Protein 3N4P (pdb70)

Nearest PDB structures (foldseek):
  3n4p-assembly2_D  TM=1.005E+00  e=2.218E-46  Human herpesvirus 5 strain Towne
  3n4q-assembly2_D  TM=9.971E-01  e=5.370E-40  Human herpesvirus 5 strain Towne
  3n4q-assembly1_B  TM=9.919E-01  e=2.693E-39  Human herpesvirus 5 strain Towne
  6ey7-assembly1_A  TM=9.849E-01  e=4.671E-38  Human herpesvirus 5 strain AD169
  3n4q-assembly2_C  TM=9.793E-01  e=1.415E-36  Human herpesvirus 5 strain Towne

Secondary structure (DSSP, 8-state):
---HHHHHHHHHEEE-GGG----TTB--EEEEEEE---EEEEEEEEETTEEEEEEEEEE-----HHHHHHHHHHHHHHHHHHH-TT--EEEEEEB-SS-HHHHHHHHHHHHHHHHHH---EEEEE-EEETTTEEES-B--STHHHHHHHHHHHHHHTT-EEEEEEEE-SSSBTTB-HHHHHHHHHHT-----HHHHHHHHHHHTTSGGGGGGEE--/---HHHHHHHHHEEE-GGG----TTB-SEEEEEE-----SSS----EEEEEEEEETTEEEEEEEEEE----HHHHHHHHHHHHHHHHHHH-TT--EEEEEEB-SS-HHHHHHHHHHHHHHHHHH---EEEEE-EE-SSS-EES-B--STHHHHHHHHHHHHHHTT-EEEEEEEE-TTTTTTS-HHHHHHHHHTT------S--HHHHHHHHHHHHTSGGGGGGEE--/---SHHHHHHHHEEE-GGG----TTB-SEEEEEE------EEEEEEEEETTEEEEEEEEEE----SSS-HHHHHHHHHHHHHHHHHHH-TT--EEEEEEB-SS-HHHHHHHHHHHHHHHHHH---EEEEE-EE-SSS-EES-B--GGGHHHHHHHHHHHHHTT-EEEEEEEE-TTTTTTS-HHHHHHHHHTT---HHHHHHHHHHHTTSGGGGGGEE-/---HHHHHHHHHEEE-SSS----TTB--EEEEEEE---EEEEEEEETTEEEEEEEEE---HHHHHHHHHHHHHHHHHHHH-TT--EEEEEEB-SS-HHHHHHHHHHHHHHHHHH---EEEEE-EEETTTEEES-B--STHHHHHHHHHHHHHHHT-EEEEEEEE-SSS-TTS-HHHHHHHHHHT----HHHHHHHHHHHTTSGGGGGGEEE-

Organism: Human cytomegalovirus (strain AD169) (NCBI:txid10360)

InterPro domains:
  IPR003498 Probable DNA packing protein, C-terminal [PF02499] (326-664)
  IPR003499 Probable DNA packing protein, N-terminal [PF02500] (42-300)
  IPR027417 P-loop containing nucleoside triphosphate hydrolase [G3DSA:3.40.50.300] (102-355)
  IPR027417 P-loop containing nucleoside triphosphate hydrolase [SSF52540] (213-369)
  IPR033663 Tripartite terminase subunit 3 [MF_04013] (1-674)
  IPR038435 Probable DNA packing protein, C-terminal domain superfamily [G3DSA:3.30.420.320] (429-674)

Sequence (873 aa):
LITDQSREEFDILRYSTLNTNAYDYFGKTLYVYLDPAGTGVAAVGAYRHQFLIYGLEHFFLSESSEVAIAECAAHMIISVLSLHPYLDELRIAVEGNTNQAAAVRIACLIRQSVQSSTLIRVLFYHTPDQNHIEQPFYLMGRDKALAVEQFISRFNSGYIKASQELVSYTIKLSHDPIEYLLEQIQNLHRSDDLIIAVIMATYLCDDIHAIRFRVSLITDQSREEFDILRYSTLNTNAYDYFGKTLYVYLDPAFTTNRKASGTGVAAVGAYRHQFLIYGLEHFFLESSEVAIAECAAHMIISVLSLHPYLDELRIAVEGNTNQAAAVRIACLIRQSVQSSTLIRVLFYHTPDQNHIEQPFYLMGRDKALAVEQFISRFNSGYIKASQELVSYTIKLSHDPIEYLLEQIQNLHHRVNRISDDLIIAVIMATYLCDDIHAIRFRVSLITDQSREEFDILRYSTLNTNAYDYFGKTLYVYLDPAASGTGVAAVGAYRHQFLIYGLEHFFLRDLSESSEVAIAECAAHMIISVLSLHPYLDELRIAVEGNTNQAAAVRIACLIRQSVQSSTLIRVLFYHTPDQNHIEQPFYLMGRDKALAVEQFISRFNSGYIKASQELVSYTIKLSHDPIEYLLEQIQNLSDDLIIAVIMATYLCDDIHAIRFRVLITDQSREEFDILRYSTLNTNAYDYFGKTLYVYLDPATGVAAVGAYRHQFLIYGLEHFFESSEVAIAECAAHMIISVLSLHPYLDELRIAVEGNNTNQAAAVRIACLIRQSVQSSTLIRVLFYHTPDQNHIEQPFYLMGRDKALAVEQFISRFNSGYIKASQELVSYTIKLSHDPIEYLLEQIQNLHRDDLIIAVIMATYLCDDIHAIRFRVS

Radius of gyration: 36.21 Å; Cα contacts (8 Å, |Δi|>4): 1708; chains: 4; bounding box: 88×92×79 Å

B-factor: mean 65.79, std 23.17, range [4.56, 153.7]

Foldseek 3Di:
DADPVLLVCQVPPADAPVVDDPPPQWDLEWFWEWEPDLIKIWIKTARRPFIETAEIERDDDVDDRLLVVLVQNLVSVLVSCVVPVSRAEYEYAYAAVPHLPSSQVSLVSNVVSNVVRDDHHYWAQWDQDDVGDTTRHDYDDVCLVVLVVVVRVCSNVNRYHYHPNHDYPHAPDVHDPSVVQSVLVVDDDCVNNHVSRVSVRVVCNDPVRVVRIGRD/DADPVLLVCQVPPAAAPVVDPDCPFKAQEKFKEKEQDDPDDDDDFFMWMWIWTDGNQAIETQEIEGDDDVPSLLVVLVQNQVQVLVSCVVPVSRAEYEYAYAQAPNQVSSLVSVVNNVVSNVVRDDHAYWAQWDADDVRDTTRHDYDDPVLLVLLVVVSVCSRVNRYHYHPNRDYPRPPVPDDVSVVLSQLVVVDDRPPPDDNRNVSRVSVSVVCPDPVRVVSIGGD/DADDVLLVCLVVPFAAPLVDPDCVQWFQEWFKEWEADVLWIWIWIWTDGNLAIETAEIETDDDPDPPDDRLLVVLVQNLVQVLVSCVSPVSHAEYEYAYAAVPHPVSSQVSLVNNVVSNVVRDDHHYWAQWDQDVDGDTTRHDHCPPCQVVLVVVVSVCSNVVRYHYHPNYDYPHPVVPDDVSVVVSVLVVPVSNNHVSRVSVSVVCPDPVRPVSIDD/DADPVLLVCQVPDAAEQQPDPDDVQWFLEWFWEAEQVGKIWIKTAGNPFIETQEIEDDDVVSLLVVLVQRLVLVLVSCVRHVSRAAYEYAYAPAPPVPSSQVSLVSNVVSNVVRDDGHYWAQWFADDVGDTTRHDYDDPCLVVLVVVVRVRSNVPRYHYHPNRDHDNCDDPGDPSVVLSVQVVVDDCHRHVSRVSVRVVCPDPVNVVRIDGD

Solvent-accessible surface area: 40368 Å² total; per-residue (Å²): 170,26,51,109,77,7,66,28,28,5,19,0,11,29,1,10,5,95,53,10,121,70,46,106,122,11,20,71,21,0,31,3,1,0,53,27,90,34,1,1,2,0,0,0,0,28,4,45,170,50,17,0,1,0,0,0,1,9,52,137,105,158,152,66,46,44,75,36,3,0,87,22,0,1,94,0,0,42,18,0,15,83,73,1,108,26,9,92,23,0,34,0,0,0,5,3,79,139,90,57,54,22,3,33,122,3,2,58,49,0,59,96,22,0,84,101,68,50,190,21,129,5,9,2,15,10,17,59,27,155,125,156,98,65,43,15,1,5,68,37,48,226,58,74,66,115,1,27,79,64,6,25,71,34,4,55,64,22,99,4,20,0,1,75,64,16,5,1,118,52,15,81,169,109,102,54,9,1,85,60,0,15,104,13,6,101,100,101,157,205,113,33,48,0,10,28,0,0,8,0,0,1,24,3,21,39,132,144,22,37,146,79,10,107,98,62,129,28,57,89,76,10,65,24,39,3,17,0,10,26,1,7,4,113,60,18,139,46,59,120,119,9,23,106,20,0,37,3,0,0,54,13,35,68,103,133,124,214,185,66,62,4,2,2,0,0,0,0,0,28,0,59,113,23,26,0,1,0,0,0,0,7,29,116,155,223,54,34,40,62,29,1,1,84,20,0,0,88,0,0,46,17,0,16,91,60,0,96,16,9,87,21,0,33,0,1,1,13,3,70,135,70,70,51,3,0,39,125,0,0,51,47,0,65,88,22,0,84,99,69,47,188,23,149,6,15,0,10,17,7,81,61,142,137,159,101,66,48,17,6,3,77,38,46,143,38,47,22,18,1,2,15,30,2,12,42,30,4,57,71,30,72,5,13,0,0,85,24,8,9,4,112,52,6,111,180,86,84,54,8,0,94,41,0,24,96,7,1,103,56,15,124,92,134,193,223,107,51,56,39,0,0,26,0,0,0,0,1,2,22,4,18,47,98,36,16,42,113,80,12,127,109,52,187,23,48,110,87,16,61,30,50,4,16,0,10,18,7,4,4,108,51,13,132,62,61,122,111,9,23,108,26,0,35,3,1,0,50,24,76,162,61,8,1,1,1,0,0,0,0,38,3,88,72,23,35,0,2,0,0,0,1,8,37,119,68,234,70,200,108,118,57,49,43,54,24,6,0,85,21,0,1,91,0,0,40,22,0,19,88,68,1,102,15,11,81,22,0,36,0,1,1,7,3,94,138,67,98,45,16,2,38,107,3,2,58,47,0,85,101,26,0,86,93,70,47,190,22,133,6,7,11,17,26,19,61,44,170,105,153,101,85,51,27,10,2,91,19,48,204,33,75,76,78,1,35,26,33,3,22,2,21,4,26,41,37,20,5,18,0,1,81,18,9,10,3,105,46,7,114,176,89,83,43,7,1,68,40,0,7,86,9,2,107,117,86,95,65,34,0,0,23,1,0,0,0,1,1,21,4,16,48,108,58,13,32,108,79,7,135,125,162,14,35,93,110,6,81,46,35,6,13,3,15,16,0,8,2,97,40,4,112,63,62,131,131,8,19,91,23,0,34,3,0,1,40,23,112,17,0,4,0,0,0,0,29,1,68,173,51,21,0,1,1,0,0,1,24,55,194,155,96,60,24,76,36,18,0,92,16,0,2,85,0,0,52,22,0,18,84,70,0,100,18,9,86,24,0,33,1,0,0,2,1,89,128,81,60,51,6,0,39,117,2,1,46,49,0,68,92,21,0,82,100,66,52,185,26,131,5,7,2,13,19,15,51,47,134,130,141,108,78,55,25,0,8,71,43,44,218,63,77,69,117,1,8,86,60,3,16,70,36,4,58,65,19,91,3,14,0,1,53,46,25,14,26,99,49,15,132,160,93,110,71,26,3,92,64,1,20,74,20,3,106,96,35,147,206,122,49,0,2,21,0,0,1,0,1,1,18,4,18,43,126,146,22,36,157,93,12,117,94,52

CATH classification: 3.30.420.320

Structure (mmCIF, N/CA/C/O backbone):
data_3N4P
#
_entry.id   3N4P
#
_cell.length_a   82.860
_cell.length_b   87.960
_cell.length_c   188.380
_cell.angle_alpha   90.00
_cell.angle_beta   90.00
_cell.angle_gamma   90.00
#
_symmetry.space_group_name_H-M   'P 21 21 21'
#
loop_
_entity.id
_entity.type
_entity.pdbx_description
1 polymer 'Terminase subunit UL89 protein'
2 non-polymer 'MAGNESIUM ION'
3 water water
#
loop_
_atom_site.group_PDB
_atom_site.id
_atom_site.type_symbol
_atom_site.label_atom_id
_atom_site.label_alt_id
_atom_site.label_comp_id
_atom_site.label_asym_id
_atom_site.label_entity_id
_atom_site.label_seq_id
_atom_site.pdbx_PDB_ins_code
_atom_site.Cartn_x
_atom_site.Cartn_y
_atom_site.Cartn_z
_atom_site.occupancy
_atom_site.B_iso_or_equiv
_atom_site.auth_seq_id
_atom_site.auth_comp_id
_atom_site.auth_asym_id
_atom_site.auth_atom_id
_atom_site.pdbx_PDB_model_num
ATOM 1 N N . LEU A 1 34 ? 68.772 29.524 52.455 1.00 67.39 429 LEU A N 1
ATOM 2 C CA . LEU A 1 34 ? 69.880 29.170 51.485 1.00 64.96 429 LEU A CA 1
ATOM 3 C C . LEU A 1 34 ? 69.376 28.910 50.070 1.00 62.58 429 LEU A C 1
ATOM 4 O O . LEU A 1 34 ? 68.308 28.349 49.810 1.00 60.72 429 LEU A O 1
ATOM 9 N N . ILE A 1 35 ? 70.191 29.351 49.139 1.00 60.54 430 ILE A N 1
ATOM 10 C CA . ILE A 1 35 ? 69.829 29.314 47.775 1.00 56.27 430 ILE A CA 1
ATOM 11 C C . ILE A 1 35 ? 70.409 28.021 47.135 1.00 57.93 430 ILE A C 1
ATOM 12 O O . ILE A 1 35 ? 71.492 27.559 47.433 1.00 59.28 430 ILE A O 1
ATOM 17 N N . THR A 1 36 ? 69.612 27.441 46.286 1.00 57.06 431 THR A N 1
ATOM 18 C CA . THR A 1 36 ? 69.836 26.148 45.684 1.00 58.96 431 THR A CA 1
ATOM 19 C C . THR A 1 36 ? 70.811 26.257 44.543 1.00 58.28 431 THR A C 1
ATOM 20 O O . THR A 1 36 ? 70.885 27.278 43.848 1.00 57.78 431 THR A O 1
ATOM 24 N N . ASP A 1 37 ? 71.582 25.214 44.330 1.00 60.26 432 ASP A N 1
ATOM 25 C CA . ASP A 1 37 ? 72.596 25.234 43.287 1.00 60.14 432 ASP A CA 1
ATOM 26 C C . ASP A 1 37 ? 71.933 25.407 41.900 1.00 57.81 432 ASP A C 1
ATOM 27 O O . ASP A 1 37 ? 72.321 26.250 41.060 1.00 56.70 432 ASP A O 1
ATOM 32 N N . GLN A 1 38 ? 70.874 24.649 41.661 1.00 57.38 433 GLN A N 1
ATOM 33 C CA . GLN A 1 38 ? 70.227 24.713 40.371 1.00 55.84 433 GLN A CA 1
ATOM 34 C C . GLN A 1 38 ? 69.651 26.108 40.091 1.00 54.05 433 GLN A C 1
ATOM 35 O O . GLN A 1 38 ? 69.675 26.543 38.938 1.00 53.66 433 GLN A O 1
ATOM 41 N N . SER A 1 39 ? 69.152 26.808 41.129 1.00 49.92 434 SER A N 1
ATOM 42 C CA . SER A 1 39 ? 68.543 28.101 40.906 1.00 47.82 434 SER A CA 1
ATOM 43 C C . SER A 1 39 ? 69.561 29.107 40.482 1.00 46.57 434 SER A C 1
ATOM 44 O O . SER A 1 39 ? 69.293 29.897 39.624 1.00 46.62 434 SER A O 1
ATOM 47 N N . ARG A 1 40 ? 70.698 29.136 41.137 1.00 47.07 435 ARG A N 1
ATOM 48 C CA . ARG A 1 40 ? 71.780 29.955 40.674 1.00 49.35 435 ARG A CA 1
ATOM 49 C C . ARG A 1 40 ? 72.127 29.637 39.201 1.00 51.12 435 ARG A C 1
ATOM 50 O O . ARG A 1 40 ? 72.429 30.570 38.466 1.00 51.25 435 ARG A O 1
ATOM 58 N N . GLU A 1 41 ? 72.126 28.362 38.776 1.00 52.54 436 GLU A N 1
ATOM 59 C CA . GLU A 1 41 ? 72.602 28.050 37.389 1.00 55.50 436 GLU A CA 1
ATOM 60 C C . GLU A 1 41 ? 71.605 28.591 36.386 1.00 54.65 436 GLU A C 1
ATOM 61 O O . GLU A 1 41 ? 72.028 29.302 35.446 1.00 55.33 436 GLU A O 1
ATOM 67 N N . GLU A 1 42 ? 70.300 28.339 36.620 1.00 53.08 437 GLU A N 1
ATOM 68 C CA . GLU A 1 42 ? 69.228 28.894 35.806 1.00 53.92 437 GLU A CA 1
ATOM 69 C C . GLU A 1 42 ? 69.341 30.411 35.715 1.00 51.01 437 GLU A C 1
ATOM 70 O O . GLU A 1 42 ? 69.245 30.957 34.644 1.00 50.96 437 GLU A O 1
ATOM 76 N N . PHE A 1 43 ? 69.622 31.072 36.819 1.00 48.30 438 PHE A N 1
ATOM 77 C CA . PHE A 1 43 ? 69.635 32.509 36.837 1.00 46.30 438 PHE A CA 1
ATOM 78 C C . PHE A 1 43 ? 70.734 32.956 35.896 1.00 48.94 438 PHE A C 1
ATOM 79 O O . PHE A 1 43 ? 70.590 33.976 35.176 1.00 47.37 438 PHE A O 1
ATOM 87 N N . ASP A 1 44 ? 71.853 32.218 35.896 1.00 49.85 439 ASP A N 1
ATOM 88 C CA . ASP A 1 44 ? 72.909 32.542 34.993 1.00 50.54 439 ASP A CA 1
ATOM 89 C C . ASP A 1 44 ? 72.468 32.299 33.486 1.00 51.98 439 ASP A C 1
ATOM 90 O O . ASP A 1 44 ? 72.741 33.107 32.588 1.00 52.12 439 ASP A O 1
ATOM 95 N N . ILE A 1 45 ? 71.824 31.172 33.186 1.00 50.64 440 ILE A N 1
ATOM 96 C CA . ILE A 1 45 ? 71.822 30.769 31.777 1.00 51.22 440 ILE A CA 1
ATOM 97 C C . ILE A 1 45 ? 70.448 30.999 31.103 1.00 50.20 440 ILE A C 1
ATOM 98 O O . ILE A 1 45 ? 70.273 30.677 29.920 1.00 49.34 440 ILE A O 1
ATOM 103 N N . LEU A 1 46 ? 69.484 31.508 31.876 1.00 46.35 441 LEU A N 1
ATOM 104 C CA . LEU A 1 46 ? 68.149 31.723 31.406 1.00 46.71 441 LEU A CA 1
ATOM 105 C C . LEU A 1 46 ? 67.640 33.128 31.688 1.00 45.10 441 LEU A C 1
ATOM 106 O O . LEU A 1 46 ? 67.062 33.331 32.763 1.00 40.96 441 LEU A O 1
ATOM 111 N N . ARG A 1 47 ? 67.808 34.047 30.713 1.00 44.54 442 ARG A N 1
ATOM 112 C CA . ARG A 1 47 ? 67.485 35.450 30.864 1.00 44.17 442 ARG A CA 1
ATOM 113 C C . ARG A 1 47 ? 66.388 35.843 29.866 1.00 44.77 442 ARG A C 1
ATOM 114 O O . ARG A 1 47 ? 66.356 35.308 28.736 1.00 46.21 442 ARG A O 1
ATOM 122 N N . TYR A 1 48 ? 65.519 36.757 30.294 1.00 41.37 443 TYR A N 1
ATOM 123 C CA . TYR A 1 48 ? 64.476 37.272 29.441 1.00 44.19 443 TYR A CA 1
ATOM 124 C C . TYR A 1 48 ? 65.010 38.104 28.319 1.00 46.08 443 TYR A C 1
ATOM 125 O O . TYR A 1 48 ? 65.821 39.047 28.515 1.00 45.61 443 TYR A O 1
ATOM 134 N N . SER A 1 49 ? 64.527 37.805 27.145 1.00 48.60 444 SER A N 1
ATOM 135 C CA . SER A 1 49 ? 64.793 38.739 26.057 1.00 53.87 444 SER A CA 1
ATOM 136 C C . SER A 1 49 ? 63.478 39.273 25.565 1.00 56.35 444 SER A C 1
ATOM 137 O O . SER A 1 49 ? 62.846 38.674 24.684 1.00 60.94 444 SER A O 1
ATOM 140 N N . THR A 1 50 ? 63.127 40.426 26.038 1.00 55.58 445 THR A N 1
ATOM 141 C CA . THR A 1 50 ? 61.822 40.991 25.737 1.00 60.50 445 THR A CA 1
ATOM 142 C C . THR A 1 50 ? 61.609 41.577 24.307 1.00 65.42 445 THR A C 1
ATOM 143 O O . THR A 1 50 ? 60.466 41.928 23.901 1.00 66.80 445 THR A O 1
ATOM 147 N N . LEU A 1 51 ? 62.683 41.667 23.535 1.00 68.43 446 LEU A N 1
ATOM 148 C CA . LEU A 1 51 ? 62.653 42.464 22.316 1.00 72.58 446 LEU A CA 1
ATOM 149 C C . LEU A 1 51 ? 62.240 41.566 21.199 1.00 76.63 446 LEU A C 1
ATOM 150 O O . LEU A 1 51 ? 61.964 42.003 20.095 1.00 79.41 446 LEU A O 1
ATOM 155 N N . ASN A 1 52 ? 62.186 40.283 21.549 1.00 77.28 447 ASN A N 1
ATOM 156 C CA . ASN A 1 52 ? 61.714 39.217 20.683 1.00 80.40 447 ASN A CA 1
ATOM 157 C C . ASN A 1 52 ? 60.190 39.251 20.549 1.00 81.38 447 ASN A C 1
ATOM 158 O O . ASN A 1 52 ? 59.648 38.801 19.522 1.00 85.11 447 ASN A O 1
ATOM 163 N N . THR A 1 53 ? 59.525 39.788 21.592 1.00 78.80 448 THR A N 1
ATOM 164 C CA . THR A 1 53 ? 58.070 39.970 21.622 1.00 80.24 448 THR A CA 1
ATOM 165 C C . THR A 1 53 ? 57.693 41.372 21.191 1.00 80.03 448 THR A C 1
ATOM 166 O O . THR A 1 53 ? 58.462 42.305 21.428 1.00 77.62 448 THR A O 1
ATOM 170 N N . ASN A 1 54 ? 56.520 41.517 20.580 1.00 81.99 449 ASN A N 1
ATOM 171 C CA . ASN A 1 54 ? 55.981 42.853 20.413 1.00 83.80 449 ASN A CA 1
ATOM 172 C C . ASN A 1 54 ? 54.539 43.072 20.942 1.00 83.17 449 ASN A C 1
ATOM 173 O O . ASN A 1 54 ? 53.982 44.165 20.864 1.00 83.08 449 ASN A O 1
ATOM 178 N N . ALA A 1 55 ? 53.990 42.016 21.540 1.00 82.99 450 ALA A N 1
ATOM 179 C CA . ALA A 1 55 ? 52.607 41.964 22.034 1.00 82.52 450 ALA A CA 1
ATOM 180 C C . ALA A 1 55 ? 52.365 42.764 23.348 1.00 77.54 450 ALA A C 1
ATOM 181 O O . ALA A 1 55 ? 51.625 43.807 23.360 1.00 77.76 450 ALA A O 1
ATOM 183 N N . TYR A 1 56 ? 52.975 42.247 24.423 1.00 72.48 451 TYR A N 1
ATOM 184 C CA . TYR A 1 56 ? 53.072 42.879 25.735 1.00 66.13 451 TYR A CA 1
ATOM 185 C C . TYR A 1 56 ? 51.965 42.714 26.806 1.00 64.84 451 TYR A C 1
ATOM 186 O O . TYR A 1 56 ? 52.139 43.208 27.958 1.00 61.76 451 TYR A O 1
ATOM 195 N N . ASP A 1 57 ? 50.849 42.044 26.500 1.00 67.40 452 ASP A N 1
ATOM 196 C CA . ASP A 1 57 ? 49.656 42.085 27.423 1.00 67.95 452 ASP A CA 1
ATOM 197 C C . ASP A 1 57 ? 49.858 41.548 28.857 1.00 65.24 452 ASP A C 1
ATOM 198 O O . ASP A 1 57 ? 49.092 41.958 29.765 1.00 64.21 452 ASP A O 1
ATOM 203 N N . TYR A 1 58 ? 50.872 40.674 29.065 1.00 62.37 453 TYR A N 1
ATOM 204 C CA . TYR A 1 58 ? 51.157 40.061 30.400 1.00 59.80 453 TYR A CA 1
ATOM 205 C C . TYR A 1 58 ? 52.482 40.566 31.130 1.00 56.06 453 TYR A C 1
ATOM 206 O O . TYR A 1 58 ? 52.942 40.067 32.150 1.00 49.15 453 TYR A O 1
ATOM 215 N N . PHE A 1 59 ? 53.035 41.644 30.595 1.00 56.47 454 PHE A N 1
ATOM 216 C CA . PHE A 1 59 ? 54.061 42.437 31.339 1.00 53.11 454 PHE A CA 1
ATOM 217 C C . PHE A 1 59 ? 53.336 43.339 32.225 1.00 53.16 454 PHE A C 1
ATOM 218 O O . PHE A 1 59 ? 52.145 43.667 31.983 1.00 54.94 454 PHE A O 1
ATOM 226 N N . GLY A 1 60 ? 54.054 43.699 33.274 1.00 50.06 455 GLY A N 1
ATOM 227 C CA . GLY A 1 60 ? 53.709 44.831 34.028 1.00 47.73 455 GLY A CA 1
ATOM 228 C C . GLY A 1 60 ? 54.310 45.961 33.224 1.00 46.28 455 GLY A C 1
ATOM 229 O O . GLY A 1 60 ? 55.351 45.833 32.509 1.00 45.49 455 GLY A O 1
ATOM 230 N N . LYS A 1 61 ? 53.673 47.096 33.405 1.00 45.37 456 LYS A N 1
ATOM 231 C CA . LYS A 1 61 ? 54.111 48.291 32.694 1.00 45.49 456 LYS A CA 1
ATOM 232 C C . LYS A 1 61 ? 54.615 49.205 33.759 1.00 40.60 456 LYS A C 1
ATOM 233 O O . LYS A 1 61 ? 54.720 50.377 33.512 1.00 40.29 456 LYS A O 1
ATOM 239 N N . THR A 1 62 ? 54.848 48.672 34.957 1.00 37.16 457 THR A N 1
ATOM 240 C CA . THR A 1 62 ? 55.425 49.458 36.053 1.00 34.91 457 THR A CA 1
ATOM 241 C C . THR A 1 62 ? 56.848 49.054 36.353 1.00 34.23 457 THR A C 1
ATOM 242 O O . THR A 1 62 ? 57.121 47.874 36.483 1.00 33.32 457 THR A O 1
ATOM 246 N N . LEU A 1 63 ? 57.765 50.022 36.386 1.00 30.22 458 LEU A N 1
ATOM 247 C CA . LEU A 1 63 ? 59.133 49.747 36.843 1.00 31.14 458 LEU A CA 1
ATOM 248 C C . LEU A 1 63 ? 59.179 50.099 38.357 1.00 29.10 458 LEU A C 1
ATOM 249 O O . LEU A 1 63 ? 58.775 51.204 38.690 1.00 30.63 458 LEU A O 1
ATOM 254 N N . TYR A 1 64 ? 59.560 49.149 39.218 1.00 25.67 459 TYR A N 1
ATOM 255 C CA . TYR A 1 64 ? 59.715 49.301 40.682 1.00 26.11 459 TYR A CA 1
ATOM 256 C C . TYR A 1 64 ? 61.155 49.493 40.939 1.00 27.55 459 TYR A C 1
ATOM 257 O O . TYR A 1 64 ? 61.935 48.715 40.394 1.00 28.21 459 TYR A O 1
ATOM 266 N N . VAL A 1 65 ? 61.530 50.559 41.658 1.00 29.07 460 VAL A N 1
ATOM 267 C CA . VAL A 1 65 ? 62.979 50.843 41.891 1.00 29.68 460 VAL A CA 1
ATOM 268 C C . VAL A 1 65 ? 63.108 51.045 43.357 1.00 31.70 460 VAL A C 1
ATOM 269 O O . VAL A 1 65 ? 62.245 51.725 43.999 1.00 29.93 460 VAL A O 1
ATOM 273 N N . TYR A 1 66 ? 64.096 50.374 43.941 1.00 31.98 461 TYR A N 1
ATOM 274 C CA . TYR A 1 66 ? 64.452 50.599 45.359 1.00 33.02 461 TYR A CA 1
ATOM 275 C C . TYR A 1 66 ? 65.893 51.093 45.372 1.00 35.61 461 TYR A C 1
ATOM 276 O O . TYR A 1 66 ? 66.680 50.477 44.697 1.00 35.53 461 TYR A O 1
ATOM 285 N N . LEU A 1 67 ? 66.234 52.128 46.168 1.00 38.56 462 LEU A N 1
ATOM 286 C CA . LEU A 1 67 ? 67.628 52.404 46.466 1.00 44.59 462 LEU A CA 1
ATOM 287 C C . LEU A 1 67 ? 67.764 52.739 47.924 1.00 46.97 462 LEU A C 1
ATOM 288 O O . LEU A 1 67 ? 66.849 53.275 48.532 1.00 46.56 462 LEU A O 1
ATOM 293 N N . ASP A 1 68 ? 68.902 52.378 48.477 1.00 50.15 463 ASP A N 1
ATOM 294 C CA . ASP A 1 68 ? 69.207 52.740 49.807 1.00 54.50 463 ASP A CA 1
ATOM 295 C C . ASP A 1 68 ? 70.477 53.577 49.850 1.00 58.27 463 ASP A C 1
ATOM 296 O O . ASP A 1 68 ? 71.547 53.034 49.935 1.00 60.83 463 ASP A O 1
ATOM 301 N N . PRO A 1 69 ? 70.360 54.899 49.843 1.00 60.15 464 PRO A N 1
ATOM 302 C CA . PRO A 1 69 ? 71.535 55.786 49.953 1.00 65.35 464 PRO A CA 1
ATOM 303 C C . PRO A 1 69 ? 72.527 55.518 51.129 1.00 69.27 464 PRO A C 1
ATOM 304 O O . PRO A 1 69 ? 72.139 54.988 52.164 1.00 70.19 464 PRO A O 1
ATOM 308 N N . ALA A 1 70 ? 73.803 55.844 50.935 1.00 73.71 465 ALA A N 1
ATOM 309 C CA . ALA A 1 70 ? 74.866 55.747 51.992 1.00 78.68 465 ALA A CA 1
ATOM 310 C C . ALA A 1 70 ? 75.057 57.062 52.746 1.00 82.97 465 ALA A C 1
ATOM 311 O O . ALA A 1 70 ? 74.681 58.131 52.249 1.00 83.73 465 ALA A O 1
ATOM 313 N N . GLY A 1 79 ? 78.365 50.856 50.082 1.00 81.22 474 GLY A N 1
ATOM 314 C CA . GLY A 1 79 ? 77.907 51.491 48.837 1.00 78.52 474 GLY A CA 1
ATOM 315 C C . GLY A 1 79 ? 76.400 51.661 48.802 1.00 75.18 474 GLY A C 1
ATOM 316 O O . GLY A 1 79 ? 75.694 51.129 49.659 1.00 74.35 474 GLY A O 1
ATOM 317 N N . THR A 1 80 ? 75.890 52.382 47.808 1.00 72.50 475 THR A N 1
ATOM 318 C CA . THR A 1 80 ? 74.445 52.572 47.657 1.00 67.95 475 THR A CA 1
ATOM 319 C C . THR A 1 80 ? 73.983 51.646 46.540 1.00 63.29 475 THR A C 1
ATOM 320 O O . THR A 1 80 ? 74.530 51.698 45.439 1.00 64.85 475 THR A O 1
ATOM 324 N N . GLY A 1 81 ? 73.058 50.754 46.852 1.00 56.74 476 GLY A N 1
ATOM 325 C CA . GLY A 1 81 ? 72.598 49.792 45.887 1.00 51.87 476 GLY A CA 1
ATOM 326 C C . GLY A 1 81 ? 71.303 50.319 45.296 1.00 47.45 476 GLY A C 1
ATOM 327 O O . GLY A 1 81 ? 70.555 51.013 45.971 1.00 46.48 476 GLY A O 1
ATOM 328 N N . VAL A 1 82 ? 71.094 50.033 44.012 1.00 45.22 477 VAL A N 1
ATOM 329 C CA . VAL A 1 82 ? 69.911 50.429 43.293 1.00 41.63 477 VAL A CA 1
ATOM 330 C C . VAL A 1 82 ? 69.503 49.264 42.465 1.00 39.28 477 VAL A C 1
ATOM 331 O O . VAL A 1 82 ? 70.318 48.690 41.771 1.00 38.07 477 VAL A O 1
ATOM 335 N N . ALA A 1 83 ? 68.215 48.988 42.418 1.00 35.73 478 ALA A N 1
ATOM 336 C CA . ALA A 1 83 ? 67.765 47.943 41.532 1.00 35.56 478 ALA A CA 1
ATOM 337 C C . ALA A 1 83 ? 66.498 48.331 40.860 1.00 34.32 478 ALA A C 1
ATOM 338 O O . ALA A 1 83 ? 65.681 49.051 41.485 1.00 32.52 478 ALA A O 1
ATOM 340 N N . ALA A 1 84 ? 66.296 47.876 39.624 1.00 33.28 479 ALA A N 1
ATOM 341 C CA . ALA A 1 84 ? 64.927 48.153 38.966 1.00 32.98 479 ALA A CA 1
ATOM 342 C C . ALA A 1 84 ? 64.294 46.851 38.490 1.00 32.32 479 ALA A C 1
ATOM 343 O O . ALA A 1 84 ? 64.959 46.101 37.796 1.00 32.40 479 ALA A O 1
ATOM 345 N N . VAL A 1 85 ? 63.024 46.595 38.788 1.00 31.68 480 VAL A N 1
ATOM 346 C CA . VAL A 1 85 ? 62.419 45.291 38.442 1.00 31.28 480 VAL A CA 1
ATOM 347 C C . VAL A 1 85 ? 61.038 45.468 37.879 1.00 30.81 480 VAL A C 1
ATOM 348 O O . VAL A 1 85 ? 60.408 46.461 38.217 1.00 32.44 480 VAL A O 1
ATOM 352 N N . GLY A 1 86 ? 60.474 44.498 37.155 1.00 28.20 481 GLY A N 1
ATOM 353 C CA . GLY A 1 86 ? 58.998 44.611 36.902 1.00 24.74 481 GLY A CA 1
ATOM 354 C C . GLY A 1 86 ? 58.513 43.197 36.789 1.00 28.51 481 GLY A C 1
ATOM 355 O O . GLY A 1 86 ? 59.263 42.251 37.052 1.00 28.84 481 GLY A O 1
ATOM 356 N N . ALA A 1 87 ? 57.235 43.030 36.458 1.00 28.78 482 ALA A N 1
ATOM 357 C CA . ALA A 1 87 ? 56.600 41.767 36.457 1.00 29.89 482 ALA A CA 1
ATOM 358 C C . ALA A 1 87 ? 56.521 41.146 35.046 1.00 33.37 482 ALA A C 1
ATOM 359 O O . ALA A 1 87 ? 56.422 41.878 34.047 1.00 35.25 482 ALA A O 1
ATOM 361 N N . TYR A 1 88 ? 56.598 39.825 34.926 1.00 33.54 483 TYR A N 1
ATOM 362 C CA . TYR A 1 88 ? 56.075 39.197 33.736 1.00 34.49 483 TYR A CA 1
ATOM 363 C C . TYR A 1 88 ? 55.139 38.127 34.269 1.00 34.06 483 TYR A C 1
ATOM 364 O O . TYR A 1 88 ? 55.579 37.223 34.910 1.00 32.84 483 TYR A O 1
ATOM 373 N N . ARG A 1 89 ? 53.861 38.206 33.992 1.00 35.96 484 ARG A N 1
ATOM 374 C CA . ARG A 1 89 ? 52.874 37.318 34.623 1.00 37.30 484 ARG A CA 1
ATOM 375 C C . ARG A 1 89 ? 53.094 37.297 36.165 1.00 38.82 484 ARG A C 1
ATOM 376 O O . ARG A 1 89 ? 53.155 38.357 36.849 1.00 35.87 484 ARG A O 1
ATOM 384 N N . HIS A 1 90 ? 53.251 36.113 36.742 1.00 42.08 485 HIS A N 1
ATOM 385 C CA . HIS A 1 90 ? 53.452 36.093 38.180 1.00 43.41 485 HIS A CA 1
ATOM 386 C C . HIS A 1 90 ? 54.888 35.996 38.557 1.00 43.56 485 HIS A C 1
ATOM 387 O O . HIS A 1 90 ? 55.140 35.661 39.705 1.00 43.64 485 HIS A O 1
ATOM 394 N N . GLN A 1 91 ? 55.829 36.265 37.616 1.00 40.53 486 GLN A N 1
ATOM 395 C CA . GLN A 1 91 ? 57.210 36.213 37.974 1.00 39.06 486 GLN A CA 1
ATOM 396 C C . GLN A 1 91 ? 57.863 37.600 37.850 1.00 37.28 486 GLN A C 1
ATOM 397 O O . GLN A 1 91 ? 57.167 38.595 37.536 1.00 34.57 486 GLN A O 1
ATOM 403 N N . PHE A 1 92 ? 59.199 37.666 37.992 1.00 33.69 487 PHE A N 1
ATOM 404 C CA . PHE A 1 92 ? 59.810 39.001 38.121 1.00 32.04 487 PHE A CA 1
ATOM 405 C C . PHE A 1 92 ? 61.036 39.052 37.285 1.00 32.43 487 PHE A C 1
ATOM 406 O O . PHE A 1 92 ? 61.741 38.034 37.197 1.00 31.99 487 PHE A O 1
ATOM 414 N N . LEU A 1 93 ? 61.320 40.217 36.671 1.00 31.33 488 LEU A N 1
ATOM 415 C CA . LEU A 1 93 ? 62.672 40.339 36.091 1.00 34.64 488 LEU A CA 1
ATOM 416 C C . LEU A 1 93 ? 63.390 41.573 36.452 1.00 33.44 488 LEU A C 1
ATOM 417 O O . LEU A 1 93 ? 62.782 42.588 36.739 1.00 32.96 488 LEU A O 1
ATOM 422 N N . ILE A 1 94 ? 64.703 41.501 36.394 1.00 34.40 489 ILE A N 1
ATOM 423 C CA . ILE A 1 94 ? 65.484 42.600 36.852 1.00 34.08 489 ILE A CA 1
ATOM 424 C C . ILE A 1 94 ? 65.906 43.358 35.632 1.00 36.61 489 ILE A C 1
ATOM 425 O O . ILE A 1 94 ? 66.636 42.793 34.790 1.00 35.85 489 ILE A O 1
ATOM 430 N N . TYR A 1 95 ? 65.520 44.643 35.522 1.00 35.88 490 TYR A N 1
ATOM 431 C CA . TYR A 1 95 ? 66.022 45.429 34.340 1.00 36.83 490 TYR A CA 1
ATOM 432 C C . TYR A 1 95 ? 67.215 46.257 34.585 1.00 36.95 490 TYR A C 1
ATOM 433 O O . TYR A 1 95 ? 67.895 46.671 33.630 1.00 41.57 490 TYR A O 1
ATOM 442 N N . GLY A 1 96 ? 67.531 46.588 35.823 1.00 35.32 491 GLY A N 1
ATOM 443 C CA . GLY A 1 96 ? 68.755 47.422 36.010 1.00 36.28 491 GLY A CA 1
ATOM 444 C C . GLY A 1 96 ? 69.342 47.286 37.388 1.00 35.96 491 GLY A C 1
ATOM 445 O O . GLY A 1 96 ? 68.622 46.947 38.319 1.00 36.28 491 GLY A O 1
ATOM 446 N N . LEU A 1 97 ? 70.637 47.521 37.545 1.00 38.04 492 LEU A N 1
ATOM 447 C CA . LEU A 1 97 ? 71.297 47.391 38.813 1.00 39.98 492 LEU A CA 1
ATOM 448 C C . LEU A 1 97 ? 72.432 48.410 38.889 1.00 46.38 492 LEU A C 1
ATOM 449 O O . LEU A 1 97 ? 73.300 48.471 37.984 1.00 47.73 492 LEU A O 1
ATOM 454 N N . GLU A 1 98 ? 72.532 49.131 40.000 1.00 47.31 493 GLU A N 1
ATOM 455 C CA . GLU A 1 98 ? 73.716 49.941 40.190 1.00 51.16 493 GLU A CA 1
ATOM 456 C C . GLU A 1 98 ? 74.2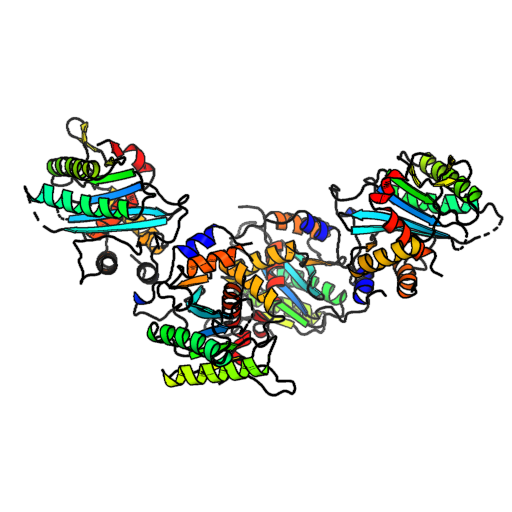23 49.677 41.591 1.00 53.72 493 GLU A C 1
ATOM 457 O O . GLU A 1 98 ? 73.423 49.348 42.510 1.00 54.44 493 GLU A O 1
ATOM 463 N N . HIS A 1 99 ? 75.509 49.823 41.764 1.00 57.11 494 HIS A N 1
ATOM 464 C CA . HIS A 1 99 ? 76.174 49.846 43.051 1.00 61.76 494 HIS A CA 1
ATOM 465 C C . HIS A 1 99 ? 77.207 50.989 43.042 1.00 66.52 494 HIS A C 1
ATOM 466 O O . HIS A 1 99 ? 78.206 50.896 42.405 1.00 69.80 494 HIS A O 1
ATOM 473 N N . PHE A 1 100 ? 76.925 52.067 43.748 1.00 69.88 495 PHE A N 1
ATOM 474 C CA . PHE A 1 100 ? 77.519 53.356 43.439 1.00 75.17 495 PHE A CA 1
ATOM 475 C C . PHE A 1 100 ? 78.260 53.861 44.644 1.00 79.98 495 PHE A C 1
ATOM 476 O O . PHE A 1 100 ? 77.680 53.951 45.758 1.00 79.36 495 PHE A O 1
ATOM 484 N N . PHE A 1 101 ? 79.497 54.263 44.375 1.00 83.99 496 PHE A N 1
ATOM 485 C CA . PHE A 1 101 ? 80.468 54.544 45.415 1.00 90.29 496 PHE A CA 1
ATOM 486 C C . PHE A 1 101 ? 80.823 55.971 45.776 1.00 95.21 496 PHE A C 1
ATOM 487 O O . PHE A 1 101 ? 81.409 56.742 44.992 1.00 97.85 496 PHE A O 1
ATOM 495 N N . LEU A 1 102 ? 80.431 56.259 47.017 1.00 96.72 497 LEU A N 1
ATOM 496 C CA . LEU A 1 102 ? 80.709 57.473 47.767 1.00 101.29 497 LEU A CA 1
ATOM 497 C C . LEU A 1 102 ? 82.013 57.348 48.539 1.00 106.35 497 LEU A C 1
ATOM 498 O O . LEU A 1 102 ? 83.108 57.458 47.963 1.00 111.27 497 LEU A O 1
ATOM 503 N N . SER A 1 106 ? 84.760 65.800 44.091 1.00 130.37 501 SER A N 1
ATOM 504 C CA . SER A 1 106 ? 84.701 66.381 45.427 1.00 132.53 501 SER A CA 1
ATOM 505 C C . SER A 1 106 ? 83.449 65.877 46.165 1.00 126.62 501 SER A C 1
ATOM 506 O O . SER A 1 106 ? 83.449 64.751 46.687 1.00 124.40 501 SER A O 1
ATOM 509 N N . GLU A 1 107 ? 82.374 66.674 46.150 1.00 124.21 502 GLU A N 1
ATOM 510 C CA . GLU A 1 107 ? 81.204 66.471 47.030 1.00 119.17 502 GLU A CA 1
ATOM 511 C C . GLU A 1 107 ? 79.808 66.294 46.375 1.00 112.42 502 GLU A C 1
ATOM 512 O O . GLU A 1 107 ? 79.657 65.610 45.353 1.00 109.63 502 GLU A O 1
ATOM 518 N N . SER A 1 108 ? 78.803 66.924 46.994 1.00 109.45 503 SER A N 1
ATOM 519 C CA . SER A 1 108 ? 77.391 66.775 46.654 1.00 102.91 503 SER A CA 1
ATOM 520 C C . SER A 1 108 ? 76.991 65.340 46.300 1.00 96.54 503 SER A C 1
ATOM 521 O O . SER A 1 108 ? 76.665 64.996 45.153 1.00 93.13 503 SER A O 1
ATOM 524 N N . SER A 1 109 ? 77.065 64.519 47.330 1.00 94.43 504 SER A N 1
ATOM 525 C CA . SER A 1 109 ? 76.714 63.130 47.266 1.00 89.53 504 SER A CA 1
ATOM 526 C C . SER A 1 109 ? 75.240 62.945 46.816 1.00 83.29 504 SER A C 1
ATOM 527 O O . SER A 1 109 ? 74.931 62.091 45.975 1.00 78.69 504 SER A O 1
ATOM 530 N N . GLU A 1 110 ? 74.342 63.746 47.368 1.00 82.00 505 GLU A N 1
ATOM 531 C CA . GLU A 1 110 ? 72.922 63.558 47.070 1.00 77.69 505 GLU A CA 1
ATOM 532 C C . GLU A 1 110 ? 72.674 63.709 45.573 1.00 75.25 505 GLU A C 1
ATOM 533 O O . GLU A 1 110 ? 72.100 62.816 44.955 1.00 71.77 505 GLU A O 1
ATOM 539 N N . VAL A 1 111 ? 73.155 64.804 44.985 1.00 78.03 506 VAL A N 1
ATOM 540 C CA . VAL A 1 111 ? 73.016 65.011 43.557 1.00 76.82 506 VAL A CA 1
ATOM 541 C C . VAL A 1 111 ? 73.598 63.822 42.834 1.00 75.28 506 VAL A C 1
ATOM 542 O O . VAL A 1 111 ? 72.924 63.239 41.992 1.00 71.95 506 VAL A O 1
ATOM 546 N N . ALA A 1 112 ? 74.832 63.452 43.181 1.00 76.96 507 ALA A N 1
ATOM 547 C CA . ALA A 1 112 ? 75.514 62.336 42.529 1.00 76.24 507 ALA A CA 1
ATOM 548 C C . ALA A 1 112 ? 74.689 61.064 42.533 1.00 71.02 507 ALA A C 1
ATOM 549 O O . ALA A 1 112 ? 74.461 60.483 41.487 1.00 68.75 507 ALA A O 1
ATOM 551 N N . ILE A 1 113 ? 74.286 60.628 43.718 1.00 69.75 508 ILE A N 1
ATOM 552 C CA . ILE A 1 113 ? 73.449 59.452 43.879 1.00 66.97 508 ILE A CA 1
ATOM 553 C C . ILE A 1 113 ? 72.151 59.516 43.052 1.00 63.71 508 ILE A C 1
ATOM 554 O O . ILE A 1 113 ? 71.751 58.527 42.456 1.00 60.67 508 ILE A O 1
ATOM 559 N N . ALA A 1 114 ? 71.474 60.664 43.062 1.00 64.80 509 ALA A N 1
ATOM 560 C CA . ALA A 1 114 ? 70.195 60.804 42.356 1.00 60.81 509 ALA A CA 1
ATOM 561 C C . ALA A 1 114 ? 70.430 60.618 40.896 1.00 61.61 509 ALA A C 1
ATOM 562 O O . ALA A 1 114 ? 69.647 59.976 40.238 1.00 59.17 509 ALA A O 1
ATOM 564 N N . GLU A 1 115 ? 71.543 61.147 40.405 1.00 65.07 510 GLU A N 1
ATOM 565 C CA . GLU A 1 115 ? 71.827 61.151 38.987 1.00 67.85 510 GLU A CA 1
ATOM 566 C C . GLU A 1 115 ? 72.195 59.738 38.480 1.00 66.22 510 GLU A C 1
ATOM 567 O O . GLU A 1 115 ? 71.789 59.328 37.386 1.00 65.21 510 GLU A O 1
ATOM 573 N N . CYS A 1 116 ? 72.932 58.994 39.299 1.00 65.87 511 CYS A N 1
ATOM 574 C CA . CYS A 1 116 ? 73.133 57.576 39.074 1.00 65.37 511 CYS A CA 1
ATOM 575 C C . CYS A 1 116 ? 71.829 56.752 38.992 1.00 60.69 511 CYS A C 1
ATOM 576 O O . CYS A 1 116 ? 71.602 56.036 37.994 1.00 60.73 511 CYS A O 1
ATOM 579 N N . ALA A 1 117 ? 70.947 56.860 39.999 1.00 56.58 512 ALA A N 1
ATOM 580 C CA . ALA A 1 117 ? 69.686 56.104 39.941 1.00 51.39 512 ALA A CA 1
ATOM 581 C C . ALA A 1 117 ? 68.945 56.544 38.710 1.00 50.16 512 ALA A C 1
ATOM 582 O O . ALA A 1 117 ? 68.504 55.729 37.954 1.00 48.14 512 ALA A O 1
ATOM 584 N N . ALA A 1 118 ? 68.820 57.858 38.506 1.00 52.54 513 ALA A N 1
ATOM 585 C CA . ALA A 1 118 ? 68.034 58.423 37.380 1.00 52.31 513 ALA A CA 1
ATOM 586 C C . ALA A 1 118 ? 68.530 58.007 35.966 1.00 53.86 513 ALA A C 1
ATOM 587 O O . ALA A 1 118 ? 67.718 57.721 35.072 1.00 54.16 513 ALA A O 1
ATOM 589 N N . HIS A 1 119 ? 69.839 58.010 35.759 1.00 54.97 514 HIS A N 1
ATOM 590 C CA . HIS A 1 119 ? 70.454 57.549 34.488 1.00 56.71 514 HIS A CA 1
ATOM 591 C C . HIS A 1 119 ? 70.084 56.078 34.122 1.00 53.18 514 HIS A C 1
ATOM 592 O O . HIS A 1 119 ? 69.713 55.756 32.972 1.00 52.28 514 HIS A O 1
ATOM 599 N N . MET A 1 120 ? 70.179 55.183 35.091 1.00 49.76 515 MET A N 1
ATOM 600 C CA . MET A 1 120 ? 69.736 53.845 34.816 1.00 48.67 515 MET A CA 1
ATOM 601 C C . MET A 1 120 ? 68.229 53.816 34.489 1.00 46.09 515 MET A C 1
ATOM 602 O O . MET A 1 120 ? 67.799 53.108 33.539 1.00 47.05 515 MET A O 1
ATOM 607 N N . ILE A 1 121 ? 67.410 54.588 35.214 1.00 43.67 516 ILE A N 1
ATOM 608 C CA . ILE A 1 121 ? 65.956 54.499 34.981 1.00 41.10 516 ILE A CA 1
ATOM 609 C C . ILE A 1 121 ? 65.681 54.950 33.544 1.00 43.90 516 ILE A C 1
ATOM 610 O O . ILE A 1 121 ? 64.939 54.324 32.794 1.00 43.57 516 ILE A O 1
ATOM 615 N N . ILE A 1 122 ? 66.285 56.061 33.167 1.00 47.85 517 ILE A N 1
ATOM 616 C CA . ILE A 1 122 ? 66.121 56.620 31.808 1.00 49.88 517 ILE A CA 1
ATOM 617 C C . ILE A 1 122 ? 66.433 55.602 30.725 1.00 50.27 517 ILE A C 1
ATOM 618 O O . ILE A 1 122 ? 65.558 55.272 29.915 1.00 47.98 517 ILE A O 1
ATOM 623 N N . SER A 1 123 ? 67.651 55.047 30.779 1.00 51.44 518 SER A N 1
ATOM 624 C CA . SER A 1 123 ? 68.066 53.940 29.908 1.00 52.27 518 SER A CA 1
ATOM 625 C C . SER A 1 123 ? 67.097 52.752 29.906 1.00 49.68 518 SER A C 1
ATOM 626 O O . SER A 1 123 ? 66.699 52.287 28.830 1.00 52.35 518 SER A O 1
ATOM 629 N N . VAL A 1 124 ? 66.749 52.226 31.080 1.00 44.31 519 VAL A N 1
ATOM 630 C CA . VAL A 1 124 ? 65.826 51.128 31.080 1.00 41.83 519 VAL A CA 1
ATOM 631 C C . VAL A 1 124 ? 64.520 51.575 30.388 1.00 43.68 519 VAL A C 1
ATOM 632 O O . VAL A 1 124 ? 63.952 50.796 29.651 1.00 45.32 519 VAL A O 1
ATOM 636 N N . LEU A 1 125 ? 63.966 52.757 30.705 1.00 44.57 520 LEU A N 1
ATOM 637 C CA . LEU A 1 125 ? 62.668 53.157 30.107 1.00 46.53 520 LEU A CA 1
ATOM 638 C C . LEU A 1 125 ? 62.912 53.327 28.598 1.00 50.71 520 LEU A C 1
ATOM 639 O O . LEU A 1 125 ? 62.149 52.860 27.759 1.00 51.00 520 LEU A O 1
ATOM 644 N N . SER A 1 126 ? 64.030 53.930 28.259 1.00 53.39 521 SER A N 1
ATOM 645 C CA . SER A 1 126 ? 64.294 54.156 26.849 1.00 59.03 521 SER A CA 1
ATOM 646 C C . SER A 1 126 ? 64.341 52.839 26.026 1.00 61.13 521 SER A C 1
ATOM 647 O O . SER A 1 126 ? 64.013 52.843 24.879 1.00 63.43 521 SER A O 1
ATOM 650 N N . LEU A 1 127 ? 64.652 51.696 26.652 1.00 61.50 522 LEU A N 1
ATOM 651 C CA . LEU A 1 127 ? 64.829 50.429 25.923 1.00 62.91 522 LEU A CA 1
ATOM 652 C C . LEU A 1 127 ? 63.551 49.604 25.968 1.00 61.21 522 LEU A C 1
ATOM 653 O O . LEU A 1 127 ? 63.409 48.638 25.213 1.00 63.07 522 LEU A O 1
ATOM 658 N N . HIS A 1 128 ? 62.668 49.933 26.913 1.00 57.13 523 HIS A N 1
ATOM 659 C CA . HIS A 1 128 ? 61.381 49.252 27.078 1.00 54.87 523 HIS A CA 1
ATOM 660 C C . HIS A 1 128 ? 60.259 50.309 27.087 1.00 55.08 523 HIS A C 1
ATOM 661 O O . HIS A 1 128 ? 59.666 50.645 28.156 1.00 54.67 523 HIS A O 1
ATOM 668 N N . PRO A 1 129 ? 59.895 50.798 25.899 1.00 57.50 524 PRO A N 1
ATOM 669 C CA . PRO A 1 129 ? 58.797 51.794 25.787 1.00 56.61 524 PRO A CA 1
ATOM 670 C C . PRO A 1 129 ? 57.400 51.336 26.312 1.00 54.32 524 PRO A C 1
ATOM 671 O O . PRO A 1 129 ? 56.596 52.195 26.650 1.00 52.54 524 PRO A O 1
ATOM 675 N N . TYR A 1 130 ? 57.137 50.028 26.461 1.00 53.38 525 TYR A N 1
ATOM 676 C CA . TYR A 1 130 ? 55.868 49.583 27.105 1.00 51.47 525 TYR A CA 1
ATOM 677 C C . TYR A 1 130 ? 55.814 49.955 28.604 1.00 47.85 525 TYR A C 1
ATOM 678 O O . TYR A 1 130 ? 54.753 49.900 29.250 1.00 46.97 525 TYR A O 1
ATOM 687 N N . LEU A 1 131 ? 56.951 50.309 29.194 1.00 44.99 526 LEU A N 1
ATOM 688 C CA . LEU A 1 131 ? 56.923 50.676 30.627 1.00 42.29 526 LEU A CA 1
ATOM 689 C C . LEU A 1 131 ? 56.337 52.078 30.788 1.00 42.23 526 LEU A C 1
ATOM 690 O O . LEU A 1 131 ? 56.749 53.001 30.111 1.00 43.56 526 LEU A O 1
ATOM 695 N N . ASP A 1 132 ? 55.316 52.244 31.591 1.00 42.14 527 ASP A N 1
ATOM 696 C CA . ASP A 1 132 ? 54.644 53.560 31.597 1.00 43.37 527 ASP A CA 1
ATOM 697 C C . ASP A 1 132 ? 54.286 54.115 32.957 1.00 40.78 527 ASP A C 1
ATOM 698 O O . ASP A 1 132 ? 53.567 55.091 33.061 1.00 40.65 527 ASP A O 1
ATOM 703 N N . GLU A 1 133 ? 54.843 53.535 33.998 1.00 37.55 528 GLU A N 1
ATOM 704 C CA . GLU A 1 133 ? 54.730 54.128 35.318 1.00 37.74 528 GLU A CA 1
ATOM 705 C C . GLU A 1 133 ? 56.005 53.736 36.075 1.00 33.91 528 GLU A C 1
ATOM 706 O O . GLU A 1 133 ? 56.548 52.667 35.831 1.00 33.90 528 GLU A O 1
ATOM 712 N N . LEU A 1 134 ? 56.414 54.560 37.015 1.00 32.33 529 LEU A N 1
ATOM 713 C CA . LEU A 1 134 ? 57.615 54.330 37.872 1.00 32.71 529 LEU A CA 1
ATOM 714 C C . LEU A 1 134 ? 57.130 54.410 39.293 1.00 30.76 529 LEU A C 1
ATOM 715 O O . LEU A 1 134 ? 56.522 55.439 39.680 1.00 32.25 529 LEU A O 1
ATOM 720 N N . ARG A 1 135 ? 57.501 53.416 40.071 1.00 27.51 530 ARG A N 1
ATOM 721 C CA . ARG A 1 135 ? 57.250 53.338 41.446 1.00 28.97 530 ARG A CA 1
ATOM 722 C C . ARG A 1 135 ? 58.554 53.241 42.166 1.00 29.42 530 ARG A C 1
ATOM 723 O O . ARG A 1 135 ? 59.257 52.289 42.012 1.00 31.41 530 ARG A O 1
ATOM 731 N N . ILE A 1 136 ? 58.879 54.227 42.978 1.00 31.56 531 ILE A N 1
ATOM 732 C CA . ILE A 1 136 ? 60.253 54.298 43.506 1.00 31.92 531 ILE A CA 1
ATOM 733 C C . ILE A 1 136 ? 60.190 54.327 45.028 1.00 32.01 531 ILE A C 1
ATOM 734 O O . ILE A 1 136 ? 59.355 55.023 45.582 1.00 31.94 531 ILE A O 1
ATOM 739 N N . ALA A 1 137 ? 61.110 53.637 45.674 1.00 32.44 532 ALA A N 1
ATOM 740 C CA . ALA A 1 137 ? 61.197 53.646 47.107 1.00 33.44 532 ALA A CA 1
ATOM 741 C C . ALA A 1 137 ? 62.580 54.039 47.489 1.00 35.42 532 ALA A C 1
ATOM 742 O O . ALA A 1 137 ? 63.557 53.479 46.941 1.00 35.17 532 ALA A O 1
ATOM 744 N N . VAL A 1 138 ? 62.690 55.079 48.313 1.00 37.16 533 VAL A N 1
ATOM 745 C CA . VAL A 1 138 ? 64.035 55.545 48.687 1.00 41.02 533 VAL A CA 1
ATOM 746 C C . VAL A 1 138 ? 64.147 55.297 50.175 1.00 44.02 533 VAL A C 1
ATOM 747 O O . VAL A 1 138 ? 63.412 55.925 50.954 1.00 45.86 533 VAL A O 1
ATOM 751 N N . GLU A 1 139 ? 65.055 54.415 50.577 1.00 45.43 534 GLU A N 1
ATOM 752 C CA . GLU A 1 139 ? 65.146 54.060 51.995 1.00 50.50 534 GLU A CA 1
ATOM 753 C C . GLU A 1 139 ? 65.742 55.186 52.873 1.00 54.14 534 GLU A C 1
ATOM 754 O O . GLU A 1 139 ? 66.677 55.850 52.467 1.00 54.66 534 GLU A O 1
ATOM 760 N N . GLY A 1 140 ? 65.155 55.415 54.052 1.00 57.19 535 GLY A N 1
ATOM 761 C CA . GLY A 1 140 ? 65.499 56.546 54.843 1.00 62.23 535 GLY A CA 1
ATOM 762 C C . GLY A 1 140 ? 65.988 56.301 56.264 1.00 67.74 535 GLY A C 1
ATOM 763 O O . GLY A 1 140 ? 65.881 57.197 57.073 1.00 69.79 535 GLY A O 1
ATOM 764 N N . ASN A 1 141 ? 66.553 55.126 56.555 1.00 70.28 536 ASN A N 1
ATOM 765 C CA . ASN A 1 141 ? 67.025 54.797 57.900 1.00 75.73 536 ASN A CA 1
ATOM 766 C C . ASN A 1 141 ? 68.054 55.798 58.363 1.00 80.84 536 ASN A C 1
ATOM 767 O O . ASN A 1 141 ? 69.179 55.826 57.850 1.00 83.03 536 ASN A O 1
ATOM 772 N N . THR A 1 142 ? 67.659 56.600 59.350 1.00 83.85 537 THR A N 1
ATOM 773 C CA . THR A 1 142 ? 68.488 57.616 60.021 1.00 88.65 537 THR A CA 1
ATOM 774 C C . THR A 1 142 ? 68.452 58.991 59.387 1.00 89.01 537 THR A C 1
ATOM 775 O O . THR A 1 142 ? 68.455 60.001 60.133 1.00 93.11 537 THR A O 1
ATOM 779 N N . ASN A 1 143 ? 68.454 59.073 58.055 1.00 84.64 538 ASN A N 1
ATOM 780 C CA . ASN A 1 143 ? 68.329 60.401 57.466 1.00 84.39 538 ASN A CA 1
ATOM 781 C C . ASN A 1 143 ? 67.166 60.618 56.502 1.00 79.47 538 ASN A C 1
ATOM 782 O O . ASN A 1 143 ? 67.303 60.712 55.279 1.00 77.12 538 ASN A O 1
ATOM 787 N N . GLN A 1 144 ? 66.007 60.714 57.135 1.00 77.54 539 GLN A N 1
ATOM 788 C CA . GLN A 1 144 ? 64.756 61.041 56.489 1.00 73.81 539 GLN A CA 1
ATOM 789 C C . GLN A 1 144 ? 64.850 62.256 55.536 1.00 73.05 539 GLN A C 1
ATOM 790 O O . GLN A 1 144 ? 64.431 62.166 54.357 1.00 69.58 539 GLN A O 1
ATOM 796 N N . ALA A 1 145 ? 65.474 63.339 56.014 1.00 75.03 540 ALA A N 1
ATOM 797 C CA . ALA A 1 145 ? 65.680 64.560 55.234 1.00 74.83 540 ALA A CA 1
ATOM 798 C C . ALA A 1 145 ? 66.443 64.351 53.922 1.00 72.80 540 ALA A C 1
ATOM 799 O O . ALA A 1 145 ? 66.055 64.894 52.888 1.00 71.13 540 ALA A O 1
ATOM 801 N N . ALA A 1 146 ? 67.528 63.589 53.954 1.00 72.66 541 ALA A N 1
ATOM 802 C CA . ALA A 1 146 ? 68.305 63.389 52.734 1.00 71.68 541 ALA A CA 1
ATOM 803 C C . ALA A 1 146 ? 67.608 62.470 51.722 1.00 66.92 541 ALA A C 1
ATOM 804 O O . ALA A 1 146 ? 67.644 62.743 50.509 1.00 66.41 541 ALA A O 1
ATOM 806 N N . ALA A 1 147 ? 66.951 61.410 52.218 1.00 63.76 542 ALA A N 1
ATOM 807 C CA . ALA A 1 147 ? 66.120 60.545 51.376 1.00 58.13 542 ALA A CA 1
ATOM 808 C C . ALA A 1 147 ? 65.062 61.350 50.637 1.00 56.88 542 ALA A C 1
ATOM 809 O O . ALA A 1 147 ? 64.711 61.045 49.479 1.00 54.90 542 ALA A O 1
ATOM 811 N N . VAL A 1 148 ? 64.544 62.366 51.310 1.00 57.70 543 VAL A N 1
ATOM 812 C CA . VAL A 1 148 ? 63.470 63.167 50.765 1.00 56.32 543 VAL A CA 1
ATOM 813 C C . VAL A 1 148 ? 64.020 64.076 49.662 1.00 56.82 543 VAL A C 1
ATOM 814 O O . VAL A 1 148 ? 63.418 64.164 48.584 1.00 53.99 543 VAL A O 1
ATOM 818 N N . ARG A 1 149 ? 65.198 64.661 49.885 1.00 58.69 544 ARG A N 1
ATOM 819 C CA . ARG A 1 149 ? 65.827 65.507 48.844 1.00 59.82 544 ARG A CA 1
ATOM 820 C C . ARG A 1 149 ? 66.255 64.736 47.583 1.00 57.69 544 ARG A C 1
ATOM 821 O O . ARG A 1 149 ? 66.123 65.252 46.470 1.00 57.18 544 ARG A O 1
ATOM 829 N N . ILE A 1 150 ? 66.742 63.504 47.778 1.00 55.93 545 ILE A N 1
ATOM 830 C CA . ILE A 1 150 ? 67.100 62.579 46.697 1.00 54.09 545 ILE A CA 1
ATOM 831 C C . ILE A 1 150 ? 65.874 62.118 45.872 1.00 50.17 545 ILE A C 1
ATOM 832 O O . ILE A 1 150 ? 65.910 62.070 44.661 1.00 49.17 545 ILE A O 1
ATOM 837 N N . ALA A 1 151 ? 64.797 61.767 46.543 1.00 48.16 546 ALA A N 1
ATOM 838 C CA . ALA A 1 151 ? 63.508 61.532 45.865 1.00 45.58 546 ALA A CA 1
ATOM 839 C C . ALA A 1 151 ? 63.187 62.657 44.903 1.00 46.19 546 ALA A C 1
ATOM 840 O O . ALA A 1 151 ? 62.907 62.424 43.747 1.00 46.52 546 ALA A O 1
ATOM 842 N N . CYS A 1 152 ? 63.239 63.880 45.388 1.00 49.46 547 CYS A N 1
ATOM 843 C CA . CYS A 1 152 ? 62.941 65.096 44.587 1.00 52.03 547 CYS A CA 1
ATOM 844 C C . CYS A 1 152 ? 63.924 65.334 43.419 1.00 51.82 547 CYS A C 1
ATOM 845 O O . CYS A 1 152 ? 63.517 65.517 42.269 1.00 50.75 547 CYS A O 1
ATOM 848 N N . LEU A 1 153 ? 65.220 65.231 43.683 1.00 53.25 548 LEU A N 1
ATOM 849 C CA . LEU A 1 153 ? 66.181 65.202 42.583 1.00 53.90 548 LEU A CA 1
ATOM 850 C C . LEU A 1 153 ? 65.954 64.080 41.549 1.00 51.22 548 LEU A C 1
ATOM 851 O O . LEU A 1 153 ? 66.004 64.312 40.324 1.00 52.64 548 LEU A O 1
ATOM 856 N N . ILE A 1 154 ? 65.702 62.858 42.004 1.00 47.71 549 ILE A N 1
ATOM 857 C CA . ILE A 1 154 ? 65.475 61.766 41.040 1.00 45.91 549 ILE A CA 1
ATOM 858 C C . ILE A 1 154 ? 64.247 62.071 40.131 1.00 43.42 549 ILE A C 1
ATOM 859 O O . ILE A 1 154 ? 64.275 61.902 38.882 1.00 42.68 549 ILE A O 1
ATOM 864 N N . ARG A 1 155 ? 63.237 62.623 40.758 1.00 42.03 550 ARG A N 1
ATOM 865 C CA . ARG A 1 155 ? 62.000 62.935 40.063 1.00 42.08 550 ARG A CA 1
ATOM 866 C C . ARG A 1 155 ? 62.310 63.986 39.057 1.00 44.65 550 ARG A C 1
ATOM 867 O O . ARG A 1 155 ? 61.875 63.888 37.890 1.00 45.33 550 ARG A O 1
ATOM 875 N N . GLN A 1 156 ? 63.019 65.032 39.486 1.00 46.76 551 GLN A N 1
ATOM 876 C CA . GLN A 1 156 ? 63.381 66.062 38.526 1.00 50.04 551 GLN A CA 1
ATOM 877 C C . GLN A 1 156 ? 64.156 65.522 37.321 1.00 50.93 551 GLN A C 1
ATOM 878 O O . GLN A 1 156 ? 63.796 65.875 36.174 1.00 50.55 551 GLN A O 1
ATOM 884 N N . SER A 1 157 ? 65.233 64.729 37.535 1.00 50.52 552 SER A N 1
ATOM 885 C CA . SER A 1 157 ? 66.036 64.292 36.353 1.00 52.91 552 SER A CA 1
ATOM 886 C C . SER A 1 157 ? 65.193 63.399 35.463 1.00 49.51 552 SER A C 1
ATOM 887 O O . SER A 1 157 ? 65.239 63.511 34.264 1.00 49.98 552 SER A O 1
ATOM 890 N N . VAL A 1 158 ? 64.407 62.506 36.039 1.00 47.46 553 VAL A N 1
ATOM 891 C CA . VAL A 1 158 ? 63.572 61.660 35.167 1.00 44.47 553 VAL A CA 1
ATOM 892 C C . VAL A 1 158 ? 62.573 62.491 34.342 1.00 45.54 553 VAL A C 1
ATOM 893 O O . VAL A 1 158 ? 62.487 62.314 33.115 1.00 43.96 553 VAL A O 1
ATOM 897 N N . GLN A 1 159 ? 61.845 63.412 35.001 1.00 45.12 554 GLN A N 1
ATOM 898 C CA . GLN A 1 159 ? 60.903 64.277 34.261 1.00 48.19 554 GLN A CA 1
ATOM 899 C C . GLN A 1 159 ? 61.519 65.312 33.305 1.00 51.73 554 GLN A C 1
ATOM 900 O O . GLN A 1 159 ? 60.841 65.714 32.397 1.00 52.90 554 GLN A O 1
ATOM 906 N N . SER A 1 160 ? 62.769 65.749 33.481 1.00 54.81 555 SER A N 1
ATOM 907 C CA . SER A 1 160 ? 63.408 66.547 32.402 1.00 60.17 555 SER A CA 1
ATOM 908 C C . SER A 1 160 ? 63.750 65.733 31.158 1.00 61.65 555 SER A C 1
ATOM 909 O O . SER A 1 160 ? 63.932 66.317 30.093 1.00 64.46 555 SER A O 1
ATOM 912 N N . SER A 1 161 ? 63.903 64.415 31.290 1.00 60.14 556 SER A N 1
ATOM 913 C CA . SER A 1 161 ? 64.252 63.558 30.138 1.00 61.96 556 SER A CA 1
ATOM 914 C C . SER A 1 161 ? 63.058 62.947 29.402 1.00 60.47 556 SER A C 1
ATOM 915 O O . SER A 1 161 ? 63.143 62.685 28.208 1.00 61.96 556 SER A O 1
ATOM 918 N N . THR A 1 162 ? 61.967 62.670 30.103 1.00 56.48 557 THR A N 1
ATOM 919 C CA . THR A 1 162 ? 60.927 61.857 29.497 1.00 56.35 557 THR A CA 1
ATOM 920 C C . THR A 1 162 ? 59.553 62.079 30.161 1.00 53.37 557 THR A C 1
ATOM 921 O O . THR A 1 162 ? 59.484 62.454 31.311 1.00 53.77 557 THR A O 1
ATOM 925 N N . LEU A 1 163 ? 58.476 61.848 29.427 1.00 51.04 558 LEU A N 1
ATOM 926 C CA . LEU A 1 163 ? 57.154 62.030 29.922 1.00 47.34 558 LEU A CA 1
ATOM 927 C C . LEU A 1 163 ? 56.690 60.706 30.552 1.00 44.67 558 LEU A C 1
ATOM 928 O O . LEU A 1 163 ? 56.437 59.723 29.850 1.00 42.61 558 LEU A O 1
ATOM 933 N N . ILE A 1 164 ? 56.563 60.667 31.879 1.00 42.40 559 ILE A N 1
ATOM 934 C CA . ILE A 1 164 ? 56.161 59.435 32.528 1.00 40.03 559 ILE A CA 1
ATOM 935 C C . ILE A 1 164 ? 55.553 59.656 33.878 1.00 38.79 559 ILE A C 1
ATOM 936 O O . ILE A 1 164 ? 56.005 60.518 34.599 1.00 39.61 559 ILE A O 1
ATOM 941 N N . ARG A 1 165 ? 54.563 58.857 34.252 1.00 37.28 560 ARG A N 1
ATOM 942 C CA . ARG A 1 165 ? 53.983 58.973 35.539 1.00 38.18 560 ARG A CA 1
ATOM 943 C C . ARG A 1 165 ? 54.910 58.454 36.634 1.00 38.34 560 ARG A C 1
ATOM 944 O O . ARG A 1 165 ? 55.512 57.368 36.487 1.00 37.62 560 ARG A O 1
ATOM 952 N N . VAL A 1 166 ? 55.169 59.259 37.676 1.00 37.77 561 VAL A N 1
ATOM 953 C CA . VAL A 1 166 ? 56.279 58.864 38.670 1.00 35.21 561 VAL A CA 1
ATOM 954 C C . VAL A 1 166 ? 55.693 58.900 40.080 1.00 34.54 561 VAL A C 1
ATOM 955 O O . VAL A 1 166 ? 55.171 59.880 40.443 1.00 34.48 561 VAL A O 1
ATOM 959 N N . LEU A 1 167 ? 55.674 57.792 40.809 1.00 33.91 562 LEU A N 1
ATOM 960 C CA . LEU A 1 167 ? 55.159 57.742 42.187 1.00 32.92 562 LEU A CA 1
ATOM 961 C C . LEU A 1 167 ? 56.269 57.328 43.147 1.00 31.57 562 LEU A C 1
ATOM 962 O O . LEU A 1 167 ? 57.172 56.613 42.753 1.00 31.05 562 LEU A O 1
ATOM 967 N N . PHE A 1 168 ? 56.194 57.745 44.407 1.00 31.08 563 PHE A N 1
ATOM 968 C CA . PHE A 1 168 ? 57.239 57.382 45.398 1.00 31.11 563 PHE A CA 1
ATOM 969 C C . PHE A 1 168 ? 56.543 56.682 46.547 1.00 30.43 563 PHE A C 1
ATOM 970 O O . PHE A 1 168 ? 55.385 56.996 46.839 1.00 31.54 563 PHE A O 1
ATOM 978 N N . TYR A 1 169 ? 57.193 55.700 47.153 1.00 30.38 564 TYR A N 1
ATOM 979 C CA . TYR A 1 169 ? 56.674 55.170 48.437 1.00 30.96 564 TYR A CA 1
ATOM 980 C C . TYR A 1 169 ? 56.654 56.258 49.474 1.00 33.39 564 TYR A C 1
ATOM 981 O O . TYR A 1 169 ? 57.675 56.957 49.654 1.00 34.32 564 TYR A O 1
ATOM 990 N N . HIS A 1 170 ? 55.511 56.438 50.153 1.00 35.28 565 HIS A N 1
ATOM 991 C CA . HIS A 1 170 ? 55.386 57.440 51.220 1.00 39.49 565 HIS A CA 1
ATOM 992 C C . HIS A 1 170 ? 55.162 56.847 52.621 1.00 42.26 565 HIS A C 1
ATOM 993 O O . HIS A 1 170 ? 54.429 55.868 52.762 1.00 40.77 565 HIS A O 1
ATOM 1000 N N . THR A 1 171 ? 55.779 57.489 53.629 1.00 46.39 566 THR A N 1
ATOM 1001 C CA . THR A 1 171 ? 55.669 57.187 55.049 1.00 51.21 566 THR A CA 1
ATOM 1002 C C . THR A 1 171 ? 55.366 58.470 55.859 1.00 55.57 566 THR A C 1
ATOM 1003 O O . THR A 1 171 ? 56.019 59.508 55.667 1.00 55.61 566 THR A O 1
ATOM 1007 N N . PRO A 1 172 ? 54.374 58.392 56.761 1.00 60.27 567 PRO A N 1
ATOM 1008 C CA . PRO A 1 172 ? 54.035 59.542 57.616 1.00 66.12 567 PRO A CA 1
ATOM 1009 C C . PRO A 1 172 ? 55.095 59.687 58.674 1.00 71.44 567 PRO A C 1
ATOM 1010 O O . PRO A 1 172 ? 55.430 58.693 59.333 1.00 72.57 567 PRO A O 1
ATOM 1014 N N . ASP A 1 173 ? 55.664 60.880 58.824 1.00 76.51 568 ASP A N 1
ATOM 1015 C CA . ASP A 1 173 ? 56.621 61.046 59.928 1.00 83.09 568 ASP A CA 1
ATOM 1016 C C . ASP A 1 173 ? 56.378 62.250 60.829 1.00 87.86 568 ASP A C 1
ATOM 1017 O O . ASP A 1 173 ? 55.897 63.306 60.352 1.00 88.65 568 ASP A O 1
ATOM 1022 N N . GLN A 1 174 ? 56.725 62.062 62.112 1.00 92.56 569 GLN A N 1
ATOM 1023 C CA . GLN A 1 174 ? 56.360 62.927 63.287 1.00 97.89 569 GLN A CA 1
ATOM 1024 C C . GLN A 1 174 ? 54.952 63.512 63.276 1.00 98.47 569 GLN A C 1
ATOM 1025 O O . GLN A 1 174 ? 54.070 63.055 64.019 1.00 99.97 569 GLN A O 1
ATOM 1031 N N . ASN A 1 175 ? 54.761 64.531 62.437 1.00 97.57 570 ASN A N 1
ATOM 1032 C CA . ASN A 1 175 ? 53.516 65.291 62.383 1.00 98.18 570 ASN A CA 1
ATOM 1033 C C . ASN A 1 175 ? 52.429 64.593 61.551 1.00 94.61 570 ASN A C 1
ATOM 1034 O O . ASN A 1 175 ? 51.446 65.223 61.141 1.00 94.39 570 ASN A O 1
ATOM 1039 N N . HIS A 1 176 ? 52.614 63.284 61.331 1.00 92.30 571 HIS A N 1
ATOM 1040 C CA . HIS A 1 176 ? 51.836 62.459 60.376 1.00 88.10 571 HIS A CA 1
ATOM 1041 C C . HIS A 1 176 ? 51.750 63.069 58.965 1.00 83.68 571 HIS A C 1
ATOM 1042 O O . HIS A 1 176 ? 50.757 62.857 58.269 1.00 81.96 571 HIS A O 1
ATOM 1049 N N . ILE A 1 177 ? 52.762 63.839 58.560 1.00 81.55 572 ILE A N 1
ATOM 1050 C CA . ILE A 1 177 ? 52.861 64.283 57.157 1.00 77.52 572 ILE A CA 1
ATOM 1051 C C . ILE A 1 177 ? 53.504 63.178 56.293 1.00 71.90 572 ILE A C 1
ATOM 1052 O O . ILE A 1 177 ? 54.657 62.766 56.526 1.00 70.30 572 ILE A O 1
ATOM 1057 N N . GLU A 1 178 ? 52.744 62.706 55.306 1.00 67.03 573 GLU A N 1
ATOM 1058 C CA . GLU A 1 178 ? 53.234 61.726 54.342 1.00 62.12 573 GLU A CA 1
ATOM 1059 C C . GLU A 1 178 ? 54.507 62.265 53.663 1.00 59.35 573 GLU A C 1
ATOM 1060 O O . GLU A 1 178 ? 54.468 63.307 53.072 1.00 59.32 573 GLU A O 1
ATOM 1066 N N . GLN A 1 179 ? 55.616 61.544 53.765 1.00 56.82 574 GLN A N 1
ATOM 1067 C CA . GLN A 1 179 ? 56.890 61.923 53.131 1.00 55.37 574 GLN A CA 1
ATOM 1068 C C . GLN A 1 179 ? 57.356 60.807 52.170 1.00 51.01 574 GLN A C 1
ATOM 1069 O O . GLN A 1 179 ? 57.103 59.622 52.451 1.00 49.31 574 GLN A O 1
ATOM 1075 N N . PRO A 1 180 ? 58.105 61.164 51.102 1.00 48.01 575 PRO A N 1
ATOM 1076 C CA . PRO A 1 180 ? 58.538 60.148 50.166 1.00 44.62 575 PRO A CA 1
ATOM 1077 C C . PRO A 1 180 ? 59.793 59.401 50.583 1.00 45.88 575 PRO A C 1
ATOM 1078 O O . PRO A 1 180 ? 60.799 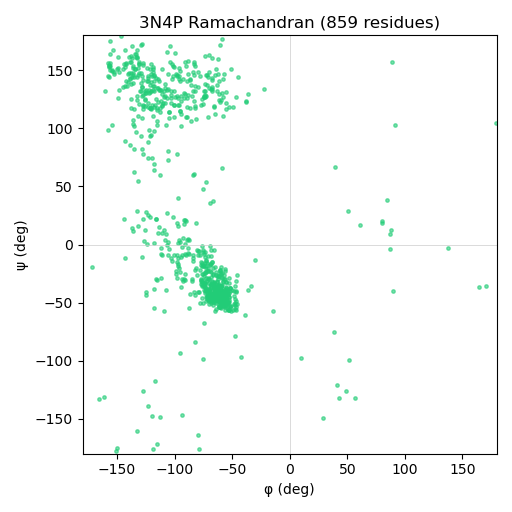59.484 49.868 1.00 45.25 575 PRO A O 1
ATOM 1082 N N . PHE A 1 181 ? 59.755 58.724 51.723 1.00 45.84 576 PHE A N 1
ATOM 1083 C CA . PHE A 1 181 ? 60.758 57.722 52.033 1.00 46.75 576 PHE A CA 1
ATOM 1084 C C . PHE A 1 181 ? 60.108 56.420 52.548 1.00 46.64 576 PHE A C 1
ATOM 1085 O O . PHE A 1 181 ? 58.893 56.371 52.855 1.00 44.26 576 PHE A O 1
ATOM 1093 N N . TYR A 1 182 ? 60.958 55.393 52.589 1.00 46.39 577 TYR A N 1
ATOM 1094 C CA . TYR A 1 182 ? 60.630 54.066 53.032 1.00 46.96 577 TYR A CA 1
ATOM 1095 C C . TYR A 1 182 ? 61.537 53.740 54.185 1.00 49.47 577 TYR A C 1
ATOM 1096 O O . TYR A 1 182 ? 62.750 53.966 54.114 1.00 51.15 577 TYR A O 1
ATOM 1105 N N . LEU A 1 183 ? 60.928 53.251 55.259 1.00 53.42 578 LEU A N 1
ATOM 1106 C CA . LEU A 1 183 ? 61.653 52.822 56.465 1.00 59.03 578 LEU A CA 1
ATOM 1107 C C . LEU A 1 183 ? 61.707 51.310 56.555 1.00 59.50 578 LEU A C 1
ATOM 1108 O O . LEU A 1 183 ? 60.687 50.646 56.695 1.00 59.27 578 LEU A O 1
ATOM 1113 N N . MET A 1 184 ? 62.888 50.738 56.446 1.00 61.45 579 MET A N 1
ATOM 1114 C CA . MET A 1 184 ? 62.942 49.338 56.775 1.00 62.74 579 MET A CA 1
ATOM 1115 C C . MET A 1 184 ? 62.841 49.147 58.251 1.00 64.93 579 MET A C 1
ATOM 1116 O O . MET A 1 184 ? 63.525 49.827 59.036 1.00 68.50 579 MET A O 1
ATOM 1121 N N . GLY A 1 185 ? 61.976 48.234 58.644 1.00 62.82 580 GLY A N 1
ATOM 1122 C CA . GLY A 1 185 ? 62.033 47.799 60.011 1.00 62.40 580 GLY A CA 1
ATOM 1123 C C . GLY A 1 185 ? 62.108 46.307 59.964 1.00 60.37 580 GLY A C 1
ATOM 1124 O O . GLY A 1 185 ? 62.942 45.694 59.232 1.00 58.03 580 GLY A O 1
ATOM 1125 N N . ARG A 1 186 ? 61.168 45.722 60.687 1.00 59.58 581 ARG A N 1
ATOM 1126 C CA . ARG A 1 186 ? 61.094 44.285 60.768 1.00 59.69 581 ARG A CA 1
ATOM 1127 C C . ARG A 1 186 ? 60.567 43.675 59.476 1.00 54.27 581 ARG A C 1
ATOM 1128 O O . ARG A 1 186 ? 60.595 42.488 59.328 1.00 54.32 581 ARG A O 1
ATOM 1136 N N . ASP A 1 187 ? 60.119 44.453 58.514 1.00 51.83 582 ASP A N 1
ATOM 1137 C CA . ASP A 1 187 ? 59.748 43.798 57.227 1.00 50.86 582 ASP A CA 1
ATOM 1138 C C . ASP A 1 187 ? 60.887 43.123 56.440 1.00 48.55 582 ASP A C 1
ATOM 1139 O O . ASP A 1 187 ? 60.628 42.286 55.554 1.00 47.57 582 ASP A O 1
ATOM 1144 N N . LYS A 1 188 ? 62.106 43.570 56.681 1.00 46.77 583 LYS A N 1
ATOM 1145 C CA . LYS A 1 188 ? 63.267 43.038 56.044 1.00 45.18 583 LYS A CA 1
ATOM 1146 C C . LYS A 1 188 ? 63.343 41.523 56.099 1.00 44.14 583 LYS A C 1
ATOM 1147 O O . LYS A 1 188 ? 63.496 40.904 55.044 1.00 42.95 583 LYS A O 1
ATOM 1153 N N . ALA A 1 189 ? 63.307 40.919 57.289 1.00 44.03 584 ALA A N 1
ATOM 1154 C CA . ALA A 1 189 ? 63.226 39.451 57.377 1.00 43.29 584 ALA A CA 1
ATOM 1155 C C . ALA A 1 189 ? 62.107 38.870 56.455 1.00 40.27 584 ALA A C 1
ATOM 1156 O O . ALA A 1 189 ? 62.233 37.849 55.826 1.00 37.03 584 ALA A O 1
ATOM 1158 N N . LEU A 1 190 ? 60.956 39.498 56.465 1.00 41.04 585 LEU A N 1
ATOM 1159 C CA . LEU A 1 190 ? 59.887 39.001 55.640 1.00 40.24 585 LEU A CA 1
ATOM 1160 C C . LEU A 1 190 ? 60.262 39.112 54.149 1.00 37.07 585 LEU A C 1
ATOM 1161 O O . LEU A 1 190 ? 60.067 38.172 53.413 1.00 39.20 585 LEU A O 1
ATOM 1166 N N . ALA A 1 191 ? 60.864 40.202 53.722 1.00 35.26 586 ALA A N 1
ATOM 1167 C CA . ALA A 1 191 ? 61.266 40.334 52.296 1.00 33.75 586 ALA A CA 1
ATOM 1168 C C . ALA A 1 191 ? 62.363 39.321 51.947 1.00 33.88 586 ALA A C 1
ATOM 1169 O O . ALA A 1 191 ? 62.314 38.741 50.883 1.00 31.87 586 ALA A O 1
ATOM 1171 N N . VAL A 1 192 ? 63.277 39.025 52.877 1.00 34.65 587 VAL A N 1
ATOM 1172 C CA . VAL A 1 192 ? 64.323 38.089 52.568 1.00 37.79 587 VAL A CA 1
ATOM 1173 C C . VAL A 1 192 ? 63.719 36.672 52.380 1.00 38.27 587 VAL A C 1
ATOM 1174 O O . VAL A 1 192 ? 63.993 36.020 51.406 1.00 35.63 587 VAL A O 1
ATOM 1178 N N . GLU A 1 193 ? 62.867 36.231 53.311 1.00 39.27 588 GLU A N 1
ATOM 1179 C CA . GLU A 1 193 ? 62.159 34.947 53.166 1.00 41.37 588 GLU A CA 1
ATOM 1180 C C . GLU A 1 193 ? 61.386 34.790 51.839 1.00 37.44 588 GLU A C 1
ATOM 1181 O O . GLU A 1 193 ? 61.543 33.789 51.169 1.00 40.10 588 GLU A O 1
ATOM 1187 N N . GLN A 1 194 ? 60.575 35.755 51.431 1.00 35.40 589 GLN A N 1
ATOM 1188 C CA . GLN A 1 194 ? 59.879 35.614 50.155 1.00 35.38 589 GLN A CA 1
ATOM 1189 C C . GLN A 1 194 ? 60.870 35.516 49.012 1.00 35.11 589 GLN A C 1
ATOM 1190 O O . GLN A 1 194 ? 60.612 34.863 47.990 1.00 33.06 589 GLN A O 1
ATOM 1196 N N . PHE A 1 195 ? 61.930 36.321 49.085 1.00 34.54 590 PHE A N 1
ATOM 1197 C CA . PHE A 1 195 ? 62.886 36.308 47.987 1.00 34.27 590 PHE A CA 1
ATOM 1198 C C . PHE A 1 195 ? 63.546 34.906 47.859 1.00 35.94 590 PHE A C 1
ATOM 1199 O O . PHE A 1 195 ? 63.700 34.384 46.792 1.00 38.32 590 PHE A O 1
ATOM 1207 N N . ILE A 1 196 ? 63.934 34.280 48.944 1.00 39.14 591 ILE A N 1
ATOM 1208 C CA . ILE A 1 196 ? 64.526 32.950 48.902 1.00 40.30 591 ILE A CA 1
ATOM 1209 C C . ILE A 1 196 ? 63.603 31.894 48.250 1.00 39.93 591 ILE A C 1
ATOM 1210 O O . ILE A 1 196 ? 64.009 31.096 47.442 1.00 41.01 591 ILE A O 1
ATOM 1215 N N . SER A 1 197 ? 62.392 31.827 48.723 1.00 40.50 592 SER A N 1
ATOM 1216 C CA . SER A 1 197 ? 61.336 31.037 48.154 1.00 43.33 592 SER A CA 1
ATOM 1217 C C . SER A 1 197 ? 61.061 31.324 46.640 1.00 42.09 592 SER A C 1
ATOM 1218 O O . SER A 1 197 ? 61.070 30.382 45.853 1.00 45.03 592 SER A O 1
ATOM 1221 N N . ARG A 1 198 ? 60.886 32.585 46.214 1.00 39.58 593 ARG A N 1
ATOM 1222 C CA . ARG A 1 198 ? 60.807 32.911 44.755 1.00 37.83 593 ARG A CA 1
ATOM 1223 C C . ARG A 1 198 ? 62.103 32.657 43.957 1.00 37.55 593 ARG A C 1
ATOM 1224 O O . ARG A 1 198 ? 62.074 32.239 42.826 1.00 35.94 593 ARG A O 1
ATOM 1232 N N . PHE A 1 199 ? 63.258 32.920 44.542 1.00 37.40 594 PHE A N 1
ATOM 1233 C CA . PHE A 1 199 ? 64.441 32.702 43.753 1.00 38.45 594 PHE A CA 1
ATOM 1234 C C . PHE A 1 199 ? 64.626 31.195 43.528 1.00 40.50 594 PHE A C 1
ATOM 1235 O O . PHE A 1 199 ? 64.905 30.747 42.394 1.00 41.29 594 PHE A O 1
ATOM 1243 N N . ASN A 1 200 ? 64.427 30.403 44.577 1.00 40.56 595 ASN A N 1
ATOM 1244 C CA . ASN A 1 200 ? 64.576 28.923 44.468 1.00 44.50 595 ASN A CA 1
ATOM 1245 C C . ASN A 1 200 ? 63.588 28.298 43.519 1.00 45.49 595 ASN A C 1
ATOM 1246 O O . ASN A 1 200 ? 63.893 27.283 42.935 1.00 47.71 595 ASN A O 1
ATOM 1251 N N . SER A 1 201 ? 62.396 28.875 43.399 1.00 44.69 596 SER A N 1
ATOM 1252 C CA . SER A 1 201 ? 61.423 28.392 42.464 1.00 44.76 596 SER A CA 1
ATOM 1253 C C . SER A 1 201 ? 61.657 28.877 41.033 1.00 43.83 596 SER A C 1
ATOM 1254 O O . SER A 1 201 ? 60.893 28.503 40.158 1.00 45.58 596 SER A O 1
ATOM 1257 N N . GLY A 1 202 ? 62.637 29.745 40.781 1.00 41.70 597 GLY A N 1
ATOM 1258 C CA . GLY A 1 202 ? 62.876 30.190 39.416 1.00 39.61 597 GLY A CA 1
ATOM 1259 C C . GLY A 1 202 ? 62.045 31.409 39.001 1.00 40.07 597 GLY A C 1
ATOM 1260 O O . GLY A 1 202 ? 62.041 31.737 37.814 1.00 39.11 597 GLY A O 1
ATOM 1261 N N . TYR A 1 203 ? 61.386 32.095 39.973 1.00 37.41 598 TYR A N 1
ATOM 1262 C CA . TYR A 1 203 ? 60.448 33.186 39.685 1.00 37.43 598 TYR A CA 1
ATOM 1263 C C . TYR A 1 203 ? 61.109 34.535 39.489 1.00 34.18 598 TYR A C 1
ATOM 1264 O O . TYR A 1 203 ? 60.425 35.522 39.226 1.00 31.39 598 TYR A O 1
ATOM 1273 N N . ILE A 1 204 ? 62.394 34.585 39.790 1.00 32.18 599 ILE A N 1
ATOM 1274 C CA . ILE A 1 204 ? 63.161 35.814 39.668 1.00 33.45 599 ILE A CA 1
ATOM 1275 C C . ILE A 1 204 ? 64.248 35.661 38.687 1.00 34.69 599 ILE A C 1
ATOM 1276 O O . ILE A 1 204 ? 65.084 34.866 38.885 1.00 37.51 599 ILE A O 1
ATOM 1281 N N . LYS A 1 205 ? 64.239 36.428 37.616 1.00 36.45 600 LYS A N 1
ATOM 1282 C CA . LYS A 1 205 ? 65.225 36.269 36.526 1.00 38.24 600 LYS A CA 1
ATOM 1283 C C . LYS A 1 205 ? 65.825 37.594 36.107 1.00 37.97 600 LYS A C 1
ATOM 1284 O O . LYS A 1 205 ? 65.247 38.614 36.392 1.00 37.87 600 LYS A O 1
ATOM 1290 N N . ALA A 1 206 ? 66.982 37.605 35.431 1.00 38.10 601 ALA A N 1
ATOM 1291 C CA . ALA A 1 206 ? 67.476 38.850 34.821 1.00 38.05 601 ALA A CA 1
ATOM 1292 C C . ALA A 1 206 ? 66.919 39.009 33.401 1.00 39.89 601 ALA A C 1
ATOM 1293 O O . ALA A 1 206 ? 66.580 38.031 32.727 1.00 38.49 601 ALA A O 1
ATOM 1295 N N . SER A 1 207 ? 66.913 40.249 32.934 1.00 39.71 602 SER A N 1
ATOM 1296 C CA . SER A 1 207 ? 66.756 40.495 31.532 1.00 43.99 602 SER A CA 1
ATOM 1297 C C . SER A 1 207 ? 68.146 40.437 30.835 1.00 45.58 602 SER A C 1
ATOM 1298 O O . SER A 1 207 ? 69.123 40.876 31.372 1.00 44.82 602 SER A O 1
ATOM 1301 N N . GLN A 1 208 ? 68.181 39.888 29.653 1.00 48.27 603 GLN A N 1
ATOM 1302 C CA . GLN A 1 208 ? 69.336 39.961 28.757 1.00 53.48 603 GLN A CA 1
ATOM 1303 C C . GLN A 1 208 ? 69.948 41.344 28.595 1.00 54.49 603 GLN A C 1
ATOM 1304 O O . GLN A 1 208 ? 71.157 41.526 28.523 1.00 57.18 603 GLN A O 1
ATOM 1310 N N . GLU A 1 209 ? 69.076 42.318 28.515 1.00 55.06 604 GLU A N 1
ATOM 1311 C CA . GLU A 1 209 ? 69.435 43.695 28.236 1.00 57.94 604 GLU A CA 1
ATOM 1312 C C . GLU A 1 209 ? 69.459 44.569 29.523 1.00 56.04 604 GLU A C 1
ATOM 1313 O O . GLU A 1 209 ? 69.317 45.796 29.464 1.00 55.04 604 GLU A O 1
ATOM 1319 N N . LEU A 1 210 ? 69.643 43.908 30.658 1.00 53.91 605 LEU A N 1
ATOM 1320 C CA . LEU A 1 210 ? 69.949 44.541 31.953 1.00 53.29 605 LEU A CA 1
ATOM 1321 C C . LEU A 1 210 ? 70.926 45.769 31.853 1.00 53.13 605 LEU A C 1
ATOM 1322 O O . LEU A 1 210 ? 71.986 45.653 31.354 1.00 53.74 605 LEU A O 1
ATOM 1327 N N . VAL A 1 211 ? 70.496 46.938 32.352 1.00 52.08 606 VAL A N 1
ATOM 1328 C CA . VAL A 1 211 ? 71.335 48.145 32.406 1.00 52.87 606 VAL A CA 1
ATOM 1329 C C . VAL A 1 211 ? 72.116 48.251 33.720 1.00 52.45 606 VAL A C 1
ATOM 1330 O O . VAL A 1 211 ? 71.560 48.079 34.810 1.00 49.20 606 VAL A O 1
ATOM 1334 N N . SER A 1 212 ? 73.419 48.467 33.615 1.00 53.36 607 SER A N 1
ATOM 1335 C CA . SER A 1 212 ? 74.218 48.905 34.750 1.00 54.86 607 SER A CA 1
ATOM 1336 C C . SER A 1 212 ? 75.393 49.777 34.237 1.00 60.89 607 SER A C 1
ATOM 1337 O O . SER A 1 212 ? 76.138 49.316 33.407 1.00 61.34 607 SER A O 1
ATOM 1340 N N . TYR A 1 213 ? 75.554 50.990 34.753 1.00 63.27 608 TYR A N 1
ATOM 1341 C CA . TYR A 1 213 ? 76.599 51.875 34.314 1.00 70.43 608 TYR A CA 1
ATOM 1342 C C . TYR A 1 213 ? 77.704 51.861 35.310 1.00 73.21 608 TYR A C 1
ATOM 1343 O O . TYR A 1 213 ? 78.788 52.345 35.051 1.00 77.07 608 TYR A O 1
ATOM 1352 N N . THR A 1 214 ? 77.405 51.316 36.469 1.00 72.09 609 THR A N 1
ATOM 1353 C CA . THR A 1 214 ? 78.337 51.337 37.556 1.00 75.22 609 THR A CA 1
ATOM 1354 C C . THR A 1 214 ? 79.096 50.005 37.671 1.00 77.04 609 THR A C 1
ATOM 1355 O O . THR A 1 214 ? 80.164 49.956 38.262 1.00 78.27 609 THR A O 1
ATOM 1359 N N . ILE A 1 215 ? 78.517 48.921 37.144 1.00 76.35 610 ILE A N 1
ATOM 1360 C CA . ILE A 1 215 ? 79.091 47.571 37.360 1.00 79.53 610 ILE A CA 1
ATOM 1361 C C . ILE A 1 215 ? 79.588 46.946 36.036 1.00 83.11 610 ILE A C 1
ATOM 1362 O O . ILE A 1 215 ? 80.558 46.214 36.023 1.00 86.57 610 ILE A O 1
ATOM 1367 N N . LYS A 1 216 ? 78.930 47.315 34.938 1.00 84.58 611 LYS A N 1
ATOM 1368 C CA . LYS A 1 216 ? 78.948 46.618 33.643 1.00 86.51 611 LYS A CA 1
ATOM 1369 C C . LYS A 1 216 ? 80.180 46.967 32.834 1.00 92.52 611 LYS A C 1
ATOM 1370 O O . LYS A 1 216 ? 80.292 48.103 32.331 1.00 95.11 611 LYS A O 1
ATOM 1376 N N . LEU A 1 217 ? 81.111 46.005 32.721 1.00 95.97 612 LEU A N 1
ATOM 1377 C CA . LEU A 1 217 ? 82.121 45.988 31.631 1.00 100.23 612 LEU A CA 1
ATOM 1378 C C . LEU A 1 217 ? 83.572 45.617 32.025 1.00 105.14 612 LEU A C 1
ATOM 1379 O O . LEU A 1 217 ? 84.465 45.523 31.177 1.00 107.34 612 LEU A O 1
ATOM 1384 N N . SER A 1 218 ? 83.782 45.416 33.321 1.00 104.75 613 SER A N 1
ATOM 1385 C CA . SER A 1 218 ? 85.008 44.794 33.826 1.00 108.04 613 SER A CA 1
ATOM 1386 C C . SER A 1 218 ? 84.437 43.704 34.715 1.00 103.63 613 SER A C 1
ATOM 1387 O O . SER A 1 218 ? 85.144 42.825 35.196 1.00 106.18 613 SER A O 1
ATOM 1390 N N . HIS A 1 219 ? 83.128 43.815 34.924 1.00 97.94 614 HIS A N 1
ATOM 1391 C CA . HIS A 1 219 ? 82.310 42.856 35.640 1.00 92.18 614 HIS A CA 1
ATOM 1392 C C . HIS A 1 219 ? 81.039 42.614 34.822 1.00 87.02 614 HIS A C 1
ATOM 1393 O O . HIS A 1 219 ? 80.608 43.490 34.038 1.00 86.37 614 HIS A O 1
ATOM 1400 N N . ASP A 1 220 ? 80.482 41.410 34.964 1.00 82.80 615 ASP A N 1
ATOM 1401 C CA . ASP A 1 220 ? 79.121 41.088 34.498 1.00 77.65 615 ASP A CA 1
ATOM 1402 C C . ASP A 1 220 ? 78.160 41.210 35.704 1.00 71.87 615 ASP A C 1
ATOM 1403 O O . ASP A 1 220 ? 78.309 40.517 36.703 1.00 71.15 615 ASP A O 1
ATOM 1408 N N . PRO A 1 221 ? 77.163 42.111 35.603 1.00 67.71 616 PRO A N 1
ATOM 1409 C CA . PRO A 1 221 ? 76.311 42.419 36.746 1.00 62.81 616 PRO A CA 1
ATOM 1410 C C . PRO A 1 221 ? 75.685 41.187 37.361 1.00 59.22 616 PRO A C 1
ATOM 1411 O O . PRO A 1 221 ? 75.667 41.080 38.584 1.00 59.34 616 PRO A O 1
ATOM 1415 N N . ILE A 1 222 ? 75.257 40.240 36.535 1.00 56.93 617 ILE A N 1
ATOM 1416 C CA . ILE A 1 222 ? 74.715 38.965 36.985 1.00 54.72 617 ILE A CA 1
ATOM 1417 C C . ILE A 1 222 ? 75.700 38.172 37.837 1.00 55.62 617 ILE A C 1
ATOM 1418 O O . ILE A 1 222 ? 75.332 37.646 38.908 1.00 51.87 617 ILE A O 1
ATOM 1423 N N . GLU A 1 223 ? 76.963 38.136 37.402 1.00 57.69 618 GLU A N 1
ATOM 1424 C CA . GLU A 1 223 ? 77.978 37.436 38.160 1.00 60.66 618 GLU A CA 1
ATOM 1425 C C . GLU A 1 223 ? 78.078 38.051 39.538 1.00 59.03 618 GLU A C 1
ATOM 1426 O O . GLU A 1 223 ? 78.099 37.358 40.538 1.00 58.46 618 GLU A O 1
ATOM 1432 N N . TYR A 1 224 ? 78.160 39.372 39.565 1.00 59.62 619 TYR A N 1
ATOM 1433 C CA . TYR A 1 224 ? 78.464 40.140 40.798 1.00 61.09 619 TYR A CA 1
ATOM 1434 C C . TYR A 1 224 ? 77.274 40.043 41.787 1.00 57.08 619 TYR A C 1
ATOM 1435 O O . TYR A 1 224 ? 77.443 39.866 42.999 1.00 57.34 619 TYR A O 1
ATOM 1444 N N . LEU A 1 225 ? 76.086 40.068 41.245 1.00 52.46 620 LEU A N 1
ATOM 1445 C CA . LEU A 1 225 ? 74.895 39.771 42.047 1.00 50.34 620 LEU A CA 1
ATOM 1446 C C . LEU A 1 225 ? 74.872 38.309 42.544 1.00 50.60 620 LEU A C 1
ATOM 1447 O O . LEU A 1 225 ? 74.467 38.014 43.710 1.00 50.90 620 LEU A O 1
ATOM 1452 N N . LEU A 1 226 ? 75.269 37.391 41.678 1.00 51.40 621 LEU A N 1
ATOM 1453 C CA . LEU A 1 226 ? 75.286 36.008 42.055 1.00 54.04 621 LEU A CA 1
ATOM 1454 C C . LEU A 1 226 ? 76.217 35.804 43.274 1.00 55.88 621 LEU A C 1
ATOM 1455 O O . LEU A 1 226 ? 75.945 35.015 44.188 1.00 53.48 621 LEU A O 1
ATOM 1460 N N . GLU A 1 227 ? 77.288 36.558 43.307 1.00 59.33 622 GLU A N 1
ATOM 1461 C CA . GLU A 1 227 ? 78.246 36.398 44.420 1.00 63.87 622 GLU A CA 1
ATOM 1462 C C . GLU A 1 227 ? 77.596 36.884 45.725 1.00 62.21 622 GLU A C 1
ATOM 1463 O O . GLU A 1 227 ? 77.685 36.220 46.767 1.00 63.55 622 GLU A O 1
ATOM 1469 N N . GLN A 1 228 ? 76.886 38.009 45.678 1.00 61.26 623 GLN A N 1
ATOM 1470 C CA . GLN A 1 228 ? 76.115 38.424 46.858 1.00 59.17 623 GLN A CA 1
ATOM 1471 C C . GLN A 1 228 ? 75.023 37.424 47.254 1.00 58.58 623 GLN A C 1
ATOM 1472 O O . GLN A 1 228 ? 74.809 37.185 48.459 1.00 60.04 623 GLN A O 1
ATOM 1478 N N . ILE A 1 229 ? 74.346 36.812 46.273 1.00 57.49 624 ILE A N 1
ATOM 1479 C CA . ILE A 1 229 ? 73.267 35.830 46.545 1.00 56.48 624 ILE A CA 1
ATOM 1480 C C . ILE A 1 229 ? 73.793 34.631 47.309 1.00 61.07 624 ILE A C 1
ATOM 1481 O O . ILE A 1 229 ? 73.228 34.203 48.305 1.00 60.09 624 ILE A O 1
ATOM 1486 N N . GLN A 1 230 ? 74.933 34.137 46.848 1.00 65.91 625 GLN A N 1
ATOM 1487 C CA . GLN A 1 230 ? 75.633 33.015 47.441 1.00 71.89 625 GLN A CA 1
ATOM 1488 C C . GLN A 1 230 ? 75.988 33.327 48.883 1.00 75.79 625 GLN A C 1
ATOM 1489 O O . GLN A 1 230 ? 76.117 32.423 49.685 1.00 78.04 625 GLN A O 1
ATOM 1495 N N . ASN A 1 231 ? 76.100 34.611 49.218 1.00 78.94 626 ASN A N 1
ATOM 1496 C CA . ASN A 1 231 ? 76.735 35.035 50.465 1.00 84.34 626 ASN A CA 1
ATOM 1497 C C . ASN A 1 231 ? 75.916 35.367 51.716 1.00 86.45 626 ASN A C 1
ATOM 1498 O O . ASN A 1 231 ? 76.500 35.745 52.733 1.00 89.97 626 ASN A O 1
ATOM 1503 N N . LEU A 1 232 ? 74.599 35.255 51.702 1.00 86.52 627 LEU A N 1
ATOM 1504 C CA . LEU A 1 232 ? 73.932 35.673 52.944 1.00 89.69 627 LEU A CA 1
ATOM 1505 C C . LEU A 1 232 ? 72.871 34.787 53.575 1.00 90.07 627 LEU A C 1
ATOM 1506 O O . LEU A 1 232 ? 72.332 33.864 52.964 1.00 88.25 627 LEU A O 1
ATOM 1511 N N . HIS A 1 233 ? 72.649 35.088 54.850 1.00 94.06 628 HIS A N 1
ATOM 1512 C CA . HIS A 1 233 ? 71.924 34.271 55.816 1.00 96.95 628 HIS A CA 1
ATOM 1513 C C . HIS A 1 233 ? 71.206 35.248 56.763 1.00 98.29 628 HIS A C 1
ATOM 1514 O O . HIS A 1 233 ? 71.315 36.477 56.595 1.00 98.14 628 HIS A O 1
ATOM 1521 N N . ARG A 1 234 ? 70.466 34.729 57.742 1.00 100.53 629 ARG A N 1
ATOM 1522 C CA . ARG A 1 234 ? 69.435 35.555 58.376 1.00 100.89 629 ARG A CA 1
ATOM 1523 C C . ARG A 1 234 ? 69.559 35.867 59.866 1.00 104.03 629 ARG A C 1
ATOM 1524 O O . ARG A 1 234 ? 69.013 36.874 60.330 1.00 103.89 629 ARG A O 1
ATOM 1532 N N . SER A 1 254 ? 79.797 42.516 51.217 1.00 82.89 649 SER A N 1
ATOM 1533 C CA . SER A 1 254 ? 78.802 43.580 51.144 1.00 80.86 649 SER A CA 1
ATOM 1534 C C . SER A 1 254 ? 77.583 43.115 50.367 1.00 76.71 649 SER A C 1
ATOM 1535 O O . SER A 1 254 ? 77.720 42.376 49.378 1.00 75.50 649 SER A O 1
ATOM 1538 N N . ASP A 1 255 ? 76.400 43.559 50.803 1.00 73.52 650 ASP A N 1
ATOM 1539 C CA . ASP A 1 255 ? 75.144 43.038 50.286 1.00 70.31 650 ASP A CA 1
ATOM 1540 C C . ASP A 1 255 ? 74.131 44.111 49.898 1.00 66.38 650 ASP A C 1
ATOM 1541 O O . ASP A 1 255 ? 72.936 43.879 49.956 1.00 64.04 650 ASP A O 1
ATOM 1546 N N . ASP A 1 256 ? 74.618 45.273 49.499 1.00 65.76 651 ASP A N 1
ATOM 1547 C CA . ASP A 1 256 ? 73.776 46.420 49.346 1.00 62.85 651 ASP A CA 1
ATOM 1548 C C . ASP A 1 256 ? 73.005 46.245 48.053 1.00 57.47 651 ASP A C 1
ATOM 1549 O O . ASP A 1 256 ? 71.852 46.636 47.957 1.00 54.09 651 ASP A O 1
ATOM 1554 N N . LEU A 1 257 ? 73.622 45.578 47.091 1.00 54.53 652 LEU A N 1
ATOM 1555 C CA . LEU A 1 257 ? 72.927 45.263 45.866 1.00 48.34 652 LEU A CA 1
ATOM 1556 C C . LEU A 1 257 ? 71.869 44.194 45.979 1.00 44.03 652 LEU A C 1
ATOM 1557 O O . LEU A 1 257 ? 70.786 44.369 45.465 1.00 42.71 652 LEU A O 1
ATOM 1562 N N . ILE A 1 258 ? 72.143 43.067 46.612 1.00 42.91 653 ILE A N 1
ATOM 1563 C CA . ILE A 1 258 ? 71.099 42.077 46.707 1.00 39.06 653 ILE A CA 1
ATOM 1564 C C . ILE A 1 258 ? 69.916 42.539 47.619 1.00 38.50 653 ILE A C 1
ATOM 1565 O O . ILE A 1 258 ? 68.746 42.279 47.315 1.00 36.55 653 ILE A O 1
ATOM 1570 N N . ILE A 1 259 ? 70.211 43.335 48.615 1.00 39.88 654 ILE A N 1
ATOM 1571 C CA . ILE A 1 259 ? 69.109 43.921 49.364 1.00 41.02 654 ILE A CA 1
ATOM 1572 C C . ILE A 1 259 ? 68.197 44.788 48.493 1.00 38.79 654 ILE A C 1
ATOM 1573 O O . ILE A 1 259 ? 66.973 44.719 48.628 1.00 36.98 654 ILE A O 1
ATOM 1578 N N . ALA A 1 260 ? 68.756 45.505 47.523 1.00 38.21 655 ALA A N 1
ATOM 1579 C CA . ALA A 1 260 ? 67.942 46.388 46.723 1.00 34.95 655 ALA A CA 1
ATOM 1580 C C . ALA A 1 260 ? 67.054 45.539 45.838 1.00 33.66 655 ALA A C 1
ATOM 1581 O O . ALA A 1 260 ? 65.818 45.844 45.678 1.00 31.77 655 ALA A O 1
ATOM 1583 N N . VAL A 1 261 ? 67.607 44.441 45.300 1.00 31.42 656 VAL A N 1
ATOM 1584 C CA . VAL A 1 261 ? 66.795 43.501 44.489 1.00 30.82 656 VAL A CA 1
ATOM 1585 C C . VAL A 1 261 ? 65.687 42.834 45.314 1.00 31.63 656 VAL A C 1
ATOM 1586 O O . VAL A 1 261 ? 64.498 42.741 44.909 1.00 32.90 656 VAL A O 1
ATOM 1590 N N . ILE A 1 262 ? 66.029 42.438 46.539 1.00 31.10 657 ILE A N 1
ATOM 1591 C CA . ILE A 1 262 ? 65.042 41.832 47.434 1.00 27.95 657 ILE A CA 1
ATOM 1592 C C . ILE A 1 262 ? 63.946 42.808 47.692 1.00 29.12 657 ILE A C 1
ATOM 1593 O O . ILE A 1 262 ? 62.764 42.401 47.650 1.00 29.01 657 ILE A O 1
ATOM 1598 N N . MET A 1 263 ? 64.294 44.069 47.998 1.00 31.58 658 MET A N 1
ATOM 1599 C CA . MET A 1 263 ? 63.232 45.012 48.449 1.00 31.75 658 MET A CA 1
ATOM 1600 C C . MET A 1 263 ? 62.429 45.479 47.287 1.00 29.38 658 MET A C 1
ATOM 1601 O O . MET A 1 263 ? 61.230 45.622 47.383 1.00 27.69 658 MET A O 1
ATOM 1606 N N . ALA A 1 264 ? 63.065 45.624 46.148 1.00 29.31 659 ALA A N 1
ATOM 1607 C CA . ALA A 1 264 ? 62.378 46.005 44.927 1.00 30.69 659 ALA A CA 1
ATOM 1608 C C . ALA A 1 264 ? 61.350 44.954 44.534 1.00 29.76 659 ALA A C 1
ATOM 1609 O O . ALA A 1 264 ? 60.212 45.320 44.182 1.00 33.84 659 ALA A O 1
ATOM 1611 N N . THR A 1 265 ? 61.693 43.665 44.593 1.00 30.11 660 THR A N 1
ATOM 1612 C CA . THR A 1 265 ? 60.701 42.608 44.222 1.00 29.39 660 THR A CA 1
ATOM 1613 C C . THR A 1 265 ? 59.701 42.441 45.336 1.00 29.39 660 THR A C 1
ATOM 1614 O O . THR A 1 265 ? 58.550 42.254 45.060 1.00 33.51 660 THR A O 1
ATOM 1618 N N . TYR A 1 266 ? 60.072 42.560 46.588 1.00 28.97 661 TYR A N 1
ATOM 1619 C CA . TYR A 1 266 ? 59.088 42.618 47.639 1.00 29.57 661 TYR A CA 1
ATOM 1620 C C . TYR A 1 266 ? 57.992 43.746 47.521 1.00 30.69 661 TYR A C 1
ATOM 1621 O O . TYR A 1 266 ? 56.797 43.501 47.674 1.00 28.40 661 TYR A O 1
ATOM 1630 N N . LEU A 1 267 ? 58.393 44.946 47.116 1.00 30.14 662 LEU A N 1
ATOM 1631 C CA . LEU A 1 267 ? 57.459 46.046 46.945 1.00 30.54 662 LEU A CA 1
ATOM 1632 C C . LEU A 1 267 ? 56.603 46.022 45.722 1.00 32.25 662 LEU A C 1
ATOM 1633 O O . LEU A 1 267 ? 55.717 46.886 45.591 1.00 32.67 662 LEU A O 1
ATOM 1638 N N . CYS A 1 268 ? 56.762 45.016 44.863 1.00 31.69 663 CYS A N 1
ATOM 1639 C CA . CYS A 1 268 ? 55.879 44.818 43.744 1.00 32.73 663 CYS A CA 1
ATOM 1640 C C . CYS A 1 268 ? 54.512 44.256 44.152 1.00 34.49 663 CYS A C 1
ATOM 1641 O O . CYS A 1 268 ? 53.594 44.303 43.366 1.00 36.66 663 CYS A O 1
ATOM 1644 N N . ASP A 1 269 ? 54.346 43.676 45.318 1.00 33.68 664 ASP A N 1
ATOM 1645 C CA . ASP A 1 269 ? 52.977 43.139 45.666 1.00 35.11 664 ASP A CA 1
ATOM 1646 C C . ASP A 1 269 ? 51.867 44.165 45.778 1.00 33.49 664 ASP A C 1
ATOM 1647 O O . ASP A 1 269 ? 52.071 45.315 46.179 1.00 32.60 664 ASP A O 1
ATOM 1652 N N . ASP A 1 270 ? 50.628 43.742 45.481 1.00 35.38 665 ASP A N 1
ATOM 1653 C CA . ASP A 1 270 ? 49.537 44.631 45.533 1.00 36.94 665 ASP A CA 1
ATOM 1654 C C . ASP A 1 270 ? 49.338 45.290 46.933 1.00 34.93 665 ASP A C 1
ATOM 1655 O O . ASP A 1 270 ? 48.828 46.413 47.034 1.00 34.23 665 ASP A O 1
ATOM 1660 N N . ILE A 1 271 ? 49.674 44.537 48.000 1.00 32.97 666 ILE A N 1
ATOM 1661 C CA . ILE A 1 271 ? 49.523 44.981 49.364 1.00 32.01 666 ILE A CA 1
ATOM 1662 C C . ILE A 1 271 ? 50.189 46.329 49.592 1.00 30.58 666 ILE A C 1
ATOM 1663 O O . ILE A 1 271 ? 49.743 47.048 50.452 1.00 30.70 666 ILE A O 1
ATOM 1668 N N . HIS A 1 272 ? 51.254 46.650 48.836 1.00 28.38 667 HIS A N 1
ATOM 1669 C CA . HIS A 1 272 ? 51.967 47.913 49.009 1.00 30.57 667 HIS A CA 1
ATOM 1670 C C . HIS A 1 272 ? 51.520 49.019 48.093 1.00 31.03 667 HIS A C 1
ATOM 1671 O O . HIS A 1 272 ? 52.007 50.139 48.258 1.00 29.28 667 HIS A O 1
ATOM 1678 N N . ALA A 1 273 ? 50.699 48.688 47.081 1.00 32.88 668 ALA A N 1
ATOM 1679 C CA . ALA A 1 273 ? 50.412 49.637 45.990 1.00 33.87 668 ALA A CA 1
ATOM 1680 C C . ALA A 1 273 ? 49.934 50.981 46.545 1.00 34.87 668 ALA A C 1
ATOM 1681 O O . ALA A 1 273 ? 50.329 52.088 46.105 1.00 31.54 668 ALA A O 1
ATOM 1683 N N . ILE A 1 274 ? 49.098 50.911 47.553 1.00 37.28 669 ILE A N 1
ATOM 1684 C CA . ILE A 1 274 ? 48.516 52.194 48.093 1.00 37.70 669 ILE A CA 1
ATOM 1685 C C . ILE A 1 274 ? 49.530 53.113 48.816 1.00 36.90 669 ILE A C 1
ATOM 1686 O O . ILE A 1 274 ? 49.194 54.204 49.124 1.00 36.79 669 ILE A O 1
ATOM 1691 N N . ARG A 1 275 ? 50.753 52.672 49.099 1.00 34.25 670 ARG A N 1
ATOM 1692 C CA . ARG A 1 275 ? 51.781 53.579 49.745 1.00 34.61 670 ARG A CA 1
ATOM 1693 C C . ARG A 1 275 ? 52.508 54.447 48.697 1.00 32.88 670 ARG A C 1
ATOM 1694 O O . ARG A 1 275 ? 53.227 55.408 48.994 1.00 31.87 670 ARG A O 1
ATOM 1702 N N . PHE A 1 276 ? 52.350 54.078 47.447 1.00 31.90 671 PHE A N 1
ATOM 1703 C CA . PHE A 1 276 ? 53.044 54.836 46.372 1.00 32.01 671 PHE A CA 1
ATOM 1704 C C . PHE A 1 276 ? 52.128 55.993 45.941 1.00 35.45 671 PHE A C 1
ATOM 1705 O O . PHE A 1 276 ? 50.940 55.775 45.797 1.00 34.21 671 PHE A O 1
ATOM 1713 N N . ARG A 1 277 ? 52.642 57.229 45.898 1.00 36.11 672 ARG A N 1
ATOM 1714 C CA . ARG A 1 277 ? 51.822 58.397 45.525 1.00 41.19 672 ARG A CA 1
ATOM 1715 C C . ARG A 1 277 ? 52.663 59.329 44.700 1.00 39.94 672 ARG A C 1
ATOM 1716 O O . ARG A 1 277 ? 53.870 59.347 44.923 1.00 37.78 672 ARG A O 1
ATOM 1724 N N . VAL A 1 278 ? 52.007 60.144 43.857 1.00 42.20 673 VAL A N 1
ATOM 1725 C CA . VAL A 1 278 ? 52.632 61.259 43.189 1.00 46.65 673 VAL A CA 1
ATOM 1726 C C . VAL A 1 278 ? 53.135 62.250 44.226 1.00 49.79 673 VAL A C 1
ATOM 1727 O O . VAL A 1 278 ? 52.427 62.655 45.104 1.00 51.00 673 VAL A O 1
ATOM 1731 N N . SER A 1 279 ? 54.411 62.560 44.158 1.00 53.10 674 SER A N 1
ATOM 1732 C CA . SER A 1 279 ? 55.052 63.433 45.144 1.00 58.03 674 SER A CA 1
ATOM 1733 C C . SER A 1 279 ? 54.950 64.856 44.661 1.00 60.08 674 SER A C 1
ATOM 1734 O O . SER A 1 279 ? 55.643 65.202 43.697 1.00 62.39 674 SER A O 1
ATOM 1737 N N . LEU B 1 34 ? 44.417 24.595 21.546 1.00 78.67 429 LEU B N 1
ATOM 1738 C CA . LEU B 1 34 ? 45.504 23.702 21.046 1.00 77.10 429 LEU B CA 1
ATOM 1739 C C . LEU B 1 34 ? 46.862 24.057 21.664 1.00 72.99 429 LEU B C 1
ATOM 1740 O O . LEU B 1 34 ? 47.377 23.345 22.495 1.00 72.60 429 LEU B O 1
ATOM 1745 N N . ILE B 1 35 ? 47.457 25.158 21.226 1.00 69.58 430 ILE B N 1
ATOM 1746 C CA . ILE B 1 35 ? 48.751 25.590 21.750 1.00 65.37 430 ILE B CA 1
ATOM 1747 C C . ILE B 1 35 ? 48.564 26.800 22.650 1.00 63.54 430 ILE B C 1
ATOM 1748 O O . ILE B 1 35 ? 47.859 27.701 22.290 1.00 63.44 430 ILE B O 1
ATOM 1753 N N . THR B 1 36 ? 49.167 26.821 23.826 1.00 62.25 431 THR B N 1
ATOM 1754 C CA . THR B 1 36 ? 48.955 27.931 24.741 1.00 62.65 431 THR B CA 1
ATOM 1755 C C . THR B 1 36 ? 49.663 29.243 24.306 1.00 59.81 431 THR B C 1
ATOM 1756 O O . THR B 1 36 ? 50.758 29.212 23.735 1.00 57.34 431 THR B O 1
ATOM 1760 N N . ASP B 1 37 ? 49.034 30.377 24.603 1.00 60.21 432 ASP B N 1
ATOM 1761 C CA . ASP B 1 37 ? 49.652 31.700 24.447 1.00 58.84 432 ASP B CA 1
ATOM 1762 C C . ASP B 1 37 ? 50.824 31.964 25.362 1.00 55.94 432 ASP B C 1
ATOM 1763 O O . ASP B 1 37 ? 51.845 32.449 24.908 1.00 54.17 432 ASP B O 1
ATOM 1768 N N . GLN B 1 38 ? 50.678 31.674 26.647 1.00 54.89 433 GLN B N 1
ATOM 1769 C CA . GLN B 1 38 ? 51.815 31.724 27.544 1.00 53.44 433 GLN B CA 1
ATOM 1770 C C . GLN B 1 38 ? 52.999 30.837 27.107 1.00 51.28 433 GLN B C 1
ATOM 1771 O O . GLN B 1 38 ? 54.173 31.208 27.290 1.00 50.03 433 GLN B O 1
ATOM 1777 N N . SER B 1 39 ? 52.727 29.647 26.585 1.00 50.46 434 SER B N 1
ATOM 1778 C CA . SER B 1 39 ? 53.849 28.775 26.261 1.00 48.29 434 SER B CA 1
ATOM 1779 C C . SER B 1 39 ? 54.586 29.258 24.987 1.00 45.05 434 SER B C 1
ATOM 1780 O O . SER B 1 39 ? 55.811 29.206 24.916 1.00 42.10 434 SER B O 1
ATOM 1783 N N . ARG B 1 40 ? 53.851 29.801 24.012 1.00 45.11 435 ARG B N 1
ATOM 1784 C CA . ARG B 1 40 ? 54.433 30.381 22.798 1.00 44.53 435 ARG B CA 1
ATOM 1785 C C . ARG B 1 40 ? 55.284 31.613 23.107 1.00 43.30 435 ARG B C 1
ATOM 1786 O O . ARG B 1 40 ? 56.378 31.814 22.550 1.00 40.86 435 ARG B O 1
ATOM 1794 N N . GLU B 1 41 ? 54.808 32.384 24.060 1.00 44.37 436 GLU B N 1
ATOM 1795 C CA . GLU B 1 41 ? 55.436 33.615 24.468 1.00 46.15 436 GLU B CA 1
ATOM 1796 C C . GLU B 1 41 ? 56.734 33.302 25.252 1.00 46.59 436 GLU B C 1
ATOM 1797 O O . GLU B 1 41 ? 57.796 33.900 25.026 1.00 45.87 436 GLU B O 1
ATOM 1803 N N . GLU B 1 42 ? 56.663 32.353 26.170 1.00 46.45 437 GLU B N 1
ATOM 1804 C CA . GLU B 1 42 ? 57.872 31.925 26.882 1.00 47.46 437 GLU B CA 1
ATOM 1805 C C . GLU B 1 42 ? 58.939 31.238 26.018 1.00 44.73 437 GLU B C 1
ATOM 1806 O O . GLU B 1 42 ? 60.130 31.382 26.250 1.00 44.98 437 GLU B O 1
ATOM 1812 N N . PHE B 1 43 ? 58.522 30.502 25.012 1.00 42.23 438 PHE B N 1
ATOM 1813 C CA . PHE B 1 43 ? 59.478 29.962 24.094 1.00 40.58 438 PHE B CA 1
ATOM 1814 C C . PHE B 1 43 ? 60.252 31.049 23.309 1.00 40.22 438 PHE B C 1
ATOM 1815 O O . PHE B 1 43 ? 61.446 30.907 22.999 1.00 39.15 438 PHE B O 1
ATOM 1823 N N . ASP B 1 44 ? 59.563 32.132 22.964 1.00 40.52 439 ASP B N 1
ATOM 1824 C CA . ASP B 1 44 ? 60.170 33.297 22.336 1.00 39.76 439 ASP B CA 1
ATOM 1825 C C . ASP B 1 44 ? 61.120 34.123 23.255 1.00 39.81 439 ASP B C 1
ATOM 1826 O O . ASP B 1 44 ? 62.204 34.499 22.853 1.00 37.33 439 ASP B O 1
ATOM 1831 N N . ILE B 1 45 ? 60.675 34.426 24.470 1.00 38.83 440 ILE B N 1
ATOM 1832 C CA . ILE B 1 45 ? 61.415 35.374 25.297 1.00 39.25 440 ILE B CA 1
ATOM 1833 C C . ILE B 1 45 ? 62.330 34.724 26.323 1.00 41.11 440 ILE B C 1
ATOM 1834 O O . ILE B 1 45 ? 63.181 35.417 26.924 1.00 43.96 440 ILE B O 1
ATOM 1839 N N . LEU B 1 46 ? 62.229 33.406 26.489 1.00 39.86 441 LEU B N 1
ATOM 1840 C CA . LEU B 1 46 ? 63.101 32.714 27.450 1.00 42.28 441 LEU B CA 1
ATOM 1841 C C . LEU B 1 46 ? 63.945 31.626 26.733 1.00 41.62 441 LEU B C 1
ATOM 1842 O O . LEU B 1 46 ? 63.491 30.474 26.530 1.00 42.37 441 LEU B O 1
ATOM 1847 N N . ARG B 1 47 ? 65.162 31.996 26.306 1.00 40.72 442 ARG B N 1
ATOM 1848 C CA . ARG B 1 47 ? 66.032 31.056 25.604 1.00 39.49 442 ARG B CA 1
ATOM 1849 C C . ARG B 1 47 ? 67.284 30.815 26.433 1.00 41.18 442 ARG B C 1
ATOM 1850 O O . ARG B 1 47 ? 67.774 31.751 27.040 1.00 42.69 442 ARG B O 1
ATOM 1858 N N . TYR B 1 48 ? 67.804 29.586 26.441 1.00 42.05 443 TYR B N 1
ATOM 1859 C CA . TYR B 1 48 ? 69.006 29.197 27.178 1.00 43.44 443 TYR B CA 1
ATOM 1860 C C . TYR B 1 48 ? 70.340 29.704 26.563 1.00 44.99 443 TYR B C 1
ATOM 1861 O O . TYR B 1 48 ? 70.632 29.494 25.381 1.00 45.76 443 TYR B O 1
ATOM 1870 N N . SER B 1 49 ? 71.169 30.342 27.361 1.00 47.84 444 SER B N 1
ATOM 1871 C CA . SER B 1 49 ? 72.436 30.906 26.958 1.00 49.59 444 SER B CA 1
ATOM 1872 C C . SER B 1 49 ? 73.476 29.984 27.516 1.00 52.29 444 SER B C 1
ATOM 1873 O O . SER B 1 49 ? 74.143 30.285 28.512 1.00 53.98 444 SER B O 1
ATOM 1876 N N . THR B 1 50 ? 73.561 28.831 26.888 1.00 51.64 445 THR B N 1
ATOM 1877 C CA . THR B 1 50 ? 74.549 27.832 27.153 1.00 56.06 445 THR B CA 1
ATOM 1878 C C . THR B 1 50 ? 76.010 28.382 27.260 1.00 57.51 445 THR B C 1
ATOM 1879 O O . THR B 1 50 ? 76.819 27.886 28.049 1.00 58.93 445 THR B O 1
ATOM 1883 N N . LEU B 1 51 ? 76.307 29.443 26.512 1.00 57.22 446 LEU B N 1
ATOM 1884 C CA . LEU B 1 51 ? 77.628 30.053 26.505 1.00 59.91 446 LEU B CA 1
ATOM 1885 C C . LEU B 1 51 ? 77.924 30.821 27.777 1.00 61.85 446 LEU B C 1
ATOM 1886 O O . LEU B 1 51 ? 79.064 31.157 28.028 1.00 64.38 446 LEU B O 1
ATOM 1891 N N . ASN B 1 52 ? 76.900 31.091 28.585 1.00 61.74 447 ASN B N 1
ATOM 1892 C CA . ASN B 1 52 ? 77.063 31.757 29.871 1.00 63.82 447 ASN B CA 1
ATOM 1893 C C . ASN B 1 52 ? 77.636 30.865 30.959 1.00 66.37 447 ASN B C 1
ATOM 1894 O O . ASN B 1 52 ? 77.889 31.338 32.069 1.00 68.80 447 ASN B O 1
ATOM 1899 N N . THR B 1 53 ? 77.839 29.571 30.667 1.00 65.92 448 THR B N 1
ATOM 1900 C CA . THR B 1 53 ? 78.340 28.668 31.714 1.00 68.44 448 THR B CA 1
ATOM 1901 C C . THR B 1 53 ? 79.344 27.625 31.202 1.00 68.86 448 THR B C 1
ATOM 1902 O O . THR B 1 53 ? 79.322 27.298 30.037 1.00 66.95 448 THR B O 1
ATOM 1906 N N . ASN B 1 54 ? 80.188 27.121 32.097 1.00 73.28 449 ASN B N 1
ATOM 1907 C CA . ASN B 1 54 ? 81.089 25.987 31.858 1.00 76.76 449 ASN B CA 1
ATOM 1908 C C . ASN B 1 54 ? 80.741 24.805 32.739 1.00 78.46 449 ASN B C 1
ATOM 1909 O O . ASN B 1 54 ? 81.594 23.955 33.016 1.00 81.24 449 ASN B O 1
ATOM 1914 N N . ALA B 1 55 ? 79.508 24.766 33.213 1.00 76.59 450 ALA B N 1
ATOM 1915 C CA . ALA B 1 55 ? 79.099 23.696 34.102 1.00 78.23 450 ALA B CA 1
ATOM 1916 C C . ALA B 1 55 ? 78.034 22.901 33.359 1.00 75.09 450 ALA B C 1
ATOM 1917 O O . ALA B 1 55 ? 76.864 23.359 33.243 1.00 72.23 450 ALA B O 1
ATOM 1919 N N . TYR B 1 56 ? 78.444 21.715 32.903 1.00 73.96 451 TYR B N 1
ATOM 1920 C CA . TYR B 1 56 ? 77.696 20.906 31.950 1.00 71.92 451 TYR B CA 1
ATOM 1921 C C . TYR B 1 56 ? 77.072 19.655 32.537 1.00 73.74 451 TYR B C 1
ATOM 1922 O O . TYR B 1 56 ? 76.481 18.854 31.810 1.00 72.41 451 TYR B O 1
ATOM 1931 N N . ASP B 1 57 ? 77.200 19.479 33.845 1.00 77.66 452 ASP B N 1
ATOM 1932 C CA . ASP B 1 57 ? 76.793 18.230 34.483 1.00 81.01 452 ASP B CA 1
ATOM 1933 C C . ASP B 1 57 ? 75.401 17.817 34.037 1.00 78.01 452 ASP B C 1
ATOM 1934 O O . ASP B 1 57 ? 75.187 16.653 33.749 1.00 78.74 452 ASP B O 1
ATOM 1939 N N . TYR B 1 58 ? 74.493 18.785 33.914 1.00 73.83 453 TYR B N 1
ATOM 1940 C CA . TYR B 1 58 ? 73.083 18.541 33.595 1.00 71.19 453 TYR B CA 1
ATOM 1941 C C . TYR B 1 58 ? 72.673 18.538 32.122 1.00 66.66 453 TYR B C 1
ATOM 1942 O O . TYR B 1 58 ? 71.502 18.331 31.826 1.00 64.94 453 TYR B O 1
ATOM 1951 N N . PHE B 1 59 ? 73.608 18.740 31.194 1.00 64.18 454 PHE B N 1
ATOM 1952 C CA . PHE B 1 59 ? 73.249 18.640 29.768 1.00 61.38 454 PHE B CA 1
ATOM 1953 C C . PHE B 1 59 ? 73.342 17.240 29.227 1.00 62.54 454 PHE B C 1
ATOM 1954 O O . PHE B 1 59 ? 74.272 16.484 29.543 1.00 64.69 454 PHE B O 1
ATOM 1962 N N . GLY B 1 60 ? 72.416 16.877 28.360 1.00 61.04 455 GLY B N 1
ATOM 1963 C CA . GLY B 1 60 ? 72.640 15.625 27.646 1.00 61.31 455 GLY B CA 1
ATOM 1964 C C . GLY B 1 60 ? 73.882 15.763 26.746 1.00 61.21 455 GLY B C 1
ATOM 1965 O O . GLY B 1 60 ? 74.157 16.844 26.249 1.00 58.37 455 GLY B O 1
ATOM 1966 N N . LYS B 1 61 ? 74.652 14.674 26.562 1.00 61.32 456 LYS B N 1
ATOM 1967 C CA . LYS B 1 61 ? 75.844 14.750 25.729 1.00 62.11 456 LYS B CA 1
ATOM 1968 C C . LYS B 1 61 ? 75.604 14.299 24.292 1.00 59.12 456 LYS B C 1
ATOM 1969 O O . LYS B 1 61 ? 76.520 14.299 23.452 1.00 59.93 456 LYS B O 1
ATOM 1975 N N . THR B 1 62 ? 74.363 13.959 24.006 1.00 57.75 457 THR B N 1
ATOM 1976 C CA . THR B 1 62 ? 74.039 13.496 22.709 1.00 57.47 457 THR B CA 1
ATOM 1977 C C . THR B 1 62 ? 73.215 14.482 21.917 1.00 53.91 457 THR B C 1
ATOM 1978 O O . THR B 1 62 ? 72.167 14.883 22.355 1.00 50.70 457 THR B O 1
ATOM 1982 N N . LEU B 1 63 ? 73.671 14.820 20.713 1.00 50.82 458 LEU B N 1
ATOM 1983 C CA . LEU B 1 63 ? 72.875 15.633 19.767 1.00 49.16 458 LEU B CA 1
ATOM 1984 C C . LEU B 1 63 ? 71.947 14.722 18.936 1.00 50.00 458 LEU B C 1
ATOM 1985 O O . LEU B 1 63 ? 72.421 13.896 18.190 1.00 53.37 458 LEU B O 1
ATOM 1990 N N . TYR B 1 64 ? 70.646 14.858 19.034 1.00 51.02 459 TYR B N 1
ATOM 1991 C CA . TYR B 1 64 ? 69.709 14.121 18.183 1.00 51.73 459 TYR B CA 1
ATOM 1992 C C . TYR B 1 64 ? 69.356 15.008 16.987 1.00 51.63 459 TYR B C 1
ATOM 1993 O O . TYR B 1 64 ? 68.945 16.173 17.177 1.00 51.12 459 TYR B O 1
ATOM 2002 N N . VAL B 1 65 ? 69.482 14.505 15.769 1.00 52.82 460 VAL B N 1
ATOM 2003 C CA . VAL B 1 65 ? 68.969 15.289 14.649 1.00 51.50 460 VAL B CA 1
ATOM 2004 C C . VAL B 1 65 ? 68.000 14.517 13.719 1.00 52.60 460 VAL B C 1
ATOM 2005 O O . VAL B 1 65 ? 68.134 13.334 13.526 1.00 55.55 460 VAL B O 1
ATOM 2009 N N . TYR B 1 66 ? 67.118 15.222 13.029 1.00 50.39 461 TYR B N 1
ATOM 2010 C CA . TYR B 1 66 ? 66.234 14.563 12.095 1.00 50.79 461 TYR B CA 1
ATOM 2011 C C . TYR B 1 66 ? 66.133 15.415 10.878 1.00 50.46 461 TYR B C 1
ATOM 2012 O O . TYR B 1 66 ? 65.985 16.625 11.003 1.00 47.48 461 TYR B O 1
ATOM 2021 N N . LEU B 1 67 ? 66.060 14.782 9.714 1.00 51.89 462 LEU B N 1
ATOM 2022 C CA . LEU B 1 67 ? 65.716 15.519 8.524 1.00 53.11 462 LEU B CA 1
ATOM 2023 C C . LEU B 1 67 ? 64.874 14.683 7.604 1.00 55.89 462 LEU B C 1
ATOM 2024 O O . LEU B 1 67 ? 64.935 13.460 7.617 1.00 56.80 462 LEU B O 1
ATOM 2029 N N . ASP B 1 68 ? 64.103 15.371 6.780 1.00 58.63 463 ASP B N 1
ATOM 2030 C CA . ASP B 1 68 ? 63.235 14.734 5.791 1.00 63.15 463 ASP B CA 1
ATOM 2031 C C . ASP B 1 68 ? 63.574 15.248 4.423 1.00 64.31 463 ASP B C 1
ATOM 2032 O O . ASP B 1 68 ? 62.976 16.229 3.971 1.00 63.28 463 ASP B O 1
ATOM 2037 N N . PRO B 1 69 ? 64.535 14.601 3.741 1.00 67.03 464 PRO B N 1
ATOM 2038 C CA . PRO B 1 69 ? 64.942 15.209 2.476 1.00 69.30 464 PRO B CA 1
ATOM 2039 C C . PRO B 1 69 ? 63.770 15.229 1.505 1.00 74.23 464 PRO B C 1
ATOM 2040 O O . PRO B 1 69 ? 63.033 14.234 1.391 1.00 76.47 464 PRO B O 1
ATOM 2044 N N . ALA B 1 70 ? 63.615 16.355 0.813 1.00 77.54 465 ALA B N 1
ATOM 2045 C CA . ALA B 1 70 ? 62.445 16.615 -0.013 1.00 83.92 465 ALA B CA 1
ATOM 2046 C C . ALA B 1 70 ? 62.723 16.440 -1.490 1.00 89.57 465 ALA B C 1
ATOM 2047 O O . ALA B 1 70 ? 63.641 17.064 -2.023 1.00 89.47 465 ALA B O 1
ATOM 2049 N N . PHE B 1 71 ? 61.918 15.622 -2.163 1.00 96.26 466 PHE B N 1
ATOM 2050 C CA . PHE B 1 71 ? 62.019 15.547 -3.628 1.00 102.90 466 PHE B CA 1
ATOM 2051 C C . PHE B 1 71 ? 60.703 15.805 -4.356 1.00 107.17 466 PHE B C 1
ATOM 2052 O O . PHE B 1 71 ? 60.673 16.564 -5.335 1.00 109.19 466 PHE B O 1
ATOM 2060 N N . THR B 1 72 ? 59.625 15.206 -3.841 1.00 109.91 467 THR B N 1
ATOM 2061 C CA . THR B 1 72 ? 58.397 14.917 -4.623 1.00 115.49 467 THR B CA 1
ATOM 2062 C C . THR B 1 72 ? 58.694 14.698 -6.129 1.00 119.92 467 THR B C 1
ATOM 2063 O O . THR B 1 72 ? 59.784 14.216 -6.460 1.00 120.16 467 THR B O 1
ATOM 2067 N N . THR B 1 73 ? 57.763 15.045 -7.026 1.00 124.34 468 THR B N 1
ATOM 2068 C CA . THR B 1 73 ? 58.000 14.818 -8.465 1.00 129.49 468 THR B CA 1
ATOM 2069 C C . THR B 1 73 ? 58.994 15.842 -9.080 1.00 129.08 468 THR B C 1
ATOM 2070 O O . THR B 1 73 ? 60.224 15.725 -8.928 1.00 127.12 468 THR B O 1
ATOM 2074 N N . ASN B 1 74 ? 58.426 16.857 -9.728 1.00 131.31 469 ASN B N 1
ATOM 2075 C CA . ASN B 1 74 ? 59.111 17.733 -10.677 1.00 132.75 469 ASN B CA 1
ATOM 2076 C C . ASN B 1 74 ? 58.940 19.192 -10.238 1.00 130.19 469 ASN B C 1
ATOM 2077 O O . ASN B 1 74 ? 59.885 19.991 -10.281 1.00 128.64 469 ASN B O 1
ATOM 2082 N N . ARG B 1 75 ? 57.727 19.499 -9.778 1.00 129.90 470 ARG B N 1
ATOM 2083 C CA . ARG B 1 75 ? 57.264 20.861 -9.534 1.00 128.38 470 ARG B CA 1
ATOM 2084 C C . ARG B 1 75 ? 58.082 21.577 -8.458 1.00 123.35 470 ARG B C 1
ATOM 2085 O O . ARG B 1 75 ? 58.783 20.941 -7.647 1.00 120.56 470 ARG B O 1
ATOM 2093 N N . LYS B 1 76 ? 58.002 22.907 -8.490 1.00 122.13 471 LYS B N 1
ATOM 2094 C CA . LYS B 1 76 ? 58.538 23.753 -7.435 1.00 117.20 471 LYS B CA 1
ATOM 2095 C C . LYS B 1 76 ? 57.618 23.565 -6.220 1.00 114.18 471 LYS B C 1
ATOM 2096 O O . LYS B 1 76 ? 56.451 23.985 -6.252 1.00 115.67 471 LYS B O 1
ATOM 2102 N N . ALA B 1 77 ? 58.127 22.895 -5.180 1.00 109.58 472 ALA B N 1
ATOM 2103 C CA . ALA B 1 77 ? 57.370 22.679 -3.933 1.00 105.75 472 ALA B CA 1
ATOM 2104 C C . ALA B 1 77 ? 58.108 23.318 -2.732 1.00 100.16 472 ALA B C 1
ATOM 2105 O O . ALA B 1 77 ? 58.769 24.352 -2.903 1.00 99.51 472 ALA B O 1
ATOM 2107 N N . SER B 1 78 ? 57.988 22.726 -1.537 1.00 95.77 473 SER B N 1
ATOM 2108 C CA . SER B 1 78 ? 58.676 23.217 -0.331 1.00 89.84 473 SER B CA 1
ATOM 2109 C C . SER B 1 78 ? 60.164 22.807 -0.240 1.00 85.72 473 SER B C 1
ATOM 2110 O O . SER B 1 78 ? 60.777 22.396 -1.232 1.00 87.91 473 SER B O 1
ATOM 2113 N N . GLY B 1 79 ? 60.740 22.926 0.945 1.00 79.53 474 GLY B N 1
ATOM 2114 C CA . GLY B 1 79 ? 62.117 22.533 1.161 1.00 74.41 474 GLY B CA 1
ATOM 2115 C C . GLY B 1 79 ? 62.234 21.332 2.081 1.00 71.11 474 GLY B C 1
ATOM 2116 O O . GLY B 1 79 ? 61.328 20.506 2.146 1.00 73.06 474 GLY B O 1
ATOM 2117 N N . THR B 1 80 ? 63.333 21.288 2.832 1.00 66.40 475 THR B N 1
ATOM 2118 C CA . THR B 1 80 ? 63.760 20.157 3.658 1.00 62.54 475 THR B CA 1
ATOM 2119 C C . THR B 1 80 ? 63.980 20.647 5.093 1.00 56.42 475 THR B C 1
ATOM 2120 O O . THR B 1 80 ? 64.816 21.471 5.295 1.00 54.29 475 THR B O 1
ATOM 2124 N N . GLY B 1 81 ? 63.255 20.123 6.077 1.00 55.45 476 GLY B N 1
ATOM 2125 C CA . GLY B 1 81 ? 63.401 20.480 7.509 1.00 50.52 476 GLY B CA 1
ATOM 2126 C C . GLY B 1 81 ? 64.512 19.683 8.183 1.00 49.92 476 GLY B C 1
ATOM 2127 O O . GLY B 1 81 ? 64.608 18.512 7.961 1.00 52.36 476 GLY B O 1
ATOM 2128 N N . VAL B 1 82 ? 65.395 20.353 8.921 1.00 47.29 477 VAL B N 1
ATOM 2129 C CA . VAL B 1 82 ? 66.456 19.781 9.764 1.00 45.37 477 VAL B CA 1
ATOM 2130 C C . VAL B 1 82 ? 66.316 20.416 11.187 1.00 44.33 477 VAL B C 1
ATOM 2131 O O . VAL B 1 82 ? 66.090 21.612 11.313 1.00 42.70 477 VAL B O 1
ATOM 2135 N N . ALA B 1 83 ? 66.423 19.590 12.223 1.00 43.79 478 ALA B N 1
ATOM 2136 C CA . ALA B 1 83 ? 66.437 20.037 13.593 1.00 43.68 478 ALA B CA 1
ATOM 2137 C C . ALA B 1 83 ? 67.444 19.237 14.389 1.00 44.68 478 ALA B C 1
ATOM 2138 O O . ALA B 1 83 ? 67.643 18.021 14.195 1.00 45.38 478 ALA B O 1
ATOM 2140 N N . ALA B 1 84 ? 68.026 19.940 15.354 1.00 44.18 479 ALA B N 1
ATOM 2141 C CA . ALA B 1 84 ? 69.060 19.404 16.206 1.00 43.88 479 ALA B CA 1
ATOM 2142 C C . ALA B 1 84 ? 68.736 19.816 17.631 1.00 43.34 479 ALA B C 1
ATOM 2143 O O . ALA B 1 84 ? 68.729 21.030 17.932 1.00 42.29 479 ALA B O 1
ATOM 2145 N N . VAL B 1 85 ? 68.488 18.791 18.476 1.00 45.33 480 VAL B N 1
ATOM 2146 C CA . VAL B 1 85 ? 68.088 18.892 19.883 1.00 45.54 480 VAL B CA 1
ATOM 2147 C C . VAL B 1 85 ? 68.901 18.017 20.865 1.00 46.87 480 VAL B C 1
ATOM 2148 O O . VAL B 1 85 ? 69.510 17.017 20.471 1.00 48.88 480 VAL B O 1
ATOM 2152 N N . GLY B 1 86 ? 68.951 18.426 22.145 1.00 47.57 481 GLY B N 1
ATOM 2153 C CA . GLY B 1 86 ? 69.698 17.720 23.202 1.00 47.52 481 GLY B CA 1
ATOM 2154 C C . GLY B 1 86 ? 68.956 17.948 24.521 1.00 50.16 481 GLY B C 1
ATOM 2155 O O . GLY B 1 86 ? 68.216 18.935 24.653 1.00 48.88 481 GLY B O 1
ATOM 2156 N N . ALA B 1 87 ? 69.212 17.118 25.513 1.00 49.27 482 ALA B N 1
ATOM 2157 C CA . ALA B 1 87 ? 68.525 17.245 26.752 1.00 53.80 482 ALA B CA 1
ATOM 2158 C C . ALA B 1 87 ? 69.170 18.282 27.664 1.00 53.27 482 ALA B C 1
ATOM 2159 O O . ALA B 1 87 ? 70.392 18.491 27.644 1.00 51.15 482 ALA B O 1
ATOM 2161 N N . TYR B 1 88 ? 68.317 18.925 28.473 1.00 53.44 483 TYR B N 1
ATOM 2162 C CA . TYR B 1 88 ? 68.814 19.669 29.621 1.00 54.35 483 TYR B CA 1
ATOM 2163 C C . TYR B 1 88 ? 67.920 19.408 30.804 1.00 57.75 483 TYR B C 1
ATOM 2164 O O . TYR B 1 88 ? 66.758 19.779 30.749 1.00 56.14 483 TYR B O 1
ATOM 2173 N N . ARG B 1 89 ? 68.477 18.805 31.869 1.00 60.80 484 ARG B N 1
ATOM 2174 C CA . ARG B 1 89 ? 67.717 18.229 32.980 1.00 66.71 484 ARG B CA 1
ATOM 2175 C C . ARG B 1 89 ? 66.531 17.516 32.383 1.00 66.84 484 ARG B C 1
ATOM 2176 O O . ARG B 1 89 ? 66.714 16.716 31.516 1.00 66.24 484 ARG B O 1
ATOM 2184 N N . HIS B 1 90 ? 65.322 17.918 32.759 1.00 69.27 485 HIS B N 1
ATOM 2185 C CA . HIS B 1 90 ? 64.097 17.358 32.201 1.00 72.19 485 HIS B CA 1
ATOM 2186 C C . HIS B 1 90 ? 63.578 18.073 30.911 1.00 69.87 485 HIS B C 1
ATOM 2187 O O . HIS B 1 90 ? 62.546 17.691 30.370 1.00 72.11 485 HIS B O 1
ATOM 2194 N N . GLN B 1 91 ? 64.318 19.054 30.376 1.00 66.60 486 GLN B N 1
ATOM 2195 C CA . GLN B 1 91 ? 63.910 19.791 29.164 1.00 61.97 486 GLN B CA 1
ATOM 2196 C C . GLN B 1 91 ? 64.675 19.355 27.947 1.00 58.96 486 GLN B C 1
ATOM 2197 O O . GLN B 1 91 ? 65.651 18.603 28.034 1.00 57.76 486 GLN B O 1
ATOM 2203 N N . PHE B 1 92 ? 64.212 19.848 26.805 1.00 56.40 487 PHE B N 1
ATOM 2204 C CA . PHE B 1 92 ? 64.831 19.613 25.508 1.00 52.82 487 PHE B CA 1
ATOM 2205 C C . PHE B 1 92 ? 65.063 20.898 24.835 1.00 50.81 487 PHE B C 1
ATOM 2206 O O . PHE B 1 92 ? 64.149 21.738 24.719 1.00 49.13 487 PHE B O 1
ATOM 2214 N N . LEU B 1 93 ? 66.300 21.041 24.394 1.00 48.28 488 LEU B N 1
ATOM 2215 C CA . LEU B 1 93 ? 66.841 22.276 23.910 1.00 47.51 488 LEU B CA 1
ATOM 2216 C C . LEU B 1 93 ? 67.058 22.239 22.395 1.00 42.90 488 LEU B C 1
ATOM 2217 O O . LEU B 1 93 ? 67.603 21.276 21.891 1.00 42.26 488 LEU B O 1
ATOM 2222 N N . ILE B 1 94 ? 66.629 23.257 21.648 1.00 41.17 489 ILE B N 1
ATOM 2223 C CA . ILE B 1 94 ? 66.765 23.198 20.175 1.00 39.41 489 ILE B CA 1
ATOM 2224 C C . ILE B 1 94 ? 68.052 23.925 19.868 1.00 39.22 489 ILE B C 1
ATOM 2225 O O . ILE B 1 94 ? 68.170 25.129 20.179 1.00 37.67 489 ILE B O 1
ATOM 2230 N N . TYR B 1 95 ? 69.032 23.173 19.333 1.00 37.75 490 TYR B N 1
ATOM 2231 C CA . TYR B 1 95 ? 70.326 23.733 19.014 1.00 37.71 490 TYR B CA 1
ATOM 2232 C C . TYR B 1 95 ? 70.454 24.278 17.589 1.00 36.39 490 TYR B C 1
ATOM 2233 O O . TYR B 1 95 ? 71.317 25.130 17.303 1.00 35.50 490 TYR B O 1
ATOM 2242 N N . GLY B 1 96 ? 69.648 23.745 16.679 1.00 36.75 491 GLY B N 1
ATOM 2243 C CA . GLY B 1 96 ? 69.805 24.043 15.270 1.00 37.57 491 GLY B CA 1
ATOM 2244 C C . GLY B 1 96 ? 68.537 23.805 14.505 1.00 37.98 491 GLY B C 1
ATOM 2245 O O . GLY B 1 96 ? 67.720 22.929 14.892 1.00 38.93 491 GLY B O 1
ATOM 2246 N N . LEU B 1 97 ? 68.320 24.653 13.488 1.00 37.88 492 LEU B N 1
ATOM 2247 C CA . LEU B 1 97 ? 67.165 24.532 12.571 1.00 39.21 492 LEU B CA 1
ATOM 2248 C C . LEU B 1 97 ? 67.637 24.878 11.184 1.00 39.25 492 LEU B C 1
ATOM 2249 O O . LEU B 1 97 ? 68.450 25.798 10.998 1.00 41.31 492 LEU B O 1
ATOM 2254 N N . GLU B 1 98 ? 67.220 24.092 10.203 1.00 40.55 493 GLU B N 1
ATOM 2255 C CA . GLU B 1 98 ? 67.399 24.487 8.821 1.00 40.09 493 GLU B CA 1
ATOM 2256 C C . GLU B 1 98 ? 66.138 24.197 8.087 1.00 42.23 493 GLU B C 1
ATOM 2257 O O . GLU B 1 98 ? 65.464 23.193 8.348 1.00 41.81 493 GLU B O 1
ATOM 2263 N N . HIS B 1 99 ? 65.856 25.032 7.091 1.00 44.12 494 HIS B N 1
ATOM 2264 C CA . HIS B 1 99 ? 64.789 24.775 6.157 1.00 45.92 494 HIS B CA 1
ATOM 2265 C C . HIS B 1 99 ? 65.433 25.088 4.835 1.00 47.65 494 HIS B C 1
ATOM 2266 O O . HIS B 1 99 ? 65.579 26.246 4.433 1.00 47.60 494 HIS B O 1
ATOM 2273 N N . PHE B 1 100 ? 65.807 24.046 4.122 1.00 49.94 495 PHE B N 1
ATOM 2274 C CA . PHE B 1 100 ? 66.641 24.244 2.943 1.00 50.83 495 PHE B CA 1
ATOM 2275 C C . PHE B 1 100 ? 65.908 24.080 1.610 1.00 53.68 495 PHE B C 1
ATOM 2276 O O . PHE B 1 100 ? 65.159 23.133 1.436 1.00 54.74 495 PHE B O 1
ATOM 2284 N N . PHE B 1 101 ? 66.142 25.027 0.688 1.00 54.14 496 PHE B N 1
ATOM 2285 C CA . PHE B 1 101 ? 65.571 25.072 -0.661 1.00 58.11 496 PHE B CA 1
ATOM 2286 C C . PHE B 1 101 ? 66.735 25.104 -1.652 1.00 60.88 496 PHE B C 1
ATOM 2287 O O . PHE B 1 101 ? 67.681 25.891 -1.489 1.00 60.23 496 PHE B O 1
ATOM 2295 N N . LEU B 1 102 ? 66.669 24.277 -2.682 1.00 64.57 497 LEU B N 1
ATOM 2296 C CA . LEU B 1 102 ? 67.798 24.148 -3.591 1.00 67.86 497 LEU B CA 1
ATOM 2297 C C . LEU B 1 102 ? 68.175 25.499 -4.255 1.00 70.32 497 LEU B C 1
ATOM 2298 O O . LEU B 1 102 ? 67.379 26.081 -4.998 1.00 73.08 497 LEU B O 1
ATOM 2303 N N . GLU B 1 107 ? 73.687 21.471 -7.325 1.00 96.06 502 GLU B N 1
ATOM 2304 C CA . GLU B 1 107 ? 73.389 20.643 -8.502 1.00 98.27 502 GLU B CA 1
ATOM 2305 C C . GLU B 1 107 ? 72.885 19.252 -8.081 1.00 96.87 502 GLU B C 1
ATOM 2306 O O . GLU B 1 107 ? 71.799 18.831 -8.504 1.00 98.84 502 GLU B O 1
ATOM 2312 N N . SER B 1 108 ? 73.656 18.541 -7.253 1.00 92.98 503 SER B N 1
ATOM 2313 C CA . SER B 1 108 ? 73.175 17.291 -6.682 1.00 89.34 503 SER B CA 1
ATOM 2314 C C . SER B 1 108 ? 72.354 17.711 -5.518 1.00 85.11 503 SER B C 1
ATOM 2315 O O . SER B 1 108 ? 72.861 18.345 -4.580 1.00 82.63 503 SER B O 1
ATOM 2318 N N . SER B 1 109 ? 71.076 17.380 -5.591 1.00 83.32 504 SER B N 1
ATOM 2319 C CA . SER B 1 109 ? 70.168 17.759 -4.566 1.00 80.15 504 SER B CA 1
ATOM 2320 C C . SER B 1 109 ? 70.641 17.098 -3.286 1.00 76.47 504 SER B C 1
ATOM 2321 O O . SER B 1 109 ? 70.555 17.678 -2.220 1.00 73.77 504 SER B O 1
ATOM 2324 N N . GLU B 1 110 ? 71.171 15.888 -3.432 1.00 76.26 505 GLU B N 1
ATOM 2325 C CA . GLU B 1 110 ? 71.529 15.047 -2.314 1.00 72.84 505 GLU B CA 1
ATOM 2326 C C . GLU B 1 110 ? 72.749 15.586 -1.589 1.00 69.72 505 GLU B C 1
ATOM 2327 O O . GLU B 1 110 ? 72.794 15.579 -0.335 1.00 66.19 505 GLU B O 1
ATOM 2333 N N . VAL B 1 111 ? 73.706 16.094 -2.363 1.00 68.41 506 VAL B N 1
ATOM 2334 C CA . VAL B 1 111 ? 74.859 16.765 -1.781 1.00 66.82 506 VAL B CA 1
ATOM 2335 C C . VAL B 1 111 ? 74.494 18.112 -1.113 1.00 63.63 506 VAL B C 1
ATOM 2336 O O . VAL B 1 111 ? 74.865 18.366 0.010 1.00 61.60 506 VAL B O 1
ATOM 2340 N N . ALA B 1 112 ? 73.754 18.967 -1.800 1.00 63.68 507 ALA B N 1
ATOM 2341 C CA . ALA B 1 112 ? 73.285 20.192 -1.178 1.00 60.84 507 ALA B CA 1
ATOM 2342 C C . ALA B 1 112 ? 72.574 19.872 0.115 1.00 57.74 507 ALA B C 1
ATOM 2343 O O . ALA B 1 112 ? 72.874 20.476 1.136 1.00 54.90 507 ALA B O 1
ATOM 2345 N N . ILE B 1 113 ? 71.674 18.905 0.095 1.00 57.14 508 ILE B N 1
ATOM 2346 C CA . ILE B 1 113 ? 70.940 18.586 1.335 1.00 55.98 508 ILE B CA 1
ATOM 2347 C C . ILE B 1 113 ? 71.812 18.125 2.487 1.00 53.84 508 ILE B C 1
ATOM 2348 O O . ILE B 1 113 ? 71.630 18.579 3.640 1.00 52.57 508 ILE B O 1
ATOM 2353 N N . ALA B 1 114 ? 72.713 17.203 2.202 1.00 54.34 509 ALA B N 1
ATOM 2354 C CA . ALA B 1 114 ? 73.584 16.609 3.198 1.00 54.41 509 ALA B CA 1
ATOM 2355 C C . ALA B 1 114 ? 74.546 17.625 3.817 1.00 53.98 509 ALA B C 1
ATOM 2356 O O . ALA B 1 114 ? 74.703 17.616 5.060 1.00 51.41 509 ALA B O 1
ATOM 2358 N N . GLU B 1 115 ? 75.230 18.388 2.944 1.00 54.65 510 GLU B N 1
ATOM 2359 C CA . GLU B 1 115 ? 76.043 19.573 3.298 1.00 55.32 510 GLU B CA 1
ATOM 2360 C C . GLU B 1 115 ? 75.326 20.659 4.158 1.00 54.05 510 GLU B C 1
ATOM 2361 O O . GLU B 1 115 ? 75.944 21.312 4.999 1.00 52.96 510 GLU B O 1
ATOM 2367 N N . CYS B 1 116 ? 74.049 20.912 3.920 1.00 52.59 511 CYS B N 1
ATOM 2368 C CA . CYS B 1 116 ? 73.432 21.924 4.720 1.00 51.62 511 CYS B CA 1
ATOM 2369 C C . CYS B 1 116 ? 73.148 21.311 6.125 1.00 50.64 511 CYS B C 1
ATOM 2370 O O . CYS B 1 116 ? 73.246 21.998 7.198 1.00 50.61 511 CYS B O 1
ATOM 2373 N N . ALA B 1 117 ? 72.872 20.004 6.159 1.00 50.73 512 ALA B N 1
ATOM 2374 C CA . ALA B 1 117 ? 72.652 19.332 7.464 1.00 49.45 512 ALA B CA 1
ATOM 2375 C C . ALA B 1 117 ? 73.977 19.269 8.236 1.00 48.51 512 ALA B C 1
ATOM 2376 O O . ALA B 1 117 ? 74.040 19.546 9.437 1.00 48.36 512 ALA B O 1
ATOM 2378 N N . ALA B 1 118 ? 75.032 18.922 7.523 1.00 47.09 513 ALA B N 1
ATOM 2379 C CA . ALA B 1 118 ? 76.310 18.746 8.111 1.00 46.65 513 ALA B CA 1
ATOM 2380 C C . ALA B 1 118 ? 76.895 20.045 8.613 1.00 45.19 513 ALA B C 1
ATOM 2381 O O . ALA B 1 118 ? 77.518 20.050 9.661 1.00 43.68 513 ALA B O 1
ATOM 2383 N N . HIS B 1 119 ? 76.818 21.105 7.812 1.00 44.30 514 HIS B N 1
ATOM 2384 C CA . HIS B 1 119 ? 77.283 22.412 8.226 1.00 44.41 514 HIS B CA 1
ATOM 2385 C C . HIS B 1 119 ? 76.574 22.865 9.522 1.00 43.12 514 HIS B C 1
ATOM 2386 O O . HIS B 1 119 ? 77.206 23.387 10.471 1.00 42.29 514 HIS B O 1
ATOM 2393 N N . MET B 1 120 ? 75.278 22.635 9.634 1.00 41.37 515 MET B N 1
ATOM 2394 C CA . MET B 1 120 ? 74.627 23.023 10.891 1.00 40.55 515 MET B CA 1
ATOM 2395 C C . MET B 1 120 ? 75.192 22.218 12.086 1.00 41.98 515 MET B C 1
ATOM 2396 O O . MET B 1 120 ? 75.458 22.792 13.147 1.00 43.21 515 MET B O 1
ATOM 2401 N N . ILE B 1 121 ? 75.296 20.900 11.935 1.00 42.85 516 ILE B N 1
ATOM 2402 C CA . ILE B 1 121 ? 75.839 19.987 12.961 1.00 43.35 516 ILE B CA 1
ATOM 2403 C C . ILE B 1 121 ? 77.261 20.341 13.460 1.00 43.92 516 ILE B C 1
ATOM 2404 O O . ILE B 1 121 ? 77.484 20.344 14.676 1.00 44.20 516 ILE B O 1
ATOM 2409 N N . ILE B 1 122 ? 78.171 20.627 12.539 1.00 42.24 517 ILE B N 1
ATOM 2410 C CA . ILE B 1 122 ? 79.522 21.059 12.848 1.00 43.53 517 ILE B CA 1
ATOM 2411 C C . ILE B 1 122 ? 79.512 22.370 13.641 1.00 44.38 517 ILE B C 1
ATOM 2412 O O . ILE B 1 122 ? 80.232 22.480 14.637 1.00 45.03 517 ILE B O 1
ATOM 2417 N N . SER B 1 123 ? 78.687 23.360 13.263 1.00 43.82 518 SER B N 1
ATOM 2418 C CA . SER B 1 123 ? 78.656 24.581 14.067 1.00 44.71 518 SER B CA 1
ATOM 2419 C C . SER B 1 123 ? 78.126 24.298 15.471 1.00 43.43 518 SER B C 1
ATOM 2420 O O . SER B 1 123 ? 78.608 24.885 16.422 1.00 44.39 518 SER B O 1
ATOM 2423 N N . VAL B 1 124 ? 77.100 23.459 15.576 1.00 41.63 519 VAL B N 1
ATOM 2424 C CA . VAL B 1 124 ? 76.530 23.135 16.846 1.00 42.44 519 VAL B CA 1
ATOM 2425 C C . VAL B 1 124 ? 77.564 22.440 17.721 1.00 45.52 519 VAL B C 1
ATOM 2426 O O . VAL B 1 124 ? 77.663 22.787 18.907 1.00 46.36 519 VAL B O 1
ATOM 2430 N N . LEU B 1 125 ? 78.302 21.463 17.174 1.00 44.99 520 LEU B N 1
ATOM 2431 C CA . LEU B 1 125 ? 79.279 20.743 17.978 1.00 50.02 520 LEU B CA 1
ATOM 2432 C C . LEU B 1 125 ? 80.334 21.716 18.490 1.00 52.11 520 LEU B C 1
ATOM 2433 O O . LEU B 1 125 ? 80.707 21.684 19.644 1.00 54.72 520 LEU B O 1
ATOM 2438 N N . SER B 1 126 ? 80.780 22.585 17.603 1.00 52.90 521 SER B N 1
ATOM 2439 C CA . SER B 1 126 ? 81.685 23.683 17.899 1.00 55.78 521 SER B CA 1
ATOM 2440 C C . SER B 1 126 ? 81.233 24.593 19.051 1.00 55.68 521 SER B C 1
ATOM 2441 O O . SER B 1 126 ? 82.050 24.986 19.895 1.00 57.98 521 SER B O 1
ATOM 2444 N N . LEU B 1 127 ? 79.956 24.965 19.060 1.00 52.23 522 LEU B N 1
ATOM 2445 C CA . LEU B 1 127 ? 79.430 25.790 20.144 1.00 52.77 522 LEU B CA 1
ATOM 2446 C C . LEU B 1 127 ? 79.178 25.075 21.498 1.00 52.77 522 LEU B C 1
ATOM 2447 O O . LEU B 1 127 ? 79.100 25.738 22.524 1.00 53.28 522 LEU B O 1
ATOM 2452 N N . HIS B 1 128 ? 79.104 23.744 21.504 1.00 51.74 523 HIS B N 1
ATOM 2453 C CA . HIS B 1 128 ? 78.741 23.008 22.712 1.00 51.15 523 HIS B CA 1
ATOM 2454 C C . HIS B 1 128 ? 79.652 21.816 22.906 1.00 53.33 523 HIS B C 1
ATOM 2455 O O . HIS B 1 128 ? 79.317 20.691 22.520 1.00 52.87 523 HIS B O 1
ATOM 2462 N N . PRO B 1 129 ? 80.833 22.054 23.486 1.00 55.48 524 PRO B N 1
ATOM 2463 C CA . PRO B 1 129 ? 81.859 21.022 23.401 1.00 56.79 524 PRO B CA 1
ATOM 2464 C C . PRO B 1 129 ? 81.494 19.791 24.222 1.00 57.98 524 PRO B C 1
ATOM 2465 O O . PRO B 1 129 ? 82.094 18.700 24.040 1.00 59.06 524 PRO B O 1
ATOM 2469 N N . TYR B 1 130 ? 80.537 19.967 25.132 1.00 57.63 525 TYR B N 1
ATOM 2470 C CA . TYR B 1 130 ? 80.161 18.873 26.002 1.00 59.27 525 TYR B CA 1
ATOM 2471 C C . TYR B 1 130 ? 79.486 17.790 25.166 1.00 59.19 525 TYR B C 1
ATOM 2472 O O . TYR B 1 130 ? 79.332 16.689 25.644 1.00 59.19 525 TYR B O 1
ATOM 2481 N N . LEU B 1 131 ? 79.070 18.115 23.925 1.00 56.53 526 LEU B N 1
ATOM 2482 C CA . LEU B 1 131 ? 78.347 17.154 23.126 1.00 56.27 526 LEU B CA 1
ATOM 2483 C C . LEU B 1 131 ? 79.391 16.162 22.588 1.00 58.99 526 LEU B C 1
ATOM 2484 O O . LEU B 1 131 ? 80.336 16.584 21.926 1.00 55.72 526 LEU B O 1
ATOM 2489 N N . ASP B 1 132 ? 79.243 14.871 22.921 1.00 62.11 527 ASP B N 1
ATOM 2490 C CA . ASP B 1 132 ? 80.243 13.862 22.544 1.00 65.77 527 ASP B CA 1
ATOM 2491 C C . ASP B 1 132 ? 79.778 12.734 21.620 1.00 65.38 527 ASP B C 1
ATOM 2492 O O . ASP B 1 132 ? 80.601 11.873 21.258 1.00 67.74 527 ASP B O 1
ATOM 2497 N N . GLU B 1 133 ? 78.505 12.776 21.207 1.00 62.68 528 GLU B N 1
ATOM 2498 C CA . GLU B 1 133 ? 77.876 11.801 20.293 1.00 62.12 528 GLU B CA 1
ATOM 2499 C C . GLU B 1 133 ? 76.787 12.429 19.416 1.00 59.02 528 GLU B C 1
ATOM 2500 O O . GLU B 1 133 ? 76.108 13.344 19.850 1.00 58.36 528 GLU B O 1
ATOM 2506 N N . LEU B 1 134 ? 76.619 11.921 18.200 1.00 57.92 529 LEU B N 1
ATOM 2507 C CA . LEU B 1 134 ? 75.525 12.295 17.288 1.00 55.45 529 LEU B CA 1
ATOM 2508 C C . LEU B 1 134 ? 74.615 11.155 16.951 1.00 56.72 529 LEU B C 1
ATOM 2509 O O . LEU B 1 134 ? 75.095 10.097 16.605 1.00 58.14 529 LEU B O 1
ATOM 2514 N N . ARG B 1 135 ? 73.317 11.394 16.953 1.00 55.96 530 ARG B N 1
ATOM 2515 C CA . ARG B 1 135 ? 72.359 10.396 16.572 1.00 57.65 530 ARG B CA 1
ATOM 2516 C C . ARG B 1 135 ? 71.434 11.005 15.590 1.00 56.71 530 ARG B C 1
ATOM 2517 O O . ARG B 1 135 ? 70.750 11.981 15.903 1.00 57.15 530 ARG B O 1
ATOM 2525 N N . ILE B 1 136 ? 71.384 10.414 14.403 1.00 57.30 531 ILE B N 1
ATOM 2526 C CA . ILE B 1 136 ? 70.768 11.051 13.257 1.00 55.76 531 ILE B CA 1
ATOM 2527 C C . ILE B 1 136 ? 69.719 10.141 12.652 1.00 57.05 531 ILE B C 1
ATOM 2528 O O . ILE B 1 136 ? 70.003 9.014 12.368 1.00 58.93 531 ILE B O 1
ATOM 2533 N N . ALA B 1 137 ? 68.524 10.659 12.419 1.00 57.11 532 ALA B N 1
ATOM 2534 C CA . ALA B 1 137 ? 67.522 9.947 11.642 1.00 60.15 532 ALA B CA 1
ATOM 2535 C C . ALA B 1 137 ? 67.236 10.637 10.322 1.00 59.99 532 ALA B C 1
ATOM 2536 O O . ALA B 1 137 ? 66.919 11.827 10.305 1.00 60.96 532 ALA B O 1
ATOM 2538 N N . VAL B 1 138 ? 67.203 9.915 9.236 1.00 61.81 533 VAL B N 1
ATOM 2539 C CA . VAL B 1 138 ? 66.954 10.526 7.934 1.00 61.65 533 VAL B CA 1
ATOM 2540 C C . VAL B 1 138 ? 65.714 9.825 7.439 1.00 65.83 533 VAL B C 1
ATOM 2541 O O . VAL B 1 138 ? 65.757 8.628 7.207 1.00 69.25 533 VAL B O 1
ATOM 2545 N N . GLU B 1 139 ? 64.629 10.564 7.236 1.00 66.85 534 GLU B N 1
ATOM 2546 C CA . GLU B 1 139 ? 63.414 9.984 6.717 1.00 71.12 534 GLU B CA 1
ATOM 2547 C C . GLU B 1 139 ? 63.586 9.555 5.299 1.00 73.31 534 GLU B C 1
ATOM 2548 O O . GLU B 1 139 ? 64.054 10.312 4.474 1.00 72.36 534 GLU B O 1
ATOM 2554 N N . GLY B 1 140 ? 63.128 8.363 4.996 1.00 77.50 535 GLY B N 1
ATOM 2555 C CA . GLY B 1 140 ? 63.184 7.901 3.627 1.00 81.52 535 GLY B CA 1
ATOM 2556 C C . GLY B 1 140 ? 61.867 7.464 3.064 1.00 85.30 535 GLY B C 1
ATOM 2557 O O . GLY B 1 140 ? 61.861 6.660 2.165 1.00 88.35 535 GLY B O 1
ATOM 2558 N N . ASN B 1 141 ? 60.759 8.023 3.547 1.00 85.86 536 ASN B N 1
ATOM 2559 C CA . ASN B 1 141 ? 59.489 7.332 3.369 1.00 90.80 536 ASN B CA 1
ATOM 2560 C C . ASN B 1 141 ? 59.196 6.929 1.936 1.00 94.10 536 ASN B C 1
ATOM 2561 O O . ASN B 1 141 ? 58.935 5.736 1.682 1.00 98.89 536 ASN B O 1
ATOM 2566 N N . THR B 1 142 ? 59.237 7.840 0.973 1.00 93.47 537 THR B N 1
ATOM 2567 C CA . THR B 1 142 ? 59.019 7.295 -0.412 1.00 97.77 537 THR B CA 1
ATOM 2568 C C . THR B 1 142 ? 60.268 6.973 -1.221 1.00 97.55 537 THR B C 1
ATOM 2569 O O . THR B 1 142 ? 60.217 6.154 -2.145 1.00 102.02 537 THR B O 1
ATOM 2573 N N . ASN B 1 143 ? 61.377 7.617 -0.882 1.00 93.77 538 ASN B N 1
ATOM 2574 C CA . ASN B 1 143 ? 62.621 7.472 -1.644 1.00 93.76 538 ASN B CA 1
ATOM 2575 C C . ASN B 1 143 ? 63.772 7.113 -0.714 1.00 90.56 538 ASN B C 1
ATOM 2576 O O . ASN B 1 143 ? 64.570 7.962 -0.314 1.00 87.25 538 ASN B O 1
ATOM 2581 N N . GLN B 1 144 ? 63.868 5.827 -0.407 1.00 92.03 539 GLN B N 1
ATOM 2582 C CA . GLN B 1 144 ? 64.771 5.328 0.629 1.00 89.81 539 GLN B CA 1
ATOM 2583 C C . GLN B 1 144 ? 66.200 5.143 0.151 1.00 88.45 539 GLN B C 1
ATOM 2584 O O . GLN B 1 144 ? 67.126 5.115 0.966 1.00 86.32 539 GLN B O 1
ATOM 2590 N N . ALA B 1 145 ? 66.363 5.002 -1.159 1.00 89.23 540 ALA B N 1
ATOM 2591 C CA . ALA B 1 145 ? 67.680 4.873 -1.733 1.00 88.62 540 ALA B CA 1
ATOM 2592 C C . ALA B 1 145 ? 68.396 6.209 -1.525 1.00 83.90 540 ALA B C 1
ATOM 2593 O O . ALA B 1 145 ? 69.480 6.243 -0.939 1.00 81.64 540 ALA B O 1
ATOM 2595 N N . ALA B 1 146 ? 67.747 7.301 -1.941 1.00 81.63 541 ALA B N 1
ATOM 2596 C CA . ALA B 1 146 ? 68.268 8.662 -1.722 1.00 77.38 541 ALA B CA 1
ATOM 2597 C C . ALA B 1 146 ? 68.569 9.007 -0.250 1.00 72.86 541 ALA B C 1
ATOM 2598 O O . ALA B 1 146 ? 69.518 9.738 0.032 1.00 71.09 541 ALA B O 1
ATOM 2600 N N . ALA B 1 147 ? 67.804 8.450 0.677 1.00 72.48 542 ALA B N 1
ATOM 2601 C CA . ALA B 1 147 ? 68.023 8.720 2.103 1.00 69.80 542 ALA B CA 1
ATOM 2602 C C . ALA B 1 147 ? 69.247 7.960 2.569 1.00 69.86 542 ALA B C 1
ATOM 2603 O O . ALA B 1 147 ? 69.995 8.457 3.412 1.00 67.83 542 ALA B O 1
ATOM 2605 N N . VAL B 1 148 ? 69.445 6.761 2.022 1.00 72.27 543 VAL B N 1
ATOM 2606 C CA . VAL B 1 148 ? 70.693 6.012 2.228 1.00 72.40 543 VAL B CA 1
ATOM 2607 C C . VAL B 1 148 ? 71.873 6.873 1.865 1.00 70.67 543 VAL B C 1
ATOM 2608 O O . VAL B 1 148 ? 72.760 7.078 2.695 1.00 69.06 543 VAL B O 1
ATOM 2612 N N . ARG B 1 149 ? 71.880 7.388 0.639 1.00 71.55 544 ARG B N 1
ATOM 2613 C CA . ARG B 1 149 ? 73.033 8.113 0.149 1.00 71.26 544 ARG B CA 1
ATOM 2614 C C . ARG B 1 149 ? 73.270 9.378 0.899 1.00 67.87 544 ARG B C 1
ATOM 2615 O O . ARG B 1 149 ? 74.414 9.746 1.141 1.00 67.82 544 ARG B O 1
ATOM 2623 N N . ILE B 1 150 ? 72.181 10.056 1.264 1.00 67.21 545 ILE B N 1
ATOM 2624 C CA . ILE B 1 150 ? 72.260 11.265 2.055 1.00 62.92 545 ILE B CA 1
ATOM 2625 C C . ILE B 1 150 ? 72.843 10.977 3.430 1.00 61.93 545 ILE B C 1
ATOM 2626 O O . ILE B 1 150 ? 73.717 11.715 3.880 1.00 60.91 545 ILE B O 1
ATOM 2631 N N . ALA B 1 151 ? 72.388 9.920 4.096 1.00 61.73 546 ALA B N 1
ATOM 2632 C CA . ALA B 1 151 ? 72.979 9.570 5.399 1.00 60.38 546 ALA B CA 1
ATOM 2633 C C . ALA B 1 151 ? 74.489 9.470 5.252 1.00 61.48 546 ALA B C 1
ATOM 2634 O O . ALA B 1 151 ? 75.269 10.040 6.050 1.00 60.70 546 ALA B O 1
ATOM 2636 N N . CYS B 1 152 ? 74.887 8.733 4.240 1.00 61.93 547 CYS B N 1
ATOM 2637 C CA . CYS B 1 152 ? 76.288 8.470 4.001 1.00 65.68 547 CYS B CA 1
ATOM 2638 C C . CYS B 1 152 ? 77.018 9.779 3.719 1.00 62.42 547 CYS B C 1
ATOM 2639 O O . CYS B 1 152 ? 78.121 9.966 4.190 1.00 63.72 547 CYS B O 1
ATOM 2642 N N . LEU B 1 153 ? 76.369 10.733 3.051 1.00 60.63 548 LEU B N 1
ATOM 2643 C CA . LEU B 1 153 ? 77.047 12.012 2.759 1.00 57.74 548 LEU B CA 1
ATOM 2644 C C . LEU B 1 153 ? 77.206 12.852 3.989 1.00 53.42 548 LEU B C 1
ATOM 2645 O O . LEU B 1 153 ? 78.161 13.551 4.127 1.00 52.63 548 LEU B O 1
ATOM 2650 N N . ILE B 1 154 ? 76.279 12.744 4.914 1.00 53.74 549 ILE B N 1
ATOM 2651 C CA . ILE B 1 154 ? 76.292 13.517 6.140 1.00 50.43 549 ILE B CA 1
ATOM 2652 C C . ILE B 1 154 ? 77.423 13.002 6.997 1.00 53.14 549 ILE B C 1
ATOM 2653 O O . ILE B 1 154 ? 78.222 13.795 7.518 1.00 54.71 549 ILE B O 1
ATOM 2658 N N . ARG B 1 155 ? 77.464 11.690 7.209 1.00 54.60 550 ARG B N 1
ATOM 2659 C CA . ARG B 1 155 ? 78.501 11.069 8.023 1.00 57.75 550 ARG B CA 1
ATOM 2660 C C . ARG B 1 155 ? 79.896 11.501 7.480 1.00 58.25 550 ARG B C 1
ATOM 2661 O O . ARG B 1 155 ? 80.799 11.852 8.233 1.00 58.19 550 ARG B O 1
ATOM 2669 N N . GLN B 1 156 ? 80.016 11.492 6.175 1.00 58.65 551 GLN B N 1
ATOM 2670 C CA . GLN B 1 156 ? 81.187 12.022 5.486 1.00 61.22 551 GLN B CA 1
ATOM 2671 C C . GLN B 1 156 ? 81.645 13.466 5.818 1.00 59.56 551 GLN B C 1
ATOM 2672 O O . GLN B 1 156 ? 82.819 13.660 6.165 1.00 60.25 551 GLN B O 1
ATOM 2678 N N . SER B 1 157 ? 80.761 14.473 5.672 1.00 59.01 552 SER B N 1
ATOM 2679 C CA . SER B 1 157 ? 81.143 15.865 6.023 1.00 58.66 552 SER B CA 1
ATOM 2680 C C . SER B 1 157 ? 81.462 15.960 7.499 1.00 56.11 552 SER B C 1
ATOM 2681 O O . SER B 1 157 ? 82.490 16.522 7.881 1.00 58.21 552 SER B O 1
ATOM 2684 N N . VAL B 1 158 ? 80.636 15.370 8.325 1.00 53.49 553 VAL B N 1
ATOM 2685 C CA . VAL B 1 158 ? 80.831 15.488 9.762 1.00 52.14 553 VAL B CA 1
ATOM 2686 C C . VAL B 1 158 ? 82.211 15.021 10.184 1.00 54.07 553 VAL B C 1
ATOM 2687 O O . VAL B 1 158 ? 83.003 15.824 10.724 1.00 52.14 553 VAL B O 1
ATOM 2691 N N . GLN B 1 159 ? 82.513 13.766 9.825 1.00 56.41 554 GLN B N 1
ATOM 2692 C CA . GLN B 1 159 ? 83.800 13.110 10.093 1.00 59.54 554 GLN B CA 1
ATOM 2693 C C . GLN B 1 159 ? 84.994 13.701 9.454 1.00 61.14 554 GLN B C 1
ATOM 2694 O O . GLN B 1 159 ? 86.067 13.510 9.990 1.00 62.45 554 GLN B O 1
ATOM 2700 N N . SER B 1 160 ? 84.822 14.379 8.308 1.00 62.40 555 SER B N 1
ATOM 2701 C CA . SER B 1 160 ? 85.920 15.141 7.663 1.00 64.01 555 SER B CA 1
ATOM 2702 C C . SER B 1 160 ? 86.297 16.288 8.556 1.00 64.33 555 SER B C 1
ATOM 2703 O O . SER B 1 160 ? 87.470 16.623 8.641 1.00 66.40 555 SER B O 1
ATOM 2706 N N . SER B 1 161 ? 85.296 16.886 9.222 1.00 61.13 556 SER B N 1
ATOM 2707 C CA . SER B 1 161 ? 85.493 18.114 9.968 1.00 61.69 556 SER B CA 1
ATOM 2708 C C . SER B 1 161 ? 85.865 17.970 11.429 1.00 61.99 556 SER B C 1
ATOM 2709 O O . SER B 1 161 ? 86.524 18.841 11.954 1.00 62.03 556 SER B O 1
ATOM 2712 N N . THR B 1 162 ? 85.413 16.903 12.077 1.00 62.58 557 THR B N 1
ATOM 2713 C CA . THR B 1 162 ? 85.530 16.731 13.522 1.00 63.95 557 THR B CA 1
ATOM 2714 C C . THR B 1 162 ? 85.494 15.229 13.933 1.00 65.03 557 THR B C 1
ATOM 2715 O O . THR B 1 162 ? 84.939 14.380 13.193 1.00 65.84 557 THR B O 1
ATOM 2719 N N . LEU B 1 163 ? 86.115 14.899 15.069 1.00 64.77 558 LEU B N 1
ATOM 2720 C CA . LEU B 1 163 ? 86.111 13.530 15.603 1.00 64.04 558 LEU B CA 1
ATOM 2721 C C . LEU B 1 163 ? 84.981 13.360 16.616 1.00 62.85 558 LEU B C 1
ATOM 2722 O O . LEU B 1 163 ? 85.046 13.914 17.711 1.00 63.15 558 LEU B O 1
ATOM 2727 N N . ILE B 1 164 ? 83.981 12.560 16.277 1.00 60.80 559 ILE B N 1
ATOM 2728 C CA . ILE B 1 164 ? 82.886 12.281 17.153 1.00 60.66 559 ILE B CA 1
ATOM 2729 C C . ILE B 1 164 ? 82.241 10.964 16.707 1.00 62.34 559 ILE B C 1
ATOM 2730 O O . ILE B 1 164 ? 82.316 10.638 15.547 1.00 61.11 559 ILE B O 1
ATOM 2735 N N . ARG B 1 165 ? 81.549 10.240 17.585 1.00 63.64 560 ARG B N 1
ATOM 2736 C CA . ARG B 1 165 ? 80.842 9.032 17.131 1.00 64.90 560 ARG B CA 1
ATOM 2737 C C . ARG B 1 165 ? 79.537 9.412 16.539 1.00 63.08 560 ARG B C 1
ATOM 2738 O O . ARG B 1 165 ? 78.763 10.183 17.139 1.00 61.89 560 ARG B O 1
ATOM 2746 N N . VAL B 1 166 ? 79.276 8.857 15.363 1.00 63.10 561 VAL B N 1
ATOM 2747 C CA . VAL B 1 166 ? 78.047 9.115 14.615 1.00 62.54 561 VAL B CA 1
ATOM 2748 C C . VAL B 1 166 ? 77.262 7.807 14.557 1.00 65.28 561 VAL B C 1
ATOM 2749 O O . VAL B 1 166 ? 77.855 6.747 14.308 1.00 69.47 561 VAL B O 1
ATOM 2753 N N . LEU B 1 167 ? 75.963 7.866 14.807 1.00 64.34 562 LEU B N 1
ATOM 2754 C CA . LEU B 1 167 ? 75.051 6.707 14.776 1.00 66.10 562 LEU B CA 1
ATOM 2755 C C . LEU B 1 167 ? 73.861 7.145 13.962 1.00 63.14 562 LEU B C 1
ATOM 2756 O O . LEU B 1 167 ? 73.505 8.296 13.998 1.00 59.93 562 LEU B O 1
ATOM 2761 N N . PHE B 1 168 ? 73.261 6.241 13.219 1.00 64.42 563 PHE B N 1
ATOM 2762 C CA . PHE B 1 168 ? 72.149 6.577 12.372 1.00 64.62 563 PHE B CA 1
ATOM 2763 C C . PHE B 1 168 ? 71.010 5.663 12.770 1.00 68.13 563 PHE B C 1
ATOM 2764 O O . PHE B 1 168 ? 71.226 4.580 13.311 1.00 70.88 563 PHE B O 1
ATOM 2772 N N . TYR B 1 169 ? 69.788 6.130 12.580 1.00 69.10 564 TYR B N 1
ATOM 2773 C CA . TYR B 1 169 ? 68.628 5.320 12.974 1.00 71.89 564 TYR B CA 1
ATOM 2774 C C . TYR B 1 169 ? 68.625 4.259 11.891 1.00 75.19 564 TYR B C 1
ATOM 2775 O O . TYR B 1 169 ? 68.687 4.627 10.716 1.00 75.63 564 TYR B O 1
ATOM 2784 N N . HIS B 1 170 ? 68.608 2.979 12.252 1.00 79.25 565 HIS B N 1
ATOM 2785 C CA . HIS B 1 170 ? 68.592 1.886 11.239 1.00 84.15 565 HIS B CA 1
ATOM 2786 C C . HIS B 1 170 ? 67.294 1.129 11.288 1.00 88.65 565 HIS B C 1
ATOM 2787 O O . HIS B 1 170 ? 66.735 0.886 12.368 1.00 88.83 565 HIS B O 1
ATOM 2794 N N . THR B 1 171 ? 66.800 0.775 10.110 1.00 92.26 566 THR B N 1
ATOM 2795 C CA . THR B 1 171 ? 65.581 -0.028 10.038 1.00 98.05 566 THR B CA 1
ATOM 2796 C C . THR B 1 171 ? 65.796 -1.187 9.056 1.00 102.11 566 THR B C 1
ATOM 2797 O O . THR B 1 171 ? 66.478 -1.037 8.051 1.00 101.76 566 THR B O 1
ATOM 2801 N N . PRO B 1 172 ? 65.210 -2.347 9.358 1.00 107.46 567 PRO B N 1
ATOM 2802 C CA . PRO B 1 172 ? 65.302 -3.495 8.454 1.00 112.26 567 PRO B CA 1
ATOM 2803 C C . PRO B 1 172 ? 64.650 -3.202 7.096 1.00 113.64 567 PRO B C 1
ATOM 2804 O O . PRO B 1 172 ? 63.687 -2.449 7.023 1.00 112.62 567 PRO B O 1
ATOM 2808 N N . ASP B 1 173 ? 65.183 -3.766 6.022 1.00 117.00 568 ASP B N 1
ATOM 2809 C CA . ASP B 1 173 ? 64.533 -3.595 4.724 1.00 119.36 568 ASP B CA 1
ATOM 2810 C C . ASP B 1 173 ? 64.042 -4.924 4.119 1.00 124.53 568 ASP B C 1
ATOM 2811 O O . ASP B 1 173 ? 63.187 -5.592 4.702 1.00 127.36 568 ASP B O 1
ATOM 2816 N N . GLN B 1 174 ? 64.597 -5.300 2.968 1.00 126.37 569 GLN B N 1
ATOM 2817 C CA . GLN B 1 174 ? 64.087 -6.422 2.168 1.00 131.73 569 GLN B CA 1
ATOM 2818 C C . GLN B 1 174 ? 64.600 -7.754 2.673 1.00 134.80 569 GLN B C 1
ATOM 2819 O O . GLN B 1 174 ? 63.926 -8.441 3.444 1.00 137.52 569 GLN B O 1
ATOM 2825 N N . ASN B 1 175 ? 65.805 -8.099 2.232 1.00 134.50 570 ASN B N 1
ATOM 2826 C CA . ASN B 1 175 ? 66.486 -9.288 2.697 1.00 137.36 570 ASN B CA 1
ATOM 2827 C C . ASN B 1 175 ? 66.905 -9.112 4.152 1.00 134.67 570 ASN B C 1
ATOM 2828 O O . ASN B 1 175 ? 67.968 -9.575 4.562 1.00 135.71 570 ASN B O 1
ATOM 2833 N N . HIS B 1 176 ? 66.064 -8.424 4.916 1.00 131.58 571 HIS B N 1
ATOM 2834 C CA . HIS B 1 176 ? 66.271 -8.200 6.343 1.00 129.01 571 HIS B CA 1
ATOM 2835 C C . HIS B 1 176 ? 67.544 -7.435 6.726 1.00 124.07 571 HIS B C 1
ATOM 2836 O O . HIS B 1 176 ? 67.930 -7.454 7.892 1.00 123.93 571 HIS B O 1
ATOM 2843 N N . ILE B 1 177 ? 68.171 -6.738 5.775 1.00 120.20 572 ILE B N 1
ATOM 2844 C CA . ILE B 1 177 ? 69.379 -5.953 6.065 1.00 114.79 572 ILE B CA 1
ATOM 2845 C C . ILE B 1 177 ? 69.024 -4.548 6.584 1.00 108.89 572 ILE B C 1
ATOM 2846 O O . ILE B 1 177 ? 68.111 -3.894 6.066 1.00 107.76 572 ILE B O 1
ATOM 2851 N N . GLU B 1 178 ? 69.737 -4.101 7.620 1.00 104.84 573 GLU B N 1
ATOM 2852 C CA . GLU B 1 178 ? 69.573 -2.733 8.158 1.00 99.40 573 GLU B CA 1
ATOM 2853 C C . GLU B 1 178 ? 70.063 -1.721 7.133 1.00 94.71 573 GLU B C 1
ATOM 2854 O O . GLU B 1 178 ? 71.024 -1.978 6.396 1.00 96.00 573 GLU B O 1
ATOM 2860 N N . GLN B 1 179 ? 69.341 -0.619 7.044 1.00 89.20 574 GLN B N 1
ATOM 2861 C CA . GLN B 1 179 ? 69.695 0.485 6.166 1.00 84.26 574 GLN B CA 1
ATOM 2862 C C . GLN B 1 179 ? 69.513 1.749 6.988 1.00 78.72 574 GLN B C 1
ATOM 2863 O O . GLN B 1 179 ? 68.603 1.815 7.807 1.00 78.08 574 GLN B O 1
ATOM 2869 N N . PRO B 1 180 ? 70.388 2.746 6.777 1.00 74.90 575 PRO B N 1
ATOM 2870 C CA . PRO B 1 180 ? 70.437 4.009 7.560 1.00 70.23 575 PRO B CA 1
ATOM 2871 C C . PRO B 1 180 ? 69.295 4.950 7.257 1.00 68.66 575 PRO B C 1
ATOM 2872 O O . PRO B 1 180 ? 69.550 6.109 6.933 1.00 64.42 575 PRO B O 1
ATOM 2876 N N . PHE B 1 181 ? 68.053 4.469 7.367 1.00 70.68 576 PHE B N 1
ATOM 2877 C CA . PHE B 1 181 ? 66.893 5.328 7.234 1.00 70.44 576 PHE B CA 1
ATOM 2878 C C . PHE B 1 181 ? 65.855 5.096 8.318 1.00 72.31 576 PHE B C 1
ATOM 2879 O O . PHE B 1 181 ? 65.982 4.162 9.108 1.00 72.21 576 PHE B O 1
ATOM 2887 N N . TYR B 1 182 ? 64.949 6.070 8.436 1.00 72.49 577 TYR B N 1
ATOM 2888 C CA . TYR B 1 182 ? 63.827 6.037 9.369 1.00 75.16 577 TYR B CA 1
ATOM 2889 C C . TYR B 1 182 ? 62.564 6.204 8.553 1.00 77.44 577 TYR B C 1
ATOM 2890 O O . TYR B 1 182 ? 62.531 6.941 7.562 1.00 76.18 577 TYR B O 1
ATOM 2899 N N . LEU B 1 183 ? 61.535 5.495 8.978 1.00 82.10 578 LEU B N 1
ATOM 2900 C CA . LEU B 1 183 ? 60.257 5.469 8.306 1.00 86.29 578 LEU B CA 1
ATOM 2901 C C . LEU B 1 183 ? 59.175 6.050 9.219 1.00 87.75 578 LEU B C 1
ATOM 2902 O O . LEU B 1 183 ? 59.012 5.615 10.363 1.00 88.46 578 LEU B O 1
ATOM 2907 N N . MET B 1 184 ? 58.459 7.053 8.722 1.00 88.45 579 MET B N 1
ATOM 2908 C CA . MET B 1 184 ? 57.352 7.606 9.458 1.00 90.40 579 MET B CA 1
ATOM 2909 C C . MET B 1 184 ? 56.228 6.636 9.264 1.00 94.93 579 MET B C 1
ATOM 2910 O O . MET B 1 184 ? 56.127 5.991 8.208 1.00 99.00 579 MET B O 1
ATOM 2915 N N . GLY B 1 185 ? 55.422 6.474 10.290 1.00 94.69 580 GLY B N 1
ATOM 2916 C CA . GLY B 1 185 ? 54.338 5.524 10.227 1.00 98.13 580 GLY B CA 1
ATOM 2917 C C . GLY B 1 185 ? 53.488 5.904 11.392 1.00 97.22 580 GLY B C 1
ATOM 2918 O O . GLY B 1 185 ? 53.236 7.106 11.628 1.00 93.74 580 GLY B O 1
ATOM 2919 N N . ARG B 1 186 ? 53.103 4.890 12.156 1.00 99.95 581 ARG B N 1
ATOM 2920 C CA . ARG B 1 186 ? 52.225 5.092 13.333 1.00 99.77 581 ARG B CA 1
ATOM 2921 C C . ARG B 1 186 ? 52.841 6.070 14.303 1.00 95.07 581 ARG B C 1
ATOM 2922 O O . ARG B 1 186 ? 52.144 6.723 15.050 1.00 94.98 581 ARG B O 1
ATOM 2930 N N . ASP B 1 187 ? 54.165 6.164 14.280 1.00 92.08 582 ASP B N 1
ATOM 2931 C CA . ASP B 1 187 ? 54.889 7.100 15.124 1.00 88.18 582 ASP B CA 1
ATOM 2932 C C . ASP B 1 187 ? 54.334 8.537 15.148 1.00 84.39 582 ASP B C 1
ATOM 2933 O O . ASP B 1 187 ? 54.183 9.102 16.204 1.00 83.67 582 ASP B O 1
ATOM 2938 N N . LYS B 1 188 ? 54.068 9.118 13.981 1.00 82.07 583 LYS B N 1
ATOM 2939 C CA . LYS B 1 188 ? 53.762 10.542 13.866 1.00 77.59 583 LYS B CA 1
ATOM 2940 C C . LYS B 1 188 ? 52.653 11.018 14.850 1.00 76.02 583 LYS B C 1
ATOM 2941 O O . LYS B 1 188 ? 52.718 12.111 15.422 1.00 72.53 583 LYS B O 1
ATOM 2947 N N . ALA B 1 189 ? 51.632 10.215 15.053 1.00 78.41 584 ALA B N 1
ATOM 2948 C CA . ALA B 1 189 ? 50.580 10.685 15.968 1.00 77.48 584 ALA B CA 1
ATOM 2949 C C . ALA B 1 189 ? 51.138 10.781 17.401 1.00 75.50 584 ALA B C 1
ATOM 2950 O O . ALA B 1 189 ? 51.051 11.813 18.019 1.00 71.84 584 ALA B O 1
ATOM 2952 N N . LEU B 1 190 ? 51.798 9.732 17.891 1.00 77.10 585 LEU B N 1
ATOM 2953 C CA . LEU B 1 190 ? 52.401 9.781 19.247 1.00 75.67 585 LEU B CA 1
ATOM 2954 C C . LEU B 1 190 ? 53.334 10.997 19.431 1.00 69.35 585 LEU B C 1
ATOM 2955 O O . LEU B 1 190 ? 53.248 11.748 20.432 1.00 66.48 585 LEU B O 1
ATOM 2960 N N . ALA B 1 191 ? 54.229 11.159 18.457 1.00 64.34 586 ALA B N 1
ATOM 2961 C CA . ALA B 1 191 ? 55.151 12.294 18.417 1.00 61.81 586 ALA B CA 1
ATOM 2962 C C . ALA B 1 191 ? 54.451 13.657 18.440 1.00 60.14 586 ALA B C 1
ATOM 2963 O O . ALA B 1 191 ? 54.737 14.473 19.300 1.00 58.91 586 ALA B O 1
ATOM 2965 N N . VAL B 1 192 ? 53.463 13.866 17.579 1.00 62.57 587 VAL B N 1
ATOM 2966 C CA . VAL B 1 192 ? 52.743 15.138 17.565 1.00 62.50 587 VAL B CA 1
ATOM 2967 C C . VAL B 1 192 ? 52.094 15.389 18.922 1.00 65.09 587 VAL B C 1
ATOM 2968 O O . VAL B 1 192 ? 52.323 16.436 19.584 1.00 63.43 587 VAL B O 1
ATOM 2972 N N . GLU B 1 193 ? 51.304 14.413 19.356 1.00 67.97 588 GLU B N 1
ATOM 2973 C CA . GLU B 1 193 ? 50.618 14.507 20.623 1.00 70.69 588 GLU B CA 1
ATOM 2974 C C . GLU B 1 193 ? 51.567 14.680 21.816 1.00 68.02 588 GLU B C 1
ATOM 2975 O O . GLU B 1 193 ? 51.275 15.441 22.712 1.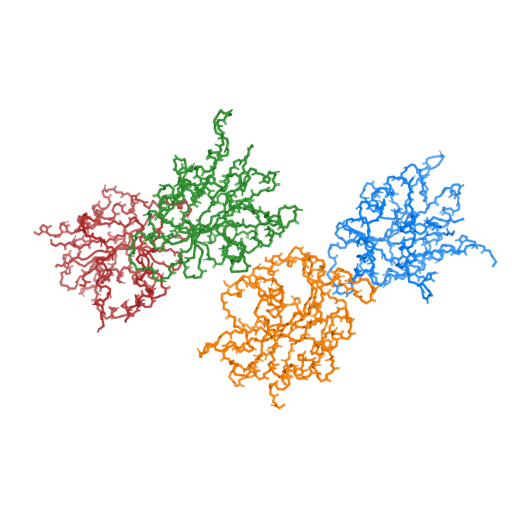00 67.72 588 GLU B O 1
ATOM 2981 N N . GLN B 1 194 ? 52.674 13.959 21.852 1.00 67.37 589 GLN B N 1
ATOM 2982 C CA . GLN B 1 194 ? 53.707 14.200 22.875 1.00 67.33 589 GLN B CA 1
ATOM 2983 C C . GLN B 1 194 ? 54.350 15.634 22.825 1.00 62.40 589 GLN B C 1
ATOM 2984 O O . GLN B 1 194 ? 54.589 16.269 23.858 1.00 59.39 589 GLN B O 1
ATOM 2990 N N . PHE B 1 195 ? 54.662 16.123 21.627 1.00 59.63 590 PHE B N 1
ATOM 2991 C CA . PHE B 1 195 ? 55.152 17.512 21.502 1.00 56.33 590 PHE B CA 1
ATOM 2992 C C . PHE B 1 195 ? 54.178 18.560 22.097 1.00 57.15 590 PHE B C 1
ATOM 2993 O O . PHE B 1 195 ? 54.535 19.388 22.967 1.00 54.04 590 PHE B O 1
ATOM 3001 N N . ILE B 1 196 ? 52.934 18.500 21.638 1.00 58.67 591 ILE B N 1
ATOM 3002 C CA . ILE B 1 196 ? 51.983 19.490 22.015 1.00 60.23 591 ILE B CA 1
ATOM 3003 C C . ILE B 1 196 ? 51.969 19.528 23.538 1.00 62.41 591 ILE B C 1
ATOM 3004 O O . ILE B 1 196 ? 51.965 20.608 24.145 1.00 62.76 591 ILE B O 1
ATOM 3009 N N . SER B 1 197 ? 51.992 18.352 24.169 1.00 64.27 592 SER B N 1
ATOM 3010 C CA . SER B 1 197 ? 51.862 18.310 25.614 1.00 65.02 592 SER B CA 1
ATOM 3011 C C . SER B 1 197 ? 53.125 18.849 26.283 1.00 61.54 592 SER B C 1
ATOM 3012 O O . SER B 1 197 ? 53.018 19.629 27.230 1.00 58.69 592 SER B O 1
ATOM 3015 N N . ARG B 1 198 ? 54.306 18.436 25.808 1.00 57.87 593 ARG B N 1
ATOM 3016 C CA . ARG B 1 198 ? 55.573 19.000 26.309 1.00 57.55 593 ARG B CA 1
ATOM 3017 C C . ARG B 1 198 ? 55.749 20.494 26.145 1.00 55.09 593 ARG B C 1
ATOM 3018 O O . ARG B 1 198 ? 56.276 21.158 27.048 1.00 55.50 593 ARG B O 1
ATOM 3026 N N . PHE B 1 199 ? 55.378 21.011 24.977 1.00 53.84 594 PHE B N 1
ATOM 3027 C CA . PHE B 1 199 ? 55.475 22.435 24.677 1.00 51.85 594 PHE B CA 1
ATOM 3028 C C . PHE B 1 199 ? 54.592 23.202 25.655 1.00 54.86 594 PHE B C 1
ATOM 3029 O O . PHE B 1 199 ? 55.067 24.089 26.361 1.00 55.44 594 PHE B O 1
ATOM 3037 N N . ASN B 1 200 ? 53.317 22.822 25.751 1.00 58.23 595 ASN B N 1
ATOM 3038 C CA . ASN B 1 200 ? 52.385 23.459 26.688 1.00 59.61 595 ASN B CA 1
ATOM 3039 C C . ASN B 1 200 ? 52.864 23.440 28.096 1.00 61.37 595 ASN B C 1
ATOM 3040 O O . ASN B 1 200 ? 52.586 24.366 28.864 1.00 61.64 595 ASN B O 1
ATOM 3045 N N . SER B 1 201 ? 53.605 22.412 28.482 1.00 62.59 596 SER B N 1
ATOM 3046 C CA . SER B 1 201 ? 54.070 22.499 29.855 1.00 64.73 596 SER B CA 1
ATOM 3047 C C . SER B 1 201 ? 55.496 23.033 30.033 1.00 62.51 596 SER B C 1
ATOM 3048 O O . SER B 1 201 ? 56.063 22.875 31.123 1.00 64.57 596 SER B O 1
ATOM 3051 N N . GLY B 1 202 ? 56.052 23.722 29.022 1.00 56.97 597 GLY B N 1
ATOM 3052 C CA . GLY B 1 202 ? 57.341 24.349 29.249 1.00 55.69 597 GLY B CA 1
ATOM 3053 C C . GLY B 1 202 ? 58.533 23.431 28.968 1.00 56.96 597 GLY B C 1
ATOM 3054 O O . GLY B 1 202 ? 59.693 23.818 29.173 1.00 57.27 597 GLY B O 1
ATOM 3055 N N . TYR B 1 203 ? 58.312 22.261 28.389 1.00 57.17 598 TYR B N 1
ATOM 3056 C CA . TYR B 1 203 ? 59.461 21.346 28.220 1.00 57.92 598 TYR B CA 1
ATOM 3057 C C . TYR B 1 203 ? 60.368 21.522 27.022 1.00 55.03 598 TYR B C 1
ATOM 3058 O O . TYR B 1 203 ? 61.433 20.848 26.944 1.00 56.40 598 TYR B O 1
ATOM 3067 N N . ILE B 1 204 ? 59.926 22.339 26.070 1.00 51.31 599 ILE B N 1
ATOM 3068 C CA . ILE B 1 204 ? 60.602 22.538 24.778 1.00 48.68 599 ILE B CA 1
ATOM 3069 C C . ILE B 1 204 ? 61.169 23.942 24.737 1.00 47.12 599 ILE B C 1
ATOM 3070 O O . ILE B 1 204 ? 60.427 24.896 24.743 1.00 44.02 599 ILE B O 1
ATOM 3075 N N . LYS B 1 205 ? 62.497 24.063 24.586 1.00 45.58 600 LYS B N 1
ATOM 3076 C CA . LYS B 1 205 ? 63.122 25.371 24.707 1.00 44.39 600 LYS B CA 1
ATOM 3077 C C . LYS B 1 205 ? 64.126 25.521 23.596 1.00 44.66 600 LYS B C 1
ATOM 3078 O O . LYS B 1 205 ? 64.650 24.517 23.066 1.00 45.37 600 LYS B O 1
ATOM 3084 N N . ALA B 1 206 ? 64.368 26.776 23.228 1.00 43.79 601 ALA B N 1
ATOM 3085 C CA . ALA B 1 206 ? 65.356 27.146 22.229 1.00 42.32 601 ALA B CA 1
ATOM 3086 C C . ALA B 1 206 ? 66.526 27.621 23.024 1.00 43.62 601 ALA B C 1
ATOM 3087 O O . ALA B 1 206 ? 66.378 28.073 24.165 1.00 41.77 601 ALA B O 1
ATOM 3089 N N . SER B 1 207 ? 67.709 27.498 22.425 1.00 43.94 602 SER B N 1
ATOM 3090 C CA . SER B 1 207 ? 68.910 28.063 23.007 1.00 44.65 602 SER B CA 1
ATOM 3091 C C . SER B 1 207 ? 69.147 29.433 22.353 1.00 43.08 602 SER B C 1
ATOM 3092 O O . SER B 1 207 ? 68.735 29.616 21.188 1.00 41.30 602 SER B O 1
ATOM 3095 N N . GLN B 1 208 ? 69.792 30.384 23.062 1.00 40.70 603 GLN B N 1
ATOM 3096 C CA . GLN B 1 208 ? 70.128 31.671 22.459 1.00 42.14 603 GLN B CA 1
ATOM 3097 C C . GLN B 1 208 ? 71.067 31.645 21.160 1.00 42.38 603 GLN B C 1
ATOM 3098 O O . GLN B 1 208 ? 70.899 32.458 20.194 1.00 40.61 603 GLN B O 1
ATOM 3104 N N . GLU B 1 209 ? 72.055 30.767 21.207 1.00 41.15 604 GLU B N 1
ATOM 3105 C CA . GLU B 1 209 ? 73.074 30.570 20.157 1.00 43.28 604 GLU B CA 1
ATOM 3106 C C . GLU B 1 209 ? 72.635 29.496 19.096 1.00 41.92 604 GLU B C 1
ATOM 3107 O O . GLU B 1 209 ? 73.437 28.939 18.383 1.00 44.94 604 GLU B O 1
ATOM 3113 N N . LEU B 1 210 ? 71.336 29.230 19.004 1.00 41.80 605 LEU B N 1
ATOM 3114 C CA . LEU B 1 210 ? 70.697 28.445 17.957 1.00 41.41 605 LEU B CA 1
ATOM 3115 C C . LEU B 1 210 ? 71.317 28.671 16.510 1.00 40.85 605 LEU B C 1
ATOM 3116 O O . LEU B 1 210 ? 71.364 29.773 15.994 1.00 40.57 605 LEU B O 1
ATOM 3121 N N . VAL B 1 211 ? 71.775 27.604 15.879 1.00 39.49 606 VAL B N 1
ATOM 3122 C CA . VAL B 1 211 ? 72.482 27.721 14.566 1.00 39.80 606 VAL B CA 1
ATOM 3123 C C . VAL B 1 211 ? 71.469 27.586 13.474 1.00 39.54 606 VAL B C 1
ATOM 3124 O O . VAL B 1 211 ? 70.654 26.700 13.534 1.00 39.64 606 VAL B O 1
ATOM 3128 N N . SER B 1 212 ? 71.476 28.494 12.511 1.00 40.58 607 SER B N 1
ATOM 3129 C CA . SER B 1 212 ? 70.637 28.307 11.345 1.00 41.18 607 SER B CA 1
ATOM 3130 C C . SER B 1 212 ? 71.103 29.072 10.137 1.00 41.34 607 SER B C 1
ATOM 3131 O O . SER B 1 212 ? 70.764 30.231 10.015 1.00 42.78 607 SER B O 1
ATOM 3134 N N . TYR B 1 213 ? 71.811 28.430 9.215 1.00 43.33 608 TYR B N 1
ATOM 3135 C CA . TYR B 1 213 ? 72.397 29.155 8.102 1.00 42.80 608 TYR B CA 1
ATOM 3136 C C . TYR B 1 213 ? 71.361 29.480 7.026 1.00 43.25 608 TYR B C 1
ATOM 3137 O O . TYR B 1 213 ? 71.567 30.398 6.231 1.00 42.80 608 TYR B O 1
ATOM 3146 N N . THR B 1 214 ? 70.249 28.737 6.969 1.00 39.86 609 THR B N 1
ATOM 3147 C CA . THR B 1 214 ? 69.300 28.961 5.876 1.00 40.69 609 THR B CA 1
ATOM 3148 C C . THR B 1 214 ? 68.157 29.850 6.340 1.00 41.40 609 THR B C 1
ATOM 3149 O O . THR B 1 214 ? 67.380 30.321 5.498 1.00 39.87 609 THR B O 1
ATOM 3153 N N . ILE B 1 215 ? 67.983 30.051 7.675 1.00 39.46 610 ILE B N 1
ATOM 3154 C CA . ILE B 1 215 ? 66.916 30.908 8.139 1.00 38.62 610 ILE B CA 1
ATOM 3155 C C . ILE B 1 215 ? 67.378 32.266 8.695 1.00 40.45 610 ILE B C 1
ATOM 3156 O O . ILE B 1 215 ? 66.664 33.245 8.528 1.00 41.02 610 ILE B O 1
ATOM 3161 N N . LYS B 1 216 ? 68.500 32.317 9.435 1.00 40.87 611 LYS B N 1
ATOM 3162 C CA . LYS B 1 216 ? 68.823 33.510 10.253 1.00 42.58 611 LYS B CA 1
ATOM 3163 C C . LYS B 1 216 ? 68.932 34.805 9.508 1.00 43.58 611 LYS B C 1
ATOM 3164 O O . LYS B 1 216 ? 68.613 35.902 10.077 1.00 44.16 611 LYS B O 1
ATOM 3170 N N . LEU B 1 217 ? 69.370 34.736 8.246 1.00 42.39 612 LEU B N 1
ATOM 3171 C CA . LEU B 1 217 ? 69.455 35.952 7.480 1.00 42.83 612 LEU B CA 1
ATOM 3172 C C . LEU B 1 217 ? 68.134 36.586 7.040 1.00 41.51 612 LEU B C 1
ATOM 3173 O O . LEU B 1 217 ? 68.165 37.775 6.618 1.00 43.63 612 LEU B O 1
ATOM 3178 N N . SER B 1 218 ? 67.032 35.848 7.104 1.00 38.59 613 SER B N 1
ATOM 3179 C CA . SER B 1 218 ? 65.703 36.349 6.721 1.00 41.39 613 SER B CA 1
ATOM 3180 C C . SER B 1 218 ? 64.720 36.518 7.891 1.00 40.58 613 SER B C 1
ATOM 3181 O O . SER B 1 218 ? 63.788 37.326 7.785 1.00 41.15 613 SER B O 1
ATOM 3184 N N . HIS B 1 219 ? 64.869 35.715 8.936 1.00 38.98 614 HIS B N 1
ATOM 3185 C CA . HIS B 1 219 ? 63.970 35.750 10.088 1.00 39.97 614 HIS B CA 1
ATOM 3186 C C . HIS B 1 219 ? 64.737 35.352 11.304 1.00 39.46 614 HIS B C 1
ATOM 3187 O O . HIS B 1 219 ? 65.646 34.531 11.207 1.00 39.62 614 HIS B O 1
ATOM 3194 N N . ASP B 1 220 ? 64.328 35.862 12.462 1.00 39.19 615 ASP B N 1
ATOM 3195 C CA . ASP B 1 220 ? 64.579 35.079 13.744 1.00 38.63 615 ASP B CA 1
ATOM 3196 C C . ASP B 1 220 ? 64.046 33.640 13.597 1.00 36.31 615 ASP B C 1
ATOM 3197 O O . ASP B 1 220 ? 62.849 33.494 13.324 1.00 37.38 615 ASP B O 1
ATOM 3202 N N . PRO B 1 221 ? 64.909 32.583 13.693 1.00 35.51 616 PRO B N 1
ATOM 3203 C CA . PRO B 1 221 ? 64.440 31.201 13.436 1.00 35.35 616 PRO B CA 1
ATOM 3204 C C . PRO B 1 221 ? 63.340 30.720 14.344 1.00 37.08 616 PRO B C 1
ATOM 3205 O O . PRO B 1 221 ? 62.463 29.924 13.920 1.00 35.58 616 PRO B O 1
ATOM 3209 N N . ILE B 1 222 ? 63.398 31.144 15.610 1.00 37.92 617 ILE B N 1
ATOM 3210 C CA . ILE B 1 222 ? 62.341 30.853 16.535 1.00 37.90 617 ILE B CA 1
ATOM 3211 C C . ILE B 1 222 ? 60.995 31.525 16.197 1.00 40.81 617 ILE B C 1
ATOM 3212 O O . ILE B 1 222 ? 59.914 30.922 16.378 1.00 42.49 617 ILE B O 1
ATOM 3217 N N . GLU B 1 223 ? 61.018 32.754 15.699 1.00 42.29 618 GLU B N 1
ATOM 3218 C CA . GLU B 1 223 ? 59.751 33.418 15.212 1.00 43.28 618 GLU B CA 1
ATOM 3219 C C . GLU B 1 223 ? 59.170 32.705 13.983 1.00 43.07 618 GLU B C 1
ATOM 3220 O O . GLU B 1 223 ? 57.958 32.453 13.894 1.00 45.11 618 GLU B O 1
ATOM 3226 N N . TYR B 1 224 ? 60.050 32.270 13.084 1.00 41.48 619 TYR B N 1
ATOM 3227 C CA . TYR B 1 224 ? 59.683 31.448 11.959 1.00 40.64 619 TYR B CA 1
ATOM 3228 C C . TYR B 1 224 ? 59.072 30.096 12.396 1.00 41.10 619 TYR B C 1
ATOM 3229 O O . TYR B 1 224 ? 58.066 29.663 11.835 1.00 43.86 619 TYR B O 1
ATOM 3238 N N . LEU B 1 225 ? 59.730 29.414 13.334 1.00 39.80 620 LEU B N 1
ATOM 3239 C CA . LEU B 1 225 ? 59.284 28.165 13.878 1.00 41.44 620 LEU B CA 1
ATOM 3240 C C . LEU B 1 225 ? 57.924 28.373 14.645 1.00 42.47 620 LEU B C 1
ATOM 3241 O O . LEU B 1 225 ? 57.016 27.561 14.517 1.00 44.18 620 LEU 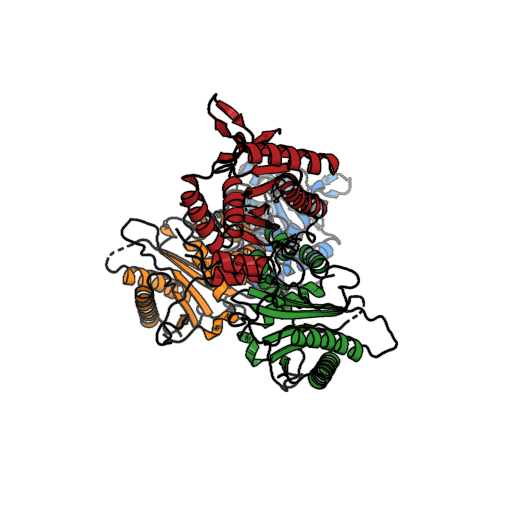B O 1
ATOM 3246 N N . LEU B 1 226 ? 57.765 29.465 15.382 1.00 42.33 621 LEU B N 1
ATOM 3247 C CA . LEU B 1 226 ? 56.466 29.765 15.977 1.00 44.08 621 LEU B CA 1
ATOM 3248 C C . LEU B 1 226 ? 55.311 29.912 14.971 1.00 47.24 621 LEU B C 1
ATOM 3249 O O . LEU B 1 226 ? 54.155 29.521 15.261 1.00 49.27 621 LEU B O 1
ATOM 3254 N N . GLU B 1 227 ? 55.575 30.509 13.805 1.00 47.83 622 GLU B N 1
ATOM 3255 C CA . GLU B 1 227 ? 54.545 30.590 12.767 1.00 51.46 622 GLU B CA 1
ATOM 3256 C C . GLU B 1 227 ? 54.008 29.199 12.400 1.00 51.66 622 GLU B C 1
ATOM 3257 O O . GLU B 1 227 ? 52.801 29.000 12.230 1.00 52.04 622 GLU B O 1
ATOM 3263 N N . GLN B 1 228 ? 54.922 28.249 12.297 1.00 51.68 623 GLN B N 1
ATOM 3264 C CA . GLN B 1 228 ? 54.545 26.849 12.064 1.00 53.88 623 GLN B CA 1
ATOM 3265 C C . GLN B 1 228 ? 53.834 26.176 13.244 1.00 54.68 623 GLN B C 1
ATOM 3266 O O . GLN B 1 228 ? 52.922 25.390 13.044 1.00 56.06 623 GLN B O 1
ATOM 3272 N N . ILE B 1 229 ? 54.218 26.522 14.463 1.00 54.04 624 ILE B N 1
ATOM 3273 C CA . ILE B 1 229 ? 53.663 25.868 15.648 1.00 55.94 624 ILE B CA 1
ATOM 3274 C C . ILE B 1 229 ? 52.198 26.222 15.726 1.00 59.55 624 ILE B C 1
ATOM 3275 O O . ILE B 1 229 ? 51.405 25.408 16.135 1.00 60.88 624 ILE B O 1
ATOM 3280 N N . GLN B 1 230 ? 51.847 27.420 15.261 1.00 61.79 625 GLN B N 1
ATOM 3281 C CA . GLN B 1 230 ? 50.457 27.873 15.205 1.00 66.16 625 GLN B CA 1
ATOM 3282 C C . GLN B 1 230 ? 49.645 27.063 14.208 1.00 69.11 625 GLN B C 1
ATOM 3283 O O . GLN B 1 230 ? 48.441 26.993 14.316 1.00 70.94 625 GLN B O 1
ATOM 3289 N N . ASN B 1 231 ? 50.311 26.486 13.210 1.00 70.53 626 ASN B N 1
ATOM 3290 C CA . ASN B 1 231 ? 49.607 25.769 12.148 1.00 74.85 626 ASN B CA 1
ATOM 3291 C C . ASN B 1 231 ? 49.383 24.295 12.452 1.00 77.13 626 ASN B C 1
ATOM 3292 O O . ASN B 1 231 ? 48.857 23.563 11.614 1.00 79.83 626 ASN B O 1
ATOM 3297 N N . LEU B 1 232 ? 49.778 23.881 13.650 1.00 76.42 627 LEU B N 1
ATOM 3298 C CA . LEU B 1 232 ? 49.764 22.493 14.060 1.00 78.51 627 LEU B CA 1
ATOM 3299 C C . LEU B 1 232 ? 48.354 21.950 14.388 1.00 81.88 627 LEU B C 1
ATOM 3300 O O . LEU B 1 232 ? 47.620 22.578 15.152 1.00 83.31 627 LEU B O 1
ATOM 3305 N N A HIS B 1 233 ? 47.991 20.803 13.807 0.50 84.47 628 HIS B N 1
ATOM 3306 N N B HIS B 1 233 ? 47.997 20.795 13.823 0.50 84.42 628 HIS B N 1
ATOM 3307 C CA A HIS B 1 233 ? 46.743 20.080 14.154 0.50 87.95 628 HIS B CA 1
ATOM 3308 C CA B HIS B 1 233 ? 46.755 20.075 14.193 0.50 87.83 628 HIS B CA 1
ATOM 3309 C C A HIS B 1 233 ? 47.102 18.670 14.597 0.50 89.21 628 HIS B C 1
ATOM 3310 C C B HIS B 1 233 ? 47.020 18.577 14.311 0.50 89.59 628 HIS B C 1
ATOM 3311 O O A HIS B 1 233 ? 48.280 18.317 14.600 0.50 87.62 628 HIS B O 1
ATOM 3312 O O B HIS B 1 233 ? 48.024 18.082 13.802 0.50 88.82 628 HIS B O 1
ATOM 3325 N N . ARG B 1 234 ? 46.106 17.864 14.961 1.00 92.86 629 ARG B N 1
ATOM 3326 C CA . ARG B 1 234 ? 46.360 16.500 15.473 1.00 94.74 629 ARG B CA 1
ATOM 3327 C C . ARG B 1 234 ? 46.582 15.294 14.540 1.00 97.41 629 ARG B C 1
ATOM 3328 O O . ARG B 1 234 ? 47.445 14.442 14.836 1.00 97.38 629 ARG B O 1
ATOM 3336 N N . VAL B 1 235 ? 45.832 15.204 13.439 1.00 99.86 630 VAL B N 1
ATOM 3337 C CA . VAL B 1 235 ? 45.910 14.049 12.488 1.00 102.35 630 VAL B CA 1
ATOM 3338 C C . VAL B 1 235 ? 44.913 12.945 12.833 1.00 106.43 630 VAL B C 1
ATOM 3339 O O . VAL B 1 235 ? 43.770 13.216 13.230 1.00 108.82 630 VAL B O 1
ATOM 3343 N N . ASN B 1 251 ? 45.460 23.812 2.633 1.00 111.78 646 ASN B N 1
ATOM 3344 C CA . ASN B 1 251 ? 46.379 22.684 2.554 1.00 111.19 646 ASN B CA 1
ATOM 3345 C C . ASN B 1 251 ? 47.804 23.158 2.238 1.00 108.47 646 ASN B C 1
ATOM 3346 O O . ASN B 1 251 ? 48.688 22.348 1.924 1.00 107.96 646 ASN B O 1
ATOM 3351 N N . ARG B 1 252 ? 48.020 24.471 2.321 1.00 106.79 647 ARG B N 1
ATOM 3352 C CA . ARG B 1 252 ? 49.287 25.059 1.904 1.00 104.49 647 ARG B CA 1
ATOM 3353 C C . ARG B 1 252 ? 49.838 26.020 2.945 1.00 100.51 647 ARG B C 1
ATOM 3354 O O . ARG B 1 252 ? 50.112 27.192 2.684 1.00 99.69 647 ARG B O 1
ATOM 3362 N N . ILE B 1 253 ? 49.974 25.489 4.147 1.00 98.14 648 ILE B N 1
ATOM 3363 C CA . ILE B 1 253 ? 50.718 26.125 5.211 1.00 93.84 648 ILE B CA 1
ATOM 3364 C C . ILE B 1 253 ? 51.826 25.121 5.502 1.00 91.08 648 ILE B C 1
ATOM 3365 O O . ILE B 1 253 ? 51.561 24.007 5.976 1.00 92.69 648 ILE B O 1
ATOM 3370 N N . SER B 1 254 ? 53.053 25.487 5.157 1.00 87.09 649 SER B N 1
ATOM 3371 C CA . SER B 1 254 ? 54.182 24.583 5.275 1.00 83.42 649 SER B CA 1
ATOM 3372 C C . SER B 1 254 ? 54.326 24.126 6.714 1.00 79.60 649 SER B C 1
ATOM 3373 O O . SER B 1 254 ? 54.123 24.912 7.644 1.00 77.17 649 SER B O 1
ATOM 3376 N N . ASP B 1 255 ? 54.694 22.859 6.886 1.00 77.19 650 ASP B N 1
ATOM 3377 C CA . ASP B 1 255 ? 54.855 22.288 8.223 1.00 73.62 650 ASP B CA 1
ATOM 3378 C C . ASP B 1 255 ? 56.174 21.518 8.383 1.00 69.53 650 ASP B C 1
ATOM 3379 O O . ASP B 1 255 ? 56.382 20.774 9.346 1.00 67.99 650 ASP B O 1
ATOM 3384 N N . ASP B 1 256 ? 57.095 21.749 7.465 1.00 66.07 651 ASP B N 1
ATOM 3385 C CA . ASP B 1 256 ? 58.277 20.920 7.407 1.00 63.68 651 ASP B CA 1
ATOM 3386 C C . ASP B 1 256 ? 59.265 21.113 8.540 1.00 58.59 651 ASP B C 1
ATOM 3387 O O . ASP B 1 256 ? 59.837 20.161 8.990 1.00 59.18 651 ASP B O 1
ATOM 3392 N N . LEU B 1 257 ? 59.528 22.330 8.972 1.00 54.28 652 LEU B N 1
ATOM 3393 C CA . LEU B 1 257 ? 60.492 22.505 10.062 1.00 50.64 652 LEU B CA 1
ATOM 3394 C C . LEU B 1 257 ? 59.880 21.978 11.409 1.00 49.00 652 LEU B C 1
ATOM 3395 O O . LEU B 1 257 ? 60.575 21.393 12.241 1.00 48.54 652 LEU B O 1
ATOM 3400 N N . ILE B 1 258 ? 58.624 22.296 11.665 1.00 46.53 653 ILE B N 1
ATOM 3401 C CA . ILE B 1 258 ? 58.042 21.870 12.915 1.00 48.20 653 ILE B CA 1
ATOM 3402 C C . ILE B 1 258 ? 58.034 20.330 13.105 1.00 48.35 653 ILE B C 1
ATOM 3403 O O . ILE B 1 258 ? 58.386 19.857 14.166 1.00 48.25 653 ILE B O 1
ATOM 3408 N N . ILE B 1 259 ? 57.642 19.567 12.094 1.00 50.64 654 ILE B N 1
ATOM 3409 C CA . ILE B 1 259 ? 57.697 18.104 12.177 1.00 53.20 654 ILE B CA 1
ATOM 3410 C C . ILE B 1 259 ? 59.120 17.668 12.491 1.00 52.77 654 ILE B C 1
ATOM 3411 O O . ILE B 1 259 ? 59.334 16.722 13.275 1.00 53.22 654 ILE B O 1
ATOM 3416 N N . ALA B 1 260 ? 60.113 18.323 11.858 1.00 48.66 655 ALA B N 1
ATOM 3417 C CA . ALA B 1 260 ? 61.471 17.914 12.162 1.00 47.08 655 ALA B CA 1
ATOM 3418 C C . ALA B 1 260 ? 61.809 18.097 13.638 1.00 45.88 655 ALA B C 1
ATOM 3419 O O . ALA B 1 260 ? 62.492 17.267 14.217 1.00 47.23 655 ALA B O 1
ATOM 3421 N N . VAL B 1 261 ? 61.337 19.169 14.250 1.00 44.26 656 VAL B N 1
ATOM 3422 C CA . VAL B 1 261 ? 61.568 19.348 15.668 1.00 43.82 656 VAL B CA 1
ATOM 3423 C C . VAL B 1 261 ? 60.746 18.291 16.453 1.00 46.76 656 VAL B C 1
ATOM 3424 O O . VAL B 1 261 ? 61.228 17.664 17.356 1.00 47.89 656 VAL B O 1
ATOM 3428 N N . ILE B 1 262 ? 59.493 18.107 16.101 1.00 48.25 657 ILE B N 1
ATOM 3429 C CA . ILE B 1 262 ? 58.677 17.113 16.774 1.00 52.87 657 ILE B CA 1
ATOM 3430 C C . ILE B 1 262 ? 59.390 15.722 16.788 1.00 55.31 657 ILE B C 1
ATOM 3431 O O . ILE B 1 262 ? 59.424 15.058 17.799 1.00 57.00 657 ILE B O 1
ATOM 3436 N N . MET B 1 263 ? 60.048 15.353 15.695 1.00 55.21 658 MET B N 1
ATOM 3437 C CA . MET B 1 263 ? 60.610 14.029 15.564 1.00 56.51 658 MET B CA 1
ATOM 3438 C C . MET B 1 263 ? 61.974 13.934 16.228 1.00 55.77 658 MET B C 1
ATOM 3439 O O . MET B 1 263 ? 62.260 12.957 16.900 1.00 57.06 658 MET B O 1
ATOM 3444 N N . ALA B 1 264 ? 62.810 14.942 16.081 1.00 52.60 659 ALA B N 1
ATOM 3445 C CA . ALA B 1 264 ? 64.059 14.884 16.826 1.00 53.73 659 ALA B CA 1
ATOM 3446 C C . ALA B 1 264 ? 63.752 14.746 18.322 1.00 55.32 659 ALA B C 1
ATOM 3447 O O . ALA B 1 264 ? 64.393 13.947 19.008 1.00 58.19 659 ALA B O 1
ATOM 3449 N N . THR B 1 265 ? 62.794 15.510 18.831 1.00 55.87 660 THR B N 1
ATOM 3450 C CA . THR B 1 265 ? 62.479 15.451 20.266 1.00 57.95 660 THR B CA 1
ATOM 3451 C C . THR B 1 265 ? 61.957 14.069 20.661 1.00 62.68 660 THR B C 1
ATOM 3452 O O . THR B 1 265 ? 62.416 13.490 21.637 1.00 65.90 660 THR B O 1
ATOM 3456 N N . TYR B 1 266 ? 61.045 13.525 19.866 1.00 64.10 661 TYR B N 1
ATOM 3457 C CA . TYR B 1 266 ? 60.532 12.189 20.012 1.00 67.82 661 TYR B CA 1
ATOM 3458 C C . TYR B 1 266 ? 61.603 11.063 20.021 1.00 70.46 661 TYR B C 1
ATOM 3459 O O . TYR B 1 266 ? 61.536 10.138 20.862 1.00 70.66 661 TYR B O 1
ATOM 3468 N N . LEU B 1 267 ? 62.574 11.098 19.096 1.00 68.12 662 LEU B N 1
ATOM 3469 C CA . LEU B 1 267 ? 63.505 9.998 19.091 1.00 71.13 662 LEU B CA 1
ATOM 3470 C C . LEU B 1 267 ? 64.552 10.158 20.185 1.00 72.04 662 LEU B C 1
ATOM 3471 O O . LEU B 1 267 ? 65.361 9.277 20.362 1.00 74.92 662 LEU B O 1
ATOM 3476 N N . CYS B 1 268 ? 64.554 11.278 20.902 1.00 72.32 663 CYS B N 1
ATOM 3477 C CA . CYS B 1 268 ? 65.270 11.363 22.201 1.00 75.57 663 CYS B CA 1
ATOM 3478 C C . CYS B 1 268 ? 65.061 10.194 23.212 1.00 79.34 663 CYS B C 1
ATOM 3479 O O . CYS B 1 268 ? 66.034 9.778 23.849 1.00 82.06 663 CYS B O 1
ATOM 3482 N N . ASP B 1 269 ? 63.851 9.648 23.389 1.00 81.75 664 ASP B N 1
ATOM 3483 C CA . ASP B 1 269 ? 63.689 8.620 24.445 1.00 85.29 664 ASP B CA 1
ATOM 3484 C C . ASP B 1 269 ? 64.412 7.284 24.192 1.00 87.58 664 ASP B C 1
ATOM 3485 O O . ASP B 1 269 ? 64.713 6.945 23.076 1.00 86.39 664 ASP B O 1
ATOM 3490 N N . ASP B 1 270 ? 64.629 6.517 25.261 1.00 91.52 665 ASP B N 1
ATOM 3491 C CA . ASP B 1 270 ? 65.394 5.240 25.227 1.00 95.30 665 ASP B CA 1
ATOM 3492 C C . ASP B 1 270 ? 64.684 4.085 24.526 1.00 96.77 665 ASP B C 1
ATOM 3493 O O . ASP B 1 270 ? 65.327 3.112 24.106 1.00 98.04 665 ASP B O 1
ATOM 3498 N N . ILE B 1 271 ? 63.366 4.216 24.421 1.00 95.08 666 ILE B N 1
ATOM 3499 C CA . ILE B 1 271 ? 62.538 3.404 23.537 1.00 96.26 666 ILE B CA 1
ATOM 3500 C C . ILE B 1 271 ? 63.088 3.225 22.103 1.00 94.01 666 ILE B C 1
ATOM 3501 O O . ILE B 1 271 ? 62.777 2.230 21.438 1.00 96.28 666 ILE B O 1
ATOM 3506 N N . HIS B 1 272 ? 63.896 4.190 21.633 1.00 88.14 667 HIS B N 1
ATOM 3507 C CA . HIS B 1 272 ? 64.451 4.147 20.296 1.00 86.12 667 HIS B CA 1
ATOM 3508 C C . HIS B 1 272 ? 65.953 3.933 20.305 1.00 83.47 667 HIS B C 1
ATOM 3509 O O . HIS B 1 272 ? 66.521 3.807 19.268 1.00 83.64 667 HIS B O 1
ATOM 3516 N N . ALA B 1 273 ? 66.573 3.876 21.474 1.00 82.94 668 ALA B N 1
ATOM 3517 C CA . ALA B 1 273 ? 68.007 3.888 21.606 1.00 82.01 668 ALA B CA 1
ATOM 3518 C C . ALA B 1 273 ? 68.791 2.726 20.954 1.00 84.98 668 ALA B C 1
ATOM 3519 O O . ALA B 1 273 ? 69.871 2.965 20.416 1.00 85.58 668 ALA B O 1
ATOM 3521 N N . ILE B 1 274 ? 68.264 1.512 20.911 1.00 88.37 669 ILE B N 1
ATOM 3522 C CA . ILE B 1 274 ? 68.920 0.457 20.151 1.00 90.44 669 ILE B CA 1
ATOM 3523 C C . ILE B 1 274 ? 68.886 0.613 18.628 1.00 88.90 669 ILE B C 1
ATOM 3524 O O . ILE B 1 274 ? 69.662 -0.057 17.947 1.00 89.26 669 ILE B O 1
ATOM 3529 N N . ARG B 1 275 ? 67.997 1.461 18.092 1.00 86.53 670 ARG B N 1
ATOM 3530 C CA . ARG B 1 275 ? 67.853 1.593 16.622 1.00 85.19 670 ARG B CA 1
ATOM 3531 C C . ARG B 1 275 ? 69.043 2.317 16.001 1.00 81.67 670 ARG B C 1
ATOM 3532 O O . ARG B 1 275 ? 69.349 2.159 14.824 1.00 81.61 670 ARG B O 1
ATOM 3540 N N . PHE B 1 276 ? 69.726 3.091 16.822 1.00 79.22 671 PHE B N 1
ATOM 3541 C CA . PHE B 1 276 ? 70.838 3.889 16.381 1.00 75.98 671 PHE B CA 1
ATOM 3542 C C . PHE B 1 276 ? 72.103 3.035 16.339 1.00 78.46 671 PHE B C 1
ATOM 3543 O O . PHE B 1 276 ? 72.475 2.399 17.324 1.00 81.53 671 PHE B O 1
ATOM 3551 N N . ARG B 1 277 ? 72.735 2.989 15.180 1.00 77.31 672 ARG B N 1
ATOM 3552 C CA . ARG B 1 277 ? 73.859 2.136 15.025 1.00 81.01 672 ARG B CA 1
ATOM 3553 C C . ARG B 1 277 ? 74.900 2.753 14.119 1.00 78.96 672 ARG B C 1
ATOM 3554 O O . ARG B 1 277 ? 74.574 3.532 13.224 1.00 76.13 672 ARG B O 1
ATOM 3562 N N . VAL B 1 278 ? 76.155 2.396 14.340 1.00 81.37 673 VAL B N 1
ATOM 3563 C CA . VAL B 1 278 ? 77.218 2.873 13.435 1.00 81.47 673 VAL B CA 1
ATOM 3564 C C . VAL B 1 278 ? 76.886 2.649 11.939 1.00 82.57 673 VAL B C 1
ATOM 3565 O O . VAL B 1 278 ? 76.596 1.546 11.518 1.00 84.68 673 VAL B O 1
ATOM 3569 N N . SER B 1 279 ? 76.808 3.754 11.194 1.00 82.36 674 SER B N 1
ATOM 3570 C CA . SER B 1 279 ? 76.716 3.763 9.713 1.00 84.39 674 SER B CA 1
ATOM 3571 C C . SER B 1 279 ? 78.121 3.844 9.119 1.00 84.31 674 SER B C 1
ATOM 3572 O O . SER B 1 279 ? 78.800 2.835 8.976 1.00 89.04 674 SER B O 1
ATOM 3575 N N . LEU C 1 34 ? 44.670 15.809 28.915 1.00 97.92 429 LEU C N 1
ATOM 3576 C CA . LEU C 1 34 ? 43.253 16.044 28.511 1.00 96.80 429 LEU C CA 1
ATOM 3577 C C . LEU C 1 34 ? 42.895 15.227 27.268 1.00 95.93 429 LEU C C 1
ATOM 3578 O O . LEU C 1 34 ? 43.512 15.347 26.214 1.00 99.36 429 LEU C O 1
ATOM 3583 N N . ILE C 1 35 ? 41.914 14.347 27.417 1.00 91.56 430 ILE C N 1
ATOM 3584 C CA . ILE C 1 35 ? 41.570 13.456 26.327 1.00 90.05 430 ILE C CA 1
ATOM 3585 C C . ILE C 1 35 ? 40.412 13.992 25.506 1.00 90.21 430 ILE C C 1
ATOM 3586 O O . ILE C 1 35 ? 39.499 14.592 26.048 1.00 89.38 430 ILE C O 1
ATOM 3591 N N . THR C 1 36 ? 40.450 13.743 24.203 1.00 91.84 431 THR C N 1
ATOM 3592 C CA . THR C 1 36 ? 39.372 14.166 23.297 1.00 93.20 431 THR C CA 1
ATOM 3593 C C . THR C 1 36 ? 38.113 13.359 23.524 1.00 88.98 431 THR C C 1
ATOM 3594 O O . THR C 1 36 ? 38.169 12.297 24.094 1.00 85.56 431 THR C O 1
ATOM 3598 N N . ASP C 1 37 ? 36.995 13.869 23.020 1.00 89.84 432 ASP C N 1
ATOM 3599 C CA . ASP C 1 37 ? 35.668 13.312 23.243 1.00 87.57 432 ASP C CA 1
ATOM 3600 C C . ASP C 1 37 ? 35.318 12.204 22.276 1.00 86.68 432 ASP C C 1
ATOM 3601 O O . ASP C 1 37 ? 34.560 11.327 22.611 1.00 84.48 432 ASP C O 1
ATOM 3606 N N . GLN C 1 38 ? 35.854 12.242 21.069 1.00 90.05 433 GLN C N 1
ATOM 3607 C CA . GLN C 1 38 ? 35.541 11.194 20.085 1.00 90.14 433 GLN C CA 1
ATOM 3608 C C . GLN C 1 38 ? 36.066 9.818 20.513 1.00 86.08 433 GLN C C 1
ATOM 3609 O O . GLN C 1 38 ? 35.450 8.762 20.291 1.00 85.05 433 GLN C O 1
ATOM 3615 N N . SER C 1 39 ? 37.224 9.870 21.140 1.00 84.63 434 SER C N 1
ATOM 3616 C CA . SER C 1 39 ? 37.963 8.701 21.558 1.00 81.36 434 SER C CA 1
ATOM 3617 C C . SER C 1 39 ? 37.364 8.023 22.807 1.00 76.67 434 SER C C 1
ATOM 3618 O O . SER C 1 39 ? 37.561 6.805 23.044 1.00 74.58 434 SER C O 1
ATOM 3621 N N . ARG C 1 40 ? 36.649 8.815 23.612 1.00 74.39 435 ARG C N 1
ATOM 3622 C CA . ARG C 1 40 ? 35.913 8.310 24.772 1.00 70.17 435 ARG C CA 1
ATOM 3623 C C . ARG C 1 40 ? 34.742 7.473 24.328 1.00 68.59 435 ARG C C 1
ATOM 3624 O O . ARG C 1 40 ? 34.486 6.411 24.885 1.00 65.24 435 ARG C O 1
ATOM 3632 N N . GLU C 1 41 ? 34.023 7.943 23.328 1.00 71.07 436 GLU C N 1
ATOM 3633 C CA . GLU C 1 41 ? 32.849 7.236 22.889 1.00 71.90 436 GLU C CA 1
ATOM 3634 C C . GLU C 1 41 ? 33.158 5.984 22.055 1.00 73.26 436 GLU C C 1
ATOM 3635 O O . GLU C 1 41 ? 32.409 4.973 22.111 1.00 72.97 436 GLU C O 1
ATOM 3641 N N . GLU C 1 42 ? 34.228 6.017 21.268 1.00 72.94 437 GLU C N 1
ATOM 3642 C CA . GLU C 1 42 ? 34.481 4.823 20.520 1.00 73.42 437 GLU C CA 1
ATOM 3643 C C . GLU C 1 42 ? 35.099 3.782 21.430 1.00 69.69 437 GLU C C 1
ATOM 3644 O O . GLU C 1 42 ? 34.847 2.605 21.239 1.00 68.82 437 GLU C O 1
ATOM 3650 N N . PHE C 1 43 ? 35.858 4.228 22.438 1.00 66.65 438 PHE C N 1
ATOM 3651 C CA . PHE C 1 43 ? 36.483 3.300 23.374 1.00 62.46 438 PHE C CA 1
ATOM 3652 C C . PHE C 1 43 ? 35.354 2.555 24.090 1.00 59.99 438 PHE C C 1
ATOM 3653 O O . PHE C 1 43 ? 35.507 1.431 24.515 1.00 58.40 438 PHE C O 1
ATOM 3661 N N . ASP C 1 44 ? 34.198 3.212 24.176 1.00 61.81 439 ASP C N 1
ATOM 3662 C CA . ASP C 1 44 ? 33.012 2.774 24.922 1.00 58.64 439 ASP C CA 1
ATOM 3663 C C . ASP C 1 44 ? 32.126 1.866 24.099 1.00 59.62 439 ASP C C 1
ATOM 3664 O O . ASP C 1 44 ? 31.537 0.899 24.611 1.00 58.33 439 ASP C O 1
ATOM 3669 N N . ILE C 1 45 ? 31.945 2.242 22.838 1.00 62.69 440 ILE C N 1
ATOM 3670 C CA . ILE C 1 45 ? 30.937 1.599 21.992 1.00 64.11 440 ILE C CA 1
ATOM 3671 C C . ILE C 1 45 ? 31.554 0.640 20.953 1.00 66.03 440 ILE C C 1
ATOM 3672 O O . ILE C 1 45 ? 30.842 -0.151 20.310 1.00 67.22 440 ILE C O 1
ATOM 3677 N N . LEU C 1 46 ? 32.880 0.663 20.831 1.00 65.28 441 LEU C N 1
ATOM 3678 C CA . LEU C 1 46 ? 33.534 -0.266 19.880 1.00 67.42 441 LEU C CA 1
ATOM 3679 C C . LEU C 1 46 ? 34.551 -1.164 20.513 1.00 63.72 441 LEU C C 1
ATOM 3680 O O . LEU C 1 46 ? 35.697 -0.772 20.644 1.00 64.09 441 LEU C O 1
ATOM 3685 N N . ARG C 1 47 ? 34.155 -2.394 20.814 1.00 63.04 442 ARG C N 1
ATOM 3686 C CA . ARG C 1 47 ? 35.005 -3.337 21.582 1.00 60.27 442 ARG C CA 1
ATOM 3687 C C . ARG C 1 47 ? 35.263 -4.601 20.763 1.00 62.81 442 ARG C C 1
ATOM 3688 O O . ARG C 1 47 ? 34.345 -5.096 20.078 1.00 65.58 442 ARG C O 1
ATOM 3696 N N . TYR C 1 48 ? 36.511 -5.083 20.792 1.00 61.70 443 TYR C N 1
ATOM 3697 C CA . TYR C 1 48 ? 36.885 -6.340 20.158 1.00 63.89 443 TYR C CA 1
ATOM 3698 C C . TYR C 1 48 ? 36.229 -7.529 20.818 1.00 64.00 443 TYR C C 1
ATOM 3699 O O . TYR C 1 48 ? 36.442 -7.857 22.010 1.00 60.94 443 TYR C O 1
ATOM 3708 N N . SER C 1 49 ? 35.439 -8.196 20.005 1.00 68.21 444 SER C N 1
ATOM 3709 C CA . SER C 1 49 ? 34.732 -9.379 20.418 1.00 68.90 444 SER C CA 1
ATOM 3710 C C . SER C 1 49 ? 35.499 -10.659 19.986 1.00 68.70 444 SER C C 1
ATOM 3711 O O . SER C 1 49 ? 35.120 -11.286 19.005 1.00 70.87 444 SER C O 1
ATOM 3714 N N . THR C 1 50 ? 36.565 -11.033 20.721 1.00 66.45 445 THR C N 1
ATOM 3715 C CA . THR C 1 50 ? 37.525 -12.085 20.261 1.00 68.22 445 THR C CA 1
ATOM 3716 C C . THR C 1 50 ? 36.958 -13.505 20.167 1.00 68.55 445 THR C C 1
ATOM 3717 O O . THR C 1 50 ? 37.452 -14.305 19.361 1.00 70.42 445 THR C O 1
ATOM 3721 N N . LEU C 1 51 ? 35.933 -13.783 20.973 1.00 66.24 446 LEU C N 1
ATOM 3722 C CA . LEU C 1 51 ? 35.143 -15.013 20.900 1.00 67.82 446 LEU C CA 1
ATOM 3723 C C . LEU C 1 51 ? 34.532 -15.237 19.543 1.00 73.91 446 LEU C C 1
ATOM 3724 O O . LEU C 1 51 ? 34.246 -16.377 19.156 1.00 76.98 446 LEU C O 1
ATOM 3729 N N . ASN C 1 52 ? 34.359 -14.173 18.780 1.00 76.66 447 ASN C N 1
ATOM 3730 C CA . ASN C 1 52 ? 33.762 -14.335 17.460 1.00 82.83 447 ASN C CA 1
ATOM 3731 C C . ASN C 1 52 ? 34.655 -15.039 16.420 1.00 86.32 447 ASN C C 1
ATOM 3732 O O . ASN C 1 52 ? 34.145 -15.715 15.526 1.00 89.62 447 ASN C O 1
ATOM 3737 N N . THR C 1 53 ? 35.979 -14.914 16.554 1.00 85.17 448 THR C N 1
ATOM 3738 C CA . THR C 1 53 ? 36.900 -15.589 15.616 1.00 89.31 448 THR C CA 1
ATOM 3739 C C . THR C 1 53 ? 37.535 -16.806 16.253 1.00 87.06 448 THR C C 1
ATOM 3740 O O . THR C 1 53 ? 37.598 -16.869 17.463 1.00 82.12 448 THR C O 1
ATOM 3744 N N . ASN C 1 54 ? 37.993 -17.739 15.412 1.00 90.24 449 ASN C N 1
ATOM 3745 C CA . ASN C 1 54 ? 39.091 -18.652 15.708 1.00 90.52 449 ASN C CA 1
ATOM 3746 C C . ASN C 1 54 ? 40.305 -18.422 14.765 1.00 93.17 449 ASN C C 1
ATOM 3747 O O . ASN C 1 54 ? 41.131 -19.320 14.583 1.00 93.84 449 ASN C O 1
ATOM 3752 N N . ALA C 1 55 ? 40.404 -17.233 14.180 1.00 93.82 450 ALA C N 1
ATOM 3753 C CA . ALA C 1 55 ? 41.554 -16.841 13.356 1.00 95.78 450 ALA C CA 1
ATOM 3754 C C . ALA C 1 55 ? 42.438 -15.815 14.093 1.00 91.59 450 ALA C C 1
ATOM 3755 O O . ALA C 1 55 ? 42.099 -14.610 14.151 1.00 90.80 450 ALA C O 1
ATOM 3757 N N . TYR C 1 56 ? 43.571 -16.295 14.630 1.00 88.25 451 TYR C N 1
ATOM 3758 C CA . TYR C 1 56 ? 44.363 -15.555 15.642 1.00 83.03 451 TYR C CA 1
ATOM 3759 C C . TYR C 1 56 ? 45.687 -14.966 15.184 1.00 85.52 451 TYR C C 1
ATOM 3760 O O . TYR C 1 56 ? 46.465 -14.456 15.978 1.00 83.89 451 TYR C O 1
ATOM 3769 N N . ASP C 1 57 ? 45.936 -15.006 13.905 1.00 90.82 452 ASP C N 1
ATOM 3770 C CA . ASP C 1 57 ? 47.189 -14.538 13.400 1.00 95.06 452 ASP C CA 1
ATOM 3771 C C . ASP C 1 57 ? 47.599 -13.123 13.839 1.00 92.87 452 ASP C C 1
ATOM 3772 O O . ASP C 1 57 ? 48.784 -12.903 14.073 1.00 94.51 452 ASP C O 1
ATOM 3777 N N . TYR C 1 58 ? 46.670 -12.167 13.959 1.00 89.43 453 TYR C N 1
ATOM 3778 C CA . TYR C 1 58 ? 47.092 -10.827 14.294 1.00 87.11 453 TYR C CA 1
ATOM 3779 C C . TYR C 1 58 ? 47.080 -10.438 15.821 1.00 81.22 453 TYR C C 1
ATOM 3780 O O . TYR C 1 58 ? 47.522 -9.336 16.180 1.00 80.81 453 TYR C O 1
ATOM 3789 N N . PHE C 1 59 ? 46.642 -11.346 16.706 1.00 74.97 454 PHE C N 1
ATOM 3790 C CA . PHE C 1 59 ? 46.620 -11.116 18.181 1.00 70.28 454 PHE C CA 1
ATOM 3791 C C . PHE C 1 59 ? 47.977 -11.383 18.823 1.00 68.55 454 PHE C C 1
ATOM 3792 O O . PHE C 1 59 ? 48.593 -12.341 18.457 1.00 69.14 454 PHE C O 1
ATOM 3800 N N . GLY C 1 60 ? 48.467 -10.543 19.737 1.00 65.02 455 GLY C N 1
ATOM 3801 C CA . GLY C 1 60 ? 49.771 -10.841 20.352 1.00 64.38 455 GLY C CA 1
ATOM 3802 C C . GLY C 1 60 ? 49.519 -11.996 21.316 1.00 61.98 455 GLY C C 1
ATOM 3803 O O . GLY C 1 60 ? 48.387 -12.196 21.740 1.00 59.98 455 GLY C O 1
ATOM 3804 N N . LYS C 1 61 ? 50.569 -12.698 21.734 1.00 61.18 456 LYS C N 1
ATOM 3805 C CA . LYS C 1 61 ? 50.435 -13.980 22.433 1.00 58.82 456 LYS C CA 1
ATOM 3806 C C . LYS C 1 61 ? 50.868 -13.835 23.874 1.00 55.91 456 LYS C C 1
ATOM 3807 O O . LYS C 1 61 ? 50.775 -14.801 24.635 1.00 54.33 456 LYS C O 1
ATOM 3813 N N . THR C 1 62 ? 51.430 -12.682 24.225 1.00 56.45 457 THR C N 1
ATOM 3814 C CA . THR C 1 62 ? 51.799 -12.416 25.621 1.00 55.50 457 THR C CA 1
ATOM 3815 C C . THR C 1 62 ? 50.721 -11.617 26.342 1.00 51.68 457 THR C C 1
ATOM 3816 O O . THR C 1 62 ? 50.096 -10.781 25.757 1.00 53.54 457 THR C O 1
ATOM 3820 N N . LEU C 1 63 ? 50.471 -11.906 27.620 1.00 47.79 458 LEU C N 1
ATOM 3821 C CA . LEU C 1 63 ? 49.542 -11.133 28.441 1.00 43.72 458 LEU C CA 1
ATOM 3822 C C . LEU C 1 63 ? 50.417 -10.373 29.409 1.00 44.52 458 LEU C C 1
ATOM 3823 O O . LEU C 1 63 ? 51.223 -10.992 30.167 1.00 44.22 458 LEU C O 1
ATOM 3828 N N . TYR C 1 64 ? 50.301 -9.050 29.393 1.00 44.85 459 TYR C N 1
ATOM 3829 C CA . TYR C 1 64 ? 51.061 -8.216 30.277 1.00 44.60 459 TYR C CA 1
ATOM 3830 C C . TYR C 1 64 ? 50.063 -7.807 31.347 1.00 42.98 459 TYR C C 1
ATOM 3831 O O . TYR C 1 64 ? 48.922 -7.366 31.073 1.00 42.40 459 TYR C O 1
ATOM 3840 N N . VAL C 1 65 ? 50.490 -7.942 32.589 1.00 43.46 460 VAL C N 1
ATOM 3841 C CA . VAL C 1 65 ? 49.614 -7.606 33.698 1.00 42.38 460 VAL C CA 1
ATOM 3842 C C . VAL C 1 65 ? 50.333 -6.670 34.635 1.00 43.73 460 VAL C C 1
ATOM 3843 O O . VAL C 1 65 ? 51.488 -6.906 34.998 1.00 46.11 460 VAL C O 1
ATOM 3847 N N . TYR C 1 66 ? 49.677 -5.622 35.100 1.00 42.16 461 TYR C N 1
ATOM 3848 C CA . TYR C 1 66 ? 50.356 -4.815 36.091 1.00 43.86 461 TYR C CA 1
ATOM 3849 C C . TYR C 1 66 ? 49.502 -4.754 37.321 1.00 42.66 461 TYR C C 1
ATOM 3850 O O . TYR C 1 66 ? 48.339 -4.523 37.194 1.00 40.65 461 TYR C O 1
ATOM 3859 N N . LEU C 1 67 ? 50.056 -4.814 38.513 1.00 44.48 462 LEU C N 1
ATOM 3860 C CA . LEU C 1 67 ? 49.195 -4.424 39.627 1.00 46.36 462 LEU C CA 1
ATOM 3861 C C . LEU C 1 67 ? 49.996 -3.695 40.647 1.00 49.28 462 LEU C C 1
ATOM 3862 O O . LEU C 1 67 ? 51.208 -3.758 40.608 1.00 50.69 462 LEU C O 1
ATOM 3867 N N . ASP C 1 68 ? 49.312 -3.055 41.593 1.00 50.52 463 ASP C N 1
ATOM 3868 C CA . ASP C 1 68 ? 49.986 -2.200 42.526 1.00 56.13 463 ASP C CA 1
ATOM 3869 C C . ASP C 1 68 ? 49.360 -2.325 43.870 1.00 57.93 463 ASP C C 1
ATOM 3870 O O . ASP C 1 68 ? 48.509 -1.545 44.234 1.00 57.34 463 ASP C O 1
ATOM 3875 N N . PRO C 1 69 ? 49.848 -3.259 44.664 1.00 60.42 464 PRO C N 1
ATOM 3876 C CA . PRO C 1 69 ? 49.206 -3.609 45.941 1.00 62.11 464 PRO C CA 1
ATOM 3877 C C . PRO C 1 69 ? 49.018 -2.463 46.940 1.00 65.68 464 PRO C C 1
ATOM 3878 O O . PRO C 1 69 ? 49.846 -1.538 46.968 1.00 67.33 464 PRO C O 1
ATOM 3882 N N . ALA C 1 70 ? 47.913 -2.545 47.706 1.00 66.58 465 ALA C N 1
ATOM 3883 C CA . ALA C 1 70 ? 47.453 -1.535 48.692 1.00 70.43 465 ALA C CA 1
ATOM 3884 C C . ALA C 1 70 ? 47.083 -2.197 50.024 1.00 72.55 465 ALA C C 1
ATOM 3885 O O . ALA C 1 70 ? 47.571 -1.783 51.087 1.00 76.52 465 ALA C O 1
ATOM 3887 N N . ALA C 1 77 ? 43.641 2.525 52.043 1.00 82.83 472 ALA C N 1
ATOM 3888 C CA . ALA C 1 77 ? 42.459 3.392 51.971 1.00 82.22 472 ALA C CA 1
ATOM 3889 C C . ALA C 1 77 ? 41.922 3.564 50.547 1.00 78.84 472 ALA C C 1
ATOM 3890 O O . ALA C 1 77 ? 40.788 4.063 50.374 1.00 78.78 472 ALA C O 1
ATOM 3892 N N . SER C 1 78 ? 42.704 3.163 49.527 1.00 75.75 473 SER C N 1
ATOM 3893 C CA . SER C 1 78 ? 42.329 3.514 48.130 1.00 72.22 473 SER C CA 1
ATOM 3894 C C . SER C 1 78 ? 42.153 2.382 47.070 1.00 67.09 473 SER C C 1
ATOM 3895 O O . SER C 1 78 ? 41.868 2.695 45.887 1.00 66.31 473 SER C O 1
ATOM 3898 N N . GLY C 1 79 ? 42.330 1.106 47.446 1.00 62.53 474 GLY C N 1
ATOM 3899 C CA . GLY C 1 79 ? 42.109 0.010 46.481 1.00 56.31 474 GLY C CA 1
ATOM 3900 C C . GLY C 1 79 ? 43.333 -0.371 45.660 1.00 54.47 474 GLY C C 1
ATOM 3901 O O . GLY C 1 79 ? 44.279 0.421 45.553 1.00 54.81 474 GLY C O 1
ATOM 3902 N N . THR C 1 80 ? 43.341 -1.609 45.142 1.00 50.41 475 THR C N 1
ATOM 3903 C CA . THR C 1 80 ? 44.465 -2.159 44.375 1.00 46.62 475 THR C CA 1
ATOM 3904 C C . THR C 1 80 ? 43.980 -2.288 42.944 1.00 44.69 475 THR C C 1
ATOM 3905 O O . THR C 1 80 ? 42.952 -2.931 42.672 1.00 43.38 475 THR C O 1
ATOM 3909 N N . GLY C 1 81 ? 44.632 -1.602 42.034 1.00 43.47 476 GLY C N 1
ATOM 3910 C CA . GLY C 1 81 ? 44.271 -1.692 40.615 1.00 41.32 476 GLY C CA 1
ATOM 3911 C C . GLY C 1 81 ? 45.110 -2.769 39.905 1.00 40.13 476 GLY C C 1
ATOM 3912 O O . GLY C 1 81 ? 46.288 -2.958 40.237 1.00 39.90 476 GLY C O 1
ATOM 3913 N N . VAL C 1 82 ? 44.472 -3.497 38.977 1.00 37.41 477 VAL C N 1
ATOM 3914 C CA . VAL C 1 82 ? 45.114 -4.540 38.221 1.00 36.41 477 VAL C CA 1
ATOM 3915 C C . VAL C 1 82 ? 44.572 -4.431 36.803 1.00 35.93 477 VAL C C 1
ATOM 3916 O O . VAL C 1 82 ? 43.386 -4.251 36.607 1.00 34.78 477 VAL C O 1
ATOM 3920 N N . ALA C 1 83 ? 45.416 -4.599 35.813 1.00 35.66 478 ALA C N 1
ATOM 3921 C CA . ALA C 1 83 ? 44.936 -4.668 34.447 1.00 36.52 478 ALA C CA 1
ATOM 3922 C C . ALA C 1 83 ? 45.753 -5.673 33.654 1.00 38.99 478 ALA C C 1
ATOM 3923 O O . ALA C 1 83 ? 46.933 -5.914 33.964 1.00 40.65 478 ALA C O 1
ATOM 3925 N N . ALA C 1 84 ? 45.128 -6.245 32.642 1.00 38.64 479 ALA C N 1
ATOM 3926 C CA . ALA C 1 84 ? 45.749 -7.258 31.865 1.00 39.98 479 ALA C CA 1
ATOM 3927 C C . ALA C 1 84 ? 45.477 -6.845 30.463 1.00 42.68 479 ALA C C 1
ATOM 3928 O O . ALA C 1 84 ? 44.306 -6.630 30.134 1.00 39.89 479 ALA C O 1
ATOM 3930 N N . VAL C 1 85 ? 46.572 -6.708 29.674 1.00 44.95 480 VAL C N 1
ATOM 3931 C CA . VAL C 1 85 ? 46.503 -6.220 28.318 1.00 47.93 480 VAL C CA 1
ATOM 3932 C C . VAL C 1 85 ? 47.406 -7.032 27.365 1.00 48.96 480 VAL C C 1
ATOM 3933 O O . VAL C 1 85 ? 48.366 -7.677 27.799 1.00 48.45 480 VAL C O 1
ATOM 3937 N N . GLY C 1 86 ? 47.094 -7.011 26.076 1.00 51.20 481 GLY C N 1
ATOM 3938 C CA . GLY C 1 86 ? 48.073 -7.527 25.085 1.00 53.77 481 GLY C CA 1
ATOM 3939 C C . GLY C 1 86 ? 47.865 -6.801 23.781 1.00 57.93 481 GLY C C 1
ATOM 3940 O O . GLY C 1 86 ? 46.958 -5.942 23.671 1.00 56.74 481 GLY C O 1
ATOM 3941 N N . ALA C 1 87 ? 48.630 -7.193 22.786 1.00 58.48 482 ALA C N 1
ATOM 3942 C CA . ALA C 1 87 ? 48.600 -6.521 21.487 1.00 64.02 482 ALA C CA 1
ATOM 3943 C C . ALA C 1 87 ? 47.557 -7.106 20.555 1.00 65.58 482 ALA C C 1
ATOM 3944 O O . ALA C 1 87 ? 47.246 -8.265 20.640 1.00 64.82 482 ALA C O 1
ATOM 3946 N N . TYR C 1 88 ? 46.951 -6.273 19.714 1.00 68.88 483 TYR C N 1
ATOM 3947 C CA . TYR C 1 88 ? 46.285 -6.765 18.516 1.00 71.79 483 TYR C CA 1
ATOM 3948 C C . TYR C 1 88 ? 46.694 -5.750 17.433 1.00 77.28 483 TYR C C 1
ATOM 3949 O O . TYR C 1 88 ? 46.528 -4.520 17.643 1.00 76.71 483 TYR C O 1
ATOM 3958 N N . ARG C 1 89 ? 47.269 -6.266 16.320 1.00 82.80 484 ARG C N 1
ATOM 3959 C CA . ARG C 1 89 ? 47.858 -5.377 15.269 1.00 89.15 484 ARG C CA 1
ATOM 3960 C C . ARG C 1 89 ? 48.642 -4.274 16.019 1.00 88.01 484 ARG C C 1
ATOM 3961 O O . ARG C 1 89 ? 49.383 -4.586 16.964 1.00 86.17 484 ARG C O 1
ATOM 3969 N N . HIS C 1 90 ? 48.471 -3.011 15.674 1.00 89.47 485 HIS C N 1
ATOM 3970 C CA . HIS C 1 90 ? 49.269 -1.963 16.438 1.00 89.67 485 HIS C CA 1
ATOM 3971 C C . HIS C 1 90 ? 48.494 -1.430 17.645 1.00 86.09 485 HIS C C 1
ATOM 3972 O O . HIS C 1 90 ? 48.823 -0.371 18.180 1.00 87.51 485 HIS C O 1
ATOM 3979 N N . GLN C 1 91 ? 47.458 -2.143 18.096 1.00 81.93 486 GLN C N 1
ATOM 3980 C CA . GLN C 1 91 ? 46.593 -1.594 19.152 1.00 77.32 486 GLN C CA 1
ATOM 3981 C C . GLN C 1 91 ? 46.896 -2.337 20.442 1.00 72.14 486 GLN C C 1
ATOM 3982 O O . GLN C 1 91 ? 47.595 -3.385 20.461 1.00 71.93 486 GLN C O 1
ATOM 3988 N N . PHE C 1 92 ? 46.428 -1.791 21.531 1.00 67.62 487 PHE C N 1
ATOM 3989 C CA . PHE C 1 92 ? 46.615 -2.486 22.751 1.00 65.07 487 PHE C CA 1
ATOM 3990 C C . PHE C 1 92 ? 45.237 -2.893 23.142 1.00 63.21 487 PHE C C 1
ATOM 3991 O O . PHE C 1 92 ? 44.297 -2.070 23.088 1.00 60.90 487 PHE C O 1
ATOM 3999 N N . LEU C 1 93 ? 45.086 -4.173 23.522 1.00 60.56 488 LEU C N 1
ATOM 4000 C CA . LEU C 1 93 ? 43.765 -4.608 24.015 1.00 58.16 488 LEU C CA 1
ATOM 4001 C C . LEU C 1 93 ? 43.706 -4.881 25.530 1.00 52.60 488 LEU C C 1
ATOM 4002 O O . LEU C 1 93 ? 44.642 -5.396 26.041 1.00 50.39 488 LEU C O 1
ATOM 4007 N N . ILE C 1 94 ? 42.615 -4.454 26.218 1.00 48.64 489 ILE C N 1
ATOM 4008 C CA . ILE C 1 94 ? 42.404 -4.647 27.600 1.00 45.73 489 ILE C CA 1
ATOM 4009 C C . ILE C 1 94 ? 41.542 -5.915 27.805 1.00 44.18 489 ILE C C 1
ATOM 4010 O O . ILE C 1 94 ? 40.377 -5.969 27.405 1.00 44.55 489 ILE C O 1
ATOM 4015 N N . TYR C 1 95 ? 42.136 -6.914 28.431 1.00 40.42 490 TYR C N 1
ATOM 4016 C CA . TYR C 1 95 ? 41.432 -8.167 28.649 1.00 40.64 490 TYR C CA 1
ATOM 4017 C C . TYR C 1 95 ? 40.834 -8.307 30.056 1.00 35.96 490 TYR C C 1
ATOM 4018 O O . TYR C 1 95 ? 39.906 -9.045 30.278 1.00 35.44 490 TYR C O 1
ATOM 4027 N N . GLY C 1 96 ? 41.384 -7.627 31.024 1.00 33.74 491 GLY C N 1
ATOM 4028 C CA . GLY C 1 96 ? 40.900 -7.872 32.391 1.00 33.50 491 GLY C CA 1
ATOM 4029 C C . GLY C 1 96 ? 41.192 -6.593 33.160 1.00 34.71 491 GLY C C 1
ATOM 4030 O O . GLY C 1 96 ? 42.173 -5.898 32.837 1.00 34.90 491 GLY C O 1
ATOM 4031 N N . LEU C 1 97 ? 40.357 -6.287 34.144 1.00 33.00 492 LEU C N 1
ATOM 4032 C CA . LEU C 1 97 ? 40.498 -5.145 35.046 1.00 33.11 492 LEU C CA 1
ATOM 4033 C C . LEU C 1 97 ? 40.008 -5.561 36.407 1.00 34.43 492 LEU C C 1
ATOM 4034 O O . LEU C 1 97 ? 38.890 -6.139 36.539 1.00 31.07 492 LEU C O 1
ATOM 4039 N N . GLU C 1 98 ? 40.769 -5.192 37.449 1.00 33.91 493 GLU C N 1
ATOM 4040 C CA . GLU C 1 98 ? 40.192 -5.341 38.746 1.00 31.78 493 GLU C CA 1
ATOM 4041 C C . GLU C 1 98 ? 40.512 -4.107 39.520 1.00 34.38 493 GLU C C 1
ATOM 4042 O O . GLU C 1 98 ? 41.545 -3.510 39.311 1.00 34.17 493 GLU C O 1
ATOM 4048 N N . HIS C 1 99 ? 39.627 -3.774 40.487 1.00 35.10 494 HIS C N 1
ATOM 4049 C CA . HIS C 1 99 ? 39.851 -2.765 41.420 1.00 35.44 494 HIS C CA 1
ATOM 4050 C C . HIS C 1 99 ? 39.399 -3.333 42.756 1.00 37.91 494 HIS C C 1
ATOM 4051 O O . HIS C 1 99 ? 38.240 -3.387 43.032 1.00 36.55 494 HIS C O 1
ATOM 4058 N N . PHE C 1 100 ? 40.356 -3.725 43.595 1.00 39.61 495 PHE C N 1
ATOM 4059 C CA . PHE C 1 100 ? 40.116 -4.584 44.723 1.00 40.95 495 PHE C CA 1
ATOM 4060 C C . PHE C 1 100 ? 40.280 -3.752 46.000 1.00 42.93 495 PHE C C 1
ATOM 4061 O O . PHE C 1 100 ? 41.321 -3.173 46.238 1.00 41.51 495 PHE C O 1
ATOM 4069 N N . PHE C 1 101 ? 39.234 -3.694 46.804 1.00 44.38 496 PHE C N 1
ATOM 4070 C CA . PHE C 1 101 ? 39.228 -3.120 48.154 1.00 51.11 496 PHE C CA 1
ATOM 4071 C C . PHE C 1 101 ? 39.253 -4.252 49.192 1.00 55.55 496 PHE C C 1
ATOM 4072 O O . PHE C 1 101 ? 38.428 -5.157 49.133 1.00 56.31 496 PHE C O 1
ATOM 4080 N N . LEU C 1 102 ? 40.182 -4.187 50.137 1.00 62.04 497 LEU C N 1
ATOM 4081 C CA . LEU C 1 102 ? 40.222 -5.164 51.221 1.00 68.52 497 LEU C CA 1
ATOM 4082 C C . LEU C 1 102 ? 38.984 -5.082 52.145 1.00 73.36 497 LEU C C 1
ATOM 4083 O O . LEU C 1 102 ? 38.788 -4.086 52.844 1.00 75.60 497 LEU C O 1
ATOM 4088 N N . ARG C 1 103 ? 38.140 -6.115 52.131 1.00 76.07 498 ARG C N 1
ATOM 4089 C CA . ARG C 1 103 ? 36.919 -6.067 52.953 1.00 81.32 498 ARG C CA 1
ATOM 4090 C C . ARG C 1 103 ? 37.119 -6.795 54.306 1.00 85.42 498 ARG C C 1
ATOM 4091 O O . ARG C 1 103 ? 36.191 -6.880 55.115 1.00 87.96 498 ARG C O 1
ATOM 4099 N N . ASP C 1 104 ? 38.359 -7.262 54.534 1.00 87.47 499 ASP C N 1
ATOM 4100 C CA . ASP C 1 104 ? 38.800 -7.994 55.751 1.00 91.73 499 ASP C CA 1
ATOM 4101 C C . ASP C 1 104 ? 40.069 -7.402 56.420 1.00 94.36 499 ASP C C 1
ATOM 4102 O O . ASP C 1 104 ? 41.107 -7.216 55.765 1.00 92.93 499 ASP C O 1
ATOM 4107 N N . LEU C 1 105 ? 39.983 -7.135 57.723 1.00 98.43 500 LEU C N 1
ATOM 4108 C CA . LEU C 1 105 ? 41.175 -6.931 58.559 1.00 101.83 500 LEU C CA 1
ATOM 4109 C C . LEU C 1 105 ? 41.539 -8.313 59.143 1.00 103.02 500 LEU C C 1
ATOM 4110 O O . LEU C 1 105 ? 42.253 -8.413 60.156 1.00 107.23 500 LEU C O 1
ATOM 4115 N N . SER C 1 106 ? 41.051 -9.367 58.479 1.00 99.69 501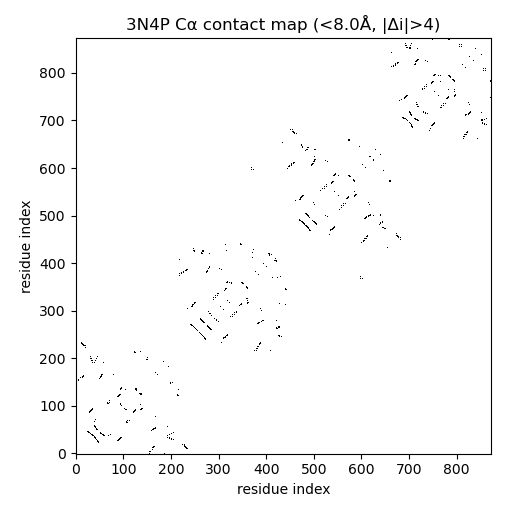 SER C N 1
ATOM 4116 C CA . SER C 1 106 ? 40.902 -10.690 59.086 1.00 100.75 501 SER C CA 1
ATOM 4117 C C . SER C 1 106 ? 41.747 -11.756 58.411 1.00 97.96 501 SER C C 1
ATOM 4118 O O . SER C 1 106 ? 42.501 -12.476 59.072 1.00 99.99 501 SER C O 1
ATOM 4121 N N . GLU C 1 107 ? 41.557 -11.859 57.096 1.00 92.92 502 GLU C N 1
ATOM 4122 C CA . GLU C 1 107 ? 42.301 -12.729 56.192 1.00 89.33 502 GLU C CA 1
ATOM 4123 C C . GLU C 1 107 ? 43.581 -11.959 55.839 1.00 86.32 502 GLU C C 1
ATOM 4124 O O . GLU C 1 107 ? 43.604 -10.724 55.963 1.00 86.94 502 GLU C O 1
ATOM 4130 N N . SER C 1 108 ? 44.649 -12.650 55.425 1.00 82.07 503 SER C N 1
ATOM 4131 C CA . SER C 1 108 ? 45.817 -11.929 54.931 1.00 78.30 503 SER C CA 1
ATOM 4132 C C . SER C 1 108 ? 45.476 -11.084 53.693 1.00 72.59 503 SER C C 1
ATOM 4133 O O . SER C 1 108 ? 44.744 -11.502 52.817 1.00 69.28 503 SER C O 1
ATOM 4136 N N . SER C 1 109 ? 46.058 -9.900 53.663 1.00 71.01 504 SER C N 1
ATOM 4137 C CA . SER C 1 109 ? 46.001 -8.984 52.562 1.00 67.14 504 SER C CA 1
ATOM 4138 C C . SER C 1 109 ? 46.753 -9.401 51.318 1.00 62.91 504 SER C C 1
ATOM 4139 O O . SER C 1 109 ? 46.249 -9.184 50.199 1.00 59.26 504 SER C O 1
ATOM 4142 N N . GLU C 1 110 ? 47.953 -9.958 51.508 1.00 61.57 505 GLU C N 1
ATOM 4143 C CA . GLU C 1 110 ? 48.763 -10.413 50.373 1.00 58.59 505 GLU C CA 1
ATOM 4144 C C . GLU C 1 110 ? 48.041 -11.513 49.594 1.00 53.19 505 GLU C C 1
ATOM 4145 O O . GLU C 1 110 ? 48.072 -11.523 48.370 1.00 51.05 505 GLU C O 1
ATOM 4151 N N . VAL C 1 111 ? 47.407 -12.421 50.315 1.00 51.06 506 VAL C N 1
ATOM 4152 C CA . VAL C 1 111 ? 46.800 -13.582 49.707 1.00 47.73 506 VAL C CA 1
ATOM 4153 C C . VAL C 1 111 ? 45.565 -13.093 48.923 1.00 46.30 506 VAL C C 1
ATOM 4154 O O . VAL C 1 111 ? 45.445 -13.375 47.730 1.00 44.11 506 VAL C O 1
ATOM 4158 N N . ALA C 1 112 ? 44.725 -12.264 49.562 1.00 46.38 507 ALA C N 1
ATOM 4159 C CA . ALA C 1 112 ? 43.599 -11.658 48.866 1.00 45.25 507 ALA C CA 1
ATOM 4160 C C . ALA C 1 112 ? 43.987 -10.875 47.613 1.00 42.72 507 ALA C C 1
ATOM 4161 O O . ALA C 1 112 ? 43.446 -11.103 46.535 1.00 39.95 507 ALA C O 1
ATOM 4163 N N . ILE C 1 113 ? 44.963 -9.995 47.709 1.00 43.50 508 ILE C N 1
ATOM 4164 C CA . ILE C 1 113 ? 45.394 -9.328 46.498 1.00 42.16 508 ILE C CA 1
ATOM 4165 C C . ILE C 1 113 ? 45.820 -10.349 45.446 1.00 40.88 508 ILE C C 1
ATOM 4166 O O . ILE C 1 113 ? 45.396 -10.279 44.282 1.00 38.65 508 ILE C O 1
ATOM 4171 N N . ALA C 1 114 ? 46.656 -11.317 45.855 1.00 41.59 509 ALA C N 1
ATOM 4172 C CA . ALA C 1 114 ? 47.250 -12.262 44.898 1.00 39.52 509 ALA C CA 1
ATOM 4173 C C . ALA C 1 114 ? 46.170 -13.071 44.229 1.00 38.49 509 ALA C C 1
ATOM 4174 O O . ALA C 1 114 ? 46.205 -13.237 42.995 1.00 36.59 509 ALA C O 1
ATOM 4176 N N . GLU C 1 115 ? 45.179 -13.524 45.002 1.00 40.23 510 GLU C N 1
ATOM 4177 C CA . GLU C 1 115 ? 44.159 -14.379 44.385 1.00 42.65 510 GLU C CA 1
ATOM 4178 C C . GLU C 1 115 ? 43.268 -13.599 43.446 1.00 40.70 510 GLU C C 1
ATOM 4179 O O . GLU C 1 115 ? 42.691 -14.129 42.522 1.00 39.78 510 GLU C O 1
ATOM 4185 N N . CYS C 1 116 ? 43.083 -12.344 43.732 1.00 41.75 511 CYS C N 1
ATOM 4186 C CA . CYS C 1 116 ? 42.128 -11.594 42.955 1.00 40.51 511 CYS C CA 1
ATOM 4187 C C . CYS C 1 116 ? 42.853 -11.433 41.582 1.00 38.44 511 CYS C C 1
ATOM 4188 O O . CYS C 1 116 ? 42.270 -11.620 40.535 1.00 37.14 511 CYS C O 1
ATOM 4191 N N . ALA C 1 117 ? 44.123 -11.104 41.608 1.00 38.76 512 ALA C N 1
ATOM 4192 C CA . ALA C 1 117 ? 44.928 -11.014 40.340 1.00 37.31 512 ALA C CA 1
ATOM 4193 C C . ALA C 1 117 ? 44.969 -12.325 39.583 1.00 36.35 512 ALA C C 1
ATOM 4194 O O . ALA C 1 117 ? 44.874 -12.313 38.360 1.00 36.40 512 ALA C O 1
ATOM 4196 N N . ALA C 1 118 ? 45.158 -13.439 40.298 1.00 35.15 513 ALA C N 1
ATOM 4197 C CA . ALA C 1 118 ? 45.335 -14.755 39.684 1.00 33.52 513 ALA C CA 1
ATOM 4198 C C . ALA C 1 118 ? 44.006 -15.250 39.100 1.00 32.76 513 ALA C C 1
ATOM 4199 O O . ALA C 1 118 ? 44.004 -15.883 38.029 1.00 30.39 513 ALA C O 1
ATOM 4201 N N . HIS C 1 119 ? 42.923 -15.053 39.823 1.00 29.92 514 HIS C N 1
ATOM 4202 C CA . HIS C 1 119 ? 41.607 -15.429 39.304 1.00 30.80 514 HIS C CA 1
ATOM 4203 C C . HIS C 1 119 ? 41.236 -14.694 38.003 1.00 31.90 514 HIS C C 1
ATOM 4204 O O . HIS C 1 119 ? 40.783 -15.334 37.045 1.00 33.29 514 HIS C O 1
ATOM 4211 N N . MET C 1 120 ? 41.453 -13.374 37.922 1.00 32.39 515 MET C N 1
ATOM 4212 C CA . MET C 1 120 ? 41.218 -12.648 36.633 1.00 32.60 515 MET C CA 1
ATOM 4213 C C . MET C 1 120 ? 42.112 -13.268 35.559 1.00 31.93 515 MET C C 1
ATOM 4214 O O . MET C 1 120 ? 41.719 -13.510 34.385 1.00 32.32 515 MET C O 1
ATOM 4219 N N . ILE C 1 121 ? 43.358 -13.413 35.887 1.00 31.40 516 ILE C N 1
ATOM 4220 C CA . ILE C 1 121 ? 44.330 -13.907 34.859 1.00 32.86 516 ILE C CA 1
ATOM 4221 C C . ILE C 1 121 ? 43.928 -15.275 34.323 1.00 33.88 516 ILE C C 1
ATOM 4222 O O . ILE C 1 121 ? 44.024 -15.509 33.127 1.00 37.22 516 ILE C O 1
ATOM 4227 N N . ILE C 1 122 ? 43.513 -16.185 35.220 1.00 33.77 517 ILE C N 1
ATOM 4228 C CA . ILE C 1 122 ? 43.072 -17.519 34.840 1.00 33.22 517 ILE C CA 1
ATOM 4229 C C . ILE C 1 122 ? 41.822 -17.503 33.961 1.00 35.71 517 ILE C C 1
ATOM 4230 O O . ILE C 1 122 ? 41.754 -18.291 32.975 1.00 35.75 517 ILE C O 1
ATOM 4235 N N . SER C 1 123 ? 40.816 -16.679 34.312 1.00 33.09 518 SER C N 1
ATOM 4236 C CA . SER C 1 123 ? 39.677 -16.531 33.406 1.00 36.10 518 SER C CA 1
ATOM 4237 C C . SER C 1 123 ? 40.099 -15.899 32.053 1.00 34.98 518 SER C C 1
ATOM 4238 O O . SER C 1 123 ? 39.651 -16.321 31.032 1.00 40.14 518 SER C O 1
ATOM 4241 N N . VAL C 1 124 ? 40.993 -14.926 32.027 1.00 33.90 519 VAL C N 1
ATOM 4242 C CA . VAL C 1 124 ? 41.467 -14.405 30.733 1.00 34.89 519 VAL C CA 1
ATOM 4243 C C . VAL C 1 124 ? 42.093 -15.489 29.794 1.00 37.77 519 VAL C C 1
ATOM 4244 O O . VAL C 1 124 ? 41.826 -15.517 28.548 1.00 38.82 519 VAL C O 1
ATOM 4248 N N . LEU C 1 125 ? 42.980 -16.308 30.364 1.00 36.97 520 LEU C N 1
ATOM 4249 C CA . LEU C 1 125 ? 43.619 -17.410 29.605 1.00 40.62 520 LEU C CA 1
ATOM 4250 C C . LEU C 1 125 ? 42.610 -18.493 29.189 1.00 42.57 520 LEU C C 1
ATOM 4251 O O . LEU C 1 125 ? 42.707 -18.993 28.090 1.00 44.07 520 LEU C O 1
ATOM 4256 N N . SER C 1 126 ? 41.584 -18.788 29.993 1.00 40.95 521 SER C N 1
ATOM 4257 C CA . SER C 1 126 ? 40.614 -19.748 29.455 1.00 45.79 521 SER C CA 1
ATOM 4258 C C . SER C 1 126 ? 39.812 -19.180 28.295 1.00 46.66 521 SER C C 1
ATOM 4259 O O . SER C 1 126 ? 39.277 -19.948 27.517 1.00 49.90 521 SER C O 1
ATOM 4262 N N . LEU C 1 127 ? 39.614 -17.860 28.234 1.00 47.05 522 LEU C N 1
ATOM 4263 C CA . LEU C 1 127 ? 38.799 -17.340 27.140 1.00 47.21 522 LEU C CA 1
ATOM 4264 C C . LEU C 1 127 ? 39.649 -17.058 25.885 1.00 49.36 522 LEU C C 1
ATOM 4265 O O . LEU C 1 127 ? 39.110 -16.784 24.848 1.00 49.44 522 LEU C O 1
ATOM 4270 N N . HIS C 1 128 ? 40.974 -17.144 25.987 1.00 49.03 523 HIS C N 1
ATOM 4271 C CA . HIS C 1 128 ? 41.845 -16.761 24.882 1.00 50.23 523 HIS C CA 1
ATOM 4272 C C . HIS C 1 128 ? 43.000 -17.759 24.751 1.00 51.28 523 HIS C C 1
ATOM 4273 O O . HIS C 1 128 ? 44.090 -17.501 25.262 1.00 49.03 523 HIS C O 1
ATOM 4280 N N . PRO C 1 129 ? 42.777 -18.864 24.019 1.00 54.24 524 PRO C N 1
ATOM 4281 C CA . PRO C 1 129 ? 43.728 -20.008 24.001 1.00 55.68 524 PRO C CA 1
ATOM 4282 C C . PRO C 1 129 ? 44.972 -19.696 23.145 1.00 58.69 524 PRO C C 1
ATOM 4283 O O . PRO C 1 129 ? 45.884 -20.550 23.097 1.00 59.99 524 PRO C O 1
ATOM 4287 N N . TYR C 1 130 ? 44.978 -18.547 22.439 1.00 57.93 525 TYR C N 1
ATOM 4288 C CA . TYR C 1 130 ? 46.165 -18.093 21.748 1.00 59.39 525 TYR C CA 1
ATOM 4289 C C . TYR C 1 130 ? 47.198 -17.484 22.693 1.00 57.88 525 TYR C C 1
ATOM 4290 O O . TYR C 1 130 ? 48.352 -17.369 22.288 1.00 60.59 525 TYR C O 1
ATOM 4299 N N . LEU C 1 131 ? 46.837 -17.097 23.928 1.00 53.48 526 LEU C N 1
ATOM 4300 C CA . LEU C 1 131 ? 47.851 -16.541 24.840 1.00 52.69 526 LEU C CA 1
ATOM 4301 C C . LEU C 1 131 ? 48.770 -17.634 25.381 1.00 53.16 526 LEU C C 1
ATOM 4302 O O . LEU C 1 131 ? 48.286 -18.612 25.899 1.00 53.35 526 LEU C O 1
ATOM 4307 N N . ASP C 1 132 ? 50.084 -17.472 25.253 1.00 55.69 527 ASP C N 1
ATOM 4308 C CA . ASP C 1 132 ? 51.036 -18.505 25.704 1.00 56.12 527 ASP C CA 1
ATOM 4309 C C . ASP C 1 132 ? 52.144 -18.066 26.675 1.00 53.99 527 ASP C C 1
ATOM 4310 O O . ASP C 1 132 ? 53.033 -18.833 27.001 1.00 55.38 527 ASP C O 1
ATOM 4315 N N . GLU C 1 133 ? 52.029 -16.866 27.234 1.00 52.85 528 GLU C N 1
ATOM 4316 C CA . GLU C 1 133 ? 53.079 -16.340 28.094 1.00 51.68 528 GLU C CA 1
ATOM 4317 C C . GLU C 1 133 ? 52.434 -15.312 28.964 1.00 48.71 528 GLU C C 1
ATOM 4318 O O . GLU C 1 133 ? 51.491 -14.710 28.529 1.00 49.21 528 GLU C O 1
ATOM 4324 N N . LEU C 1 134 ? 52.960 -15.071 30.163 1.00 47.23 529 LEU C N 1
ATOM 4325 C CA . LEU C 1 134 ? 52.349 -14.087 31.111 1.00 46.66 529 LEU C CA 1
ATOM 4326 C C . LEU C 1 134 ? 53.539 -13.286 31.562 1.00 47.57 529 LEU C C 1
ATOM 4327 O O . LEU C 1 134 ? 54.524 -13.879 32.007 1.00 47.23 529 LEU C O 1
ATOM 4332 N N . ARG C 1 135 ? 53.457 -11.966 31.469 1.00 48.25 530 ARG C N 1
ATOM 4333 C CA . ARG C 1 135 ? 54.552 -11.128 31.893 1.00 49.26 530 ARG C CA 1
ATOM 4334 C C . ARG C 1 135 ? 53.891 -10.225 32.918 1.00 49.85 530 ARG C C 1
ATOM 4335 O O . ARG C 1 135 ? 52.906 -9.521 32.622 1.00 48.77 530 ARG C O 1
ATOM 4343 N N . ILE C 1 136 ? 54.412 -10.253 34.138 1.00 49.78 531 ILE C N 1
ATOM 4344 C CA . ILE C 1 136 ? 53.695 -9.649 35.246 1.00 47.20 531 ILE C CA 1
ATOM 4345 C C . ILE C 1 136 ? 54.619 -8.711 35.990 1.00 49.77 531 ILE C C 1
ATOM 4346 O O . ILE C 1 136 ? 55.801 -9.012 36.180 1.00 51.94 531 ILE C O 1
ATOM 4351 N N . ALA C 1 137 ? 54.068 -7.559 36.376 1.00 50.09 532 ALA C N 1
ATOM 4352 C CA . ALA C 1 137 ? 54.803 -6.514 37.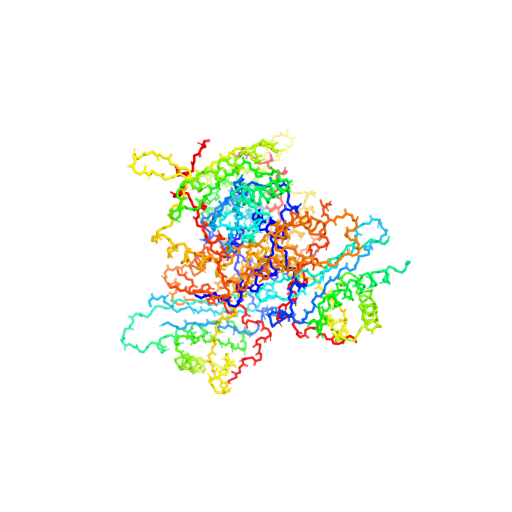078 1.00 52.92 532 ALA C CA 1
ATOM 4353 C C . ALA C 1 137 ? 54.042 -6.199 38.355 1.00 50.97 532 ALA C C 1
ATOM 4354 O O . ALA C 1 137 ? 52.873 -5.881 38.307 1.00 49.78 532 ALA C O 1
ATOM 4356 N N . VAL C 1 138 ? 54.713 -6.292 39.495 1.00 52.82 533 VAL C N 1
ATOM 4357 C CA . VAL C 1 138 ? 54.067 -6.033 40.754 1.00 53.24 533 VAL C CA 1
ATOM 4358 C C . VAL C 1 138 ? 54.769 -4.828 41.340 1.00 58.31 533 VAL C C 1
ATOM 4359 O O . VAL C 1 138 ? 55.942 -4.866 41.580 1.00 59.75 533 VAL C O 1
ATOM 4363 N N . GLU C 1 139 ? 54.031 -3.750 41.580 1.00 60.43 534 GLU C N 1
ATOM 4364 C CA . GLU C 1 139 ? 54.695 -2.541 42.000 1.00 65.62 534 GLU C CA 1
ATOM 4365 C C . GLU C 1 139 ? 55.013 -2.635 43.481 1.00 68.31 534 GLU C C 1
ATOM 4366 O O . GLU C 1 139 ? 54.153 -3.044 44.293 1.00 67.16 534 GLU C O 1
ATOM 4372 N N . GLY C 1 140 ? 56.218 -2.251 43.850 1.00 72.37 535 GLY C N 1
ATOM 4373 C CA . GLY C 1 140 ? 56.616 -2.346 45.253 1.00 77.35 535 GLY C CA 1
ATOM 4374 C C . GLY C 1 140 ? 57.052 -1.081 46.002 1.00 83.21 535 GLY C C 1
ATOM 4375 O O . GLY C 1 140 ? 57.750 -1.172 47.030 1.00 84.67 535 GLY C O 1
ATOM 4376 N N . ASN C 1 141 ? 56.603 0.082 45.515 1.00 85.68 536 ASN C N 1
ATOM 4377 C CA . ASN C 1 141 ? 56.942 1.390 46.099 1.00 91.93 536 ASN C CA 1
ATOM 4378 C C . ASN C 1 141 ? 56.984 1.391 47.634 1.00 94.91 536 ASN C C 1
ATOM 4379 O O . ASN C 1 141 ? 58.041 1.643 48.243 1.00 99.43 536 ASN C O 1
ATOM 4384 N N . THR C 1 142 ? 55.853 1.073 48.264 1.00 93.20 537 THR C N 1
ATOM 4385 C CA . THR C 1 142 ? 55.787 1.186 49.726 1.00 96.43 537 THR C CA 1
ATOM 4386 C C . THR C 1 142 ? 56.454 0.048 50.526 1.00 96.83 537 THR C C 1
ATOM 4387 O O . THR C 1 142 ? 57.269 0.304 51.411 1.00 101.26 537 THR C O 1
ATOM 4391 N N . ASN C 1 143 ? 56.116 -1.195 50.180 1.00 92.17 538 ASN C N 1
ATOM 4392 C CA . ASN C 1 143 ? 56.756 -2.398 50.734 1.00 91.58 538 ASN C CA 1
ATOM 4393 C C . ASN C 1 143 ? 57.416 -3.212 49.601 1.00 88.86 538 ASN C C 1
ATOM 4394 O O . ASN C 1 143 ? 56.749 -3.636 48.653 1.00 86.09 538 ASN C O 1
ATOM 4399 N N . GLN C 1 144 ? 58.721 -3.410 49.694 1.00 90.59 539 GLN C N 1
ATOM 4400 C CA . GLN C 1 144 ? 59.451 -4.212 48.736 1.00 87.92 539 GLN C CA 1
ATOM 4401 C C . GLN C 1 144 ? 59.154 -5.690 48.998 1.00 83.89 539 GLN C C 1
ATOM 4402 O O . GLN C 1 144 ? 58.815 -6.441 48.076 1.00 79.62 539 GLN C O 1
ATOM 4408 N N . ALA C 1 145 ? 59.291 -6.097 50.261 1.00 84.04 540 ALA C N 1
ATOM 4409 C CA . ALA C 1 145 ? 59.153 -7.492 50.644 1.00 80.59 540 ALA C CA 1
ATOM 4410 C C . ALA C 1 145 ? 57.782 -8.020 50.201 1.00 74.42 540 ALA C C 1
ATOM 4411 O O . ALA C 1 145 ? 57.717 -9.031 49.510 1.00 70.83 540 ALA C O 1
ATOM 4413 N N . ALA C 1 146 ? 56.714 -7.306 50.562 1.00 72.21 541 ALA C N 1
ATOM 4414 C CA . ALA C 1 146 ? 55.352 -7.726 50.232 1.00 67.49 541 ALA C CA 1
ATOM 4415 C C . ALA C 1 146 ? 55.134 -7.868 48.756 1.00 63.80 541 ALA C C 1
ATOM 4416 O O . ALA C 1 146 ? 54.412 -8.757 48.361 1.00 60.36 541 ALA C O 1
ATOM 4418 N N . ALA C 1 147 ? 55.757 -7.029 47.928 1.00 64.41 542 ALA C N 1
ATOM 4419 C CA . ALA C 1 147 ? 55.410 -7.117 46.511 1.00 61.74 542 ALA C CA 1
ATOM 4420 C C . ALA C 1 147 ? 55.997 -8.442 45.992 1.00 60.58 542 ALA C C 1
ATOM 4421 O O . ALA C 1 147 ? 55.418 -9.116 45.127 1.00 58.54 542 ALA C O 1
ATOM 4423 N N . VAL C 1 148 ? 57.081 -8.839 46.620 1.00 62.39 543 VAL C N 1
ATOM 4424 C CA . VAL C 1 148 ? 57.822 -10.040 46.260 1.00 61.90 543 VAL C CA 1
ATOM 4425 C C . VAL C 1 148 ? 57.031 -11.262 46.676 1.00 59.79 543 VAL C C 1
ATOM 4426 O O . VAL C 1 148 ? 56.861 -12.184 45.893 1.00 57.80 543 VAL C O 1
ATOM 4430 N N . ARG C 1 149 ? 56.492 -11.234 47.887 1.00 60.79 544 ARG C N 1
ATOM 4431 C CA . ARG C 1 149 ? 55.658 -12.300 48.357 1.00 58.65 544 ARG C CA 1
ATOM 4432 C C . ARG C 1 149 ? 54.419 -12.415 47.463 1.00 55.53 544 ARG C C 1
ATOM 4433 O O . ARG C 1 149 ? 53.982 -13.517 47.180 1.00 55.53 544 ARG C O 1
ATOM 4441 N N . ILE C 1 150 ? 53.829 -11.278 47.048 1.00 55.17 545 ILE C N 1
ATOM 4442 C CA . ILE C 1 150 ? 52.614 -11.260 46.203 1.00 49.20 545 ILE C CA 1
ATOM 4443 C C . ILE C 1 150 ? 52.871 -11.953 44.879 1.00 48.18 545 ILE C C 1
ATOM 4444 O O . ILE C 1 150 ? 52.077 -12.779 44.440 1.00 46.40 545 ILE C O 1
ATOM 4449 N N . ALA C 1 151 ? 54.011 -11.643 44.281 1.00 49.97 546 ALA C N 1
ATOM 4450 C CA . ALA C 1 151 ? 54.398 -12.203 43.014 1.00 49.05 546 ALA C CA 1
ATOM 4451 C C . ALA C 1 151 ? 54.544 -13.718 43.094 1.00 48.34 546 ALA C C 1
ATOM 4452 O O . ALA C 1 151 ? 54.161 -14.446 42.181 1.00 45.89 546 ALA C O 1
ATOM 4454 N N . CYS C 1 152 ? 55.139 -14.191 44.178 1.00 49.59 547 CYS C N 1
ATOM 4455 C CA . CYS C 1 152 ? 55.229 -15.579 44.409 1.00 50.18 547 CYS C CA 1
ATOM 4456 C C . CYS C 1 152 ? 53.831 -16.245 44.552 1.00 47.67 547 CYS C C 1
ATOM 4457 O O . CYS C 1 152 ? 53.576 -17.356 43.999 1.00 45.63 547 CYS C O 1
ATOM 4460 N N . LEU C 1 153 ? 52.898 -15.588 45.249 1.00 46.04 548 LEU C N 1
ATOM 4461 C CA . LEU C 1 153 ? 51.592 -16.222 45.426 1.00 44.04 548 LEU C CA 1
ATOM 4462 C C . LEU C 1 153 ? 50.806 -16.197 44.095 1.00 40.97 548 LEU C C 1
ATOM 4463 O O . LEU C 1 153 ? 50.118 -17.131 43.758 1.00 39.33 548 LEU C O 1
ATOM 4468 N N . ILE C 1 154 ? 50.915 -15.137 43.321 1.00 39.60 549 ILE C N 1
ATOM 4469 C CA . ILE C 1 154 ? 50.215 -15.116 42.050 1.00 37.38 549 ILE C CA 1
ATOM 4470 C C . ILE C 1 154 ? 50.783 -16.258 41.197 1.00 37.87 549 ILE C C 1
ATOM 4471 O O . ILE C 1 154 ? 50.060 -17.019 40.571 1.00 36.97 549 ILE C O 1
ATOM 4476 N N . ARG C 1 155 ? 52.095 -16.389 41.163 1.00 37.95 550 ARG C N 1
ATOM 4477 C CA . ARG C 1 155 ? 52.642 -17.451 40.333 1.00 38.50 550 ARG C CA 1
ATOM 4478 C C . ARG C 1 155 ? 52.165 -18.843 40.764 1.00 36.80 550 ARG C C 1
ATOM 4479 O O . ARG C 1 155 ? 51.797 -19.694 39.947 1.00 36.62 550 ARG C O 1
ATOM 4487 N N . GLN C 1 156 ? 52.265 -19.134 42.033 1.00 37.24 551 GLN C N 1
ATOM 4488 C CA . GLN C 1 156 ? 51.855 -20.410 42.469 1.00 37.93 551 GLN C CA 1
ATOM 4489 C C . GLN C 1 156 ? 50.338 -20.629 42.144 1.00 37.56 551 GLN C C 1
ATOM 4490 O O . GLN C 1 156 ? 49.915 -21.735 41.738 1.00 37.73 551 GLN C O 1
ATOM 4496 N N . SER C 1 157 ? 49.522 -19.587 42.251 1.00 35.68 552 SER C N 1
ATOM 4497 C CA . SER C 1 157 ? 48.075 -19.824 42.113 1.00 35.13 552 SER C CA 1
ATOM 4498 C C . SER C 1 157 ? 47.765 -19.954 40.581 1.00 34.28 552 SER C C 1
ATOM 4499 O O . SER C 1 157 ? 47.106 -20.872 40.161 1.00 32.78 552 SER C O 1
ATOM 4502 N N . VAL C 1 158 ? 48.364 -19.145 39.725 1.00 33.16 553 VAL C N 1
ATOM 4503 C CA . VAL C 1 158 ? 48.247 -19.412 38.263 1.00 34.70 553 VAL C CA 1
ATOM 4504 C C . VAL C 1 158 ? 48.716 -20.826 37.735 1.00 35.93 553 VAL C C 1
ATOM 4505 O O . VAL C 1 158 ? 48.019 -21.512 36.975 1.00 35.74 553 VAL C O 1
ATOM 4509 N N . GLN C 1 159 ? 49.819 -21.295 38.242 1.00 34.63 554 GLN C N 1
ATOM 4510 C CA . GLN C 1 159 ? 50.385 -22.511 37.753 1.00 37.84 554 GLN C CA 1
ATOM 4511 C C . GLN C 1 159 ? 49.641 -23.696 38.397 1.00 38.29 554 GLN C C 1
ATOM 4512 O O . GLN C 1 159 ? 49.603 -24.764 37.802 1.00 36.32 554 GLN C O 1
ATOM 4518 N N . SER C 1 160 ? 49.058 -23.525 39.599 1.00 36.89 555 SER C N 1
ATOM 4519 C CA . SER C 1 160 ? 48.117 -24.604 40.092 1.00 39.41 555 SER C CA 1
ATOM 4520 C C . SER C 1 160 ? 46.990 -24.841 39.131 1.00 38.67 555 SER C C 1
ATOM 4521 O O . SER C 1 160 ? 46.470 -25.913 39.127 1.00 39.75 555 SER C O 1
ATOM 4524 N N . SER C 1 161 ? 46.556 -23.838 38.365 1.00 39.45 556 SER C N 1
ATOM 4525 C CA . SER C 1 161 ? 45.370 -23.999 37.515 1.00 41.76 556 SER C CA 1
ATOM 4526 C C . SER C 1 161 ? 45.673 -24.332 36.052 1.00 43.02 556 SER C C 1
ATOM 4527 O O . SER C 1 161 ? 44.844 -24.955 35.339 1.00 43.30 556 SER C O 1
ATOM 4530 N N . THR C 1 162 ? 46.810 -23.893 35.567 1.00 41.45 557 THR C N 1
ATOM 4531 C CA . THR C 1 162 ? 46.993 -23.992 34.144 1.00 45.11 557 THR C CA 1
ATOM 4532 C C . THR C 1 162 ? 48.515 -24.063 33.806 1.00 44.65 557 THR C C 1
ATOM 4533 O O . THR C 1 162 ? 49.346 -23.553 34.567 1.00 43.94 557 THR C O 1
ATOM 4537 N N . LEU C 1 163 ? 48.868 -24.728 32.717 1.00 43.15 558 LEU C N 1
ATOM 4538 C CA . LEU C 1 163 ? 50.233 -24.795 32.273 1.00 42.44 558 LEU C CA 1
ATOM 4539 C C . LEU C 1 163 ? 50.523 -23.590 31.332 1.00 43.65 558 LEU C C 1
ATOM 4540 O O . LEU C 1 163 ? 50.051 -23.537 30.192 1.00 45.50 558 LEU C O 1
ATOM 4545 N N . ILE C 1 164 ? 51.323 -22.642 31.785 1.00 42.31 559 ILE C N 1
ATOM 4546 C CA . ILE C 1 164 ? 51.703 -21.539 30.930 1.00 43.73 559 ILE C CA 1
ATOM 4547 C C . ILE C 1 164 ? 53.043 -20.951 31.431 1.00 42.56 559 ILE C C 1
ATOM 4548 O O . ILE C 1 164 ? 53.351 -21.068 32.574 1.00 42.42 559 ILE C O 1
ATOM 4553 N N . ARG C 1 165 ? 53.866 -20.391 30.572 1.00 44.79 560 ARG C N 1
ATOM 4554 C CA . ARG C 1 165 ? 55.137 -19.748 30.977 1.00 46.83 560 ARG C CA 1
ATOM 4555 C C . ARG C 1 16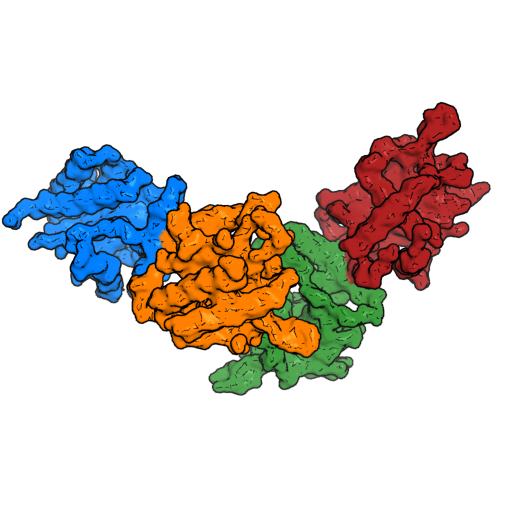5 ? 54.853 -18.374 31.656 1.00 46.60 560 ARG C C 1
ATOM 4556 O O . ARG C 1 165 ? 54.035 -17.594 31.153 1.00 44.28 560 ARG C O 1
ATOM 4564 N N . VAL C 1 166 ? 55.476 -18.127 32.814 1.00 47.33 561 VAL C N 1
ATOM 4565 C CA . VAL C 1 166 ? 55.227 -16.929 33.675 1.00 47.70 561 VAL C CA 1
ATOM 4566 C C . VAL C 1 166 ? 56.572 -16.242 33.972 1.00 51.01 561 VAL C C 1
ATOM 4567 O O . VAL C 1 166 ? 57.462 -16.896 34.568 1.00 51.98 561 VAL C O 1
ATOM 4571 N N . LEU C 1 167 ? 56.692 -14.966 33.559 1.00 50.32 562 LEU C N 1
ATOM 4572 C CA . LEU C 1 167 ? 57.756 -14.079 33.920 1.00 54.03 562 LEU C CA 1
ATOM 4573 C C . LEU C 1 167 ? 57.248 -12.864 34.700 1.00 53.40 562 LEU C C 1
ATOM 4574 O O . LEU C 1 167 ? 56.151 -12.379 34.446 1.00 53.34 562 LEU C O 1
ATOM 4579 N N . PHE C 1 168 ? 58.078 -12.396 35.649 1.00 55.48 563 PHE C N 1
ATOM 4580 C CA . PHE C 1 168 ? 57.875 -11.209 36.477 1.00 54.77 563 PHE C CA 1
ATOM 4581 C C . PHE C 1 168 ? 58.981 -10.184 36.293 1.00 58.65 563 PHE C C 1
ATOM 4582 O O . PHE C 1 168 ? 60.125 -10.561 36.053 1.00 61.39 563 PHE C O 1
ATOM 4590 N N . TYR C 1 169 ? 58.630 -8.884 36.404 1.00 59.13 564 TYR C N 1
ATOM 4591 C CA . TYR C 1 169 ? 59.602 -7.773 36.313 1.00 62.39 564 TYR C CA 1
ATOM 4592 C C . TYR C 1 169 ? 60.590 -7.911 37.468 1.00 64.94 564 TYR C C 1
ATOM 4593 O O . TYR C 1 169 ? 60.180 -8.182 38.594 1.00 63.90 564 TYR C O 1
ATOM 4602 N N . HIS C 1 170 ? 61.885 -7.819 37.195 1.00 69.78 565 HIS C N 1
ATOM 4603 C CA . HIS C 1 170 ? 62.872 -7.909 38.263 1.00 73.59 565 HIS C CA 1
ATOM 4604 C C . HIS C 1 170 ? 63.669 -6.611 38.326 1.00 78.58 565 HIS C C 1
ATOM 4605 O O . HIS C 1 170 ? 63.872 -5.969 37.308 1.00 80.13 565 HIS C O 1
ATOM 4612 N N . THR C 1 171 ? 64.103 -6.243 39.531 1.00 82.38 566 THR C N 1
ATOM 4613 C CA . THR C 1 171 ? 64.844 -5.022 39.799 1.00 88.69 566 THR C CA 1
ATOM 4614 C C . THR C 1 171 ? 65.911 -5.345 40.855 1.00 94.60 566 THR C C 1
ATOM 4615 O O . THR C 1 171 ? 65.618 -6.106 41.789 1.00 92.54 566 THR C O 1
ATOM 4619 N N . PRO C 1 172 ? 67.147 -4.771 40.710 1.00 101.55 567 PRO C N 1
ATOM 4620 C CA . PRO C 1 172 ? 68.167 -4.876 41.733 1.00 107.61 567 PRO C CA 1
ATOM 4621 C C . PRO C 1 172 ? 67.643 -4.588 43.136 1.00 108.55 567 PRO C C 1
ATOM 4622 O O . PRO C 1 172 ? 67.010 -3.564 43.374 1.00 108.89 567 PRO C O 1
ATOM 4626 N N . ASP C 1 173 ? 67.908 -5.539 44.029 1.00 110.65 568 ASP C N 1
ATOM 4627 C CA . ASP C 1 173 ? 67.483 -5.579 45.436 1.00 111.83 568 ASP C CA 1
ATOM 4628 C C . ASP C 1 173 ? 67.715 -4.294 46.220 1.00 116.54 568 ASP C C 1
ATOM 4629 O O . ASP C 1 173 ? 66.782 -3.492 46.468 1.00 114.03 568 ASP C O 1
ATOM 4634 N N . GLN C 1 174 ? 68.985 -4.153 46.612 1.00 121.94 569 GLN C N 1
ATOM 4635 C CA . GLN C 1 174 ? 69.483 -3.182 47.549 1.00 127.79 569 GLN C CA 1
ATOM 4636 C C . GLN C 1 174 ? 70.945 -3.458 47.356 1.00 133.74 569 GLN C C 1
ATOM 4637 O O . GLN C 1 174 ? 71.812 -2.636 47.645 1.00 140.01 569 GLN C O 1
ATOM 4643 N N . ASN C 1 175 ? 71.185 -4.643 46.809 1.00 131.40 570 ASN C N 1
ATOM 4644 C CA . ASN C 1 175 ? 72.494 -5.211 46.704 1.00 135.59 570 ASN C CA 1
ATOM 4645 C C . ASN C 1 175 ? 73.010 -5.230 45.246 1.00 136.60 570 ASN C C 1
ATOM 4646 O O . ASN C 1 175 ? 74.068 -4.628 44.946 1.00 142.40 570 ASN C O 1
ATOM 4651 N N . HIS C 1 176 ? 72.228 -5.879 44.370 1.00 130.45 571 HIS C N 1
ATOM 4652 C CA . HIS C 1 176 ? 72.570 -6.273 42.985 1.00 130.54 571 HIS C CA 1
ATOM 4653 C C . HIS C 1 176 ? 71.514 -7.311 42.579 1.00 123.72 571 HIS C C 1
ATOM 4654 O O . HIS C 1 176 ? 71.040 -7.311 41.446 1.00 122.25 571 HIS C O 1
ATOM 4661 N N . ILE C 1 177 ? 71.103 -8.157 43.528 1.00 120.43 572 ILE C N 1
ATOM 4662 C CA . ILE C 1 177 ? 70.299 -9.350 43.230 1.00 113.90 572 ILE C CA 1
ATOM 4663 C C . ILE C 1 177 ? 68.892 -9.036 42.700 1.00 107.71 572 ILE C C 1
ATOM 4664 O O . ILE C 1 177 ? 68.076 -8.390 43.368 1.00 105.92 572 ILE C O 1
ATOM 4669 N N . GLU C 1 178 ? 68.629 -9.500 41.480 1.00 104.16 573 GLU C N 1
ATOM 4670 C CA . GLU C 1 178 ? 67.341 -9.302 40.815 1.00 97.41 573 GLU C CA 1
ATOM 4671 C C . GLU C 1 178 ? 66.188 -9.883 41.632 1.00 91.43 573 GLU C C 1
ATOM 4672 O O . GLU C 1 178 ? 66.242 -11.050 42.026 1.00 90.10 573 GLU C O 1
ATOM 4678 N N . GLN C 1 179 ? 65.169 -9.050 41.889 1.00 86.52 574 GLN C N 1
ATOM 4679 C CA . GLN C 1 179 ? 63.971 -9.436 42.648 1.00 80.67 574 GLN C CA 1
ATOM 4680 C C . GLN C 1 179 ? 62.677 -9.041 41.921 1.00 74.34 574 GLN C C 1
ATOM 4681 O O . GLN C 1 179 ? 62.660 -8.058 41.202 1.00 74.86 574 GLN C O 1
ATOM 4687 N N . PRO C 1 180 ? 61.609 -9.840 42.085 1.00 68.83 575 PRO C N 1
ATOM 4688 C CA . PRO C 1 180 ? 60.373 -9.640 41.295 1.00 64.92 575 PRO C CA 1
ATOM 4689 C C . PRO C 1 180 ? 59.391 -8.593 41.845 1.00 63.56 575 PRO C C 1
ATOM 4690 O O . PRO C 1 180 ? 58.235 -8.915 42.156 1.00 60.59 575 PRO C O 1
ATOM 4694 N N . PHE C 1 181 ? 59.855 -7.359 41.957 1.00 66.36 576 PHE C N 1
ATOM 4695 C CA . PHE C 1 181 ? 58.993 -6.194 42.171 1.00 65.65 576 PHE C CA 1
ATOM 4696 C C . PHE C 1 181 ? 59.385 -5.130 41.160 1.00 68.22 576 PHE C C 1
ATOM 4697 O O . PHE C 1 181 ? 60.520 -5.134 40.694 1.00 67.36 576 PHE C O 1
ATOM 4705 N N . TYR C 1 182 ? 58.455 -4.202 40.854 1.00 67.34 577 TYR C N 1
ATOM 4706 C CA . TYR C 1 182 ? 58.745 -3.019 39.980 1.00 71.53 577 TYR C CA 1
ATOM 4707 C C . TYR C 1 182 ? 58.575 -1.669 40.704 1.00 74.67 577 TYR C C 1
ATOM 4708 O O . TYR C 1 182 ? 57.672 -1.530 41.516 1.00 72.63 577 TYR C O 1
ATOM 4717 N N . LEU C 1 183 ? 59.460 -0.688 40.445 1.00 80.75 578 LEU C N 1
ATOM 4718 C CA . LEU C 1 183 ? 59.225 0.705 40.887 1.00 83.89 578 LEU C CA 1
ATOM 4719 C C . LEU C 1 183 ? 58.811 1.562 39.698 1.00 84.78 578 LEU C C 1
ATOM 4720 O O . LEU C 1 183 ? 59.616 1.843 38.821 1.00 87.76 578 LEU C O 1
ATOM 4725 N N . MET C 1 184 ? 57.541 1.952 39.666 1.00 83.59 579 MET C N 1
ATOM 4726 C CA . MET C 1 184 ? 56.967 2.747 38.556 1.00 84.95 579 MET C CA 1
ATOM 4727 C C . MET C 1 184 ? 57.415 4.205 38.564 1.00 88.94 579 MET C C 1
ATOM 4728 O O . MET C 1 184 ? 57.237 4.912 37.570 1.00 89.65 579 MET C O 1
ATOM 4733 N N . GLY C 1 185 ? 57.955 4.632 39.706 1.00 92.28 580 GLY C N 1
ATOM 4734 C CA . GLY C 1 185 ? 58.831 5.821 39.833 1.00 98.11 580 GLY C CA 1
ATOM 4735 C C . GLY C 1 185 ? 59.025 6.799 38.681 1.00 101.25 580 GLY C C 1
ATOM 4736 O O . GLY C 1 185 ? 58.206 7.699 38.478 1.00 100.83 580 GLY C O 1
ATOM 4737 N N . ARG C 1 186 ? 60.116 6.644 37.934 1.00 104.59 581 ARG C N 1
ATOM 4738 C CA . ARG C 1 186 ? 60.473 7.647 36.919 1.00 108.62 581 ARG C CA 1
ATOM 4739 C C . ARG C 1 186 ? 59.864 7.360 35.551 1.00 105.36 581 ARG C C 1
ATOM 4740 O O . ARG C 1 186 ? 59.886 8.221 34.646 1.00 108.55 581 ARG C O 1
ATOM 4748 N N . ASP C 1 187 ? 59.278 6.176 35.429 1.00 98.56 582 ASP C N 1
ATOM 4749 C CA . ASP C 1 187 ? 58.621 5.774 34.209 1.00 95.03 582 ASP C CA 1
ATOM 4750 C C . ASP C 1 187 ? 57.249 6.476 34.111 1.00 91.17 582 ASP C C 1
ATOM 4751 O O . ASP C 1 187 ? 56.624 6.510 33.052 1.00 89.54 582 ASP C O 1
ATOM 4756 N N . LYS C 1 188 ? 56.776 7.041 35.215 1.00 89.44 583 LYS C N 1
ATOM 4757 C CA . LYS C 1 188 ? 55.332 7.340 35.340 1.00 85.08 583 LYS C CA 1
ATOM 4758 C C . LYS C 1 188 ? 54.792 8.472 34.405 1.00 86.25 583 LYS C C 1
ATOM 4759 O O . LYS C 1 188 ? 53.785 8.269 33.696 1.00 82.98 583 LYS C O 1
ATOM 4765 N N . ALA C 1 189 ? 55.471 9.622 34.411 1.00 89.54 584 ALA C N 1
ATOM 4766 C CA . ALA C 1 189 ? 55.152 10.760 33.547 1.00 91.97 584 ALA C CA 1
ATOM 4767 C C . ALA C 1 189 ? 55.366 10.446 32.065 1.00 92.76 584 ALA C C 1
ATOM 4768 O O . ALA C 1 189 ? 54.611 10.905 31.208 1.00 92.90 584 ALA C O 1
ATOM 4770 N N . LEU C 1 190 ? 56.424 9.693 31.775 1.00 93.84 585 LEU C N 1
ATOM 4771 C CA . LEU C 1 190 ? 56.660 9.138 30.447 1.00 93.53 585 LEU C CA 1
ATOM 4772 C C . LEU C 1 190 ? 55.477 8.169 30.060 1.00 87.35 585 LEU C C 1
ATOM 4773 O O . LEU C 1 190 ? 54.848 8.339 29.011 1.00 87.96 585 LEU C O 1
ATOM 4778 N N . ALA C 1 191 ? 55.152 7.205 30.914 1.00 80.57 586 ALA C N 1
ATOM 4779 C CA . ALA C 1 191 ? 53.932 6.356 30.719 1.00 76.52 586 ALA C CA 1
ATOM 4780 C C . ALA C 1 191 ? 52.619 7.131 30.593 1.00 73.96 586 ALA C C 1
ATOM 4781 O O . ALA C 1 191 ? 51.814 6.891 29.691 1.00 72.88 586 ALA C O 1
ATOM 4783 N N . VAL C 1 192 ? 52.380 8.049 31.506 1.00 74.46 587 VAL C N 1
ATOM 4784 C CA . VAL C 1 192 ? 51.121 8.754 31.443 1.00 74.11 587 VAL C CA 1
ATOM 4785 C C . VAL C 1 192 ? 51.003 9.467 30.081 1.00 78.89 587 VAL C C 1
ATOM 4786 O O . VAL C 1 192 ? 49.961 9.380 29.409 1.00 77.48 587 VAL C O 1
ATOM 4790 N N . GLU C 1 193 ? 52.086 10.125 29.645 1.00 83.86 588 GLU C N 1
ATOM 4791 C CA . GLU C 1 193 ? 52.036 10.812 28.358 1.00 88.58 588 GLU C CA 1
ATOM 4792 C C . GLU C 1 193 ? 51.849 9.864 27.174 1.00 87.08 588 GLU C C 1
ATOM 4793 O O . GLU C 1 193 ? 50.994 10.107 26.317 1.00 87.45 588 GLU C O 1
ATOM 4799 N N . GLN C 1 194 ? 52.663 8.820 27.101 1.00 85.78 589 GLN C N 1
ATOM 4800 C CA . GLN C 1 194 ? 52.477 7.824 26.065 1.00 85.26 589 GLN C CA 1
ATOM 4801 C C . GLN C 1 194 ? 51.035 7.280 26.026 1.00 80.91 589 GLN C C 1
ATOM 4802 O O . GLN C 1 194 ? 50.443 7.173 24.959 1.00 81.99 589 GLN C O 1
ATOM 4808 N N . PHE C 1 195 ? 50.456 6.959 27.187 1.00 75.35 590 PHE C N 1
ATOM 4809 C CA . PHE C 1 195 ? 49.091 6.549 27.183 1.00 71.57 590 PHE C CA 1
ATOM 4810 C C . PHE C 1 195 ? 48.096 7.549 26.522 1.00 72.36 590 PHE C C 1
ATOM 4811 O O . PHE C 1 195 ? 47.284 7.132 25.667 1.00 71.17 590 PHE C O 1
ATOM 4819 N N . ILE C 1 196 ? 48.107 8.818 26.957 1.00 71.81 591 ILE C N 1
ATOM 4820 C CA . ILE C 1 196 ? 47.120 9.734 26.481 1.00 73.75 591 ILE C CA 1
ATOM 4821 C C . ILE C 1 196 ? 47.267 9.883 24.985 1.00 77.95 591 ILE C C 1
ATOM 4822 O O . ILE C 1 196 ? 46.283 9.943 24.240 1.00 77.81 591 ILE C O 1
ATOM 4827 N N . SER C 1 197 ? 48.522 9.940 24.535 1.00 82.01 592 SER C N 1
ATOM 4828 C CA . SER C 1 197 ? 48.760 10.114 23.124 1.00 87.21 592 SER C CA 1
ATOM 4829 C C . SER C 1 197 ? 48.111 8.951 22.393 1.00 84.75 592 SER C C 1
ATOM 4830 O O . SER C 1 197 ? 47.247 9.161 21.517 1.00 86.31 592 SER C O 1
ATOM 4833 N N . ARG C 1 198 ? 48.414 7.737 22.855 1.00 81.17 593 ARG C N 1
ATOM 4834 C CA . ARG C 1 198 ? 47.779 6.517 22.322 1.00 78.90 593 ARG C CA 1
ATOM 4835 C C . ARG C 1 198 ? 46.239 6.472 22.378 1.00 75.87 593 ARG C C 1
ATOM 4836 O O . ARG C 1 198 ? 45.605 6.056 21.392 1.00 76.00 593 ARG C O 1
ATOM 4844 N N . PHE C 1 199 ? 45.654 6.870 23.523 1.00 71.95 594 PHE C N 1
ATOM 4845 C CA . PHE C 1 199 ? 44.223 6.901 23.660 1.00 70.20 594 PHE C CA 1
ATOM 4846 C C . PHE C 1 199 ? 43.613 7.870 22.656 1.00 73.52 594 PHE C C 1
ATOM 4847 O O . PHE C 1 199 ? 42.705 7.482 21.928 1.00 73.89 594 PHE C O 1
ATOM 4855 N N . ASN C 1 200 ? 44.079 9.125 22.604 1.00 75.82 595 ASN C N 1
ATOM 4856 C CA . ASN C 1 200 ? 43.487 10.000 21.650 1.00 80.58 595 ASN C CA 1
ATOM 4857 C C . ASN C 1 200 ? 43.741 9.556 20.205 1.00 85.04 595 ASN C C 1
ATOM 4858 O O . ASN C 1 200 ? 43.004 10.022 19.314 1.00 87.07 595 ASN C O 1
ATOM 4863 N N . SER C 1 201 ? 44.756 8.702 19.976 1.00 84.09 596 SER C N 1
ATOM 4864 C CA . SER C 1 201 ? 44.998 8.218 18.645 1.00 90.65 596 SER C CA 1
ATOM 4865 C C . SER C 1 201 ? 44.241 6.952 18.255 1.00 89.43 596 SER C C 1
ATOM 4866 O O . SER C 1 201 ? 44.359 6.504 17.103 1.00 93.76 596 SER C O 1
ATOM 4869 N N . GLY C 1 202 ? 43.486 6.380 19.189 1.00 85.16 597 GLY C N 1
ATOM 4870 C CA . GLY C 1 202 ? 42.751 5.143 18.963 1.00 84.04 597 GLY C CA 1
ATOM 4871 C C . GLY C 1 202 ? 43.613 3.884 19.069 1.00 83.37 597 GLY C C 1
ATOM 4872 O O . GLY C 1 202 ? 43.267 2.812 18.534 1.00 83.67 597 GLY C O 1
ATOM 4873 N N . TYR C 1 203 ? 44.763 3.986 19.731 1.00 82.12 598 TYR C N 1
ATOM 4874 C CA . TYR C 1 203 ? 45.596 2.773 19.917 1.00 79.30 598 TYR C CA 1
ATOM 4875 C C . TYR C 1 203 ? 45.064 1.854 21.054 1.00 73.20 598 TYR C C 1
ATOM 4876 O O . TYR C 1 203 ? 45.544 0.740 21.208 1.00 71.59 598 TYR C O 1
ATOM 4885 N N . ILE C 1 204 ? 44.083 2.310 21.832 1.00 68.82 599 ILE C N 1
ATOM 4886 C CA . ILE C 1 204 ? 43.599 1.549 23.024 1.00 63.27 599 ILE C CA 1
ATOM 4887 C C . ILE C 1 204 ? 42.174 1.010 22.837 1.00 61.32 599 ILE C C 1
ATOM 4888 O O . ILE C 1 204 ? 41.264 1.766 22.593 1.00 62.21 599 ILE C O 1
ATOM 4893 N N . LYS C 1 205 ? 41.970 -0.284 22.963 1.00 58.97 600 LYS C N 1
ATOM 4894 C CA . LYS C 1 205 ? 40.647 -0.857 22.789 1.00 59.64 600 LYS C CA 1
ATOM 4895 C C . LYS C 1 205 ? 40.270 -1.732 24.000 1.00 55.91 600 LYS C C 1
ATOM 4896 O O . LYS C 1 205 ? 41.137 -2.201 24.734 1.00 55.91 600 LYS C O 1
ATOM 4902 N N . ALA C 1 206 ? 38.976 -1.915 24.238 1.00 54.99 601 ALA C N 1
ATOM 4903 C CA . ALA C 1 206 ? 38.487 -2.900 25.231 1.00 51.89 601 ALA C CA 1
ATOM 4904 C C . ALA C 1 206 ? 38.009 -4.107 24.493 1.00 53.47 601 ALA C C 1
ATOM 4905 O O . ALA C 1 206 ? 37.663 -4.049 23.305 1.00 54.37 601 ALA C O 1
ATOM 4907 N N . SER C 1 207 ? 38.027 -5.220 25.213 1.00 51.87 602 SER C N 1
ATOM 4908 C CA . SER C 1 207 ? 37.559 -6.469 24.729 1.00 53.72 602 SER C CA 1
ATOM 4909 C C . SER C 1 207 ? 36.172 -6.591 25.267 1.00 53.43 602 SER C C 1
ATOM 4910 O O . SER C 1 207 ? 35.860 -6.099 26.392 1.00 53.61 602 SER C O 1
ATOM 4913 N N . GLN C 1 208 ? 35.292 -7.199 24.490 1.00 56.45 603 GLN C N 1
ATOM 4914 C CA . GLN C 1 208 ? 33.911 -7.388 24.953 1.00 57.12 603 GLN C CA 1
ATOM 4915 C C . GLN C 1 208 ? 33.759 -8.502 26.043 1.00 55.05 603 GLN C C 1
ATOM 4916 O O . GLN C 1 208 ? 32.771 -8.527 26.761 1.00 55.18 603 GLN C O 1
ATOM 4922 N N . GLU C 1 209 ? 34.702 -9.450 26.057 1.00 53.82 604 GLU C N 1
ATOM 4923 C CA . GLU C 1 209 ? 34.784 -10.585 26.968 1.00 52.23 604 GLU C CA 1
ATOM 4924 C C . GLU C 1 209 ? 35.526 -10.192 28.219 1.00 47.50 604 GLU C C 1
ATOM 4925 O O . GLU C 1 209 ? 35.839 -11.057 29.001 1.00 44.92 604 GLU C O 1
ATOM 4931 N N . LEU C 1 210 ? 35.910 -8.927 28.353 1.00 47.35 605 LEU C N 1
ATOM 4932 C CA . LEU C 1 210 ? 36.683 -8.417 29.528 1.00 43.52 605 LEU C CA 1
ATOM 4933 C C . LEU C 1 210 ? 36.299 -9.066 30.846 1.00 40.97 605 LEU C C 1
ATOM 4934 O O . LEU C 1 210 ? 35.111 -9.073 31.206 1.00 40.17 605 LEU C O 1
ATOM 4939 N N . VAL C 1 211 ? 37.317 -9.541 31.569 1.00 37.29 606 VAL C N 1
ATOM 4940 C CA . VAL C 1 211 ? 37.108 -10.201 32.823 1.00 33.46 606 VAL C CA 1
ATOM 4941 C C . VAL C 1 211 ? 37.191 -9.146 33.957 1.00 32.71 606 VAL C C 1
ATOM 4942 O O . VAL C 1 211 ? 38.135 -8.387 34.065 1.00 30.02 606 VAL C O 1
ATOM 4946 N N . SER C 1 212 ? 36.172 -9.074 34.780 1.00 31.01 607 SER C N 1
ATOM 4947 C CA . SER C 1 212 ? 36.369 -8.326 35.987 1.00 32.61 607 SER C CA 1
ATOM 4948 C C . SER C 1 212 ? 35.417 -8.843 37.065 1.00 31.77 607 SER C C 1
ATOM 4949 O O . SER C 1 212 ? 34.242 -8.512 36.998 1.00 35.09 607 SER C O 1
ATOM 4952 N N . TYR C 1 213 ? 35.885 -9.624 38.020 1.00 31.51 608 TYR C N 1
ATOM 4953 C CA . TYR C 1 213 ? 35.067 -10.122 39.144 1.00 34.83 608 TYR C CA 1
ATOM 4954 C C . TYR C 1 213 ? 34.777 -8.993 40.133 1.00 36.28 608 TYR C C 1
ATOM 4955 O O . TYR C 1 213 ? 33.929 -9.086 40.950 1.00 38.13 608 TYR C O 1
ATOM 4964 N N . THR C 1 214 ? 35.597 -7.965 40.168 1.00 36.37 609 THR C N 1
ATOM 4965 C CA . THR C 1 214 ? 35.536 -7.026 41.287 1.00 36.38 609 THR C CA 1
ATOM 4966 C C . THR C 1 214 ? 34.680 -5.839 40.839 1.00 37.27 609 THR C C 1
ATOM 4967 O O . THR C 1 214 ? 34.181 -5.111 41.639 1.00 40.12 609 THR C O 1
ATOM 4971 N N . ILE C 1 215 ? 34.437 -5.652 39.564 1.00 33.10 610 ILE C N 1
ATOM 4972 C CA . ILE C 1 215 ? 33.745 -4.445 39.233 1.00 32.35 610 ILE C CA 1
ATOM 4973 C C . ILE C 1 215 ? 32.379 -4.732 38.615 1.00 32.46 610 ILE C C 1
ATOM 4974 O O . ILE C 1 215 ? 31.430 -3.909 38.710 1.00 33.97 610 ILE C O 1
ATOM 4979 N N . LYS C 1 216 ? 32.314 -5.884 37.943 1.00 32.14 611 LYS C N 1
ATOM 4980 C CA . LYS C 1 216 ? 31.293 -6.199 36.947 1.00 35.71 611 LYS C CA 1
ATOM 4981 C C . LYS C 1 216 ? 29.977 -6.444 37.645 1.00 35.97 611 LYS C C 1
ATOM 4982 O O . LYS C 1 216 ? 28.988 -6.197 37.062 1.00 38.67 611 LYS C O 1
ATOM 4988 N N . LEU C 1 217 ? 29.958 -6.913 38.897 1.00 35.98 612 LEU C N 1
ATOM 4989 C CA . LEU C 1 217 ? 28.688 -7.008 39.647 1.00 40.16 612 LEU C CA 1
ATOM 4990 C C . LEU C 1 217 ? 28.099 -5.639 40.083 1.00 39.55 612 LEU C C 1
ATOM 4991 O O . LEU C 1 217 ? 26.925 -5.560 40.419 1.00 41.65 612 LEU C O 1
ATOM 4996 N N . SER C 1 218 ? 28.861 -4.547 39.941 1.00 38.38 613 SER C N 1
ATOM 4997 C CA . SER C 1 218 ? 28.343 -3.181 40.272 1.00 38.27 613 SER C CA 1
ATOM 4998 C C . SER C 1 218 ? 28.291 -2.218 39.071 1.00 37.41 613 SER C C 1
ATOM 4999 O O . SER C 1 218 ? 27.448 -1.347 39.045 1.00 36.13 613 SER C O 1
ATOM 5002 N N . HIS C 1 219 ? 29.281 -2.265 38.171 1.00 35.99 614 HIS C N 1
ATOM 5003 C CA . HIS C 1 219 ? 29.228 -1.437 36.965 1.00 37.57 614 HIS C CA 1
ATOM 5004 C C . HIS C 1 219 ? 29.670 -2.152 35.726 1.00 38.42 614 HIS C C 1
ATOM 5005 O O . HIS C 1 219 ? 30.442 -3.069 35.812 1.00 36.02 614 HIS C O 1
ATOM 5012 N N . ASP C 1 220 ? 29.315 -1.612 34.545 1.00 40.74 615 ASP C N 1
ATOM 5013 C CA . ASP C 1 220 ? 30.068 -1.981 33.364 1.00 40.31 615 ASP C CA 1
ATOM 5014 C C . ASP C 1 220 ? 31.515 -1.530 33.627 1.00 38.85 615 ASP C C 1
ATOM 5015 O O . ASP C 1 220 ? 31.720 -0.353 33.874 1.00 41.13 615 ASP C O 1
ATOM 5020 N N . PRO C 1 221 ? 32.518 -2.436 33.578 1.00 37.74 616 PRO C N 1
ATOM 5021 C CA . PRO C 1 221 ? 33.901 -1.979 33.855 1.00 36.95 616 PRO C CA 1
ATOM 5022 C C . PRO C 1 221 ? 34.481 -0.923 32.901 1.00 39.64 616 PRO C C 1
ATOM 5023 O O . PRO C 1 221 ? 35.369 -0.145 33.304 1.00 39.68 616 PRO C O 1
ATOM 5027 N N . ILE C 1 222 ? 34.022 -0.867 31.647 1.00 41.39 617 ILE C N 1
ATOM 5028 C CA . ILE C 1 222 ? 34.532 0.202 30.789 1.00 44.32 617 ILE C CA 1
ATOM 5029 C C . ILE C 1 222 ? 33.891 1.559 31.080 1.00 46.47 617 ILE C C 1
ATOM 5030 O O . ILE C 1 222 ? 34.525 2.594 30.996 1.00 46.93 617 ILE C O 1
ATOM 5035 N N . GLU C 1 223 ? 32.654 1.527 31.543 1.00 45.32 618 GLU C N 1
ATOM 5036 C CA . GLU C 1 223 ? 32.031 2.709 32.043 1.00 48.44 618 GLU C CA 1
ATOM 5037 C C . GLU C 1 223 ? 32.860 3.249 33.248 1.00 45.64 618 GLU C C 1
ATOM 5038 O O . GLU C 1 223 ? 33.201 4.419 33.313 1.00 47.02 618 GLU C O 1
ATOM 5044 N N . TYR C 1 224 ? 33.105 2.408 34.240 1.00 43.13 619 TYR C N 1
ATOM 5045 C CA . TYR C 1 224 ? 33.858 2.790 35.425 1.00 39.42 619 TYR C CA 1
ATOM 5046 C C . TYR C 1 224 ? 35.266 3.287 35.008 1.00 42.01 619 TYR C C 1
ATOM 5047 O O . TYR C 1 224 ? 35.786 4.250 35.533 1.00 43.46 619 TYR C O 1
ATOM 5056 N N . LEU C 1 225 ? 35.911 2.578 34.096 1.00 41.33 620 LEU C N 1
ATOM 5057 C CA . LEU C 1 225 ? 37.184 3.030 33.633 1.00 43.25 620 LEU C CA 1
ATOM 5058 C C . LEU C 1 225 ? 37.138 4.379 32.940 1.00 45.56 620 LEU C C 1
ATOM 5059 O O . LEU C 1 225 ? 38.064 5.187 33.101 1.00 45.95 620 LEU C O 1
ATOM 5064 N N . LEU C 1 226 ? 36.086 4.653 32.178 1.00 47.98 621 LEU C N 1
ATOM 5065 C CA . LEU C 1 226 ? 35.997 5.937 31.497 1.00 52.15 621 LEU C CA 1
ATOM 5066 C C . LEU C 1 226 ? 35.840 7.078 32.500 1.00 52.60 621 LEU C C 1
ATOM 5067 O O . LEU C 1 226 ? 36.156 8.205 32.211 1.00 53.24 621 LEU C O 1
ATOM 5072 N N . GLU C 1 227 ? 35.407 6.757 33.697 1.00 51.08 622 GLU C N 1
ATOM 5073 C CA . GLU C 1 227 ? 35.130 7.789 34.716 1.00 54.25 622 GLU C CA 1
ATOM 5074 C C . GLU C 1 227 ? 36.509 8.142 35.263 1.00 54.06 622 GLU C C 1
ATOM 5075 O O . GLU C 1 227 ? 36.816 9.290 35.475 1.00 55.08 622 GLU C O 1
ATOM 5081 N N . GLN C 1 228 ? 37.348 7.142 35.456 1.00 51.85 623 GLN C N 1
ATOM 5082 C CA . GLN C 1 228 ? 38.756 7.445 35.784 1.00 54.54 623 GLN C CA 1
ATOM 5083 C C . GLN C 1 228 ? 39.579 8.180 34.734 1.00 56.76 623 GLN C C 1
ATOM 5084 O O . GLN C 1 228 ? 40.387 9.050 35.088 1.00 57.88 623 GLN C O 1
ATOM 5090 N N . ILE C 1 229 ? 39.349 7.865 33.461 1.00 59.04 624 ILE C N 1
ATOM 5091 C CA . ILE C 1 229 ? 40.067 8.503 32.355 1.00 63.76 624 ILE C CA 1
ATOM 5092 C C . ILE C 1 229 ? 39.740 10.001 32.306 1.00 68.00 624 ILE C C 1
ATOM 5093 O O . ILE C 1 229 ? 40.646 10.827 32.183 1.00 68.72 624 ILE C O 1
ATOM 5098 N N . GLN C 1 230 ? 38.453 10.348 32.455 1.00 69.61 625 GLN C N 1
ATOM 5099 C CA . GLN C 1 230 ? 38.091 11.751 32.497 1.00 74.81 625 GLN C CA 1
ATOM 5100 C C . GLN C 1 230 ? 38.555 12.491 33.759 1.00 75.70 625 GLN C C 1
ATOM 5101 O O . GLN C 1 230 ? 38.374 13.686 33.831 1.00 78.06 625 GLN C O 1
ATOM 5107 N N . ASN C 1 231 ? 39.204 11.817 34.713 1.00 74.60 626 ASN C N 1
ATOM 5108 C CA . ASN C 1 231 ? 39.799 12.543 35.853 1.00 76.22 626 ASN C CA 1
ATOM 5109 C C . ASN C 1 231 ? 41.327 12.695 35.868 1.00 79.09 626 ASN C C 1
ATOM 5110 O O . ASN C 1 231 ? 41.860 13.245 36.824 1.00 81.84 626 ASN C O 1
ATOM 5115 N N . LEU C 1 232 ? 42.029 12.214 34.840 1.00 79.29 627 LEU C N 1
ATOM 5116 C CA . LEU C 1 232 ? 43.480 12.439 34.715 1.00 81.98 627 LEU C CA 1
ATOM 5117 C C . LEU C 1 232 ? 43.811 13.933 34.675 1.00 86.17 627 LEU C C 1
ATOM 5118 O O . LEU C 1 232 ? 44.737 14.378 35.351 1.00 88.90 627 LEU C O 1
ATOM 5123 N N . SER C 1 254 ? 39.967 9.015 42.435 1.00 70.38 649 SER C N 1
ATOM 5124 C CA . SER C 1 254 ? 40.746 7.779 42.347 1.00 68.94 649 SER C CA 1
ATOM 5125 C C . SER C 1 254 ? 41.287 7.567 40.937 1.00 67.56 649 SER C C 1
ATOM 5126 O O . SER C 1 254 ? 40.556 7.719 39.953 1.00 66.82 649 SER C O 1
ATOM 5129 N N . ASP C 1 255 ? 42.565 7.209 40.849 1.00 66.94 650 ASP C N 1
ATOM 5130 C CA . ASP C 1 255 ? 43.174 6.840 39.577 1.00 66.20 650 ASP C CA 1
ATOM 5131 C C . ASP C 1 255 ? 43.910 5.463 39.586 1.00 62.44 650 ASP C C 1
ATOM 5132 O O . ASP C 1 255 ? 44.747 5.187 38.733 1.00 62.14 650 ASP C O 1
ATOM 5137 N N . ASP C 1 256 ? 43.572 4.583 40.516 1.00 57.79 651 ASP C N 1
ATOM 5138 C CA . ASP C 1 256 ? 44.298 3.322 40.620 1.00 56.11 651 ASP C CA 1
ATOM 5139 C C . ASP C 1 256 ? 44.124 2.436 39.405 1.00 51.46 651 ASP C C 1
ATOM 5140 O O . ASP C 1 256 ? 45.062 1.810 38.944 1.00 52.93 651 ASP C O 1
ATOM 5145 N N . LEU C 1 257 ? 42.932 2.439 38.855 1.00 47.44 652 LEU C N 1
ATOM 5146 C CA . LEU C 1 257 ? 42.612 1.556 37.806 1.00 43.60 652 LEU C CA 1
ATOM 5147 C C . LEU C 1 257 ? 43.224 2.041 36.509 1.00 44.60 652 LEU C C 1
ATOM 5148 O O . LEU C 1 257 ? 43.840 1.259 35.794 1.00 44.94 652 LEU C O 1
ATOM 5153 N N . ILE C 1 258 ? 43.104 3.322 36.204 1.00 45.95 653 ILE C N 1
ATOM 5154 C CA . ILE C 1 258 ? 43.685 3.826 34.957 1.00 46.42 653 ILE C CA 1
ATOM 5155 C C . ILE C 1 258 ? 45.202 3.809 35.046 1.00 47.33 653 ILE C C 1
ATOM 5156 O O . ILE C 1 258 ? 45.846 3.500 34.090 1.00 48.88 653 ILE C O 1
ATOM 5161 N N . ILE C 1 259 ? 45.787 4.057 36.203 1.00 48.97 654 ILE C N 1
ATOM 5162 C CA . ILE C 1 259 ? 47.272 3.961 36.315 1.00 53.81 654 ILE C CA 1
ATOM 5163 C C . ILE C 1 259 ? 47.743 2.562 36.069 1.00 51.89 654 ILE C C 1
ATOM 5164 O O . ILE C 1 259 ? 48.824 2.392 35.465 1.00 53.27 654 ILE C O 1
ATOM 5169 N N . ALA C 1 260 ? 46.969 1.534 36.539 1.00 48.29 655 ALA C N 1
ATOM 5170 C CA . ALA C 1 260 ? 47.329 0.155 36.206 1.00 46.89 655 ALA C CA 1
ATOM 5171 C C . ALA C 1 260 ? 47.250 -0.090 34.720 1.00 46.80 655 ALA C C 1
ATOM 5172 O O . ALA C 1 260 ? 48.118 -0.703 34.212 1.00 49.15 655 ALA C O 1
ATOM 5174 N N . VAL C 1 261 ? 46.201 0.332 34.031 1.00 46.01 656 VAL C N 1
ATOM 5175 C CA . VAL C 1 261 ? 46.177 0.128 32.591 1.00 46.88 656 VAL C CA 1
ATOM 5176 C C . VAL C 1 261 ? 47.366 0.956 31.967 1.00 51.57 656 VAL C C 1
ATOM 5177 O O . VAL C 1 261 ? 48.058 0.534 30.981 1.00 54.36 656 VAL C O 1
ATOM 5181 N N . ILE C 1 262 ? 47.647 2.125 32.528 1.00 51.39 657 ILE C N 1
ATOM 5182 C CA . ILE C 1 262 ? 48.709 2.898 31.913 1.00 54.99 657 ILE C CA 1
ATOM 5183 C C . ILE C 1 262 ? 49.982 2.128 32.048 1.00 56.47 657 ILE C C 1
ATOM 5184 O O . ILE C 1 262 ? 50.715 2.020 31.121 1.00 60.31 657 ILE C O 1
ATOM 5189 N N . MET C 1 263 ? 50.259 1.574 33.207 1.00 55.61 658 MET C N 1
ATOM 5190 C CA . MET C 1 263 ? 51.534 0.948 33.375 1.00 56.91 658 MET C CA 1
ATOM 5191 C C . MET C 1 263 ? 51.697 -0.359 32.675 1.00 56.51 658 MET C C 1
ATOM 5192 O O . MET C 1 263 ? 52.801 -0.641 32.175 1.00 57.65 658 MET C O 1
ATOM 5197 N N . ALA C 1 264 ? 50.602 -1.109 32.568 1.00 53.23 659 ALA C N 1
ATOM 5198 C CA . ALA C 1 264 ? 50.593 -2.378 31.831 1.00 53.79 659 ALA C CA 1
ATOM 5199 C C . ALA C 1 264 ? 50.845 -2.127 30.369 1.00 57.62 659 ALA C C 1
ATOM 5200 O O . ALA C 1 264 ? 51.603 -2.879 29.739 1.00 60.92 659 ALA C O 1
ATOM 5202 N N . THR C 1 265 ? 50.207 -1.111 29.823 1.00 58.53 660 THR C N 1
ATOM 5203 C CA . THR C 1 265 ? 50.468 -0.716 28.427 1.00 64.12 660 THR C CA 1
ATOM 5204 C C . THR C 1 265 ? 51.915 -0.281 28.106 1.00 67.99 660 THR C C 1
ATOM 5205 O O . THR C 1 265 ? 52.549 -0.833 27.225 1.00 70.41 660 THR C O 1
ATOM 5209 N N . TYR C 1 266 ? 52.449 0.676 28.843 1.00 69.08 661 TYR C N 1
ATOM 5210 C CA . TYR C 1 266 ? 53.867 1.044 28.728 1.00 72.72 661 TYR C CA 1
ATOM 5211 C C . TYR C 1 266 ? 54.864 -0.144 28.846 1.00 72.57 661 TYR C C 1
ATOM 5212 O O . TYR C 1 266 ? 55.903 -0.185 28.155 1.00 76.04 661 TYR C O 1
ATOM 5221 N N . LEU C 1 267 ? 54.547 -1.090 29.734 1.00 68.91 662 LEU C N 1
ATOM 5222 C CA . LEU C 1 267 ? 55.381 -2.254 29.995 1.00 68.60 662 LEU C CA 1
ATOM 5223 C C . LEU C 1 267 ? 55.364 -3.319 28.890 1.00 68.86 662 LEU C C 1
ATOM 5224 O O . LEU C 1 267 ? 56.197 -4.219 28.889 1.00 67.46 662 LEU C O 1
ATOM 5229 N N . CYS C 1 268 ? 54.452 -3.200 27.930 1.00 69.34 663 CYS C N 1
ATOM 5230 C CA . CYS C 1 268 ? 54.534 -4.034 26.720 1.00 72.12 663 CYS C CA 1
ATOM 5231 C C . CYS C 1 268 ? 55.824 -3.753 25.925 1.00 78.80 663 CYS C C 1
ATOM 5232 O O . CYS C 1 268 ? 56.358 -4.664 25.267 1.00 83.24 663 CYS C O 1
ATOM 5235 N N . ASP C 1 269 ? 56.365 -2.540 25.974 1.00 81.69 664 ASP C N 1
ATOM 5236 C CA . ASP C 1 269 ? 57.520 -2.308 25.126 1.00 88.97 664 ASP C CA 1
ATOM 5237 C C . ASP C 1 269 ? 58.738 -3.225 25.362 1.00 90.27 664 ASP C C 1
ATOM 5238 O O . ASP C 1 269 ? 59.240 -3.414 26.475 1.00 88.77 664 ASP C O 1
ATOM 5243 N N . ASP C 1 270 ? 59.191 -3.749 24.233 1.00 94.72 665 ASP C N 1
ATOM 5244 C CA . ASP C 1 270 ? 60.470 -4.375 24.043 1.00 98.54 665 ASP C CA 1
ATOM 5245 C C . ASP C 1 270 ? 61.682 -3.862 24.825 1.00 100.77 665 ASP C C 1
ATOM 5246 O O . ASP C 1 270 ? 62.547 -4.641 25.228 1.00 101.43 665 ASP C O 1
ATOM 5251 N N . ILE C 1 271 ? 61.770 -2.567 25.048 1.00 102.03 666 ILE C N 1
ATOM 5252 C CA . ILE C 1 271 ? 62.897 -2.047 25.825 1.00 104.71 666 ILE C CA 1
ATOM 5253 C C . ILE C 1 271 ? 62.950 -2.627 27.264 1.00 100.54 666 ILE C C 1
ATOM 5254 O O . ILE C 1 271 ? 64.040 -2.723 27.857 1.00 102.76 666 ILE C O 1
ATOM 5259 N N . HIS C 1 272 ? 61.781 -3.057 27.772 1.00 93.55 667 HIS C N 1
ATOM 5260 C CA . HIS C 1 272 ? 61.658 -3.705 29.074 1.00 88.91 667 HIS C CA 1
ATOM 5261 C C . HIS C 1 272 ? 61.722 -5.217 29.031 1.00 86.28 667 HIS C C 1
ATOM 5262 O O . HIS C 1 272 ? 61.757 -5.841 30.113 1.00 83.48 667 HIS C O 1
ATOM 5269 N N . ALA C 1 273 ? 61.701 -5.797 27.816 1.00 85.97 668 ALA C N 1
ATOM 5270 C CA . ALA C 1 273 ? 61.464 -7.215 27.660 1.00 84.90 668 ALA C CA 1
ATOM 5271 C C . ALA C 1 273 ? 62.464 -8.018 28.473 1.00 85.92 668 ALA C C 1
ATOM 5272 O O . ALA C 1 273 ? 62.092 -8.946 29.165 1.00 83.50 668 ALA C O 1
ATOM 5274 N N . ILE C 1 274 ? 63.683 -7.546 28.511 1.00 90.27 669 ILE C N 1
ATOM 5275 C CA . ILE C 1 274 ? 64.757 -8.214 29.218 1.00 92.37 669 ILE C CA 1
ATOM 5276 C C . ILE C 1 274 ? 64.671 -8.120 30.755 1.00 89.13 669 ILE C C 1
ATOM 5277 O O . ILE C 1 274 ? 65.349 -8.865 31.435 1.00 89.54 669 ILE C O 1
ATOM 5282 N N . ARG C 1 275 ? 63.905 -7.186 31.307 1.00 86.53 670 ARG C N 1
ATOM 5283 C CA . ARG C 1 275 ? 63.668 -7.152 32.769 1.00 84.39 670 ARG C CA 1
ATOM 5284 C C . ARG C 1 275 ? 62.721 -8.289 33.274 1.00 77.84 670 ARG C C 1
ATOM 5285 O O . ARG C 1 275 ? 62.628 -8.553 34.476 1.00 75.72 670 ARG C O 1
ATOM 5293 N N . PHE C 1 276 ? 62.037 -8.957 32.354 1.00 74.45 671 PHE C N 1
ATOM 5294 C CA . PHE C 1 276 ? 61.136 -10.067 32.700 1.00 70.48 671 PHE C CA 1
ATOM 5295 C C . PHE C 1 276 ? 61.846 -11.398 32.711 1.00 71.42 671 PHE C C 1
ATOM 5296 O O . PHE C 1 276 ? 62.495 -11.773 31.715 1.00 75.48 671 PHE C O 1
ATOM 5304 N N . ARG C 1 277 ? 61.864 -12.047 33.873 1.00 69.20 672 ARG C N 1
ATOM 5305 C CA . ARG C 1 277 ? 62.519 -13.352 33.963 1.00 70.43 672 ARG C CA 1
ATOM 5306 C C . ARG C 1 277 ? 61.701 -14.306 34.795 1.00 66.03 672 ARG C C 1
ATOM 5307 O O . ARG C 1 277 ? 60.800 -13.885 35.591 1.00 63.25 672 ARG C O 1
ATOM 5315 N N . VAL C 1 278 ? 61.924 -15.589 34.557 1.00 65.89 673 VAL C N 1
ATOM 5316 C CA . VAL C 1 278 ? 61.187 -16.654 35.261 1.00 65.05 673 VAL C CA 1
ATOM 5317 C C . VAL C 1 278 ? 61.481 -16.527 36.768 1.00 65.81 673 VAL C C 1
ATOM 5318 O O . VAL C 1 278 ? 62.683 -16.237 37.106 1.00 68.90 673 VAL C O 1
ATOM 5322 N N . LEU D 1 34 ? 35.056 -6.696 -5.488 1.00 74.01 429 LEU D N 1
ATOM 5323 C CA . LEU D 1 34 ? 35.833 -7.622 -4.576 1.00 75.88 429 LEU D CA 1
ATOM 5324 C C . LEU D 1 34 ? 36.021 -7.126 -3.100 1.00 73.42 429 LEU D C 1
ATOM 5325 O O . LEU D 1 34 ? 36.550 -6.047 -2.849 1.00 73.01 429 LEU D O 1
ATOM 5330 N N . ILE D 1 35 ? 35.628 -7.960 -2.143 1.00 72.03 430 ILE D N 1
ATOM 5331 C CA . ILE D 1 35 ? 35.694 -7.651 -0.711 1.00 68.80 430 ILE D CA 1
ATOM 5332 C C . ILE D 1 35 ? 36.887 -8.306 -0.039 1.00 71.86 430 ILE D C 1
ATOM 5333 O O . ILE D 1 35 ? 37.291 -9.404 -0.430 1.00 75.11 430 ILE D O 1
ATOM 5338 N N . THR D 1 36 ? 37.469 -7.623 0.947 1.00 70.95 431 THR D N 1
ATOM 5339 C CA . THR D 1 36 ? 38.825 -7.912 1.456 1.00 72.14 431 THR D CA 1
ATOM 5340 C C . THR D 1 36 ? 38.795 -8.900 2.614 1.00 73.02 431 THR D C 1
ATOM 5341 O O . THR D 1 36 ? 37.743 -9.044 3.261 1.00 70.12 431 THR D O 1
ATOM 5345 N N . ASP D 1 37 ? 39.915 -9.608 2.860 1.00 74.22 432 ASP D N 1
ATOM 5346 C CA . ASP D 1 37 ? 40.023 -10.441 4.060 1.00 76.08 432 ASP D CA 1
ATOM 5347 C C . ASP D 1 37 ? 40.003 -9.621 5.321 1.00 74.41 432 ASP D C 1
ATOM 5348 O O . ASP D 1 37 ? 39.131 -9.839 6.176 1.00 74.08 432 ASP D O 1
ATOM 5353 N N . GLN D 1 38 ? 40.935 -8.669 5.447 1.00 73.59 433 GLN D N 1
ATOM 5354 C CA . GLN D 1 38 ? 40.978 -7.854 6.697 1.00 72.69 433 GLN D CA 1
ATOM 5355 C C . GLN D 1 38 ? 39.717 -7.093 6.941 1.00 68.02 433 GLN D C 1
ATOM 5356 O O . GLN D 1 38 ? 39.469 -6.762 8.067 1.00 68.37 433 GLN D O 1
ATOM 5362 N N . SER D 1 39 ? 38.967 -6.728 5.880 1.00 64.46 434 SER D N 1
ATOM 5363 C CA . SER D 1 39 ? 37.626 -6.130 6.058 1.00 60.24 434 SER D CA 1
ATOM 5364 C C . SER D 1 39 ? 36.624 -7.102 6.634 1.00 58.09 434 SER D C 1
ATOM 5365 O O . SER D 1 39 ? 35.845 -6.724 7.455 1.00 56.84 434 SER D O 1
ATOM 5368 N N . ARG D 1 40 ? 36.605 -8.332 6.137 1.00 59.75 435 ARG D N 1
ATOM 5369 C CA . ARG D 1 40 ? 35.712 -9.372 6.631 1.00 63.19 435 ARG D CA 1
ATOM 5370 C C . ARG D 1 40 ? 36.103 -9.801 8.061 1.00 65.94 435 ARG D C 1
ATOM 5371 O O . ARG D 1 40 ? 35.232 -10.128 8.812 1.00 67.06 435 ARG D O 1
ATOM 5379 N N . GLU D 1 41 ? 37.387 -9.802 8.407 1.00 69.43 436 GLU D N 1
ATOM 5380 C CA . GLU D 1 41 ? 37.843 -10.144 9.794 1.00 74.76 436 GLU D CA 1
ATOM 5381 C C . GLU D 1 41 ? 37.306 -9.083 10.769 1.00 74.32 436 GLU D C 1
ATOM 5382 O O . GLU D 1 41 ? 36.600 -9.382 11.718 1.00 75.41 436 GLU D O 1
ATOM 5388 N N . GLU D 1 42 ? 37.625 -7.828 10.469 1.00 73.24 437 GLU D N 1
ATOM 5389 C CA . GLU D 1 42 ? 37.317 -6.666 11.298 1.00 72.26 437 GLU D CA 1
ATOM 5390 C C . GLU D 1 42 ? 35.805 -6.502 11.515 1.00 69.05 437 GLU D C 1
ATOM 5391 O O . GLU D 1 42 ? 35.365 -6.240 12.645 1.00 71.85 437 GLU D O 1
ATOM 5397 N N . PHE D 1 43 ? 35.025 -6.675 10.456 1.00 64.55 438 PHE D N 1
ATOM 5398 C CA . PHE D 1 43 ? 33.568 -6.841 10.521 1.00 61.86 438 PHE D CA 1
ATOM 5399 C C . PHE D 1 43 ? 33.156 -7.847 11.542 1.00 63.79 438 PHE D C 1
ATOM 5400 O O . PHE D 1 43 ? 32.381 -7.532 12.418 1.00 61.97 438 PHE D O 1
ATOM 5408 N N . ASP D 1 44 ? 33.763 -9.049 11.492 1.00 66.53 439 ASP D N 1
ATOM 5409 C CA . ASP D 1 44 ? 33.371 -10.171 12.340 1.00 69.22 439 ASP D CA 1
ATOM 5410 C C . ASP D 1 44 ? 33.538 -9.813 13.829 1.00 71.66 439 ASP D C 1
ATOM 5411 O O . ASP D 1 44 ? 32.643 -10.085 14.634 1.00 72.01 439 ASP D O 1
ATOM 5416 N N . ILE D 1 45 ? 34.659 -9.164 14.155 1.00 71.84 440 ILE D N 1
ATOM 5417 C CA . ILE D 1 45 ? 35.153 -8.986 15.518 1.00 75.56 440 ILE D CA 1
ATOM 5418 C C . ILE D 1 45 ? 34.806 -7.643 16.183 1.00 73.85 440 ILE D C 1
ATOM 5419 O O . ILE D 1 45 ? 35.090 -7.468 17.343 1.00 75.45 440 ILE D O 1
ATOM 5424 N N . LEU D 1 46 ? 34.302 -6.679 15.416 1.00 70.99 441 LEU D N 1
ATOM 5425 C CA . LEU D 1 46 ? 34.210 -5.330 15.893 1.00 69.92 441 LEU D CA 1
ATOM 5426 C C . LEU D 1 46 ? 32.892 -4.827 15.580 1.00 65.73 441 LEU D C 1
ATOM 5427 O O . LEU D 1 46 ? 32.683 -4.334 14.477 1.00 63.90 441 LEU D O 1
ATOM 5432 N N . ARG D 1 47 ? 32.019 -4.899 16.570 1.00 65.02 442 ARG D N 1
ATOM 5433 C CA . ARG D 1 47 ? 30.634 -4.490 16.481 1.00 63.30 442 ARG D CA 1
ATOM 5434 C C . ARG D 1 47 ? 30.302 -3.356 17.469 1.00 64.63 442 ARG D C 1
ATOM 5435 O O . ARG D 1 47 ? 30.890 -3.274 18.564 1.00 66.10 442 ARG D O 1
ATOM 5443 N N . TYR D 1 48 ? 29.332 -2.522 17.099 1.00 62.85 443 TYR D N 1
ATOM 5444 C CA . TYR D 1 48 ? 28.927 -1.401 17.952 1.00 65.33 443 TYR D CA 1
ATOM 5445 C C . TYR D 1 48 ? 28.155 -1.863 19.128 1.00 68.18 443 TYR D C 1
ATOM 5446 O O . TYR D 1 48 ? 27.268 -2.693 18.981 1.00 68.09 443 TYR D O 1
ATOM 5455 N N . SER D 1 49 ? 28.469 -1.248 20.258 1.00 71.93 444 SER D N 1
ATOM 5456 C CA . SER D 1 49 ? 27.816 -1.508 21.527 1.00 78.96 444 SER D CA 1
ATOM 5457 C C . SER D 1 49 ? 26.819 -0.383 21.749 1.00 79.85 444 SER D C 1
ATOM 5458 O O . SER D 1 49 ? 27.201 0.756 21.995 1.00 80.89 444 SER D O 1
ATOM 5461 N N . THR D 1 50 ? 25.544 -0.711 21.649 1.00 81.54 445 THR D N 1
ATOM 5462 C CA . THR D 1 50 ? 24.519 0.312 21.474 1.00 82.60 445 THR D CA 1
ATOM 5463 C C . THR D 1 50 ? 23.830 0.609 22.810 1.00 86.61 445 THR D C 1
ATOM 5464 O O . THR D 1 50 ? 23.110 1.573 22.936 1.00 88.45 445 THR D O 1
ATOM 5468 N N . LEU D 1 51 ? 24.091 -0.169 23.842 1.00 89.58 446 LEU D N 1
ATOM 5469 C CA . LEU D 1 51 ? 23.440 0.132 25.101 1.00 94.52 446 LEU D CA 1
ATOM 5470 C C . LEU D 1 51 ? 24.446 0.653 26.146 1.00 97.09 446 LEU D C 1
ATOM 5471 O O . LEU D 1 51 ? 24.111 0.815 27.262 1.00 98.62 446 LEU D O 1
ATOM 5476 N N . ASN D 1 52 ? 25.672 0.950 25.707 1.00 96.48 447 ASN D N 1
ATOM 5477 C CA . ASN D 1 52 ? 26.746 1.410 26.582 1.00 100.46 447 ASN D CA 1
ATOM 5478 C C . ASN D 1 52 ? 26.872 2.932 26.669 1.00 100.96 447 ASN D C 1
ATOM 5479 O O . ASN D 1 52 ? 27.174 3.469 27.746 1.00 105.50 447 ASN D O 1
ATOM 5484 N N . THR D 1 53 ? 26.628 3.609 25.545 1.00 98.14 448 THR D N 1
ATOM 5485 C CA . THR D 1 53 ? 26.446 5.062 25.499 1.00 99.03 448 THR D CA 1
ATOM 5486 C C . THR D 1 53 ? 25.132 5.507 26.102 1.00 100.46 448 THR D C 1
ATOM 5487 O O . THR D 1 53 ? 24.105 4.846 25.970 1.00 99.30 448 THR D O 1
ATOM 5491 N N . ASN D 1 54 ? 25.182 6.669 26.726 1.00 103.50 449 ASN D N 1
ATOM 5492 C CA . ASN D 1 54 ? 23.985 7.369 27.130 1.00 105.29 449 ASN D CA 1
ATOM 5493 C C . ASN D 1 54 ? 23.827 8.644 26.269 1.00 103.09 449 ASN D C 1
ATOM 5494 O O . ASN D 1 54 ? 22.789 9.319 26.297 1.00 102.86 449 ASN D O 1
ATOM 5499 N N . ALA D 1 55 ? 24.873 8.942 25.493 1.00 101.28 450 ALA D N 1
ATOM 5500 C CA . ALA D 1 55 ? 24.996 10.218 24.810 1.00 100.38 450 ALA D CA 1
ATOM 5501 C C . ALA D 1 55 ? 24.896 10.052 23.286 1.00 95.15 450 ALA D C 1
ATOM 5502 O O . ALA D 1 55 ? 25.712 9.363 22.638 1.00 93.71 450 ALA D O 1
ATOM 5504 N N . TYR D 1 56 ? 23.867 10.674 22.727 1.00 92.73 451 TYR D N 1
ATOM 5505 C CA . TYR D 1 56 ? 23.345 10.236 21.448 1.00 88.83 451 TYR D CA 1
ATOM 5506 C C . TYR D 1 56 ? 23.493 11.208 20.285 1.00 86.62 451 TYR D C 1
ATOM 5507 O O . TYR D 1 56 ? 22.904 10.993 19.219 1.00 82.27 451 TYR D O 1
ATOM 5516 N N . ASP D 1 57 ? 24.257 12.279 20.501 1.00 88.96 452 ASP D N 1
ATOM 5517 C CA . ASP D 1 57 ? 24.297 13.430 19.575 1.00 87.63 452 ASP D CA 1
ATOM 5518 C C . ASP D 1 57 ? 24.804 13.103 18.179 1.00 83.64 452 ASP D C 1
ATOM 5519 O O . ASP D 1 57 ? 24.303 13.651 17.188 1.00 81.46 452 ASP D O 1
ATOM 5524 N N . TYR D 1 58 ? 25.794 12.219 18.099 1.00 82.41 453 TYR D N 1
ATOM 5525 C CA . TYR D 1 58 ? 26.456 11.915 16.822 1.00 78.93 453 TYR D CA 1
ATOM 5526 C C . TYR D 1 58 ? 25.815 10.714 16.112 1.00 75.21 453 TYR D C 1
ATOM 5527 O O . TYR D 1 58 ? 26.312 10.233 15.078 1.00 70.97 453 TYR D O 1
ATOM 5536 N N . PHE D 1 59 ? 24.715 10.213 16.681 1.00 74.71 454 PHE D N 1
ATOM 5537 C CA . PHE D 1 59 ? 24.019 9.066 16.084 1.00 71.01 454 PHE D CA 1
ATOM 5538 C C . PHE D 1 59 ? 22.989 9.537 15.132 1.00 70.12 454 PHE D C 1
ATOM 5539 O O . PHE D 1 59 ? 22.395 10.632 15.321 1.00 72.34 454 PHE D O 1
ATOM 5547 N N . GLY D 1 60 ? 22.697 8.685 14.167 1.00 67.00 455 GLY D N 1
ATOM 5548 C CA . GLY D 1 60 ? 21.524 8.882 13.337 1.00 64.45 455 GLY D CA 1
ATOM 5549 C C . GLY D 1 60 ? 20.340 8.580 14.245 1.00 65.51 455 GLY D C 1
ATOM 5550 O O . GLY D 1 60 ? 20.423 7.704 15.127 1.00 65.70 455 GLY D O 1
ATOM 5551 N N . LYS D 1 61 ? 19.260 9.338 14.027 1.00 64.71 456 LYS D N 1
ATOM 5552 C CA . LYS D 1 61 ? 17.991 9.083 14.679 1.00 65.83 456 LYS D CA 1
ATOM 5553 C C . LYS D 1 61 ? 17.000 8.450 13.744 1.00 63.40 456 LYS D C 1
ATOM 5554 O O . LYS D 1 61 ? 15.857 8.181 14.159 1.00 64.02 456 LYS D O 1
ATOM 5560 N N . THR D 1 62 ? 17.399 8.296 12.474 1.00 58.55 457 THR D N 1
ATOM 5561 C CA . THR D 1 62 ? 16.564 7.662 11.487 1.00 56.56 457 THR D CA 1
ATOM 5562 C C . THR D 1 62 ? 17.014 6.215 11.272 1.00 56.67 457 THR D C 1
ATOM 5563 O O . THR D 1 62 ? 18.240 5.893 11.083 1.00 53.79 457 THR D O 1
ATOM 5567 N N . LEU D 1 63 ? 16.003 5.344 11.296 1.00 57.15 458 LEU D N 1
ATOM 5568 C CA . LEU D 1 63 ? 16.144 3.973 10.867 1.00 55.66 458 LEU D CA 1
ATOM 5569 C C . LEU D 1 63 ? 15.695 3.858 9.431 1.00 53.11 458 LEU D C 1
ATOM 5570 O O . LEU D 1 63 ? 14.531 4.073 9.148 1.00 54.34 458 LEU D O 1
ATOM 5575 N N . TYR D 1 64 ? 16.616 3.423 8.575 1.00 50.24 459 TYR D N 1
ATOM 5576 C CA . TYR D 1 64 ? 16.394 3.086 7.187 1.00 48.46 459 TYR D CA 1
ATOM 5577 C C . TYR D 1 64 ? 16.190 1.588 7.064 1.00 48.99 459 TYR D C 1
ATOM 5578 O O . TYR D 1 64 ? 17.027 0.770 7.530 1.00 49.40 459 TYR D O 1
ATOM 5587 N N . VAL D 1 65 ? 15.079 1.226 6.444 1.00 48.14 460 VAL D N 1
ATOM 5588 C CA . VAL D 1 65 ? 14.783 -0.164 6.201 1.00 48.83 460 VAL D CA 1
ATOM 5589 C C . VAL D 1 65 ? 14.522 -0.449 4.720 1.00 49.24 460 VAL D C 1
ATOM 5590 O O . VAL D 1 65 ? 13.801 0.282 4.096 1.00 48.87 460 VAL D O 1
ATOM 5594 N N . TYR D 1 66 ? 15.122 -1.502 4.156 1.00 50.68 461 TYR D N 1
ATOM 5595 C CA . TYR D 1 66 ? 14.763 -1.929 2.805 1.00 51.26 461 TYR D CA 1
ATOM 5596 C C . TYR D 1 66 ? 14.268 -3.347 2.893 1.00 54.19 461 TYR D C 1
ATOM 5597 O O . TYR D 1 66 ? 14.854 -4.158 3.569 1.00 55.54 461 TYR D O 1
ATOM 5606 N N . LEU D 1 67 ? 13.145 -3.632 2.273 1.00 57.99 462 LEU D N 1
ATOM 5607 C CA . LEU D 1 67 ? 12.778 -5.013 2.044 1.00 62.93 462 LEU D CA 1
ATOM 5608 C C . LEU D 1 67 ? 12.430 -5.231 0.592 1.00 65.18 462 LEU D C 1
ATOM 5609 O O . LEU D 1 67 ? 11.821 -4.378 -0.072 1.00 63.02 462 LEU D O 1
ATOM 5614 N N . ASP D 1 68 ? 12.793 -6.421 0.130 1.00 69.91 463 ASP D N 1
ATOM 5615 C CA . ASP D 1 68 ? 12.397 -6.891 -1.185 1.00 74.62 463 ASP D CA 1
ATOM 5616 C C . ASP D 1 68 ? 11.485 -8.120 -1.063 1.00 79.13 463 ASP D C 1
ATOM 5617 O O . ASP D 1 68 ? 11.961 -9.251 -0.866 1.00 81.49 463 ASP D O 1
ATOM 5622 N N . PRO D 1 69 ? 10.183 -7.909 -1.252 1.00 81.74 464 PRO D N 1
ATOM 5623 C CA . PRO D 1 69 ? 9.247 -9.001 -1.020 1.00 86.57 464 PRO D CA 1
ATOM 5624 C C . PRO D 1 69 ? 9.340 -9.997 -2.162 1.00 89.06 464 PRO D C 1
ATOM 5625 O O . PRO D 1 69 ? 9.240 -9.596 -3.320 1.00 88.30 464 PRO D O 1
ATOM 5629 N N . ALA D 1 70 ? 9.545 -11.273 -1.830 1.00 92.18 465 ALA D N 1
ATOM 5630 C CA . ALA D 1 70 ? 9.809 -12.293 -2.850 1.00 95.03 465 ALA D CA 1
ATOM 5631 C C . ALA D 1 70 ? 8.519 -13.006 -3.242 1.00 100.19 465 ALA D C 1
ATOM 5632 O O . ALA D 1 70 ? 7.978 -12.762 -4.323 1.00 101.77 465 ALA D O 1
ATOM 5634 N N . THR D 1 80 ? 13.119 -13.414 0.438 1.00 77.57 475 THR D N 1
ATOM 5635 C CA . THR D 1 80 ? 12.674 -12.097 0.941 1.00 75.46 475 THR D CA 1
ATOM 5636 C C . THR D 1 80 ? 13.517 -11.498 2.099 1.00 72.48 475 THR D C 1
ATOM 5637 O O . THR D 1 80 ? 13.431 -11.925 3.260 1.00 74.80 475 THR D O 1
ATOM 5641 N N . GLY D 1 81 ? 14.340 -10.513 1.755 1.00 67.84 476 GLY D N 1
ATOM 5642 C CA . GLY D 1 81 ? 15.322 -9.963 2.679 1.00 65.61 476 GLY D CA 1
ATOM 5643 C C . GLY D 1 81 ? 14.826 -8.659 3.279 1.00 64.77 476 GLY D C 1
ATOM 5644 O O . GLY D 1 81 ? 13.986 -7.953 2.676 1.00 65.22 476 GLY D O 1
ATOM 5645 N N . VAL D 1 82 ? 15.306 -8.353 4.483 1.00 62.80 477 VAL D N 1
ATOM 5646 C CA . VAL D 1 82 ? 14.999 -7.100 5.117 1.00 60.40 477 VAL D CA 1
ATOM 5647 C C . VAL D 1 82 ? 16.264 -6.686 5.840 1.00 59.02 477 VAL D C 1
ATOM 5648 O O . VAL D 1 82 ? 16.912 -7.519 6.451 1.00 60.87 477 VAL D O 1
ATOM 5652 N N . ALA D 1 83 ? 16.636 -5.420 5.748 1.00 56.16 478 ALA D N 1
ATOM 5653 C CA . ALA D 1 83 ? 17.747 -4.897 6.549 1.00 54.81 478 ALA D CA 1
ATOM 5654 C C . ALA D 1 83 ? 17.421 -3.536 7.163 1.00 53.19 478 ALA D C 1
ATOM 5655 O O . ALA D 1 83 ? 16.784 -2.676 6.521 1.00 51.11 478 ALA D O 1
ATOM 5657 N N . ALA D 1 84 ? 17.826 -3.353 8.413 1.00 52.79 479 ALA D N 1
ATOM 5658 C CA . ALA D 1 84 ? 17.563 -2.093 9.042 1.00 53.09 479 ALA D CA 1
ATOM 5659 C C . ALA D 1 84 ? 18.856 -1.467 9.395 1.00 52.24 479 ALA D C 1
ATOM 5660 O O . ALA D 1 84 ? 19.726 -2.094 9.986 1.00 54.70 479 ALA D O 1
ATOM 5662 N N . VAL D 1 85 ? 18.987 -0.201 9.067 1.00 50.59 480 VAL D N 1
ATOM 5663 C CA . VAL D 1 85 ? 20.279 0.403 9.152 1.00 49.73 480 VAL D CA 1
ATOM 5664 C C . VAL D 1 85 ? 20.154 1.825 9.722 1.00 49.35 480 VAL D C 1
ATOM 5665 O O . VAL D 1 85 ? 19.085 2.423 9.682 1.00 48.54 480 VAL D O 1
ATOM 5669 N N . GLY D 1 86 ? 21.242 2.384 10.226 1.00 50.68 481 GLY D N 1
ATOM 5670 C CA . GLY D 1 86 ? 21.212 3.757 10.798 1.00 51.15 481 GLY D CA 1
ATOM 5671 C C . GLY D 1 86 ? 22.623 4.292 10.714 1.00 52.07 481 GLY D C 1
ATOM 5672 O O . GLY D 1 86 ? 23.522 3.553 10.303 1.00 53.85 481 GLY D O 1
ATOM 5673 N N . ALA D 1 87 ? 22.844 5.551 11.068 1.00 51.26 482 ALA D N 1
ATOM 5674 C CA . ALA D 1 87 ? 24.164 6.141 10.912 1.00 50.58 482 ALA D CA 1
ATOM 5675 C C . ALA D 1 87 ? 24.891 6.292 12.243 1.00 52.19 482 ALA D C 1
ATOM 5676 O O . ALA D 1 87 ? 24.269 6.439 13.228 1.00 53.24 482 ALA D O 1
ATOM 5678 N N . TYR D 1 88 ? 26.222 6.158 12.272 1.00 52.41 483 TYR D N 1
ATOM 5679 C CA . TYR D 1 88 ? 26.998 6.698 13.381 1.00 54.14 483 TYR D CA 1
ATOM 5680 C C . TYR D 1 88 ? 28.137 7.574 12.860 1.00 54.71 483 TYR D C 1
ATOM 5681 O O . TYR D 1 88 ? 29.146 7.042 12.331 1.00 54.22 483 TYR D O 1
ATOM 5690 N N . ARG D 1 89 ? 28.022 8.891 13.061 1.00 55.43 484 ARG D N 1
ATOM 5691 C CA . ARG D 1 89 ? 28.985 9.856 12.518 1.00 58.78 484 ARG D CA 1
ATOM 5692 C C . ARG D 1 89 ? 29.007 9.637 10.990 1.00 58.15 484 ARG D C 1
ATOM 5693 O O . ARG D 1 89 ? 27.944 9.473 10.377 1.00 56.48 484 ARG D O 1
ATOM 5701 N N . HIS D 1 90 ? 30.174 9.528 10.359 1.00 60.86 485 HIS D N 1
ATOM 5702 C CA . HIS D 1 90 ? 30.172 9.237 8.907 1.00 60.95 485 HIS D CA 1
ATOM 5703 C C . HIS D 1 90 ? 30.208 7.742 8.571 1.00 59.04 485 HIS D C 1
ATOM 5704 O O . HIS D 1 90 ? 30.548 7.368 7.492 1.00 59.49 485 HIS D O 1
ATOM 5711 N N . GLN D 1 91 ? 29.819 6.888 9.500 1.00 59.12 486 GLN D N 1
ATOM 5712 C CA . GLN D 1 91 ? 29.772 5.447 9.235 1.00 56.64 486 GLN D CA 1
ATOM 5713 C C . GLN D 1 91 ? 28.359 4.890 9.388 1.00 53.92 486 GLN D C 1
ATOM 5714 O O . GLN D 1 91 ? 27.413 5.641 9.642 1.00 52.47 486 GLN D O 1
ATOM 5720 N N . PHE D 1 92 ? 28.239 3.578 9.243 1.00 52.17 487 PHE D N 1
ATOM 5721 C CA . PHE D 1 92 ? 26.950 2.912 9.151 1.00 50.87 487 PHE D CA 1
ATOM 5722 C C . PHE D 1 92 ? 26.935 1.657 9.999 1.00 52.27 487 PHE D C 1
ATOM 5723 O O . PHE D 1 92 ? 27.948 0.975 10.185 1.00 53.31 487 PHE D O 1
ATOM 5731 N N . LEU D 1 93 ? 25.775 1.374 10.549 1.00 53.71 488 LEU D N 1
ATOM 5732 C CA . LEU D 1 93 ? 25.644 0.240 11.445 1.00 55.41 488 LEU D CA 1
ATOM 5733 C C . LEU D 1 93 ? 24.373 -0.502 11.191 1.00 54.03 488 LEU D C 1
ATOM 5734 O O . LEU D 1 93 ? 23.395 0.071 10.805 1.00 52.04 488 LEU D O 1
ATOM 5739 N N . ILE D 1 94 ? 24.462 -1.820 11.309 1.00 54.50 489 ILE D N 1
ATOM 5740 C CA . ILE D 1 94 ? 23.338 -2.670 10.976 1.00 54.02 489 ILE D CA 1
ATOM 5741 C C . ILE D 1 94 ? 22.699 -3.025 12.315 1.00 56.83 489 ILE D C 1
ATOM 5742 O O . ILE D 1 94 ? 23.366 -3.611 13.187 1.00 58.25 489 ILE D O 1
ATOM 5747 N N . TYR D 1 95 ? 21.417 -2.644 12.440 1.00 56.43 490 TYR D N 1
ATOM 5748 C CA . TYR D 1 95 ? 20.547 -2.899 13.599 1.00 58.87 490 TYR D CA 1
ATOM 5749 C C . TYR D 1 95 ? 19.704 -4.162 13.460 1.00 60.39 490 TYR D C 1
ATOM 5750 O O . TYR D 1 95 ? 19.401 -4.792 14.443 1.00 60.51 490 TYR D O 1
ATOM 5759 N N . GLY D 1 96 ? 19.348 -4.538 12.226 1.00 59.83 491 GLY D N 1
ATOM 5760 C CA . GLY D 1 96 ? 18.510 -5.732 12.021 1.00 62.57 491 GLY D CA 1
ATOM 5761 C C . GLY D 1 96 ? 18.661 -6.351 10.644 1.00 61.20 491 GLY D C 1
ATOM 5762 O O . GLY D 1 96 ? 19.187 -5.731 9.750 1.00 59.25 491 GLY D O 1
ATOM 5763 N N . LEU D 1 97 ? 18.197 -7.592 10.506 1.00 64.63 492 LEU D N 1
ATOM 5764 C CA . LEU D 1 97 ? 18.212 -8.404 9.287 1.00 65.13 492 LEU D CA 1
ATOM 5765 C C . LEU D 1 97 ? 17.194 -9.513 9.396 1.00 69.02 492 LEU D C 1
ATOM 5766 O O . LEU D 1 97 ? 17.183 -10.245 10.383 1.00 71.91 492 LEU D O 1
ATOM 5771 N N . GLU D 1 98 ? 16.377 -9.702 8.380 1.00 69.82 493 GLU D N 1
ATOM 5772 C CA . GLU D 1 98 ? 15.572 -10.914 8.354 1.00 74.37 493 GLU D CA 1
ATOM 5773 C C . GLU D 1 98 ? 15.642 -11.526 6.975 1.00 74.61 493 GLU D C 1
ATOM 5774 O O . GLU D 1 98 ? 15.846 -10.815 6.003 1.00 72.01 493 GLU D O 1
ATOM 5780 N N . HIS D 1 99 ? 15.497 -12.852 6.913 1.00 78.48 494 HIS D N 1
ATOM 5781 C CA . HIS D 1 99 ? 15.377 -13.600 5.669 1.00 79.94 494 HIS D CA 1
ATOM 5782 C C . HIS D 1 99 ? 14.189 -14.546 5.838 1.00 84.96 494 HIS D C 1
ATOM 5783 O O . HIS D 1 99 ? 14.232 -15.487 6.638 1.00 88.34 494 HIS D O 1
ATOM 5790 N N . PHE D 1 100 ? 13.114 -14.267 5.117 1.00 85.77 495 PHE D N 1
ATOM 5791 C CA . PHE D 1 100 ? 11.806 -14.863 5.416 1.00 90.23 495 PHE D CA 1
ATOM 5792 C C . PHE D 1 100 ? 11.398 -15.612 4.182 1.00 92.49 495 PHE D C 1
ATOM 5793 O O . PHE D 1 100 ? 11.871 -15.276 3.108 1.00 90.13 495 PHE D O 1
ATOM 5801 N N . PHE D 1 101 ? 10.544 -16.627 4.330 1.00 98.40 496 PHE D N 1
ATOM 5802 C CA . PHE D 1 101 ? 10.233 -17.594 3.249 1.00 101.55 496 PHE D CA 1
ATOM 5803 C C . PHE D 1 101 ? 8.734 -17.915 3.071 1.00 106.41 496 PHE D C 1
ATOM 5804 O O . PHE D 1 101 ? 7.971 -18.066 4.042 1.00 108.75 496 PHE D O 1
ATOM 5812 N N . GLU D 1 107 ? -3.680 -14.408 0.344 1.00 144.17 502 GLU D N 1
ATOM 5813 C CA . GLU D 1 107 ? -2.373 -13.757 0.307 1.00 137.63 502 GLU D CA 1
ATOM 5814 C C . GLU D 1 107 ? -1.725 -13.552 1.686 1.00 134.74 502 GLU D C 1
ATOM 5815 O O . GLU D 1 107 ? -1.061 -12.529 1.915 1.00 129.46 502 GLU D O 1
ATOM 5821 N N . SER D 1 108 ? -1.903 -14.530 2.584 1.00 138.21 503 SER D N 1
ATOM 5822 C CA . SER D 1 108 ? -1.257 -14.527 3.909 1.00 135.92 503 SER D CA 1
ATOM 5823 C C . SER D 1 108 ? 0.157 -13.947 3.856 1.00 128.83 503 SER D C 1
ATOM 5824 O O . SER D 1 108 ? 0.566 -13.218 4.764 1.00 125.90 503 SER D O 1
ATOM 5827 N N . SER D 1 109 ? 0.889 -14.280 2.791 1.00 126.10 504 SER D N 1
ATOM 5828 C CA . SER D 1 109 ? 2.273 -13.839 2.618 1.00 119.69 504 SER D CA 1
ATOM 5829 C C . SER D 1 109 ? 2.448 -12.329 2.800 1.00 114.02 504 SER D C 1
ATOM 5830 O O . SER D 1 109 ? 3.274 -11.897 3.609 1.00 110.58 504 SER D O 1
ATOM 5833 N N . GLU D 1 110 ? 1.656 -11.539 2.077 1.00 113.07 505 GLU D N 1
ATOM 5834 C CA . GLU 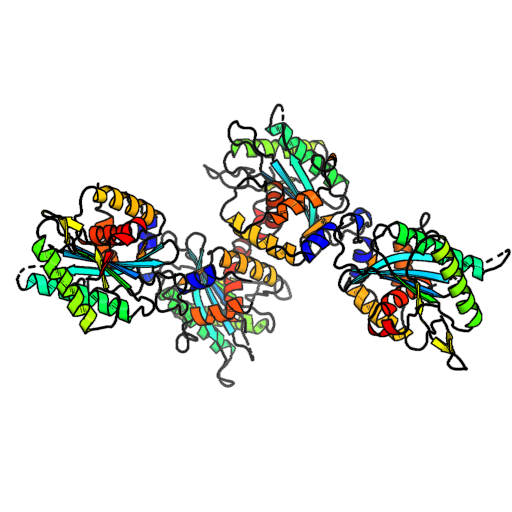D 1 110 ? 1.667 -10.082 2.239 1.00 108.83 505 GLU D CA 1
ATOM 5835 C C . GLU D 1 110 ? 1.643 -9.651 3.713 1.00 107.56 505 GLU D C 1
ATOM 5836 O O . GLU D 1 110 ? 2.492 -8.860 4.135 1.00 103.13 505 GLU D O 1
ATOM 5842 N N . VAL D 1 111 ? 0.694 -10.188 4.487 1.00 111.26 506 VAL D N 1
ATOM 5843 C CA . VAL D 1 111 ? 0.663 -9.956 5.940 1.00 110.94 506 VAL D CA 1
ATOM 5844 C C . VAL D 1 111 ? 1.930 -10.513 6.633 1.00 108.67 506 VAL D C 1
ATOM 5845 O O . VAL D 1 111 ? 2.580 -9.817 7.412 1.00 105.57 506 VAL D O 1
ATOM 5849 N N . ALA D 1 112 ? 2.293 -11.753 6.326 1.00 110.06 507 ALA D N 1
ATOM 5850 C CA . ALA D 1 112 ? 3.385 -12.415 7.024 1.00 108.84 507 ALA D CA 1
ATOM 5851 C C . ALA D 1 112 ? 4.724 -11.701 6.877 1.00 103.28 507 ALA D C 1
ATOM 5852 O O . ALA D 1 112 ? 5.477 -11.634 7.852 1.00 102.48 507 ALA D O 1
ATOM 5854 N N . ILE D 1 113 ? 5.017 -11.164 5.685 1.00 99.35 508 ILE D N 1
ATOM 5855 C CA . ILE D 1 113 ? 6.226 -10.370 5.504 1.00 94.01 508 ILE D CA 1
ATOM 5856 C C . ILE D 1 113 ? 6.099 -8.986 6.135 1.00 91.08 508 ILE D C 1
ATOM 5857 O O . ILE D 1 113 ? 7.055 -8.485 6.724 1.00 88.38 508 ILE D O 1
ATOM 5862 N N . ALA D 1 114 ? 4.934 -8.362 6.020 1.00 91.62 509 ALA D N 1
ATOM 5863 C CA . ALA D 1 114 ? 4.712 -7.097 6.702 1.00 89.08 509 ALA D CA 1
ATOM 5864 C C . ALA D 1 114 ? 5.028 -7.277 8.177 1.00 89.68 509 ALA D C 1
ATOM 5865 O O . ALA D 1 114 ? 5.816 -6.513 8.744 1.00 85.87 509 ALA D O 1
ATOM 5867 N N . GLU D 1 115 ? 4.453 -8.325 8.769 1.00 94.25 510 GLU D N 1
ATOM 5868 C CA . GLU D 1 115 ? 4.506 -8.572 10.216 1.00 96.61 510 GLU D CA 1
ATOM 5869 C C . GLU D 1 115 ? 5.889 -8.971 10.718 1.00 95.03 510 GLU D C 1
ATOM 5870 O O . GLU D 1 115 ? 6.257 -8.633 11.838 1.00 95.03 510 GLU D O 1
ATOM 5876 N N . CYS D 1 116 ? 6.639 -9.691 9.888 1.00 93.98 511 CYS D N 1
ATOM 5877 C CA . CYS D 1 116 ? 8.016 -10.075 10.203 1.00 93.12 511 CYS D CA 1
ATOM 5878 C C . CYS D 1 116 ? 8.949 -8.875 10.196 1.00 86.99 511 CYS D C 1
ATOM 5879 O O . CYS D 1 116 ? 9.849 -8.780 11.027 1.00 86.96 511 CYS D O 1
ATOM 5882 N N . ALA D 1 117 ? 8.718 -7.974 9.249 1.00 82.72 512 ALA D N 1
ATOM 5883 C CA . ALA D 1 117 ? 9.410 -6.704 9.141 1.00 77.16 512 ALA D CA 1
ATOM 5884 C C . ALA D 1 117 ? 9.052 -5.707 10.268 1.00 77.24 512 ALA D C 1
ATOM 5885 O O . ALA D 1 117 ? 9.933 -5.051 10.816 1.00 75.33 512 ALA D O 1
ATOM 5887 N N . ALA D 1 118 ? 7.762 -5.577 10.589 1.00 78.90 513 ALA D N 1
ATOM 5888 C CA . ALA D 1 118 ? 7.305 -4.693 11.690 1.00 79.49 513 ALA D CA 1
ATOM 5889 C C . ALA D 1 118 ? 7.896 -5.096 13.029 1.00 80.19 513 ALA D C 1
ATOM 5890 O O . ALA D 1 118 ? 8.375 -4.272 13.797 1.00 79.44 513 ALA D O 1
ATOM 5892 N N . HIS D 1 119 ? 7.841 -6.390 13.280 1.00 82.62 514 HIS D N 1
ATOM 5893 C CA . HIS D 1 119 ? 8.463 -7.022 14.407 1.00 84.30 514 HIS D CA 1
ATOM 5894 C C . HIS D 1 119 ? 9.924 -6.572 14.619 1.00 81.69 514 HIS D C 1
ATOM 5895 O O . HIS D 1 119 ? 10.246 -6.092 15.729 1.00 82.02 514 HIS D O 1
ATOM 5902 N N . MET D 1 120 ? 10.784 -6.730 13.578 1.00 76.96 515 MET D N 1
ATOM 5903 C CA . MET D 1 120 ? 12.223 -6.420 13.690 1.00 75.21 515 MET D CA 1
ATOM 5904 C C . MET D 1 120 ? 12.351 -4.933 14.018 1.00 72.67 515 MET D C 1
ATOM 5905 O O . MET D 1 120 ? 13.133 -4.505 14.870 1.00 71.76 515 MET D O 1
ATOM 5910 N N . ILE D 1 121 ? 11.555 -4.146 13.313 1.00 72.46 516 ILE D N 1
ATOM 5911 C CA . ILE D 1 121 ? 11.498 -2.707 13.499 1.00 70.96 516 ILE D CA 1
ATOM 5912 C C . ILE D 1 121 ? 11.118 -2.341 14.935 1.00 73.71 516 ILE D C 1
ATOM 5913 O O . ILE D 1 121 ? 11.829 -1.588 15.614 1.00 73.68 516 ILE D O 1
ATOM 5918 N N . ILE D 1 122 ? 10.026 -2.900 15.422 1.00 76.68 517 ILE D N 1
ATOM 5919 C CA . ILE D 1 122 ? 9.555 -2.546 16.744 1.00 78.06 517 ILE D CA 1
ATOM 5920 C C . ILE D 1 122 ? 10.628 -2.823 17.822 1.00 78.88 517 ILE D C 1
ATOM 5921 O O . ILE D 1 122 ? 10.878 -1.983 18.708 1.00 77.33 517 ILE D O 1
ATOM 5926 N N . SER D 1 123 ? 11.282 -3.981 17.712 1.00 78.53 518 SER D N 1
ATOM 5927 C CA . SER D 1 123 ? 12.333 -4.359 18.648 1.00 80.39 518 SER D CA 1
ATOM 5928 C C . SER D 1 123 ? 13.626 -3.506 18.540 1.00 76.97 518 SER D C 1
ATOM 5929 O O . SER D 1 123 ? 14.248 -3.156 19.564 1.00 78.36 518 SER D O 1
ATOM 5932 N N . VAL D 1 124 ? 14.040 -3.197 17.318 1.00 71.62 519 VAL D N 1
ATOM 5933 C CA . VAL D 1 124 ? 15.118 -2.250 17.128 1.00 67.77 519 VAL D CA 1
ATOM 5934 C C . VAL D 1 124 ? 14.751 -0.908 17.813 1.00 68.09 519 VAL D C 1
ATOM 5935 O O . VAL D 1 124 ? 15.563 -0.342 18.548 1.00 68.74 519 VAL D O 1
ATOM 5939 N N . LEU D 1 125 ? 13.538 -0.395 17.595 1.00 67.90 520 LEU D N 1
ATOM 5940 C CA . LEU D 1 125 ? 13.143 0.894 18.232 1.00 68.78 520 LEU D CA 1
ATOM 5941 C C . LEU D 1 125 ? 13.210 0.754 19.742 1.00 71.59 520 LEU D C 1
ATOM 5942 O O . LEU D 1 125 ? 13.667 1.638 20.449 1.00 72.45 520 LEU D O 1
ATOM 5947 N N . SER D 1 126 ? 12.866 -0.415 20.217 1.00 74.84 521 SER D N 1
ATOM 5948 C CA . SER D 1 126 ? 12.734 -0.616 21.655 1.00 82.06 521 SER D CA 1
ATOM 5949 C C . SER D 1 126 ? 14.119 -0.583 22.322 1.00 82.73 521 SER D C 1
ATOM 5950 O O . SER D 1 126 ? 14.277 0.024 23.371 1.00 83.93 521 SER D O 1
ATOM 5953 N N . LEU D 1 127 ? 15.134 -1.156 21.670 1.00 81.72 522 LEU D N 1
ATOM 5954 C CA . LEU D 1 127 ? 16.497 -1.163 22.240 1.00 82.49 522 LEU D CA 1
ATOM 5955 C C . LEU D 1 127 ? 17.278 0.145 22.015 1.00 79.95 522 LEU D C 1
ATOM 5956 O O . LEU D 1 127 ? 18.237 0.408 22.738 1.00 81.52 522 LEU D O 1
ATOM 5961 N N . HIS D 1 128 ? 16.878 0.954 21.032 1.00 76.75 523 HIS D N 1
ATOM 5962 C CA . HIS D 1 128 ? 17.603 2.181 20.682 1.00 74.71 523 HIS D CA 1
ATOM 5963 C C . HIS D 1 128 ? 16.687 3.410 20.853 1.00 75.17 523 HIS D C 1
ATOM 5964 O O . HIS D 1 128 ? 16.248 3.979 19.858 1.00 75.18 523 HIS D O 1
ATOM 5971 N N . PRO D 1 129 ? 16.393 3.855 22.098 1.00 78.74 524 PRO D N 1
ATOM 5972 C CA . PRO D 1 129 ? 15.312 4.841 22.033 1.00 79.12 524 PRO D CA 1
ATOM 5973 C C . PRO D 1 129 ? 15.674 6.166 21.376 1.00 77.03 524 PRO D C 1
ATOM 5974 O O . PRO D 1 129 ? 14.781 6.992 21.162 1.00 77.31 524 PRO D O 1
ATOM 5978 N N . TYR D 1 130 ? 16.944 6.374 21.007 1.00 75.02 525 TYR D N 1
ATOM 5979 C CA . TYR D 1 130 ? 17.306 7.644 20.354 1.00 72.77 525 TYR D CA 1
ATOM 5980 C C . TYR D 1 130 ? 16.766 7.673 18.940 1.00 69.07 525 TYR D C 1
ATOM 5981 O O . TYR D 1 130 ? 16.645 8.736 18.362 1.00 67.61 525 TYR D O 1
ATOM 5990 N N . LEU D 1 131 ? 16.453 6.508 18.370 1.00 67.61 526 LEU D N 1
ATOM 5991 C CA . LEU D 1 131 ? 15.845 6.499 17.036 1.00 65.05 526 LEU D CA 1
ATOM 5992 C C . LEU D 1 131 ? 14.470 7.100 17.153 1.00 66.76 526 LEU D C 1
ATOM 5993 O O . LEU D 1 131 ? 13.761 6.763 18.065 1.00 68.93 526 LEU D O 1
ATOM 5998 N N . ASP D 1 132 ? 14.112 8.009 16.250 1.00 66.33 527 ASP D N 1
ATOM 5999 C CA . ASP D 1 132 ? 12.749 8.585 16.206 1.00 69.27 527 ASP D CA 1
ATOM 6000 C C . ASP D 1 132 ? 12.193 8.881 14.793 1.00 66.36 527 ASP D C 1
ATOM 6001 O O . ASP D 1 132 ? 11.278 9.678 14.625 1.00 67.03 527 ASP D O 1
ATOM 6006 N N . GLU D 1 133 ? 12.716 8.238 13.767 1.00 63.80 528 GLU D N 1
ATOM 6007 C CA . GLU D 1 133 ? 12.072 8.339 12.468 1.00 61.84 528 GLU D CA 1
ATOM 6008 C C . GLU D 1 133 ? 12.408 7.069 11.698 1.00 59.31 528 GLU D C 1
ATOM 6009 O O . GLU D 1 133 ? 13.459 6.468 11.901 1.00 59.15 528 GLU D O 1
ATOM 6015 N N . LEU D 1 134 ? 11.473 6.632 10.874 1.00 58.77 529 LEU D N 1
ATOM 6016 C CA . LEU D 1 134 ? 11.545 5.377 10.170 1.00 57.77 529 LEU D CA 1
ATOM 6017 C C . LEU D 1 134 ? 11.423 5.709 8.710 1.00 55.81 529 LEU D C 1
ATOM 6018 O O . LEU D 1 134 ? 10.392 6.276 8.316 1.00 56.73 529 LEU D O 1
ATOM 6023 N N . ARG D 1 135 ? 12.444 5.400 7.907 1.00 52.58 530 ARG D N 1
ATOM 6024 C CA . ARG D 1 135 ? 12.323 5.559 6.453 1.00 51.02 530 ARG D CA 1
ATOM 6025 C C . ARG D 1 135 ? 12.408 4.221 5.705 1.00 51.07 530 ARG D C 1
ATOM 6026 O O . ARG D 1 135 ? 13.449 3.522 5.691 1.00 48.03 530 ARG D O 1
ATOM 6034 N N . ILE D 1 136 ? 11.322 3.898 5.029 1.00 51.99 531 ILE D N 1
ATOM 6035 C CA . ILE D 1 136 ? 11.181 2.562 4.513 1.00 53.04 531 ILE D CA 1
ATOM 6036 C C . ILE D 1 136 ? 11.098 2.517 3.017 1.00 53.70 531 ILE D C 1
ATOM 6037 O O . ILE D 1 136 ? 10.342 3.284 2.421 1.00 55.13 531 ILE D O 1
ATOM 6042 N N . ALA D 1 137 ? 11.876 1.625 2.387 1.00 52.88 532 ALA D N 1
ATOM 6043 C CA . ALA D 1 137 ? 11.666 1.383 0.996 1.00 52.78 532 ALA D CA 1
ATOM 6044 C C . ALA D 1 137 ? 11.167 -0.045 0.763 1.00 55.70 532 ALA D C 1
ATOM 6045 O O . ALA D 1 137 ? 11.739 -1.004 1.283 1.00 56.79 532 ALA D O 1
ATOM 6047 N N . VAL D 1 138 ? 10.126 -0.190 -0.042 1.00 57.01 533 VAL D N 1
ATOM 6048 C CA . VAL D 1 138 ? 9.622 -1.497 -0.355 1.00 60.06 533 VAL D CA 1
ATOM 6049 C C . VAL D 1 138 ? 9.842 -1.736 -1.823 1.00 62.01 533 VAL D C 1
ATOM 6050 O O . VAL D 1 138 ? 9.342 -0.949 -2.634 1.00 63.59 533 VAL D O 1
ATOM 6054 N N . GLU D 1 139 ? 10.555 -2.810 -2.167 1.00 63.13 534 GLU D N 1
ATOM 6055 C CA . GLU D 1 139 ? 10.913 -3.087 -3.579 1.00 65.38 534 GLU D CA 1
ATOM 6056 C C . GLU D 1 139 ? 9.695 -3.492 -4.397 1.00 68.46 534 GLU D C 1
ATOM 6057 O O . GLU D 1 139 ? 8.900 -4.288 -3.930 1.00 71.71 534 GLU D O 1
ATOM 6063 N N . GLY D 1 140 ? 9.522 -2.936 -5.597 1.00 69.77 535 GLY D N 1
ATOM 6064 C CA . GLY D 1 140 ? 8.300 -3.209 -6.394 1.00 74.34 535 GLY D CA 1
ATOM 6065 C C . GLY D 1 140 ? 8.454 -3.655 -7.852 1.00 77.04 535 GLY D C 1
ATOM 6066 O O . GLY D 1 140 ? 7.560 -3.418 -8.674 1.00 79.57 535 GLY D O 1
ATOM 6067 N N A ASN D 1 141 ? 9.574 -4.314 -8.157 0.50 76.50 536 ASN D N 1
ATOM 6068 N N B ASN D 1 141 ? 9.586 -4.289 -8.164 0.50 76.70 536 ASN D N 1
ATOM 6069 C CA A ASN D 1 141 ? 9.893 -4.793 -9.507 0.50 78.14 536 ASN D CA 1
ATOM 6070 C CA B ASN D 1 141 ? 9.891 -4.806 -9.503 0.50 78.68 536 ASN D CA 1
ATOM 6071 C C A ASN D 1 141 ? 8.822 -5.697 -10.130 0.50 83.06 536 ASN D C 1
ATOM 6072 C C B ASN D 1 141 ? 8.782 -5.671 -10.100 0.50 83.34 536 ASN D C 1
ATOM 6073 O O A ASN D 1 141 ? 8.268 -5.376 -11.190 0.50 85.13 536 ASN D O 1
ATOM 6074 O O B ASN D 1 141 ? 8.175 -5.307 -11.117 0.50 85.40 536 ASN D O 1
ATOM 6083 N N . THR D 1 142 ? 8.530 -6.821 -9.477 1.00 85.15 537 THR D N 1
ATOM 6084 C CA . THR D 1 142 ? 7.493 -7.736 -9.961 1.00 90.37 537 THR D CA 1
ATOM 6085 C C . THR D 1 142 ? 6.142 -7.193 -9.476 1.00 92.49 537 THR D C 1
ATOM 6086 O O . THR D 1 142 ? 5.291 -6.769 -10.283 1.00 95.39 537 THR D O 1
ATOM 6090 N N . ASN D 1 143 ? 5.968 -7.152 -8.155 1.00 90.70 538 ASN D N 1
ATOM 6091 C CA . ASN D 1 143 ? 4.651 -6.972 -7.615 1.00 93.02 538 ASN D CA 1
ATOM 6092 C C . ASN D 1 143 ? 4.472 -5.575 -7.066 1.00 89.92 538 ASN D C 1
ATOM 6093 O O . ASN D 1 143 ? 4.577 -5.330 -5.870 1.00 87.88 538 ASN D O 1
ATOM 6098 N N . GLN D 1 144 ? 4.204 -4.673 -7.997 1.00 89.34 539 GLN D N 1
ATOM 6099 C CA . GLN D 1 144 ? 4.011 -3.281 -7.724 1.00 86.80 539 GLN D CA 1
ATOM 6100 C C . GLN D 1 144 ? 2.803 -3.086 -6.780 1.00 88.40 539 GLN D C 1
ATOM 6101 O O . GLN D 1 144 ? 2.901 -2.381 -5.777 1.00 86.39 539 GLN D O 1
ATOM 6107 N N . ALA D 1 145 ? 1.669 -3.713 -7.085 1.00 91.95 540 ALA D N 1
ATOM 6108 C CA . ALA D 1 145 ? 0.506 -3.594 -6.208 1.00 93.66 540 ALA D CA 1
ATOM 6109 C C . ALA D 1 145 ? 0.792 -4.134 -4.793 1.00 91.91 540 ALA D C 1
ATOM 6110 O O . ALA D 1 145 ? 0.433 -3.499 -3.804 1.00 91.22 540 ALA D O 1
ATOM 6112 N N . ALA D 1 146 ? 1.453 -5.286 -4.695 1.00 90.96 541 ALA D N 1
ATOM 6113 C CA . ALA D 1 146 ? 1.671 -5.910 -3.393 1.00 90.13 541 ALA D CA 1
ATOM 6114 C C . ALA D 1 146 ? 2.647 -5.070 -2.556 1.00 85.31 541 ALA D C 1
ATOM 6115 O O . ALA D 1 146 ? 2.526 -4.943 -1.316 1.00 84.15 541 ALA D O 1
ATOM 6117 N N . ALA D 1 147 ? 3.605 -4.483 -3.262 1.00 81.53 542 ALA D N 1
ATOM 6118 C CA . ALA D 1 147 ? 4.538 -3.560 -2.663 1.00 77.43 542 ALA D CA 1
ATOM 6119 C C . ALA D 1 147 ? 3.741 -2.511 -1.890 1.00 77.29 542 ALA D C 1
ATOM 6120 O O . ALA D 1 147 ? 3.926 -2.360 -0.674 1.00 77.08 542 ALA D O 1
ATOM 6122 N N . VAL D 1 148 ? 2.844 -1.827 -2.599 1.00 77.86 543 VAL D N 1
ATOM 6123 C CA . VAL D 1 148 ? 1.983 -0.796 -2.027 1.00 78.39 543 VAL D CA 1
ATOM 6124 C C . VAL D 1 148 ? 1.159 -1.263 -0.824 1.00 80.74 543 VAL D C 1
ATOM 6125 O O . VAL D 1 148 ? 1.149 -0.601 0.229 1.00 79.14 543 VAL D O 1
ATOM 6129 N N . ARG D 1 149 ? 0.506 -2.408 -0.982 1.00 84.57 544 ARG D N 1
ATOM 6130 C CA . ARG D 1 149 ? -0.283 -3.012 0.088 1.00 88.17 544 ARG D CA 1
ATOM 6131 C C . ARG D 1 149 ? 0.576 -3.447 1.295 1.00 86.03 544 ARG D C 1
ATOM 6132 O O . ARG D 1 149 ? 0.227 -3.170 2.420 1.00 87.38 544 ARG D O 1
ATOM 6140 N N . ILE D 1 150 ? 1.721 -4.072 1.071 1.00 83.71 545 ILE D N 1
ATOM 6141 C CA . ILE D 1 150 ? 2.675 -4.358 2.166 1.00 81.55 545 ILE D CA 1
ATOM 6142 C C . ILE D 1 150 ? 3.163 -3.082 2.919 1.00 78.62 545 ILE D C 1
ATOM 6143 O O . ILE D 1 150 ? 3.305 -3.094 4.150 1.00 78.98 545 ILE D O 1
ATOM 6148 N N . ALA D 1 151 ? 3.410 -1.993 2.176 1.00 76.68 546 ALA D N 1
ATOM 6149 C CA . ALA D 1 151 ? 3.857 -0.690 2.738 1.00 73.81 546 ALA D CA 1
ATOM 6150 C C . ALA D 1 151 ? 2.815 -0.153 3.684 1.00 76.52 546 ALA D C 1
ATOM 6151 O O . ALA D 1 151 ? 3.119 0.273 4.789 1.00 75.26 546 ALA D O 1
ATOM 6153 N N . CYS D 1 152 ? 1.578 -0.155 3.236 1.00 79.98 547 CYS D N 1
ATOM 6154 C CA . CYS D 1 152 ? 0.530 0.314 4.098 1.00 84.37 547 CYS D CA 1
ATOM 6155 C C . CYS D 1 152 ? 0.499 -0.515 5.400 1.00 85.38 547 CYS D C 1
ATOM 6156 O O . CYS D 1 152 ? 0.355 0.053 6.497 1.00 86.70 547 CYS D O 1
ATOM 6159 N N . LEU D 1 153 ? 0.684 -1.833 5.275 1.00 85.59 548 LEU D N 1
ATOM 6160 C CA . LEU D 1 153 ? 0.604 -2.754 6.411 1.00 86.50 548 LEU D CA 1
ATOM 6161 C C . LEU D 1 153 ? 1.805 -2.691 7.349 1.00 83.39 548 LEU D C 1
ATOM 6162 O O . LEU D 1 153 ? 1.651 -2.885 8.559 1.00 84.85 548 LEU D O 1
ATOM 6167 N N . ILE D 1 154 ? 3.003 -2.421 6.828 1.00 78.31 549 ILE D N 1
ATOM 6168 C CA . ILE D 1 154 ? 4.092 -2.127 7.760 1.00 75.58 549 ILE D CA 1
ATOM 6169 C C . ILE D 1 154 ? 3.723 -0.859 8.593 1.00 74.96 549 ILE D C 1
ATOM 6170 O O . ILE D 1 154 ? 3.993 -0.767 9.809 1.00 74.89 549 ILE D O 1
ATOM 6175 N N . ARG D 1 155 ? 3.056 0.083 7.931 1.00 74.48 550 ARG D N 1
ATOM 6176 C CA . ARG D 1 155 ? 2.663 1.342 8.552 1.00 74.67 550 ARG D CA 1
ATOM 6177 C C . ARG D 1 155 ? 1.610 1.158 9.670 1.00 78.86 550 ARG D C 1
ATOM 6178 O O . ARG D 1 155 ? 1.771 1.729 10.759 1.00 79.35 550 ARG D O 1
ATOM 6186 N N . GLN D 1 156 ? 0.573 0.347 9.449 1.00 82.06 551 GLN D N 1
ATOM 6187 C CA . GLN D 1 156 ? -0.384 0.100 10.545 1.00 86.78 551 GLN D CA 1
ATOM 6188 C C . GLN D 1 156 ? 0.298 -0.560 11.720 1.00 87.12 551 GLN D C 1
ATOM 6189 O O . GLN D 1 156 ? 0.204 -0.056 12.845 1.00 88.56 551 GLN D O 1
ATOM 6195 N N . SER D 1 157 ? 0.978 -1.684 11.456 1.00 85.41 552 SER D N 1
ATOM 6196 C CA . SER D 1 157 ? 1.556 -2.463 12.533 1.00 86.40 552 SER D CA 1
ATOM 6197 C C . SER D 1 157 ? 2.453 -1.621 13.392 1.00 84.24 552 SER D C 1
ATOM 6198 O O . SER D 1 157 ? 2.284 -1.611 14.618 1.00 86.10 552 SER D O 1
ATOM 6201 N N . VAL D 1 158 ? 3.394 -0.913 12.762 1.00 79.51 553 VAL D N 1
ATOM 6202 C CA . VAL D 1 158 ? 4.265 -0.014 13.518 1.00 77.76 553 VAL D CA 1
ATOM 6203 C C . VAL D 1 158 ? 3.490 1.084 14.277 1.00 79.53 553 VAL D C 1
ATOM 6204 O O . VAL D 1 158 ? 3.720 1.277 15.480 1.00 80.24 553 VAL D O 1
ATOM 6208 N N . GLN D 1 159 ? 2.581 1.778 13.590 1.00 80.39 554 GLN D N 1
ATOM 6209 C CA . GLN D 1 159 ? 1.794 2.862 14.249 1.00 83.17 554 GLN D CA 1
ATOM 6210 C C . GLN D 1 159 ? 0.886 2.383 15.360 1.00 87.64 554 GLN D C 1
ATOM 6211 O O . GLN D 1 159 ? 0.600 3.155 16.281 1.00 90.01 554 GLN D O 1
ATOM 6217 N N . SER D 1 160 ? 0.448 1.124 15.303 1.00 90.34 555 SER D N 1
ATOM 6218 C CA . SER D 1 160 ? -0.414 0.579 16.401 1.00 96.43 555 SER D CA 1
ATOM 6219 C C . SER D 1 160 ? 0.432 0.255 17.622 1.00 97.56 555 SER D C 1
ATOM 6220 O O . SER D 1 160 ? -0.054 0.265 18.730 1.00 100.99 555 SER D O 1
ATOM 6223 N N . SER D 1 161 ? 1.709 -0.017 17.406 1.00 94.47 556 SER D N 1
ATOM 6224 C CA . SER D 1 161 ? 2.611 -0.398 18.484 1.00 96.94 556 SER D CA 1
ATOM 6225 C C . SER D 1 161 ? 3.345 0.780 19.126 1.00 95.61 556 SER D C 1
ATOM 6226 O O . SER D 1 161 ? 3.722 0.724 20.286 1.00 97.62 556 SER D O 1
ATOM 6229 N N . THR D 1 162 ? 3.600 1.831 18.365 1.00 92.97 557 THR D N 1
ATOM 6230 C CA . THR D 1 162 ? 4.364 2.944 18.903 1.00 91.68 557 THR D CA 1
ATOM 6231 C C . THR D 1 162 ? 4.075 4.253 18.165 1.00 88.48 557 THR D C 1
ATOM 6232 O O . THR D 1 162 ? 3.658 4.250 16.994 1.00 86.74 557 THR D O 1
ATOM 6236 N N . LEU D 1 163 ? 4.323 5.359 18.853 1.00 86.95 558 LEU D N 1
ATOM 6237 C CA . LEU D 1 163 ? 4.245 6.667 18.250 1.00 84.16 558 LEU D CA 1
ATOM 6238 C C . LEU D 1 163 ? 5.568 7.046 17.575 1.00 79.45 558 LEU D C 1
ATOM 6239 O O . LEU D 1 163 ? 6.540 7.376 18.251 1.00 79.17 558 LEU D O 1
ATOM 6244 N N . ILE D 1 164 ? 5.593 7.013 16.249 1.00 75.42 559 ILE D N 1
ATOM 6245 C CA . ILE D 1 164 ? 6.763 7.464 15.506 1.00 71.63 559 ILE D CA 1
ATOM 6246 C C . ILE D 1 164 ? 6.420 7.990 14.089 1.00 70.31 559 ILE D C 1
ATOM 6247 O O . ILE D 1 164 ? 5.474 7.548 13.450 1.00 70.09 559 ILE D O 1
ATOM 6252 N N . ARG D 1 165 ? 7.211 8.956 13.637 1.00 70.13 560 ARG D N 1
ATOM 6253 C CA . ARG D 1 165 ? 7.304 9.367 12.242 1.00 68.55 560 ARG D CA 1
ATOM 6254 C C . ARG D 1 165 ? 7.641 8.207 11.329 1.00 66.73 560 ARG D C 1
ATOM 6255 O O . ARG D 1 165 ? 8.721 7.635 11.432 1.00 67.37 560 ARG D O 1
ATOM 6263 N N . VAL D 1 166 ? 6.742 7.863 10.413 1.00 67.34 561 VAL D N 1
ATOM 6264 C CA . VAL D 1 166 ? 6.981 6.795 9.433 1.00 66.13 561 VAL D CA 1
ATOM 6265 C C . VAL D 1 166 ? 6.892 7.311 7.973 1.00 64.44 561 VAL D C 1
ATOM 6266 O O . VAL D 1 166 ? 5.851 7.847 7.561 1.00 65.48 561 VAL D O 1
ATOM 6270 N N . LEU D 1 167 ? 7.999 7.218 7.235 1.00 59.76 562 LEU D N 1
ATOM 6271 C CA . LEU D 1 167 ? 8.033 7.657 5.813 1.00 59.97 562 LEU D CA 1
ATOM 6272 C C . LEU D 1 167 ? 8.376 6.535 4.881 1.00 57.37 562 LEU D C 1
ATOM 6273 O O . LEU D 1 167 ? 9.186 5.670 5.232 1.00 57.25 562 LEU D O 1
ATOM 6278 N N . PHE D 1 168 ? 7.769 6.569 3.695 1.00 56.54 563 PHE D N 1
ATOM 6279 C CA . PHE D 1 168 ? 8.050 5.605 2.621 1.00 55.79 563 PHE D CA 1
ATOM 6280 C C . PHE D 1 168 ? 8.569 6.228 1.327 1.00 54.41 563 PHE D C 1
ATOM 6281 O O . PHE D 1 168 ? 8.075 7.298 0.878 1.00 56.10 563 PHE D O 1
ATOM 6289 N N . TYR D 1 169 ? 9.530 5.546 0.740 1.00 52.61 564 TYR D N 1
ATOM 6290 C CA . TYR D 1 169 ? 10.091 5.881 -0.607 1.00 51.71 564 TYR D CA 1
ATOM 6291 C C . TYR D 1 169 ? 8.962 5.806 -1.622 1.00 54.60 564 TYR D C 1
ATOM 6292 O O . TYR D 1 169 ? 8.232 4.807 -1.725 1.00 55.68 564 TYR D O 1
ATOM 6301 N N . HIS D 1 170 ? 8.789 6.914 -2.319 1.00 55.37 565 HIS D N 1
ATOM 6302 C CA . HIS D 1 170 ? 7.703 7.084 -3.281 1.00 57.43 565 HIS D CA 1
ATOM 6303 C C . HIS D 1 170 ? 8.301 7.230 -4.680 1.00 56.66 565 HIS D C 1
ATOM 6304 O O . HIS D 1 170 ? 9.233 7.956 -4.882 1.00 53.23 565 HIS D O 1
ATOM 6311 N N . THR D 1 171 ? 7.724 6.526 -5.619 1.00 60.03 566 THR D N 1
ATOM 6312 C CA . THR D 1 171 ? 8.078 6.615 -7.012 1.00 62.46 566 THR D CA 1
ATOM 6313 C C . THR D 1 171 ? 6.738 6.857 -7.687 1.00 66.82 566 THR D C 1
ATOM 6314 O O . THR D 1 171 ? 5.743 6.286 -7.268 1.00 67.15 566 THR D O 1
ATOM 6318 N N . PRO D 1 172 ? 6.708 7.717 -8.718 1.00 70.49 567 PRO D N 1
ATOM 6319 C CA . PRO D 1 172 ? 5.496 7.909 -9.564 1.00 75.40 567 PRO D CA 1
ATOM 6320 C C . PRO D 1 172 ? 5.328 6.877 -10.695 1.00 79.54 567 PRO D C 1
ATOM 6321 O O . PRO D 1 172 ? 6.331 6.446 -11.273 1.00 78.16 567 PRO D O 1
ATOM 6325 N N . ASP D 1 173 ? 4.103 6.481 -11.060 1.00 86.16 568 ASP D N 1
ATOM 6326 C CA . ASP D 1 173 ? 3.963 5.707 -12.337 1.00 91.80 568 ASP D CA 1
ATOM 6327 C C . ASP D 1 173 ? 2.644 5.775 -13.077 1.00 97.88 568 ASP D C 1
ATOM 6328 O O . ASP D 1 173 ? 1.597 6.207 -12.528 1.00 99.74 568 ASP D O 1
ATOM 6333 N N . GLN D 1 174 ? 2.725 5.281 -14.325 1.00 101.91 569 GLN D N 1
ATOM 6334 C CA . GLN D 1 174 ? 1.646 5.259 -15.319 1.00 107.85 569 GLN D CA 1
ATOM 6335 C C . GLN D 1 174 ? 1.097 6.655 -15.412 1.00 109.73 569 GLN D C 1
ATOM 6336 O O . GLN D 1 174 ? 1.701 7.507 -16.069 1.00 109.94 569 GLN D O 1
ATOM 6342 N N . ASN D 1 175 ? -0.033 6.876 -14.728 1.00 111.61 570 ASN D N 1
ATOM 6343 C CA . ASN D 1 175 ? -0.655 8.183 -14.597 1.00 113.10 570 ASN D CA 1
ATOM 6344 C C . ASN D 1 175 ? 0.263 9.208 -13.907 1.00 108.93 570 ASN D C 1
ATOM 6345 O O . ASN D 1 175 ? 0.108 10.408 -14.100 1.00 110.05 570 ASN D O 1
ATOM 6350 N N . HIS D 1 176 ? 1.240 8.729 -13.140 1.00 105.09 571 HIS D N 1
ATOM 6351 C CA . HIS D 1 176 ? 2.238 9.577 -12.433 1.00 101.21 571 HIS D CA 1
ATOM 6352 C C . HIS D 1 176 ? 1.686 10.069 -11.088 1.00 99.84 571 HIS D C 1
ATOM 6353 O O . HIS D 1 176 ? 1.897 11.218 -10.698 1.00 99.10 571 HIS D O 1
ATOM 6360 N N . ILE D 1 177 ? 0.948 9.206 -10.395 1.00 99.86 572 ILE D N 1
ATOM 6361 C CA . ILE D 1 177 ? 0.670 9.446 -8.988 1.00 97.45 572 ILE D CA 1
ATOM 6362 C C . ILE D 1 177 ? 1.814 8.792 -8.232 1.00 92.42 572 ILE D C 1
ATOM 6363 O O . ILE D 1 177 ? 2.296 7.728 -8.618 1.00 91.48 572 ILE D O 1
ATOM 6368 N N . GLU D 1 178 ? 2.272 9.457 -7.181 1.00 88.58 573 GLU D N 1
ATOM 6369 C CA . GLU D 1 178 ? 3.404 8.975 -6.414 1.00 83.87 573 GLU D CA 1
ATOM 6370 C C . GLU D 1 178 ? 2.942 7.813 -5.544 1.00 82.44 573 GLU D C 1
ATOM 6371 O O . GLU D 1 178 ? 2.029 7.955 -4.729 1.00 84.05 573 GLU D O 1
ATOM 6377 N N . GLN D 1 179 ? 3.558 6.661 -5.742 1.00 79.02 574 GLN D N 1
ATOM 6378 C CA . GLN D 1 179 ? 3.184 5.447 -5.044 1.00 78.16 574 GLN D CA 1
ATOM 6379 C C . GLN D 1 179 ? 4.269 5.046 -4.072 1.00 73.34 574 GLN D C 1
ATOM 6380 O O . GLN D 1 179 ? 5.426 5.367 -4.279 1.00 70.62 574 GLN D O 1
ATOM 6386 N N . PRO D 1 180 ? 3.890 4.373 -2.979 1.00 73.08 575 PRO D N 1
ATOM 6387 C CA . PRO D 1 180 ? 4.836 3.962 -1.932 1.00 69.67 575 PRO D CA 1
ATOM 6388 C C . PRO D 1 180 ? 5.736 2.756 -2.270 1.00 68.26 575 PRO D C 1
ATOM 6389 O O . PRO D 1 180 ? 5.906 1.847 -1.457 1.00 67.96 575 PRO D O 1
ATOM 6393 N N . PHE D 1 181 ? 6.361 2.752 -3.441 1.00 67.34 576 PHE D N 1
ATOM 6394 C CA . PHE D 1 181 ? 7.331 1.692 -3.730 1.00 65.46 576 PHE D CA 1
ATOM 6395 C C . PHE D 1 181 ? 8.635 2.188 -4.331 1.00 62.05 576 PHE D C 1
ATOM 6396 O O . PHE D 1 181 ? 8.683 3.280 -4.877 1.00 62.50 576 PHE D O 1
ATOM 6404 N N . TYR D 1 182 ? 9.669 1.358 -4.257 1.00 59.66 577 TYR D N 1
ATOM 6405 C CA . TYR D 1 182 ? 10.951 1.619 -4.919 1.00 57.57 577 TYR D CA 1
ATOM 6406 C C . TYR D 1 182 ? 11.212 0.636 -6.111 1.00 59.52 577 TYR D C 1
ATOM 6407 O O . TYR D 1 182 ? 11.059 -0.573 -5.947 1.00 59.26 577 TYR D O 1
ATOM 6416 N N . LEU D 1 183 ? 11.571 1.170 -7.292 1.00 60.45 578 LEU D N 1
ATOM 6417 C CA . LEU D 1 183 ? 12.078 0.354 -8.421 1.00 63.89 578 LEU D CA 1
ATOM 6418 C C . LEU D 1 183 ? 13.583 0.286 -8.454 1.00 62.64 578 LEU D C 1
ATOM 6419 O O . LEU D 1 183 ? 14.280 1.232 -8.829 1.00 60.51 578 LEU D O 1
ATOM 6424 N N . MET D 1 184 ? 14.079 -0.839 -7.999 1.00 65.17 579 MET D N 1
ATOM 6425 C CA . MET D 1 184 ? 15.480 -1.152 -8.157 1.00 67.94 579 MET D CA 1
ATOM 6426 C C . MET D 1 184 ? 15.698 -1.343 -9.651 1.00 69.61 579 MET D C 1
ATOM 6427 O O . MET D 1 184 ? 14.872 -1.971 -10.322 1.00 73.00 579 MET D O 1
ATOM 6432 N N . GLY D 1 185 ? 16.775 -0.764 -10.170 1.00 69.32 580 GLY D N 1
ATOM 6433 C CA . GLY D 1 185 ? 16.975 -0.629 -11.615 1.00 69.00 580 GLY D CA 1
ATOM 6434 C C . GLY D 1 185 ? 18.435 -0.367 -11.826 1.00 67.79 580 GLY D C 1
ATOM 6435 O O . GLY D 1 185 ? 19.241 -1.076 -11.257 1.00 66.22 580 GLY D O 1
ATOM 6436 N N . ARG D 1 186 ? 18.782 0.652 -12.621 1.00 68.12 581 ARG D N 1
ATOM 6437 C CA . ARG D 1 186 ? 20.194 0.888 -13.001 1.00 67.93 581 ARG D CA 1
ATOM 6438 C C . ARG D 1 186 ? 21.054 1.367 -11.819 1.00 63.34 581 ARG D C 1
ATOM 6439 O O . ARG D 1 186 ? 22.272 1.197 -11.791 1.00 63.31 581 ARG D O 1
ATOM 6447 N N . ASP D 1 187 ? 20.406 1.939 -10.833 1.00 59.56 582 ASP D N 1
ATOM 6448 C CA . ASP D 1 187 ? 21.085 2.310 -9.588 1.00 56.14 582 ASP D CA 1
ATOM 6449 C C . ASP D 1 187 ? 21.713 1.127 -8.819 1.00 52.65 582 ASP D C 1
ATOM 6450 O O . ASP D 1 187 ? 22.668 1.311 -8.049 1.00 50.34 582 ASP D O 1
ATOM 6455 N N . LYS D 1 188 ? 21.219 -0.083 -9.067 1.00 50.68 583 LYS D N 1
ATOM 6456 C CA . LYS D 1 188 ? 21.795 -1.243 -8.452 1.00 50.81 583 LYS D CA 1
ATOM 6457 C C . LYS D 1 188 ? 23.329 -1.369 -8.506 1.00 48.29 583 LYS D C 1
ATOM 6458 O O . LYS D 1 188 ? 23.997 -1.570 -7.470 1.00 46.40 583 LYS D O 1
ATOM 6464 N N . ALA D 1 189 ? 23.882 -1.221 -9.686 1.00 48.47 584 ALA D N 1
ATOM 6465 C CA . ALA D 1 189 ? 25.345 -1.317 -9.849 1.00 48.03 584 ALA D CA 1
ATOM 6466 C C . ALA D 1 189 ? 25.998 -0.172 -9.038 1.00 46.02 584 ALA D C 1
ATOM 6467 O O . ALA D 1 189 ? 27.025 -0.371 -8.433 1.00 46.03 584 ALA D O 1
ATOM 6469 N N . LEU D 1 190 ? 25.398 1.038 -9.031 1.00 44.70 585 LEU D N 1
ATOM 6470 C CA . LEU D 1 190 ? 26.028 2.162 -8.323 1.00 41.81 585 LEU D CA 1
ATOM 6471 C C . LEU D 1 190 ? 26.052 1.847 -6.818 1.00 40.38 585 LEU D C 1
ATOM 6472 O O . LEU D 1 190 ? 27.014 2.176 -6.163 1.00 38.79 585 LEU D O 1
ATOM 6477 N N . ALA D 1 191 ? 24.954 1.303 -6.295 1.00 37.56 586 ALA D N 1
ATOM 6478 C CA . ALA D 1 191 ? 24.788 0.955 -4.879 1.00 39.70 586 ALA D CA 1
ATOM 6479 C C . ALA D 1 191 ? 25.775 -0.133 -4.510 1.00 40.90 586 ALA D C 1
ATOM 6480 O O . ALA D 1 191 ? 26.383 -0.071 -3.451 1.00 39.36 586 ALA D O 1
ATOM 6482 N N . VAL D 1 192 ? 26.025 -1.070 -5.458 1.00 42.18 587 VAL D N 1
ATOM 6483 C CA . VAL D 1 192 ? 26.919 -2.207 -5.167 1.00 44.24 587 VAL D CA 1
ATOM 6484 C C . VAL D 1 192 ? 28.316 -1.645 -5.052 1.00 45.90 587 VAL D C 1
ATOM 6485 O O . VAL D 1 192 ? 29.035 -1.940 -4.095 1.00 44.93 587 VAL D O 1
ATOM 6489 N N . GLU D 1 193 ? 28.709 -0.821 -6.023 1.00 46.48 588 GLU D N 1
ATOM 6490 C CA . GLU D 1 193 ? 30.011 -0.144 -5.955 1.00 48.47 588 GLU D CA 1
ATOM 6491 C C . GLU D 1 193 ? 30.199 0.712 -4.619 1.00 48.13 588 GLU D C 1
ATOM 6492 O O . GLU D 1 193 ? 31.277 0.657 -3.980 1.00 45.89 588 GLU D O 1
ATOM 6498 N N . GLN D 1 194 ? 29.184 1.500 -4.212 1.00 43.53 589 GLN D N 1
ATOM 6499 C CA . GLN D 1 194 ? 29.364 2.247 -2.985 1.00 44.18 589 GLN D CA 1
ATOM 6500 C C . GLN D 1 194 ? 29.542 1.290 -1.846 1.00 44.02 589 GLN D C 1
ATOM 6501 O O . GLN D 1 194 ? 30.355 1.552 -0.998 1.00 43.82 589 GLN D O 1
ATOM 6507 N N . PHE D 1 195 ? 28.694 0.257 -1.776 1.00 43.25 590 PHE D N 1
ATOM 6508 C CA . PHE D 1 195 ? 28.761 -0.666 -0.676 1.00 45.49 590 PHE D CA 1
ATOM 6509 C C . PHE D 1 195 ? 30.183 -1.283 -0.525 1.00 46.68 590 PHE D C 1
ATOM 6510 O O . PHE D 1 195 ? 30.659 -1.451 0.625 1.00 43.63 590 PHE D O 1
ATOM 6518 N N . ILE D 1 196 ? 30.825 -1.572 -1.654 1.00 45.82 591 ILE D N 1
ATOM 6519 C CA . ILE D 1 196 ? 32.138 -2.248 -1.606 1.00 48.77 591 ILE D CA 1
ATOM 6520 C C . ILE D 1 196 ? 33.208 -1.281 -1.113 1.00 49.95 591 ILE D C 1
ATOM 6521 O O . ILE D 1 196 ? 34.023 -1.641 -0.270 1.00 50.07 591 ILE D O 1
ATOM 6526 N N . SER D 1 197 ? 33.245 -0.081 -1.708 1.00 48.93 592 SER D N 1
ATOM 6527 C CA . SER D 1 197 ? 34.072 0.983 -1.147 1.00 50.15 592 SER D CA 1
ATOM 6528 C C . SER D 1 197 ? 33.897 1.153 0.407 1.00 49.17 592 SER D C 1
ATOM 6529 O O . SER D 1 197 ? 34.875 1.065 1.175 1.00 49.72 592 SER D O 1
ATOM 6532 N N . ARG D 1 198 ? 32.667 1.362 0.869 1.00 45.92 593 ARG D N 1
ATOM 6533 C CA . ARG D 1 198 ? 32.444 1.493 2.323 1.00 47.34 593 ARG D CA 1
ATOM 6534 C C . ARG D 1 198 ? 32.959 0.300 3.181 1.00 49.33 593 ARG D C 1
ATOM 6535 O O . ARG D 1 198 ? 33.532 0.453 4.331 1.00 49.12 593 ARG D O 1
ATOM 6543 N N . PHE D 1 199 ? 32.729 -0.900 2.651 1.00 49.70 594 PHE D N 1
ATOM 6544 C CA . PHE D 1 199 ? 32.865 -2.077 3.477 1.00 50.31 594 PHE D CA 1
ATOM 6545 C C . PHE D 1 199 ? 34.360 -2.351 3.714 1.00 53.47 594 PHE D C 1
ATOM 6546 O O . PHE D 1 199 ? 34.775 -2.687 4.861 1.00 54.64 594 PHE D O 1
ATOM 6554 N N . ASN D 1 200 ? 35.151 -2.151 2.658 1.00 51.90 595 ASN D N 1
ATOM 6555 C CA . ASN D 1 200 ? 36.617 -2.236 2.737 1.00 55.39 595 ASN D CA 1
ATOM 6556 C C . ASN D 1 200 ? 37.284 -1.190 3.649 1.00 57.01 595 ASN D C 1
ATOM 6557 O O . ASN D 1 200 ? 38.278 -1.459 4.315 1.00 57.25 595 ASN D O 1
ATOM 6562 N N . SER D 1 201 ? 36.679 -0.007 3.722 1.00 56.45 596 SER D N 1
ATOM 6563 C CA . SER D 1 201 ? 37.174 1.080 4.553 1.00 56.91 596 SER D CA 1
ATOM 6564 C C . SER D 1 201 ? 36.782 0.865 5.985 1.00 57.31 596 SER D C 1
ATOM 6565 O O . SER D 1 201 ? 37.285 1.570 6.875 1.00 60.18 596 SER D O 1
ATOM 6568 N N . GLY D 1 202 ? 35.923 -0.130 6.222 1.00 55.38 597 GLY D N 1
ATOM 6569 C CA . GLY D 1 202 ? 35.393 -0.419 7.536 1.00 54.37 597 GLY D CA 1
ATOM 6570 C C . GLY D 1 202 ? 34.238 0.456 8.001 1.00 55.55 597 GLY D C 1
ATOM 6571 O O . GLY D 1 202 ? 33.953 0.504 9.205 1.00 57.91 597 GLY D O 1
ATOM 6572 N N . TYR D 1 203 ? 33.555 1.137 7.077 1.00 52.16 598 TYR D N 1
ATOM 6573 C CA . TYR D 1 203 ? 32.422 2.007 7.439 1.00 50.55 598 TYR D CA 1
ATOM 6574 C C . TYR D 1 203 ? 31.116 1.320 7.687 1.00 48.21 598 TYR D C 1
ATOM 6575 O O . TYR D 1 203 ? 30.159 1.978 8.002 1.00 47.59 598 TYR D O 1
ATOM 6584 N N . ILE D 1 204 ? 31.005 0.027 7.475 1.00 49.51 599 ILE D N 1
ATOM 6585 C CA . ILE D 1 204 ? 29.688 -0.631 7.709 1.00 51.08 599 ILE D CA 1
ATOM 6586 C C . ILE D 1 204 ? 29.973 -1.655 8.727 1.00 52.61 599 ILE D C 1
ATOM 6587 O O . ILE D 1 204 ? 30.718 -2.587 8.428 1.00 53.05 599 ILE D O 1
ATOM 6592 N N . LYS D 1 205 ? 29.365 -1.548 9.908 1.00 54.11 600 LYS D N 1
ATOM 6593 C CA . LYS D 1 205 ? 29.595 -2.542 10.975 1.00 56.75 600 LYS D CA 1
ATOM 6594 C C . LYS D 1 205 ? 28.266 -3.052 11.475 1.00 58.01 600 LYS D C 1
ATOM 6595 O O . LYS D 1 205 ? 27.196 -2.550 11.139 1.00 58.48 600 LYS D O 1
ATOM 6601 N N . ALA D 1 206 ? 28.335 -4.041 12.314 1.00 60.37 601 ALA D N 1
ATOM 6602 C CA . ALA D 1 206 ? 27.159 -4.734 12.791 1.00 62.15 601 ALA D CA 1
ATOM 6603 C C . ALA D 1 206 ? 26.960 -4.116 14.119 1.00 63.38 601 ALA D C 1
ATOM 6604 O O . ALA D 1 206 ? 27.873 -3.511 14.654 1.00 64.70 601 ALA D O 1
ATOM 6606 N N . SER D 1 207 ? 25.790 -4.320 14.674 1.00 64.66 602 SER D N 1
ATOM 6607 C CA . SER D 1 207 ? 25.543 -3.928 16.058 1.00 68.42 602 SER D CA 1
ATOM 6608 C C . SER D 1 207 ? 25.601 -5.164 16.981 1.00 71.54 602 SER D C 1
ATOM 6609 O O . SER D 1 207 ? 25.157 -6.228 16.574 1.00 72.32 602 SER D O 1
ATOM 6612 N N . GLN D 1 208 ? 26.138 -5.041 18.193 1.00 74.75 603 GLN D N 1
ATOM 6613 C CA . GLN D 1 208 ? 26.263 -6.227 19.091 1.00 79.88 603 GLN D CA 1
ATOM 6614 C C . GLN D 1 208 ? 24.858 -6.802 19.320 1.00 81.16 603 GLN D C 1
ATOM 6615 O O . GLN D 1 208 ? 24.658 -7.983 19.449 1.00 83.18 603 GLN D O 1
ATOM 6621 N N . GLU D 1 209 ? 23.869 -5.934 19.257 1.00 80.99 604 GLU D N 1
ATOM 6622 C CA . GLU D 1 209 ? 22.494 -6.288 19.562 1.00 83.53 604 GLU D CA 1
ATOM 6623 C C . GLU D 1 209 ? 21.628 -6.389 18.341 1.00 80.42 604 GLU D C 1
ATOM 6624 O O . GLU D 1 209 ? 20.430 -6.151 18.417 1.00 80.84 604 GLU D O 1
ATOM 6630 N N . LEU D 1 210 ? 22.232 -6.707 17.206 1.00 78.77 605 LEU D N 1
ATOM 6631 C CA . LEU D 1 210 ? 21.463 -6.908 15.983 1.00 76.90 605 LEU D CA 1
ATOM 6632 C C . LEU D 1 210 ? 20.234 -7.775 16.282 1.00 79.79 605 LEU D C 1
ATOM 6633 O O . LEU D 1 210 ? 20.289 -8.633 17.112 1.00 84.00 605 LEU D O 1
ATOM 6638 N N . VAL D 1 211 ? 19.122 -7.497 15.626 1.00 79.55 606 VAL D N 1
ATOM 6639 C CA . VAL D 1 211 ? 17.887 -8.230 15.823 1.00 82.46 606 VAL D CA 1
ATOM 6640 C C . VAL D 1 211 ? 17.494 -9.050 14.597 1.00 82.95 606 VAL D C 1
ATOM 6641 O O . VAL D 1 211 ? 17.239 -8.485 13.530 1.00 80.15 606 VAL D O 1
ATOM 6645 N N . SER D 1 212 ? 17.496 -10.381 14.709 1.00 86.51 607 SER D N 1
ATOM 6646 C CA . SER D 1 212 ? 16.654 -11.202 13.807 1.00 88.56 607 SER D CA 1
ATOM 6647 C C . SER D 1 212 ? 15.818 -12.177 14.590 1.00 94.49 607 SER D C 1
ATOM 6648 O O . SER D 1 212 ? 15.978 -12.300 15.802 1.00 98.15 607 SER D O 1
ATOM 6651 N N . TYR D 1 213 ? 14.897 -12.846 13.910 1.00 97.49 608 TYR D N 1
ATOM 6652 C CA . TYR D 1 213 ? 14.019 -13.805 14.552 1.00 103.72 608 TYR D CA 1
ATOM 6653 C C . TYR D 1 213 ? 13.804 -14.953 13.594 1.00 106.28 608 TYR D C 1
ATOM 6654 O O . TYR D 1 213 ? 13.273 -16.017 13.963 1.00 110.65 608 TYR D O 1
ATOM 6663 N N . THR D 1 214 ? 14.238 -14.718 12.360 1.00 103.71 609 THR D N 1
ATOM 6664 C CA . THR D 1 214 ? 14.024 -15.628 11.243 1.00 106.18 609 THR D CA 1
ATOM 6665 C C . THR D 1 214 ? 15.291 -16.417 10.931 1.00 107.11 609 THR D C 1
ATOM 6666 O O . THR D 1 214 ? 15.277 -17.374 10.161 1.00 109.33 609 THR D O 1
ATOM 6670 N N . ILE D 1 215 ? 16.384 -15.987 11.536 1.00 106.52 610 ILE D N 1
ATOM 6671 C CA . ILE D 1 215 ? 17.656 -16.648 11.430 1.00 108.48 610 ILE D CA 1
ATOM 6672 C C . ILE D 1 215 ? 17.939 -17.061 12.870 1.00 113.23 610 ILE D C 1
ATOM 6673 O O . ILE D 1 215 ? 18.883 -16.572 13.492 1.00 112.84 610 ILE D O 1
ATOM 6678 N N . LYS D 1 216 ? 17.090 -17.945 13.406 1.00 118.90 611 LYS D N 1
ATOM 6679 C CA . LYS D 1 216 ? 17.009 -18.157 14.854 1.00 123.26 611 LYS D CA 1
ATOM 6680 C C . LYS D 1 216 ? 18.138 -19.046 15.391 1.00 126.31 611 LYS D C 1
ATOM 6681 O O . LYS D 1 216 ? 19.010 -19.492 14.632 1.00 125.12 611 LYS D O 1
ATOM 6687 N N . LEU D 1 217 ? 18.049 -19.328 16.697 1.00 130.76 612 LEU D N 1
ATOM 6688 C CA . LEU D 1 217 ? 19.144 -19.814 17.566 1.00 133.49 612 LEU D CA 1
ATOM 6689 C C . LEU D 1 217 ? 20.446 -20.370 16.940 1.00 132.53 612 LEU D C 1
ATOM 6690 O O . LEU D 1 217 ? 21.522 -19.832 17.215 1.00 130.72 612 LEU D O 1
ATOM 6695 N N . SER D 1 218 ? 20.348 -21.398 16.093 1.00 133.89 613 SER D N 1
ATOM 6696 C CA . SER D 1 218 ? 21.532 -22.097 15.547 1.00 133.56 613 SER D CA 1
ATOM 6697 C C . SER D 1 218 ? 22.388 -21.380 14.449 1.00 127.62 613 SER D C 1
ATOM 6698 O O . SER D 1 218 ? 23.575 -21.704 14.279 1.00 127.67 613 SER D O 1
ATOM 6701 N N . HIS D 1 219 ? 21.798 -20.440 13.708 1.00 122.42 614 HIS D N 1
ATOM 6702 C CA . HIS D 1 219 ? 22.488 -19.782 12.574 1.00 117.05 614 HIS D CA 1
ATOM 6703 C C . HIS D 1 219 ? 22.842 -18.369 13.011 1.00 111.54 614 HIS D C 1
ATOM 6704 O O . HIS D 1 219 ? 21.955 -17.661 13.485 1.00 111.44 614 HIS D O 1
ATOM 6711 N N . ASP D 1 220 ? 24.108 -17.949 12.907 1.00 107.38 615 ASP D N 1
ATOM 6712 C CA . ASP D 1 220 ? 24.461 -16.553 13.296 1.00 101.97 615 ASP D CA 1
ATOM 6713 C C . ASP D 1 220 ? 24.244 -15.515 12.170 1.00 95.35 615 ASP D C 1
ATOM 6714 O O . ASP D 1 220 ? 24.757 -15.708 11.045 1.00 94.18 615 ASP D O 1
ATOM 6719 N N . PRO D 1 221 ? 23.497 -14.414 12.470 1.00 91.40 616 PRO D N 1
ATOM 6720 C CA . PRO D 1 221 ? 23.139 -13.432 11.444 1.00 85.30 616 PRO D CA 1
ATOM 6721 C C . PRO D 1 221 ? 24.363 -12.890 10.744 1.00 81.92 616 PRO D C 1
ATOM 6722 O O . PRO D 1 221 ? 24.397 -12.813 9.499 1.00 79.04 616 PRO D O 1
ATOM 6726 N N . ILE D 1 222 ? 25.381 -12.514 11.499 1.00 81.08 617 ILE D N 1
ATOM 6727 C CA . ILE D 1 222 ? 26.544 -11.937 10.834 1.00 78.75 617 ILE D CA 1
ATOM 6728 C C . ILE D 1 222 ? 27.245 -12.932 9.909 1.00 79.52 617 ILE D C 1
ATOM 6729 O O . ILE D 1 222 ? 27.585 -12.592 8.761 1.00 77.01 617 ILE D O 1
ATOM 6734 N N . GLU D 1 223 ? 27.385 -14.166 10.363 1.00 82.21 618 GLU D N 1
ATOM 6735 C CA . GLU D 1 223 ? 28.101 -15.182 9.596 1.00 84.82 618 GLU D CA 1
ATOM 6736 C C . GLU D 1 223 ? 27.355 -15.567 8.302 1.00 83.51 618 GLU D C 1
ATOM 6737 O O . GLU D 1 223 ? 27.954 -15.883 7.285 1.00 82.34 618 GLU D O 1
ATOM 6743 N N . TYR D 1 224 ? 26.034 -15.514 8.368 1.00 83.83 619 TYR D N 1
ATOM 6744 C CA . TYR D 1 224 ? 25.183 -15.842 7.254 1.00 83.73 619 TYR D CA 1
ATOM 6745 C C . TYR D 1 224 ? 25.265 -14.695 6.220 1.00 79.69 619 TYR D C 1
ATOM 6746 O O . TYR D 1 224 ? 25.261 -14.930 4.994 1.00 79.40 619 TYR D O 1
ATOM 6755 N N . LEU D 1 225 ? 25.416 -13.467 6.714 1.00 75.77 620 LEU D N 1
ATOM 6756 C CA . LEU D 1 225 ? 25.644 -12.337 5.842 1.00 72.19 620 LEU D CA 1
ATOM 6757 C C . LEU D 1 225 ? 27.056 -12.367 5.293 1.00 71.28 620 LEU D C 1
ATOM 6758 O O . LEU D 1 225 ? 27.270 -11.997 4.149 1.00 69.67 620 LEU D O 1
ATOM 6763 N N . LEU D 1 226 ? 28.015 -12.794 6.098 1.00 73.10 621 LEU D N 1
ATOM 6764 C CA . LEU D 1 226 ? 29.400 -12.754 5.697 1.00 74.13 621 LEU D CA 1
ATOM 6765 C C . LEU D 1 226 ? 29.650 -13.769 4.592 1.00 75.90 621 LEU D C 1
ATOM 6766 O O . LEU D 1 226 ? 30.645 -13.677 3.855 1.00 76.95 621 LEU D O 1
ATOM 6771 N N . GLU D 1 227 ? 28.725 -14.713 4.447 1.00 77.55 622 GLU D N 1
ATOM 6772 C CA . GLU D 1 227 ? 28.797 -15.682 3.357 1.00 79.52 622 GLU D CA 1
ATOM 6773 C C . GLU D 1 227 ? 28.173 -15.129 2.045 1.00 76.81 622 GLU D C 1
ATOM 6774 O O . GLU D 1 227 ? 28.624 -15.442 0.942 1.00 77.15 622 GLU D O 1
ATOM 6780 N N . GLN D 1 228 ? 27.164 -14.281 2.158 1.00 74.13 623 GLN D N 1
ATOM 6781 C CA . GLN D 1 228 ? 26.582 -13.685 0.955 1.00 71.56 623 GLN D CA 1
ATOM 6782 C C . GLN D 1 228 ? 27.499 -12.613 0.400 1.00 68.61 623 GLN D C 1
ATOM 6783 O O . GLN D 1 228 ? 27.611 -12.436 -0.809 1.00 69.97 623 GLN D O 1
ATOM 6789 N N . ILE D 1 229 ? 28.231 -11.969 1.280 1.00 67.05 624 ILE D N 1
ATOM 6790 C CA . ILE D 1 229 ? 29.180 -10.940 0.920 1.00 65.79 624 ILE D CA 1
ATOM 6791 C C . ILE D 1 229 ? 30.338 -11.541 0.118 1.00 68.91 624 ILE D C 1
ATOM 6792 O O . ILE D 1 229 ? 30.770 -10.971 -0.847 1.00 67.73 624 ILE D O 1
ATOM 6797 N N . GLN D 1 230 ? 30.839 -12.696 0.517 1.00 74.58 625 GLN D N 1
ATOM 6798 C CA . GLN D 1 230 ? 31.988 -13.266 -0.185 1.00 78.61 625 GLN D CA 1
ATOM 6799 C C . GLN D 1 230 ? 31.615 -13.901 -1.526 1.00 81.62 625 GLN D C 1
ATOM 6800 O O . GLN D 1 230 ? 32.486 -14.099 -2.359 1.00 83.59 625 GLN D O 1
ATOM 6806 N N . ASN D 1 231 ? 30.335 -14.216 -1.733 1.00 84.38 626 ASN D N 1
ATOM 6807 C CA . ASN D 1 231 ? 29.842 -14.705 -3.032 1.00 87.84 626 ASN D CA 1
ATOM 6808 C C . ASN D 1 231 ? 29.224 -13.586 -3.860 1.00 87.12 626 ASN D C 1
ATOM 6809 O O . ASN D 1 231 ? 28.178 -13.779 -4.490 1.00 88.36 626 ASN D O 1
ATOM 6814 N N . LEU D 1 232 ? 29.836 -12.405 -3.828 1.00 86.32 627 LEU D N 1
ATOM 6815 C CA . LEU D 1 232 ? 29.195 -11.196 -4.335 1.00 84.98 627 LEU D CA 1
ATOM 6816 C C . LEU D 1 232 ? 29.837 -10.745 -5.649 1.00 86.29 627 LEU D C 1
ATOM 6817 O O . LEU D 1 232 ? 31.067 -10.713 -5.763 1.00 85.99 627 LEU D O 1
ATOM 6822 N N . HIS D 1 233 ? 28.999 -10.391 -6.625 1.00 88.34 628 HIS D N 1
ATOM 6823 C CA . HIS D 1 233 ? 29.470 -10.026 -7.981 1.00 91.39 628 HIS D CA 1
ATOM 6824 C C . HIS D 1 233 ? 28.795 -8.806 -8.604 1.00 91.28 628 HIS D C 1
ATOM 6825 O O . HIS D 1 233 ? 27.794 -8.261 -8.091 1.00 89.58 628 HIS D O 1
ATOM 6832 N N . ARG D 1 234 ? 29.367 -8.396 -9.735 1.00 93.79 629 ARG D N 1
ATOM 6833 C CA . ARG D 1 234 ? 28.754 -7.423 -10.635 1.00 94.68 629 ARG D CA 1
ATOM 6834 C C . ARG D 1 234 ? 28.426 -8.192 -11.906 1.00 97.64 629 ARG D C 1
ATOM 6835 O O . ARG D 1 234 ? 29.246 -9.031 -12.351 1.00 99.85 629 ARG D O 1
ATOM 6843 N N . ASP D 1 255 ? 21.581 -14.402 -2.341 1.00 80.86 650 ASP D N 1
ATOM 6844 C CA . ASP D 1 255 ? 21.639 -12.918 -2.567 1.00 77.60 650 ASP D CA 1
ATOM 6845 C C . ASP D 1 255 ? 20.694 -11.974 -1.780 1.00 74.97 650 ASP D C 1
ATOM 6846 O O . ASP D 1 255 ? 21.047 -10.813 -1.489 1.00 71.57 650 ASP D O 1
ATOM 6851 N N . ASP D 1 256 ? 19.477 -12.423 -1.525 1.00 76.03 651 ASP D N 1
ATOM 6852 C CA . ASP D 1 256 ? 18.423 -11.526 -1.002 1.00 74.14 651 ASP D CA 1
ATOM 6853 C C . ASP D 1 256 ? 18.881 -10.644 0.182 1.00 70.08 651 ASP D C 1
ATOM 6854 O O . ASP D 1 256 ? 18.466 -9.473 0.288 1.00 68.62 651 ASP D O 1
ATOM 6859 N N . LEU D 1 257 ? 19.745 -11.171 1.055 1.00 67.94 652 LEU D N 1
ATOM 6860 C CA . LEU D 1 257 ? 20.075 -10.420 2.283 1.00 64.62 652 LEU D CA 1
ATOM 6861 C C . LEU D 1 257 ? 21.142 -9.334 2.109 1.00 61.08 652 LEU D C 1
ATOM 6862 O O . LEU D 1 257 ? 20.985 -8.212 2.629 1.00 58.76 652 LEU D O 1
ATOM 6867 N N . ILE D 1 258 ? 22.212 -9.654 1.381 1.00 58.91 653 ILE D N 1
ATOM 6868 C CA . ILE D 1 258 ? 23.251 -8.672 1.176 1.00 56.00 653 ILE D CA 1
ATOM 6869 C C . ILE D 1 258 ? 22.694 -7.505 0.340 1.00 53.20 653 ILE D C 1
ATOM 6870 O O . ILE D 1 258 ? 23.037 -6.335 0.581 1.00 50.81 653 ILE D O 1
ATOM 6875 N N . ILE D 1 259 ? 21.789 -7.821 -0.589 1.00 54.06 654 ILE D N 1
ATOM 6876 C CA . ILE D 1 259 ? 21.173 -6.816 -1.422 1.00 53.93 654 ILE D CA 1
ATOM 6877 C C . ILE D 1 259 ? 20.421 -5.831 -0.494 1.00 53.36 654 ILE D C 1
ATOM 6878 O O . ILE D 1 259 ? 20.538 -4.585 -0.650 1.00 54.28 654 ILE D O 1
ATOM 6883 N N . ALA D 1 260 ? 19.716 -6.368 0.505 1.00 52.75 655 ALA D N 1
ATOM 6884 C CA . ALA D 1 260 ? 18.857 -5.536 1.365 1.00 50.45 655 ALA D CA 1
ATOM 6885 C C . ALA D 1 260 ? 19.782 -4.603 2.104 1.00 49.09 655 ALA D C 1
ATOM 6886 O O . ALA D 1 260 ? 19.532 -3.408 2.209 1.00 47.89 655 ALA D O 1
ATOM 6888 N N . VAL D 1 261 ? 20.900 -5.134 2.582 1.00 48.84 656 VAL D N 1
ATOM 6889 C CA . VAL D 1 261 ? 21.796 -4.296 3.339 1.00 47.24 656 VAL D CA 1
ATOM 6890 C C . VAL D 1 261 ? 22.450 -3.270 2.361 1.00 46.02 656 VAL D C 1
ATOM 6891 O O . VAL D 1 261 ? 22.739 -2.164 2.728 1.00 45.62 656 VAL D O 1
ATOM 6895 N N . ILE D 1 262 ? 22.781 -3.690 1.155 1.00 45.03 657 ILE D N 1
ATOM 6896 C CA . ILE D 1 262 ? 23.394 -2.777 0.203 1.00 43.90 657 ILE D CA 1
ATOM 6897 C C . ILE D 1 262 ? 22.492 -1.565 -0.107 1.00 43.07 657 ILE D C 1
ATOM 6898 O O . ILE D 1 262 ? 22.967 -0.457 -0.120 1.00 42.19 657 ILE D O 1
ATOM 6903 N N . MET D 1 263 ? 21.211 -1.816 -0.341 1.00 42.65 658 MET D N 1
ATOM 6904 C CA . MET D 1 263 ? 20.240 -0.802 -0.668 1.00 43.08 658 MET D CA 1
ATOM 6905 C C . MET D 1 263 ? 19.832 0.056 0.504 1.00 44.42 658 MET D C 1
ATOM 6906 O O . MET D 1 263 ? 19.594 1.234 0.307 1.00 44.46 658 MET D O 1
ATOM 6911 N N . ALA D 1 264 ? 19.770 -0.511 1.719 1.00 44.69 659 ALA D N 1
ATOM 6912 C CA . ALA D 1 264 ? 19.433 0.293 2.855 1.00 44.52 659 ALA D CA 1
ATOM 6913 C C . ALA D 1 264 ? 20.531 1.321 3.178 1.00 44.53 659 ALA D C 1
ATOM 6914 O O . ALA D 1 264 ? 20.210 2.447 3.630 1.00 45.66 659 ALA D O 1
ATOM 6916 N N . THR D 1 265 ? 21.813 0.910 3.118 1.00 43.35 660 THR D N 1
ATOM 6917 C CA . THR D 1 265 ? 22.896 1.890 3.252 1.00 43.73 660 THR D CA 1
ATOM 6918 C C . THR D 1 265 ? 22.970 2.914 2.082 1.00 41.27 660 THR D C 1
ATOM 6919 O O . THR D 1 265 ? 23.171 4.076 2.328 1.00 41.48 660 THR D O 1
ATOM 6923 N N . TYR D 1 266 ? 22.877 2.468 0.833 1.00 40.96 661 TYR D N 1
ATOM 6924 C CA . TYR D 1 266 ? 22.707 3.386 -0.347 1.00 39.14 661 TYR D CA 1
ATOM 6925 C C . TYR D 1 266 ? 21.592 4.491 -0.092 1.00 40.64 661 TYR D C 1
ATOM 6926 O O . TYR D 1 266 ? 21.838 5.668 -0.202 1.00 38.71 661 TYR D O 1
ATOM 6935 N N . LEU D 1 267 ? 20.407 4.088 0.269 1.00 41.00 662 LEU D N 1
ATOM 6936 C CA . LEU D 1 267 ? 19.311 5.024 0.522 1.00 44.70 662 LEU D CA 1
ATOM 6937 C C . LEU D 1 267 ? 19.449 5.985 1.731 1.00 46.08 662 LEU D C 1
ATOM 6938 O O . LEU D 1 267 ? 18.612 6.809 1.929 1.00 46.23 662 LEU D O 1
ATOM 6943 N N . CYS D 1 268 ? 20.500 5.863 2.535 1.00 47.75 663 CYS D N 1
ATOM 6944 C CA . CYS D 1 268 ? 20.757 6.791 3.628 1.00 48.89 663 CYS D CA 1
ATOM 6945 C C . CYS D 1 268 ? 21.287 8.103 3.113 1.00 48.17 663 CYS D C 1
ATOM 6946 O O . CYS D 1 268 ? 21.236 9.077 3.845 1.00 49.40 663 CYS D O 1
ATOM 6949 N N . ASP D 1 269 ? 21.812 8.182 1.891 1.00 45.68 664 ASP D N 1
ATOM 6950 C CA . ASP D 1 269 ? 22.405 9.457 1.522 1.00 46.38 664 ASP D CA 1
ATOM 6951 C C . ASP D 1 269 ? 21.321 10.563 1.330 1.00 45.32 664 ASP D C 1
ATOM 6952 O O . ASP D 1 269 ? 20.213 10.302 0.871 1.00 44.37 664 ASP D O 1
ATOM 6957 N N . ASP D 1 270 ? 21.691 11.800 1.626 1.00 44.96 665 ASP D N 1
ATOM 6958 C CA . ASP D 1 270 ? 20.839 12.924 1.529 1.00 46.23 665 ASP D CA 1
ATOM 6959 C C . ASP D 1 270 ? 20.139 13.130 0.188 1.00 44.92 665 ASP D C 1
ATOM 6960 O O . ASP D 1 270 ? 19.023 13.614 0.156 1.00 41.56 665 ASP D O 1
ATOM 6965 N N . ILE D 1 271 ? 20.807 12.746 -0.889 1.00 41.74 666 ILE D N 1
ATOM 6966 C CA . ILE D 1 271 ? 20.253 12.898 -2.198 1.00 41.55 666 ILE D CA 1
ATOM 6967 C C . ILE D 1 271 ? 18.907 12.191 -2.279 1.00 40.61 666 ILE D C 1
ATOM 6968 O O . ILE D 1 271 ? 18.072 12.646 -2.926 1.00 38.54 666 ILE D O 1
ATOM 6973 N N . HIS D 1 272 ? 18.696 11.122 -1.521 1.00 41.02 667 HIS D N 1
ATOM 6974 C CA . HIS D 1 272 ? 17.437 10.386 -1.557 1.00 41.43 667 HIS D CA 1
ATOM 6975 C C . HIS D 1 272 ? 16.376 10.919 -0.572 1.00 45.35 667 HIS D C 1
ATOM 6976 O O . HIS D 1 272 ? 15.249 10.392 -0.584 1.00 47.27 667 HIS D O 1
ATOM 6983 N N . ALA D 1 273 ? 16.738 11.869 0.313 1.00 45.25 668 ALA D N 1
ATOM 6984 C CA . ALA D 1 273 ? 15.816 12.331 1.353 1.00 48.56 668 ALA D CA 1
ATOM 6985 C C . ALA D 1 273 ? 14.450 12.843 0.792 1.00 49.47 668 ALA D C 1
ATOM 6986 O O . ALA D 1 273 ? 13.429 12.378 1.241 1.00 51.23 668 ALA D O 1
ATOM 6988 N N . ILE D 1 274 ? 14.427 13.721 -0.213 1.00 51.12 669 ILE D N 1
ATOM 6989 C CA . ILE D 1 274 ? 13.144 14.233 -0.810 1.00 53.36 669 ILE D CA 1
ATOM 6990 C C . ILE D 1 274 ? 12.217 13.126 -1.332 1.00 54.18 669 ILE D C 1
ATOM 6991 O O . ILE D 1 274 ? 11.000 13.367 -1.501 1.00 54.87 669 ILE D O 1
ATOM 6996 N N . ARG D 1 275 ? 12.786 11.940 -1.607 1.00 50.33 670 ARG D N 1
ATOM 6997 C CA . ARG D 1 275 ? 11.993 10.810 -2.121 1.00 50.17 670 ARG D CA 1
ATOM 6998 C C . ARG D 1 275 ? 11.126 10.095 -1.056 1.00 50.46 670 ARG D C 1
ATOM 6999 O O . ARG D 1 275 ? 10.233 9.363 -1.416 1.00 52.29 670 ARG D O 1
ATOM 7007 N N . PHE D 1 276 ? 11.371 10.305 0.229 1.00 49.27 671 PHE D N 1
ATOM 7008 C CA . PHE D 1 276 ? 10.541 9.675 1.300 1.00 51.07 671 PHE D CA 1
ATOM 7009 C C . PHE D 1 276 ? 9.475 10.655 1.800 1.00 54.33 671 PHE D C 1
ATOM 7010 O O . PHE D 1 276 ? 9.791 11.792 2.140 1.00 55.83 671 PHE D O 1
ATOM 7018 N N . ARG D 1 277 ? 8.212 10.240 1.823 1.00 56.92 672 ARG D N 1
ATOM 7019 C CA . ARG D 1 277 ? 7.131 11.080 2.329 1.00 58.94 672 ARG D CA 1
ATOM 7020 C C . ARG D 1 277 ? 6.281 10.233 3.222 1.00 60.19 672 ARG D C 1
ATOM 7021 O O . ARG D 1 277 ? 6.336 8.992 3.214 1.00 59.80 672 ARG D O 1
ATOM 7029 N N . VAL D 1 278 ? 5.482 10.927 4.007 1.00 62.90 673 VAL D N 1
ATOM 7030 C CA . VAL D 1 278 ? 4.483 10.297 4.817 1.00 64.76 673 VAL D CA 1
ATOM 7031 C C . VAL D 1 278 ? 3.557 9.433 3.992 1.00 66.78 673 VAL D C 1
ATOM 7032 O O . VAL D 1 278 ? 3.034 9.754 2.917 1.00 67.25 673 VAL D O 1
ATOM 7036 N N . SER D 1 279 ? 3.460 8.276 4.586 1.00 68.58 674 SER D N 1
ATOM 7037 C CA . SER D 1 279 ? 2.620 7.148 4.311 1.00 72.62 674 SER D CA 1
ATOM 7038 C C . SER D 1 279 ? 1.092 7.336 4.431 1.00 76.11 674 SER D C 1
ATOM 7039 O O . SER D 1 279 ? 0.608 8.396 4.806 1.00 78.24 674 SER D O 1
#